Protein AF-M1VYF8-F1 (afdb_monomer_lite)

pLDDT: mean 71.66, std 23.56, range [21.25, 98.38]

Radius of gyration: 38.13 Å; chains: 1; bounding box: 84×83×118 Å

Organism: Claviceps purpurea (strain 20.1) (NCBI:txid1111077)

Secondary structure (DSSP, 8-state):
--HHHHHHHHHHHHHHS--------SS---TT-TTBTTB--HHHHHGGGGGSBS-TTT-BBPPHHHHHHHHHHHHHHHGGGGSSHHHHTTS-HHHHHHHHHHHHHHHHS--SGGG---HHHH----TTTTT-BGGGS-S-GGGT-TTS--PPPGGGGSBPTTTSBBHHHH--SSSS--HHHHHHHHHHHHHHHHHHHHTT-HHHHHHHHHHHHHHHHHHHHHHHSBSHHHHHHHHHT-TTS--SS-TT--EE-S-TTSTT-EEPPB-BPBP-HHHHHHHHHHHHHHHHHTTS--HHHHHHHHHT--S--HHHHHHHHHHHHHHHHTT-TT-THHHHHHHHHHHHHHHHHHHHT-PPP---------------HHHHHHHHHHHHHHHHHHHHHHTTT-TT--TT-------HHHHHHHHHHHHHHHHHHHHHHHHHHHHHHHHHHHHHHHHTT-GGGGGGSTT------BHHHH---STTBTTHHHHHHHHHHHHHHHHHHHHHHHH-TTS-HHHHHHHHGGGS--TTS-SS--HHHHHHHHHHHHHHHHS-HHHHHHHHHHTSHHHHHTTTTB-TT--GGGGTTPPPSSPP-TTSS---BPPP--SS--HHHHHHHHHHHHHHHHHHHHHTT-SS-------TT--S-----SEE--GGGSPTTPPPPSSHHHHHHHHHHHHTT-GGGBPTTBS-BSEEEEE-S-S--TTS-HHHHHHHHHHHHHHHS--TTS---EEEEE-HHHHHHHHHHH-HHHHHHHHHHS-HHHHHHHHHHHHHHHH-EEEE-TTEEE-S-GGGS--TTTTB-EE-TTT--EESB-HHHHHHHTT-TTT---B-EEEEEEEE--TTSSHHHHTT-SSSEEEEEEEEEE-TT-HHHHHHHHHHHHHHHHHHHHHHTSTT--GGGS---HHHHTSHHHHHHHHHHHHHHHH---GGGG-STTTTS--EEETTEEEE-HHHHS-BSSS--SSSPPBTTSTT--EEE----------HHHHTT--HHHHHHHHTS-SSS--------------PPPP---

Foldseek 3Di:
DPPVVVVVVVVVVVVVPDDADAAFAPDADDPPDLCQLQFDHLLSLLCLQQQAALFPVALAGDAPVLSLLLQLLLRLLLLLLLQFLLNLVQFPPLLSLLLVLLLLCVHSVARDQSNPSDCVSSPHHDCLLLVADQPQPDAARCVSPVSDDGDDDVQQQDADLQFLARNQDCVPDPPDHHNLNLLLVLLVQLLVLLLVVVVPPVSSNSVSSSSLSSSLNNLLSLLFFKLQLVLLVVVVPLVQFQSLFAPQQWHAAPDPVRGPDTDHGIAGAHDHLVNSLNSQCSQQVLVVLVVHGHDLVNLLVLLVPDDDALVNLLVVLLVVLLVLCLPPVQCLLLNVLSVVLVVLLVVLVVVVPDDDDDDDDDDDDDDDPDPPSLSLSLNLVSLSVSSRVVVVSVCPVPSDDDPVDPPVPPDPNNVSSSSSSSPSCSSRCVVVSVSSVVSSVVVVVVVVVVVVVDPQCQRLDHNGNGRHHHSSLRGLSPSQQPCSSLSSQLSSLLSLVLSVLSSNSSNDVPDDSVVSSVLSSLSPGRLVHDPDRDPSSCLSSVQSVCQQVVDDPVVNVQQSVCSGSVNSVVPSSGHSPDDSVVVPPDDGDHRDDVVSRDDGDHDDPPPDDDSVVSNVVSVVVVVVSVVSVVVVPPDPDDDDPDPPPDPDDDPPDQKDDPPVLDDPPDDDDPDLLSVLVSSLVSCVVPVVQAQPLALFGLEEEEEGQDSRCSSPPPLLVVQLVQSVCCQHPPDPVAHHHMYHYDHPVNLLVLCCVPVVVCSVLLVAQDDPVLNVLLSLLSCCQARFHKYAYSQKHFLDDSSPLDDLQLQEWDAQPVPRDIAGDYPVRSVVPVVDPPDRSLAFKEWEWQAAADQVDCLCVLVVHPHNTWTASNIMGGRHNDPLSVLLVVVLVVVSVVLQVVLCVDPVSGSVVDDDDSCCRRNRVSSLVSVCVVLCVPQVDDSNSQHCPPPLFRWGDGRNYIYGGCLAADADCDDDDDNNHHHSPDPNHGMHRPCPDDPDDDDVVSVVPRDPVVVVVVVVVPPDDDDDDDDDDDDDDDDDDDDDDD

Sequence (1042 aa):
MAGSAHLLCLLLLVLAFASTVSAFGAGAVPADSEFKEFVWRHGDIAEVLRFLPISFITQQSFTRLQRRQIYFGNWLRDFSQVVDTTCLENVPEPVLRAIVSVLAMLEFGFATDEFEVTRERLGCYTHVEHIDNPRGYHGNAKDVDKRLRGPVDPRELEFDPKSGMKNYIANSSHGWDTSADYIRRQLELCIELGRRGRRGDHSAQKESFIHLGAALHTLEDFAAHSNYIELCLLKMGEKEIFPYVGDKCRVRLPSRVRRRRQVAPLVTGTFGMLDIFHSLLGEADDMAILQSKGTLGDLESKLGYGTVAFDQLFQAIKAALAAVQAFSTENSALLEQLEAVQMIFQKAKNSASSTPEPDMTDGVESMDGAVDANILWQAVEPVLFIHDRMKKWLREESYTADPLEENPAGTQLGATTNRFVFEFLGLIIESSVKELRNALRAAKVRVDEEAAQSDSAAIYEDGSTASDPSHSDLSKDHFSNVLNPPAGLVATVTTNWTTQQVVKCWDDPDLSTEETIRTVLTILHHPAFPKKKTQIQKYMFDVVQTWWKGMEEQERVVLRSKLTKESIKVRGHEDHKLTTQDLQGKKRGPGHFPGSRLEVRPPPVRKSFPLEWAVKEAASDLTWIFGSLAKCVTGPGGLFVSAVWGIGRAVVDTWFIPPQWLPKGQTPPATILEAVELASSVIRSHPERNIPLSRIPLLVHQKWNTARLNGTKEDIVSYIEQWLSHSMAPAPAYSPMAYFLWDDEGVSALVNKYEKDFAKDFAQVFSLVEQVDIFRIIVCKWFGGIYGDIDTKLLRHPSTWIQPSDIAEWTDDLTGKSYGLNQVRFNRLQRVSEEARPVRAIWGIECDTDPETDTHWRYGYTYAIQLTNWALASAPKHPILQFFMDQLAQKAAAAKDAALNTTSGNVSQLHYDPLTRTGPAAVTEATSRWLEQHQGLRWNAVTGLNDDGKTKLAGDVLILPITGFSPVRGNRSRMGEKSWNHPDARLAHIAMGSWHHTNVIVEYVLDPMMLNCICNSATNATAGEAAGSIAVKSEPAPMPGI

Structure (mmCIF, N/CA/C/O backbone):
data_AF-M1VYF8-F1
#
_entry.id   AF-M1VYF8-F1
#
loop_
_atom_site.group_PDB
_atom_site.id
_atom_site.type_symbol
_atom_site.label_atom_id
_atom_site.label_alt_id
_atom_site.label_comp_id
_atom_site.label_asym_id
_atom_site.label_entity_id
_atom_site.label_seq_id
_atom_site.pdbx_PDB_ins_code
_atom_site.Cartn_x
_atom_site.Cartn_y
_atom_site.Cartn_z
_atom_site.occupancy
_atom_site.B_iso_or_equiv
_atom_site.auth_seq_id
_atom_site.auth_comp_id
_atom_site.auth_asym_id
_atom_site.auth_atom_id
_atom_site.pdbx_PDB_model_num
ATOM 1 N N . MET A 1 1 ? -43.473 20.417 -18.398 1.00 40.28 1 MET A N 1
ATOM 2 C CA . MET A 1 1 ? -42.240 20.673 -17.620 1.00 40.28 1 MET A CA 1
ATOM 3 C C . MET A 1 1 ? -42.552 21.330 -16.268 1.00 40.28 1 MET A C 1
ATOM 5 O O . MET A 1 1 ? -42.125 22.445 -16.024 1.00 40.28 1 MET A O 1
ATOM 9 N N . ALA A 1 2 ? -43.303 20.654 -15.388 1.00 31.59 2 ALA A N 1
ATOM 10 C CA . ALA A 1 2 ? -43.598 21.157 -14.033 1.00 31.59 2 ALA A CA 1
ATOM 11 C C . ALA A 1 2 ? -43.507 20.075 -12.929 1.00 31.59 2 ALA A C 1
ATOM 13 O O . ALA A 1 2 ? -43.557 20.404 -11.753 1.00 31.59 2 ALA A O 1
ATOM 14 N N . GLY A 1 3 ? -43.319 18.793 -13.279 1.00 31.48 3 GLY A N 1
ATOM 15 C CA . GLY A 1 3 ? -43.196 17.701 -12.298 1.00 31.48 3 GLY A CA 1
ATOM 16 C C . GLY A 1 3 ? -41.777 17.481 -11.757 1.00 31.48 3 GLY A C 1
ATOM 17 O O . GLY A 1 3 ? -41.609 17.022 -10.633 1.00 31.48 3 GLY A O 1
ATOM 18 N N . SER A 1 4 ? -40.743 17.854 -12.516 1.00 34.62 4 SER A N 1
ATOM 19 C CA . SER A 1 4 ? -39.336 17.608 -12.164 1.00 34.62 4 SER A CA 1
ATOM 20 C C . SER A 1 4 ? -38.781 18.582 -11.118 1.00 34.62 4 SER A C 1
ATOM 22 O O . SER A 1 4 ? -37.924 18.202 -10.326 1.00 34.62 4 SER A O 1
ATOM 24 N N . ALA A 1 5 ? -39.302 19.811 -11.050 1.00 37.03 5 ALA A N 1
ATOM 25 C CA . ALA A 1 5 ? -38.891 20.790 -10.040 1.00 37.03 5 ALA A CA 1
ATOM 26 C C . ALA A 1 5 ? -39.490 20.488 -8.653 1.00 37.03 5 ALA A C 1
ATOM 28 O O . ALA A 1 5 ? -38.835 20.698 -7.638 1.00 37.03 5 ALA A O 1
ATOM 29 N N . HIS A 1 6 ? -40.712 19.944 -8.596 1.00 41.53 6 HIS A N 1
ATOM 30 C CA . HIS A 1 6 ? -41.353 19.579 -7.329 1.00 41.53 6 HIS A CA 1
ATOM 31 C C . HIS A 1 6 ? -40.721 18.348 -6.686 1.00 41.53 6 HIS A C 1
ATOM 33 O O . HIS A 1 6 ? -40.571 18.334 -5.470 1.00 41.53 6 HIS A O 1
ATOM 39 N N . LEU A 1 7 ? -40.270 17.372 -7.481 1.00 44.56 7 LEU A N 1
ATOM 40 C CA . LEU A 1 7 ? -39.548 16.211 -6.962 1.00 44.56 7 LEU A CA 1
ATOM 41 C C . LEU A 1 7 ? -38.173 16.604 -6.400 1.00 44.56 7 LEU A C 1
ATOM 43 O O . LEU A 1 7 ? -37.795 16.123 -5.339 1.00 44.56 7 LEU A O 1
ATOM 47 N N . LEU A 1 8 ? -37.463 17.530 -7.058 1.00 44.50 8 LEU A N 1
ATOM 48 C CA . LEU A 1 8 ? -36.168 18.034 -6.591 1.00 44.50 8 LEU A CA 1
ATOM 49 C C . LEU A 1 8 ? -36.307 18.876 -5.311 1.00 44.50 8 LEU A C 1
ATOM 51 O O . LEU A 1 8 ? -35.515 18.720 -4.387 1.00 44.50 8 LEU A O 1
ATOM 55 N N . CYS A 1 9 ? -37.341 19.720 -5.217 1.00 50.53 9 CYS A N 1
ATOM 56 C CA . CYS A 1 9 ? -37.629 20.480 -3.999 1.00 50.53 9 CYS A CA 1
ATOM 57 C C . CYS A 1 9 ? -38.111 19.590 -2.845 1.00 50.53 9 CYS A C 1
ATOM 59 O O . CYS A 1 9 ? -37.729 19.856 -1.710 1.00 50.53 9 CYS A O 1
ATOM 61 N N . LEU A 1 10 ? -38.891 18.529 -3.106 1.00 49.41 10 LEU A N 1
ATOM 62 C CA . LEU A 1 10 ? -39.258 17.548 -2.076 1.00 49.41 10 LEU A CA 1
ATOM 63 C C . LEU A 1 10 ? -38.033 16.762 -1.600 1.00 49.41 10 LEU A C 1
ATOM 65 O O . LEU A 1 10 ? -37.880 16.563 -0.402 1.00 49.41 10 LEU A O 1
ATOM 69 N N . LEU A 1 11 ? -37.137 16.370 -2.513 1.00 44.06 11 LEU A N 1
ATOM 70 C CA . LEU A 1 11 ? -35.889 15.687 -2.167 1.00 44.06 11 LEU A CA 1
ATOM 71 C C . LEU A 1 11 ? -34.980 16.590 -1.317 1.00 44.06 11 LEU A C 1
ATOM 73 O O . LEU A 1 11 ? -34.431 16.138 -0.321 1.00 44.06 11 LEU A O 1
ATOM 77 N N . LEU A 1 12 ? -34.869 17.877 -1.665 1.00 47.25 12 LEU A N 1
ATOM 78 C CA . LEU A 1 12 ? -34.088 18.864 -0.910 1.00 47.25 12 LEU A CA 1
ATOM 79 C C . LEU A 1 12 ? -34.714 19.202 0.455 1.00 47.25 12 LEU A C 1
ATOM 81 O O . LEU A 1 12 ? -33.978 19.415 1.411 1.00 47.25 12 LEU A O 1
ATOM 85 N N . LEU A 1 13 ? -36.047 19.202 0.576 1.00 43.62 13 LEU A N 1
ATOM 86 C CA . LEU A 1 13 ? -36.751 19.354 1.858 1.00 43.62 13 LEU A CA 1
ATOM 87 C C . LEU A 1 13 ? -36.603 18.111 2.745 1.00 43.62 13 LEU A C 1
ATOM 89 O O . LEU A 1 13 ? -36.360 18.250 3.937 1.00 43.62 13 LEU A O 1
ATOM 93 N N . VAL A 1 14 ? -36.678 16.904 2.178 1.00 46.09 14 VAL A N 1
ATOM 94 C CA . VAL A 1 14 ? -36.452 15.646 2.913 1.00 46.09 14 VAL A CA 1
ATOM 95 C C . VAL A 1 14 ? -34.994 15.533 3.376 1.00 46.09 14 VAL A C 1
ATOM 97 O O . VAL A 1 14 ? -34.746 15.099 4.496 1.00 46.09 14 VAL A O 1
ATOM 100 N N . LEU A 1 15 ? -34.034 16.007 2.574 1.00 40.44 15 LEU A N 1
ATOM 101 C CA . LEU A 1 15 ? -32.621 16.094 2.963 1.00 40.44 15 LEU A CA 1
ATOM 102 C C . LEU A 1 15 ? -32.347 17.196 4.005 1.00 40.44 15 LEU A C 1
ATOM 104 O O . LEU A 1 15 ? -31.397 17.070 4.768 1.00 40.44 15 LEU A O 1
ATOM 108 N N . ALA A 1 16 ? -33.177 18.243 4.080 1.00 33.31 16 ALA A N 1
ATOM 109 C CA . ALA A 1 16 ? -33.053 19.315 5.074 1.00 33.31 16 ALA A CA 1
ATOM 110 C C . ALA A 1 16 ? -33.669 18.976 6.450 1.00 33.31 16 ALA A C 1
ATOM 112 O O . ALA A 1 16 ? -33.381 19.669 7.423 1.00 33.31 16 ALA A O 1
ATOM 113 N N . PHE A 1 17 ? -34.499 17.926 6.542 1.00 31.42 17 PHE A N 1
ATOM 114 C CA . PHE A 1 17 ? -35.147 17.471 7.784 1.00 31.42 17 PHE A CA 1
ATOM 115 C C . PHE A 1 17 ? -34.671 16.093 8.280 1.00 31.42 17 PHE A C 1
ATOM 117 O O . PHE A 1 17 ? -35.175 15.606 9.291 1.00 31.42 17 PHE A O 1
ATOM 124 N N . ALA A 1 18 ? -33.694 15.467 7.617 1.00 26.61 18 ALA A N 1
ATOM 125 C CA . ALA A 1 18 ? -33.064 14.250 8.119 1.00 26.61 18 ALA A CA 1
ATOM 126 C C . ALA A 1 18 ? -32.123 14.603 9.285 1.00 26.61 18 ALA A C 1
ATOM 128 O O . ALA A 1 18 ? -31.043 15.154 9.085 1.00 26.61 18 ALA A O 1
ATOM 129 N N . SER A 1 19 ? -32.562 14.337 10.516 1.00 23.31 19 SER A N 1
ATOM 130 C CA . SER A 1 19 ? -31.759 14.538 11.721 1.00 23.31 19 SER A CA 1
ATOM 131 C C . SER A 1 19 ? -30.647 13.493 11.852 1.00 23.31 19 SER A C 1
ATOM 133 O O . SER A 1 19 ? -30.859 12.305 11.617 1.00 23.31 19 SER A O 1
ATOM 135 N N . THR A 1 20 ? -29.492 14.007 12.269 1.00 36.28 20 THR A N 1
ATOM 136 C CA . THR A 1 20 ? -28.194 13.393 12.577 1.00 36.28 20 THR A CA 1
ATOM 137 C C . THR A 1 20 ? -28.271 12.188 13.513 1.00 36.28 20 THR A C 1
ATOM 139 O O . THR A 1 20 ? -28.824 12.329 14.606 1.00 36.28 20 THR A O 1
ATOM 142 N N . VAL A 1 21 ? -27.649 11.060 13.147 1.00 25.36 21 VAL A N 1
ATOM 143 C CA . VAL A 1 21 ? -27.333 9.963 14.082 1.00 25.36 21 VAL A CA 1
ATOM 144 C C . VAL A 1 21 ? -26.005 9.308 13.661 1.00 25.36 21 VAL A C 1
ATOM 146 O O . VAL A 1 21 ? -25.870 8.833 12.540 1.00 25.36 21 VAL A O 1
ATOM 149 N N . SER A 1 22 ? -25.031 9.338 14.574 1.00 34.62 22 SER A N 1
ATOM 150 C CA . SER A 1 22 ? -23.582 9.096 14.388 1.00 34.62 22 SER A CA 1
ATOM 151 C C . SER A 1 22 ? -23.177 7.638 14.725 1.00 34.62 22 SER A C 1
ATOM 153 O O . SER A 1 22 ? -24.028 6.950 15.278 1.00 34.62 22 SER A O 1
ATOM 155 N N . ALA A 1 23 ? -21.942 7.167 14.397 1.00 30.52 23 ALA A N 1
ATOM 156 C CA . ALA A 1 23 ? -21.320 5.819 14.647 1.00 30.52 23 ALA A CA 1
ATOM 157 C C . ALA A 1 23 ? -19.952 5.911 15.335 1.00 30.52 23 ALA A C 1
ATOM 159 O O . ALA A 1 23 ? -19.183 6.794 14.967 1.00 30.52 23 ALA A O 1
ATOM 160 N N . PHE A 1 24 ? -19.570 4.950 16.182 1.00 35.44 24 PHE A N 1
ATOM 161 C CA . PHE A 1 24 ? -18.148 4.650 16.391 1.00 35.44 24 PHE A CA 1
ATOM 162 C C . PHE A 1 24 ? -17.592 3.842 15.255 1.00 35.44 24 PHE A C 1
ATOM 164 O O . PHE A 1 24 ? -18.242 2.938 14.740 1.00 35.44 24 PHE A O 1
ATOM 171 N N . GLY A 1 25 ? -16.371 4.194 14.889 1.00 53.22 25 GLY A N 1
ATOM 172 C CA . GLY A 1 25 ? -15.800 3.785 13.634 1.00 53.22 25 GLY A CA 1
ATOM 173 C C . GLY A 1 25 ? -14.449 3.137 13.805 1.00 53.22 25 GLY A C 1
ATOM 174 O O . GLY A 1 25 ? -13.637 3.496 14.667 1.00 53.22 25 GLY A O 1
ATOM 175 N N . ALA A 1 26 ? -14.169 2.304 12.821 1.00 50.75 26 ALA A N 1
ATOM 176 C CA . ALA A 1 26 ? -12.851 2.270 12.251 1.00 50.75 26 ALA A CA 1
ATOM 177 C C . ALA A 1 26 ? -12.286 3.692 12.024 1.00 50.75 26 ALA A C 1
ATOM 179 O O . ALA A 1 26 ? -12.977 4.695 11.820 1.00 50.75 26 ALA A O 1
ATOM 180 N N . GLY A 1 27 ? -10.969 3.767 12.097 1.00 58.06 27 GLY A N 1
ATOM 181 C CA . GLY A 1 27 ? -10.159 4.940 11.809 1.00 58.06 27 GLY A CA 1
ATOM 182 C C . GLY A 1 27 ? -9.467 5.512 13.042 1.00 58.06 27 GLY A C 1
ATOM 183 O O . GLY A 1 27 ? -9.478 4.948 14.139 1.00 58.06 27 GLY A O 1
ATOM 184 N N . ALA A 1 28 ? -8.843 6.666 12.849 1.00 61.56 28 ALA A N 1
ATOM 185 C CA . ALA A 1 28 ? -8.187 7.434 13.897 1.00 61.56 28 ALA A CA 1
ATOM 186 C C . ALA A 1 28 ? -8.576 8.905 13.768 1.00 61.56 28 ALA A C 1
ATOM 188 O O . ALA A 1 28 ? -8.799 9.401 12.663 1.00 61.56 28 ALA A O 1
ATOM 189 N N . VAL A 1 29 ? -8.605 9.626 14.888 1.00 61.00 29 VAL A N 1
ATOM 190 C CA . VAL A 1 29 ? -8.725 11.087 14.838 1.00 61.00 29 VAL A CA 1
ATOM 191 C C . VAL A 1 29 ? -7.500 11.656 14.088 1.00 61.00 29 VAL A C 1
ATOM 193 O O . VAL A 1 29 ? -6.375 11.220 14.381 1.00 61.00 29 VAL A O 1
ATOM 196 N N . PRO A 1 30 ? -7.668 12.599 13.135 1.00 57.66 30 PRO A N 1
ATOM 197 C CA . PRO A 1 30 ? -6.548 13.214 12.416 1.00 57.66 30 PRO A CA 1
ATOM 198 C C . PRO A 1 30 ? -5.486 13.778 13.370 1.00 57.66 30 PRO A C 1
ATOM 200 O O . PRO A 1 30 ? -5.810 14.250 14.461 1.00 57.66 30 PRO A O 1
ATOM 203 N N . ALA A 1 31 ? -4.207 13.683 12.999 1.00 57.00 31 ALA A N 1
ATOM 204 C CA . ALA A 1 31 ? -3.097 14.033 13.891 1.00 57.00 31 ALA A CA 1
ATOM 205 C C . ALA A 1 31 ? -3.038 15.536 14.224 1.00 57.00 31 ALA A C 1
ATOM 207 O O . ALA A 1 31 ? -2.603 15.908 15.312 1.00 57.00 31 ALA A O 1
ATOM 208 N N . ASP A 1 32 ? -3.513 16.371 13.305 1.00 49.62 32 ASP A N 1
ATOM 209 C CA . ASP A 1 32 ? -3.642 17.825 13.391 1.00 49.62 32 ASP A CA 1
ATOM 210 C C . ASP A 1 32 ? -4.935 18.286 14.088 1.00 49.62 32 ASP A C 1
ATOM 212 O O . ASP A 1 32 ? -5.091 19.468 14.400 1.00 49.62 32 ASP A O 1
ATOM 216 N N . SER A 1 33 ? -5.856 17.365 14.383 1.00 60.44 33 SER A N 1
ATOM 217 C CA . SER A 1 33 ? -7.113 17.683 15.053 1.00 60.44 33 SER A CA 1
ATOM 218 C C . SER A 1 33 ? -6.898 18.037 16.525 1.00 60.44 33 SER A C 1
ATOM 220 O O . SER A 1 33 ? -6.292 17.286 17.292 1.00 60.44 33 SER A O 1
ATOM 222 N N . GLU A 1 34 ? -7.502 19.139 16.978 1.00 61.81 34 GLU A N 1
ATOM 223 C CA . GLU A 1 34 ? -7.485 19.530 18.395 1.00 61.81 34 GLU A CA 1
ATOM 224 C C . GLU A 1 34 ? -8.204 18.519 19.315 1.00 61.81 34 GLU A C 1
ATOM 226 O O . GLU A 1 34 ? -7.999 18.554 20.532 1.00 61.81 34 GLU A O 1
ATOM 231 N N . PHE A 1 35 ? -8.987 17.595 18.738 1.00 65.69 35 PHE A N 1
ATOM 232 C CA . PHE A 1 35 ? -9.670 16.492 19.423 1.00 65.69 35 PHE A CA 1
ATOM 233 C C . PHE A 1 35 ? -8.777 15.251 19.645 1.00 65.69 35 PHE A C 1
ATOM 235 O O . PHE A 1 35 ? -9.181 14.318 20.349 1.00 65.69 35 PHE A O 1
ATOM 242 N N . LYS A 1 36 ? -7.559 15.221 19.080 1.00 70.81 36 LYS A N 1
ATOM 243 C CA . LYS A 1 36 ? -6.620 14.093 19.187 1.00 70.81 36 LYS A CA 1
ATOM 244 C C . LYS A 1 36 ? -6.201 13.838 20.639 1.00 70.81 36 LYS A C 1
ATOM 246 O O . LYS A 1 36 ? -5.875 14.760 21.386 1.00 70.81 36 LYS A O 1
ATOM 251 N N . GLU A 1 37 ? -6.190 12.561 21.032 1.00 71.00 37 GLU A N 1
ATOM 252 C CA . GLU A 1 37 ? -5.914 12.097 22.406 1.00 71.00 37 GLU A CA 1
ATOM 253 C C . GLU A 1 37 ? -6.892 12.633 23.478 1.00 71.00 37 GLU A C 1
ATOM 255 O O . GLU A 1 37 ? -6.587 12.591 24.676 1.00 71.00 37 GLU A O 1
ATOM 260 N N . PHE A 1 38 ? -8.057 13.131 23.052 1.00 68.12 38 PHE A N 1
ATOM 261 C CA . PHE A 1 38 ? -9.180 13.505 23.914 1.00 68.12 38 PHE A CA 1
ATOM 262 C C . PHE A 1 38 ? -10.412 12.642 23.624 1.00 68.12 38 PHE A C 1
ATOM 264 O O . PHE A 1 38 ? -11.030 12.106 24.544 1.00 68.12 38 PHE A O 1
ATOM 271 N N . VAL A 1 39 ? -10.707 12.485 22.337 1.00 73.81 39 VAL A N 1
ATOM 272 C CA . VAL A 1 39 ? -11.627 11.494 21.784 1.00 73.81 39 VAL A CA 1
ATOM 273 C C . VAL A 1 39 ? -10.825 10.270 21.351 1.00 73.81 39 VAL A C 1
ATOM 275 O O . VAL A 1 39 ? -9.685 10.405 20.897 1.00 73.81 39 VAL A O 1
ATOM 278 N N . TRP A 1 40 ? -11.418 9.087 21.480 1.00 76.62 40 TRP A N 1
ATOM 279 C CA . TRP A 1 40 ? -10.774 7.827 21.114 1.00 76.62 40 TRP A CA 1
ATOM 280 C C . TRP A 1 40 ? -11.569 7.086 20.050 1.00 76.62 40 TRP A C 1
ATOM 282 O O . TRP A 1 40 ? -12.785 7.004 20.171 1.00 76.62 40 TRP A O 1
ATOM 292 N N . ARG A 1 41 ? -10.865 6.517 19.069 1.00 76.81 41 ARG A N 1
ATOM 293 C CA . ARG A 1 41 ? -11.306 5.440 18.166 1.00 76.81 41 ARG A CA 1
ATOM 294 C C . ARG A 1 41 ? -10.337 4.256 18.250 1.00 76.81 41 ARG A C 1
ATOM 296 O O . ARG A 1 41 ? -9.250 4.400 18.823 1.00 76.81 41 ARG A O 1
ATOM 303 N N . HIS A 1 42 ? -10.669 3.108 17.655 1.00 78.44 42 HIS A N 1
ATOM 304 C CA . HIS A 1 42 ? -9.793 1.924 17.676 1.00 78.44 42 HIS A CA 1
ATOM 305 C C . HIS A 1 42 ? -8.378 2.209 17.140 1.00 78.44 42 HIS A C 1
ATOM 307 O O . HIS A 1 42 ? -7.385 1.805 17.755 1.00 78.44 42 HIS A O 1
ATOM 313 N N . GLY A 1 43 ? -8.248 3.006 16.072 1.00 71.81 43 GLY A N 1
ATOM 314 C CA . GLY A 1 43 ? -6.941 3.406 15.544 1.00 71.81 43 GLY A CA 1
ATOM 315 C C . GLY A 1 43 ? -6.122 4.267 16.515 1.00 71.81 43 GLY A C 1
ATOM 316 O O . GLY A 1 43 ? -4.896 4.147 16.568 1.00 71.81 43 GLY A O 1
ATOM 317 N N . ASP A 1 44 ? -6.775 5.093 17.342 1.00 75.62 44 ASP A N 1
ATOM 318 C CA . ASP A 1 44 ? -6.110 5.890 18.383 1.00 75.62 44 ASP A CA 1
ATOM 319 C C . ASP A 1 44 ? -5.614 5.019 19.544 1.00 75.62 44 ASP A C 1
ATOM 321 O O . ASP A 1 44 ? -4.532 5.253 20.093 1.00 75.62 44 ASP A O 1
ATOM 325 N N . ILE A 1 45 ? -6.390 3.995 19.909 1.00 81.38 45 ILE A N 1
ATOM 326 C CA . ILE A 1 45 ? -6.059 3.061 20.991 1.00 81.38 45 ILE A CA 1
ATOM 327 C C . ILE A 1 45 ? -4.841 2.208 20.609 1.00 81.38 45 ILE A C 1
ATOM 329 O O . ILE A 1 45 ? -3.923 2.037 21.422 1.00 81.38 45 ILE A O 1
ATOM 333 N N . ALA A 1 46 ? -4.761 1.751 19.356 1.00 84.56 46 ALA A N 1
ATOM 334 C CA . ALA A 1 46 ? -3.620 0.989 18.849 1.00 84.56 46 ALA A CA 1
ATOM 335 C C . ALA A 1 46 ? -2.287 1.769 18.918 1.00 84.56 46 ALA A C 1
ATOM 337 O O . ALA A 1 46 ? -1.216 1.179 19.099 1.00 84.56 46 ALA A O 1
ATOM 338 N N . GLU A 1 47 ? -2.312 3.106 18.870 1.00 84.00 47 GLU A N 1
ATOM 339 C CA . GLU A 1 47 ? -1.097 3.924 18.977 1.00 84.00 47 GLU A CA 1
ATOM 340 C C . GLU A 1 47 ? -0.458 3.906 20.372 1.00 84.00 47 GLU A C 1
ATOM 342 O O . GLU A 1 47 ? 0.688 4.333 20.531 1.00 84.00 47 GLU A O 1
ATOM 347 N N . VAL A 1 48 ? -1.122 3.356 21.391 1.00 88.81 48 VAL A N 1
ATOM 348 C CA . VAL A 1 48 ? -0.524 3.141 22.721 1.00 88.81 48 VAL A CA 1
ATOM 349 C C . VAL A 1 48 ? 0.635 2.145 22.668 1.00 88.81 48 VAL A C 1
ATOM 351 O O . VAL A 1 48 ? 1.568 2.227 23.471 1.00 88.81 48 VAL A O 1
ATOM 354 N N . LEU A 1 49 ? 0.637 1.249 21.679 1.00 91.12 49 LEU A N 1
ATOM 355 C CA . LEU A 1 49 ? 1.694 0.260 21.479 1.00 91.12 49 LEU A CA 1
ATOM 356 C C . LEU A 1 49 ? 3.060 0.899 21.186 1.00 91.12 49 LEU A C 1
ATOM 358 O O . LEU A 1 49 ? 4.089 0.257 21.387 1.00 91.12 49 LEU A O 1
ATOM 362 N N . ARG A 1 50 ? 3.106 2.183 20.788 1.00 88.31 50 ARG A N 1
ATOM 363 C CA . ARG A 1 50 ? 4.364 2.925 20.582 1.00 88.31 50 ARG A CA 1
ATOM 364 C C . ARG A 1 50 ? 5.205 3.040 21.857 1.00 88.31 50 ARG A C 1
ATOM 366 O O . ARG A 1 50 ? 6.417 3.204 21.775 1.00 88.31 50 ARG A O 1
ATOM 373 N N . PHE A 1 51 ? 4.565 2.951 23.026 1.00 88.88 51 PHE A N 1
ATOM 374 C CA . PHE A 1 51 ? 5.218 3.032 24.335 1.00 88.88 51 PHE A CA 1
ATOM 375 C C . PHE A 1 51 ? 5.712 1.679 24.860 1.00 88.88 51 PHE A C 1
ATOM 377 O O . PHE A 1 51 ? 6.234 1.618 25.976 1.00 88.88 51 PHE A O 1
ATOM 384 N N . LEU A 1 52 ? 5.508 0.599 24.100 1.00 92.38 52 LEU A N 1
ATOM 385 C CA . LEU A 1 52 ? 5.801 -0.762 24.527 1.00 92.38 52 LEU A CA 1
ATOM 386 C C . LEU A 1 52 ? 6.951 -1.376 23.732 1.00 92.38 52 LEU A C 1
ATOM 388 O O . LEU A 1 52 ? 7.112 -1.089 22.540 1.00 92.38 52 LEU A O 1
ATOM 392 N N . PRO A 1 53 ? 7.756 -2.237 24.376 1.00 92.19 53 PRO A N 1
ATOM 393 C CA . PRO A 1 53 ? 8.756 -2.991 23.663 1.00 92.19 53 PRO A CA 1
ATOM 394 C C . PRO A 1 53 ? 8.089 -4.140 22.904 1.00 92.19 53 PRO A C 1
ATOM 396 O O . PRO A 1 53 ? 7.247 -4.851 23.454 1.00 92.19 53 PRO A O 1
ATOM 399 N N . ILE A 1 54 ? 8.526 -4.383 21.670 1.00 91.38 54 ILE A N 1
ATOM 400 C CA . ILE A 1 54 ? 8.195 -5.610 20.947 1.00 91.38 54 ILE A CA 1
ATOM 401 C C . ILE A 1 54 ? 8.924 -6.822 21.527 1.00 91.38 54 ILE A C 1
ATOM 403 O O . ILE A 1 54 ? 8.573 -7.943 21.194 1.00 91.38 54 ILE A O 1
ATOM 407 N N . SER A 1 55 ? 9.934 -6.631 22.378 1.00 91.44 55 SER A N 1
ATOM 408 C CA . SER A 1 55 ? 10.556 -7.680 23.192 1.00 91.44 55 SER A CA 1
ATOM 409 C C . SER A 1 55 ? 11.183 -7.060 24.438 1.00 91.44 55 SER A C 1
ATOM 411 O O . SER A 1 55 ? 11.976 -6.126 24.338 1.00 91.44 55 SER A O 1
ATOM 413 N N . PHE A 1 56 ? 10.868 -7.597 25.612 1.00 92.00 56 PHE A N 1
ATOM 414 C CA . PHE A 1 56 ? 11.465 -7.204 26.888 1.00 92.00 56 PHE A CA 1
ATOM 415 C C . PHE A 1 56 ? 12.944 -7.601 27.000 1.00 92.00 56 PHE A C 1
ATOM 417 O O . PHE A 1 56 ? 13.657 -7.048 27.836 1.00 92.00 56 PHE A O 1
ATOM 424 N N . ILE A 1 57 ? 13.429 -8.512 26.153 1.00 90.25 57 ILE A N 1
ATOM 425 C CA . ILE A 1 57 ? 14.852 -8.875 26.088 1.00 90.25 57 ILE A CA 1
ATOM 426 C C . ILE A 1 57 ? 15.642 -7.794 25.342 1.00 90.25 57 ILE A C 1
ATOM 428 O O . ILE A 1 57 ? 16.667 -7.318 25.825 1.00 90.25 57 ILE A O 1
ATOM 432 N N . THR A 1 58 ? 15.165 -7.384 24.163 1.00 88.44 58 THR A N 1
ATOM 433 C CA . THR A 1 58 ? 15.877 -6.406 23.316 1.00 88.44 58 THR A CA 1
ATOM 434 C C . THR A 1 58 ? 15.537 -4.953 23.646 1.00 88.44 58 THR A C 1
ATOM 436 O O . THR A 1 58 ? 16.294 -4.054 23.279 1.00 88.44 58 THR A O 1
ATOM 439 N N . GLN A 1 59 ? 14.407 -4.721 24.322 1.00 89.19 59 GLN A N 1
ATOM 440 C CA . GLN A 1 59 ? 13.825 -3.405 24.609 1.00 89.19 59 GLN A CA 1
ATOM 441 C C . GLN A 1 59 ? 13.550 -2.564 23.352 1.00 89.19 59 GLN A C 1
ATOM 443 O O . GLN A 1 59 ? 13.436 -1.345 23.437 1.00 89.19 59 GLN A O 1
ATOM 448 N N . GLN A 1 60 ? 13.445 -3.188 22.175 1.00 87.81 60 GLN A N 1
ATOM 449 C CA . GLN A 1 60 ? 13.113 -2.486 20.934 1.00 87.81 60 GLN A CA 1
ATOM 450 C C . GLN A 1 60 ? 11.638 -2.087 20.923 1.00 87.81 60 GLN A C 1
ATOM 452 O O . GLN A 1 60 ? 10.804 -2.889 21.331 1.00 87.81 60 GLN A O 1
ATOM 457 N N . SER A 1 61 ? 11.299 -0.888 20.453 1.00 86.31 61 SER A N 1
ATOM 458 C CA . SER A 1 61 ? 9.906 -0.442 20.318 1.00 86.31 61 SER A CA 1
ATOM 459 C C . SER A 1 61 ? 9.178 -1.120 19.151 1.00 86.31 61 SER A C 1
ATOM 461 O O . SER A 1 61 ? 9.798 -1.558 18.178 1.00 86.31 61 SER A O 1
ATOM 463 N N . PHE A 1 62 ? 7.843 -1.181 19.225 1.00 87.50 62 PHE A N 1
ATOM 464 C CA . PHE A 1 62 ? 7.019 -1.540 18.066 1.00 87.50 62 PHE A CA 1
ATOM 465 C C . PHE A 1 62 ? 7.197 -0.523 16.932 1.00 87.50 62 PHE A C 1
ATOM 467 O O . PHE A 1 62 ? 6.986 0.682 17.112 1.00 87.50 62 PHE A O 1
ATOM 474 N N . THR A 1 63 ? 7.508 -1.014 15.733 1.00 84.44 63 THR A N 1
ATOM 475 C CA . THR A 1 63 ? 7.530 -0.188 14.515 1.00 84.44 63 THR A CA 1
ATOM 476 C C . THR A 1 63 ? 6.122 0.285 14.144 1.00 84.44 63 THR A C 1
ATOM 478 O O . THR A 1 63 ? 5.124 -0.332 14.522 1.00 84.44 63 THR A O 1
ATOM 481 N N . ARG A 1 64 ? 6.018 1.360 13.350 1.00 80.75 64 ARG A N 1
ATOM 482 C CA . ARG A 1 64 ? 4.724 1.847 12.835 1.00 80.75 64 ARG A CA 1
ATOM 483 C C . ARG A 1 64 ? 3.990 0.776 12.021 1.00 80.75 64 ARG A C 1
ATOM 485 O O . ARG A 1 64 ? 2.786 0.625 12.182 1.00 80.75 64 ARG A O 1
ATOM 492 N N . LEU A 1 65 ? 4.708 0.018 11.187 1.00 79.44 65 LEU A N 1
ATOM 493 C CA . LEU A 1 65 ? 4.123 -1.065 10.391 1.00 79.44 65 LEU A CA 1
ATOM 494 C C . LEU A 1 65 ? 3.496 -2.142 11.286 1.00 79.44 65 LEU A C 1
ATOM 496 O O . LEU A 1 65 ? 2.344 -2.498 11.081 1.00 79.44 65 LEU A O 1
ATOM 500 N N . GLN A 1 66 ? 4.207 -2.581 12.328 1.00 87.25 66 GLN A N 1
ATOM 501 C CA . GLN A 1 66 ? 3.696 -3.589 13.265 1.00 87.25 66 GLN A CA 1
ATOM 502 C C . GLN A 1 66 ? 2.455 -3.108 14.020 1.00 87.25 66 GLN A C 1
ATOM 504 O O . GLN A 1 66 ? 1.508 -3.868 14.180 1.00 87.25 66 GLN A O 1
ATOM 509 N N . ARG A 1 67 ? 2.414 -1.838 14.447 1.00 88.56 67 ARG A N 1
ATOM 510 C CA . ARG A 1 67 ? 1.199 -1.281 15.067 1.00 88.56 67 ARG A CA 1
ATOM 511 C C . ARG A 1 67 ? 0.017 -1.271 14.101 1.00 88.56 67 ARG A C 1
ATOM 513 O O . ARG A 1 67 ? -1.084 -1.620 14.505 1.00 88.56 67 ARG A O 1
ATOM 520 N N . ARG A 1 68 ? 0.247 -0.938 12.825 1.00 83.56 68 ARG A N 1
ATOM 521 C CA . ARG A 1 68 ? -0.798 -0.982 11.789 1.00 83.56 68 ARG A CA 1
ATOM 522 C C . ARG A 1 68 ? -1.257 -2.403 11.469 1.00 83.56 68 ARG A C 1
ATOM 524 O O . ARG A 1 68 ? -2.440 -2.580 11.235 1.00 83.56 68 ARG A O 1
ATOM 531 N N . GLN A 1 69 ? -0.370 -3.397 11.504 1.00 87.38 69 GLN A N 1
ATOM 532 C CA . GLN A 1 69 ? -0.738 -4.815 11.368 1.00 87.38 69 GLN A CA 1
ATOM 533 C C . GLN A 1 69 ? -1.639 -5.271 12.521 1.00 87.38 69 GLN A C 1
ATOM 535 O O . GLN A 1 69 ? -2.672 -5.890 12.295 1.00 87.38 69 GLN A O 1
ATOM 540 N N . ILE A 1 70 ? -1.289 -4.906 13.760 1.00 93.19 70 ILE A N 1
ATOM 541 C CA . ILE A 1 70 ? -2.139 -5.185 14.925 1.00 93.19 70 ILE A CA 1
ATOM 542 C C . ILE A 1 70 ? -3.490 -4.484 14.767 1.00 93.19 70 ILE A C 1
ATOM 544 O O . ILE A 1 70 ? -4.533 -5.097 14.959 1.00 93.19 70 ILE A O 1
ATOM 548 N N . TYR A 1 71 ? -3.490 -3.217 14.359 1.00 89.81 71 TYR A N 1
ATOM 549 C CA . TYR A 1 71 ? -4.730 -2.487 14.135 1.00 89.81 71 TYR A CA 1
ATOM 550 C C . TYR A 1 71 ? -5.568 -3.063 12.978 1.00 89.81 71 TYR A C 1
ATOM 552 O O . TYR A 1 71 ? -6.784 -3.092 13.086 1.00 89.81 71 TYR A O 1
ATOM 560 N N . PHE A 1 72 ? -4.961 -3.610 11.923 1.00 89.19 72 PHE A N 1
ATOM 561 C CA . PHE A 1 72 ? -5.694 -4.275 10.839 1.00 89.19 72 PHE A CA 1
ATOM 562 C C . PHE A 1 72 ? -6.497 -5.485 11.331 1.00 89.19 72 PHE A C 1
ATOM 564 O O . PHE A 1 72 ? -7.656 -5.640 10.963 1.00 89.19 72 PHE A O 1
ATOM 571 N N . GLY A 1 73 ? -5.929 -6.303 12.223 1.00 91.00 73 GLY A N 1
ATOM 572 C CA . GLY A 1 73 ? -6.669 -7.407 12.843 1.00 91.00 73 GLY A CA 1
ATOM 573 C C . GLY A 1 73 ? -7.860 -6.950 13.694 1.00 91.00 73 GLY A C 1
ATOM 574 O O . GLY A 1 73 ? -8.868 -7.649 13.747 1.00 91.00 73 GLY A O 1
ATOM 575 N N . ASN A 1 74 ? -7.755 -5.778 14.327 1.00 90.69 74 ASN A N 1
ATOM 576 C CA . ASN A 1 74 ? -8.852 -5.139 15.059 1.00 90.69 74 ASN A CA 1
ATOM 577 C C . ASN A 1 74 ? -9.928 -4.619 14.085 1.00 90.69 74 ASN A C 1
ATOM 579 O O . ASN A 1 74 ? -11.070 -5.058 14.135 1.00 90.69 74 ASN A O 1
ATOM 583 N N . TRP A 1 75 ? -9.511 -3.823 13.101 1.00 87.06 75 TRP A N 1
ATOM 584 C CA . TRP A 1 75 ? -10.342 -3.241 12.045 1.00 87.06 75 TRP A CA 1
ATOM 585 C C . TRP A 1 75 ? -11.141 -4.282 11.246 1.00 87.06 75 TRP A C 1
ATOM 587 O O . TRP A 1 75 ? -12.289 -4.061 10.874 1.00 87.06 75 TRP A O 1
ATOM 597 N N . LEU A 1 76 ? -10.571 -5.465 11.000 1.00 87.56 76 LEU A N 1
ATOM 598 C CA . LEU A 1 76 ? -11.286 -6.557 10.337 1.00 87.56 76 LEU A CA 1
ATOM 599 C C . LEU A 1 76 ? -12.490 -7.071 11.134 1.00 87.56 76 LEU A C 1
ATOM 601 O O . LEU A 1 76 ? -13.326 -7.758 10.551 1.00 87.56 76 LEU A O 1
ATOM 605 N N . ARG A 1 77 ? -12.547 -6.851 12.452 1.00 90.12 77 ARG A N 1
ATOM 606 C CA . ARG A 1 77 ? -13.717 -7.196 13.273 1.00 90.12 77 ARG A CA 1
ATOM 607 C C . ARG A 1 77 ? -14.810 -6.156 13.088 1.00 90.12 77 ARG A C 1
ATOM 609 O O . ARG A 1 77 ? -15.919 -6.552 12.767 1.00 90.12 77 ARG A O 1
ATOM 616 N N . ASP A 1 78 ? -14.477 -4.864 13.112 1.00 77.31 78 ASP A N 1
ATOM 617 C CA . ASP A 1 78 ? -15.426 -3.786 12.774 1.00 77.31 78 ASP A CA 1
ATOM 618 C C . ASP A 1 78 ? -16.132 -4.059 11.436 1.00 77.31 78 ASP A C 1
ATOM 620 O O . ASP A 1 78 ? -17.356 -4.018 11.327 1.00 77.31 78 ASP A O 1
ATOM 624 N N . PHE A 1 79 ? -15.361 -4.431 10.411 1.00 76.88 79 PHE A N 1
ATOM 625 C CA . PHE A 1 79 ? -15.902 -4.687 9.075 1.00 76.88 79 PHE A CA 1
ATOM 626 C C . PHE A 1 79 ? -16.486 -6.090 8.870 1.00 76.88 79 PHE A C 1
ATOM 628 O O . PHE A 1 79 ? -17.124 -6.322 7.838 1.00 76.88 79 PHE A O 1
ATOM 635 N N . SER A 1 80 ? -16.342 -7.022 9.822 1.00 83.50 80 SER A N 1
ATOM 636 C CA . SER A 1 80 ? -17.024 -8.325 9.738 1.00 83.50 80 SER A CA 1
ATOM 637 C C . SER A 1 80 ? -18.549 -8.155 9.816 1.00 83.50 80 SER A C 1
ATOM 639 O O . SER A 1 80 ? -19.279 -8.932 9.198 1.00 83.50 80 SER A O 1
ATOM 641 N N . GLN A 1 81 ? -19.017 -7.071 10.454 1.00 75.62 81 GLN A N 1
ATOM 642 C CA . GLN A 1 81 ? -20.421 -6.640 10.533 1.00 75.62 81 GLN A CA 1
ATOM 643 C C . GLN A 1 81 ? -21.069 -6.393 9.160 1.00 75.62 81 GLN A C 1
ATOM 645 O O . GLN A 1 81 ? -22.284 -6.518 9.018 1.00 75.62 81 GLN A O 1
ATOM 650 N N . VAL A 1 82 ? -20.274 -6.091 8.122 1.00 71.31 82 VAL A N 1
ATOM 651 C CA . VAL A 1 82 ? -20.765 -5.968 6.736 1.00 71.31 82 VAL A CA 1
ATOM 652 C C . VAL A 1 82 ? -21.250 -7.318 6.204 1.00 71.31 82 VAL A C 1
ATOM 654 O O . VAL A 1 82 ? -22.173 -7.367 5.396 1.00 71.31 82 VAL A O 1
ATOM 657 N N . VAL A 1 83 ? -20.641 -8.419 6.646 1.00 78.56 83 VAL A N 1
ATOM 658 C CA . VAL A 1 83 ? -20.979 -9.788 6.240 1.00 78.56 83 VAL A CA 1
ATOM 659 C C . VAL A 1 83 ? -21.991 -10.359 7.239 1.00 78.56 83 VAL A C 1
ATOM 661 O O . VAL A 1 83 ? -21.704 -11.283 8.003 1.00 78.56 83 VAL A O 1
ATOM 664 N N . ASP A 1 84 ? -23.183 -9.769 7.225 1.00 79.75 84 ASP A N 1
ATOM 665 C CA . ASP A 1 84 ? -24.345 -10.132 8.041 1.00 79.75 84 ASP A CA 1
ATOM 666 C C . ASP A 1 84 ? -25.556 -10.520 7.165 1.00 79.75 84 ASP A C 1
ATOM 668 O O . ASP A 1 84 ? -25.585 -10.191 5.978 1.00 79.75 84 ASP A O 1
ATOM 672 N N . THR A 1 85 ? -26.572 -11.176 7.746 1.00 76.69 85 THR A N 1
ATOM 673 C CA . THR A 1 85 ? -27.882 -11.452 7.121 1.00 76.69 85 THR A CA 1
ATOM 674 C C . THR A 1 85 ? -28.414 -10.304 6.264 1.00 76.69 85 THR A C 1
ATOM 676 O O . THR A 1 85 ? -28.725 -10.517 5.094 1.00 76.69 85 THR A O 1
ATOM 679 N N . THR A 1 86 ? -28.422 -9.078 6.795 1.00 71.38 86 THR A N 1
ATOM 680 C CA . THR A 1 86 ? -28.965 -7.887 6.117 1.00 71.38 86 THR A CA 1
ATOM 681 C C . THR A 1 86 ? -28.330 -7.654 4.749 1.00 71.38 86 THR A C 1
ATOM 683 O O . THR A 1 86 ? -29.005 -7.367 3.756 1.00 71.38 86 THR A O 1
ATOM 686 N N . CYS A 1 87 ? -27.006 -7.765 4.695 1.00 69.75 87 CYS A N 1
ATOM 687 C CA . CYS A 1 87 ? -26.244 -7.538 3.480 1.00 69.75 87 CYS A CA 1
ATOM 688 C C . CYS A 1 87 ? -26.246 -8.784 2.594 1.00 69.75 87 CYS A C 1
ATOM 690 O O . CYS A 1 87 ? -26.427 -8.651 1.390 1.00 69.75 87 CYS A O 1
ATOM 692 N N . LEU A 1 88 ? -26.096 -9.979 3.173 1.00 77.12 88 LEU A N 1
ATOM 693 C CA . LEU A 1 88 ? -25.991 -11.247 2.442 1.00 77.12 88 LEU A CA 1
ATOM 694 C C . LEU A 1 88 ? -27.269 -11.637 1.697 1.00 77.12 88 LEU A C 1
ATOM 696 O O . LEU A 1 88 ? -27.188 -12.301 0.667 1.00 77.12 88 LEU A O 1
ATOM 700 N N . GLU A 1 89 ? -28.436 -11.208 2.177 1.00 75.50 89 GLU A N 1
ATOM 701 C CA . GLU A 1 89 ? -29.708 -11.402 1.471 1.00 75.50 89 GLU A CA 1
ATOM 702 C C . GLU A 1 89 ? -29.806 -10.588 0.174 1.00 75.50 89 GLU A C 1
ATOM 704 O O . GLU A 1 89 ? -30.558 -10.953 -0.728 1.00 75.50 89 GLU A O 1
ATOM 709 N N . ASN A 1 90 ? -29.054 -9.489 0.071 1.00 64.88 90 ASN A N 1
ATOM 710 C CA . ASN A 1 90 ? -29.140 -8.546 -1.045 1.00 64.88 90 ASN A CA 1
ATOM 711 C C . ASN A 1 90 ? -27.873 -8.521 -1.912 1.00 64.88 90 ASN A C 1
ATOM 713 O O . ASN A 1 90 ? -27.940 -8.170 -3.087 1.00 64.88 90 ASN A O 1
ATOM 717 N N . VAL A 1 91 ? -26.718 -8.859 -1.339 1.00 65.00 91 VAL A N 1
ATOM 718 C CA . VAL A 1 91 ? -25.398 -8.736 -1.959 1.00 65.00 91 VAL A CA 1
ATOM 719 C C . VAL A 1 91 ? -24.574 -9.992 -1.646 1.00 65.00 91 VAL A C 1
ATOM 721 O O . VAL A 1 91 ? -24.384 -10.324 -0.474 1.00 65.00 91 VAL A O 1
ATOM 724 N N . PRO A 1 92 ? -24.017 -10.683 -2.657 1.00 70.88 92 PRO A N 1
ATOM 725 C CA . PRO A 1 92 ? -23.184 -11.861 -2.430 1.00 70.88 92 PRO A CA 1
ATOM 726 C C . PRO A 1 92 ? -21.950 -11.562 -1.566 1.00 70.88 92 PRO A C 1
ATOM 728 O O . PRO A 1 92 ? -21.277 -10.547 -1.754 1.00 70.88 92 PRO A O 1
ATOM 731 N N . GLU A 1 93 ? -21.577 -12.491 -0.681 1.00 81.44 93 GLU A N 1
ATOM 732 C CA . GLU A 1 93 ? -20.417 -12.321 0.209 1.00 81.44 93 GLU A CA 1
ATOM 733 C C . GLU A 1 93 ? -19.106 -11.926 -0.496 1.00 81.44 93 GLU A C 1
ATOM 735 O O . GLU A 1 93 ? -18.432 -11.023 0.008 1.00 81.44 93 GLU A O 1
ATOM 740 N N . PRO A 1 94 ? -18.734 -12.505 -1.658 1.00 70.62 94 PRO A N 1
ATOM 741 C CA . PRO A 1 94 ? -17.492 -12.113 -2.317 1.00 70.62 94 PRO A CA 1
ATOM 742 C C . PRO A 1 94 ? -17.473 -10.632 -2.723 1.00 70.62 94 PRO A C 1
ATOM 744 O O . PRO A 1 94 ? -16.410 -10.017 -2.721 1.00 70.62 94 PRO A O 1
ATOM 747 N N . VAL A 1 95 ? -18.639 -10.044 -3.014 1.00 63.47 95 VAL A N 1
ATOM 748 C CA . VAL A 1 95 ? -18.786 -8.617 -3.338 1.00 63.47 95 VAL A CA 1
ATOM 749 C C . VAL A 1 95 ? -18.629 -7.759 -2.082 1.00 63.47 95 VAL A C 1
ATOM 751 O O . VAL A 1 95 ? -17.906 -6.766 -2.105 1.00 63.47 95 VAL A O 1
ATOM 754 N N . LEU A 1 96 ? -19.232 -8.166 -0.961 1.00 69.88 96 LEU A N 1
ATOM 755 C CA . LEU A 1 96 ? -19.066 -7.488 0.331 1.00 69.88 96 LEU A CA 1
ATOM 756 C C . LEU A 1 96 ? -17.599 -7.487 0.776 1.00 69.88 96 LEU A C 1
ATOM 758 O O . LEU A 1 96 ? -17.050 -6.446 1.134 1.00 69.88 96 LEU A O 1
ATOM 762 N N . ARG A 1 97 ? -16.929 -8.636 0.669 1.00 75.38 97 ARG A N 1
ATOM 763 C CA . ARG A 1 97 ? -15.500 -8.763 0.967 1.00 75.38 97 ARG A CA 1
ATOM 764 C C . ARG A 1 97 ? -14.639 -7.916 0.032 1.00 75.38 97 ARG A C 1
ATOM 766 O O . ARG A 1 97 ? -13.662 -7.323 0.488 1.00 75.38 97 ARG A O 1
ATOM 773 N N . ALA A 1 98 ? -15.018 -7.796 -1.243 1.00 64.88 98 ALA A N 1
ATOM 774 C CA . ALA A 1 98 ? -14.346 -6.894 -2.170 1.00 64.88 98 ALA A CA 1
ATOM 775 C C . ALA A 1 98 ? -14.436 -5.438 -1.704 1.00 64.88 98 ALA A C 1
ATOM 777 O O . ALA A 1 98 ? -13.409 -4.774 -1.617 1.00 64.88 98 ALA A O 1
ATOM 778 N N . ILE A 1 99 ? -15.627 -4.971 -1.315 1.00 65.88 99 ILE A N 1
ATOM 779 C CA . ILE A 1 99 ? -15.832 -3.618 -0.776 1.00 65.88 99 ILE A CA 1
ATOM 780 C C . ILE A 1 99 ? -14.948 -3.387 0.456 1.00 65.88 99 ILE A C 1
ATOM 782 O O . ILE A 1 99 ? -14.214 -2.402 0.503 1.00 65.88 99 ILE A O 1
ATOM 786 N N . VAL A 1 100 ? -14.940 -4.320 1.412 1.00 72.38 100 VAL A N 1
ATOM 787 C CA . VAL A 1 100 ? -14.092 -4.222 2.613 1.00 72.38 100 VAL A CA 1
ATOM 788 C C . VAL A 1 100 ? -12.603 -4.180 2.253 1.00 72.38 100 VAL A C 1
ATOM 790 O O . VAL A 1 100 ? -11.855 -3.400 2.829 1.00 72.38 100 VAL A O 1
ATOM 793 N N . SER A 1 101 ? -12.159 -4.934 1.248 1.00 69.31 101 SER A N 1
ATOM 794 C CA . SER A 1 101 ? -10.761 -4.907 0.783 1.00 69.31 101 SER A CA 1
ATOM 795 C C . SER A 1 101 ? -10.339 -3.530 0.260 1.00 69.31 101 SER A C 1
ATOM 797 O O . SER A 1 101 ? -9.217 -3.081 0.492 1.00 69.31 101 SER A O 1
ATOM 799 N N . VAL A 1 102 ? -11.256 -2.818 -0.399 1.00 63.25 102 VAL A N 1
ATOM 800 C CA . VAL A 1 102 ? -11.035 -1.438 -0.855 1.00 63.25 102 VAL A CA 1
ATOM 801 C C . VAL A 1 102 ? -10.977 -0.464 0.316 1.00 63.25 102 VAL A C 1
ATOM 803 O O . VAL A 1 102 ? -10.142 0.441 0.328 1.00 63.25 102 VAL A O 1
ATOM 806 N N . LEU A 1 103 ? -11.845 -0.642 1.312 1.00 65.50 103 LEU A N 1
ATOM 807 C CA . LEU A 1 103 ? -11.832 0.177 2.524 1.00 65.50 103 LEU A CA 1
ATOM 808 C C . LEU A 1 103 ? -10.545 -0.045 3.333 1.00 65.50 103 LEU A C 1
ATOM 810 O O . LEU A 1 103 ? -9.930 0.925 3.776 1.00 65.50 103 LEU A O 1
ATOM 814 N N . ALA A 1 104 ? -10.058 -1.286 3.419 1.00 69.62 104 ALA A N 1
ATOM 815 C CA . ALA A 1 104 ? -8.759 -1.600 4.011 1.00 69.62 104 ALA A CA 1
ATOM 816 C C . ALA A 1 104 ? -7.626 -0.880 3.263 1.00 69.62 104 ALA A C 1
ATOM 818 O O . ALA A 1 104 ? -6.760 -0.248 3.871 1.00 69.62 104 ALA A O 1
ATOM 819 N N . MET A 1 105 ? -7.677 -0.885 1.928 1.00 65.12 105 MET A N 1
ATOM 820 C CA . MET A 1 105 ? -6.718 -0.170 1.091 1.00 65.12 105 MET A CA 1
ATOM 821 C C . MET A 1 105 ? -6.701 1.340 1.366 1.00 65.12 105 MET A C 1
ATOM 823 O O . MET A 1 105 ? -5.628 1.951 1.396 1.00 65.12 105 MET A O 1
ATOM 827 N N . LEU A 1 106 ? -7.876 1.945 1.555 1.00 60.47 106 LEU A N 1
ATOM 828 C CA . LEU A 1 106 ? -8.028 3.363 1.884 1.00 60.47 106 LEU A CA 1
ATOM 829 C C . LEU A 1 106 ? -7.416 3.697 3.246 1.00 60.47 106 LEU A C 1
ATOM 831 O O . LEU A 1 106 ? -6.661 4.663 3.350 1.00 60.47 106 LEU A O 1
ATOM 835 N N . GLU A 1 107 ? -7.699 2.874 4.252 1.00 65.44 107 GLU A N 1
ATOM 836 C CA . GLU A 1 107 ? -7.292 3.104 5.639 1.00 65.44 107 GLU A CA 1
ATOM 837 C C . GLU A 1 107 ? -5.800 2.810 5.858 1.00 65.44 107 GLU A C 1
ATOM 839 O O . GLU A 1 107 ? -5.018 3.639 6.337 1.00 65.44 107 GLU A O 1
ATOM 844 N N . PHE A 1 108 ? -5.352 1.619 5.466 1.00 66.62 108 PHE A N 1
ATOM 845 C CA . PHE A 1 108 ? -3.993 1.150 5.731 1.00 66.62 108 PHE A CA 1
ATOM 846 C C . PHE A 1 108 ? -3.012 1.589 4.650 1.00 66.62 108 PHE A C 1
ATOM 848 O O . PHE A 1 108 ? -1.802 1.687 4.892 1.00 66.62 108 PHE A O 1
ATOM 855 N N . GLY A 1 109 ? -3.521 1.942 3.473 1.00 59.28 109 GLY A N 1
ATOM 856 C CA . GLY A 1 109 ? -2.704 2.099 2.287 1.00 59.28 109 GLY A CA 1
ATOM 857 C C . GLY A 1 109 ? -2.207 0.760 1.750 1.00 59.28 109 GLY A C 1
ATOM 858 O O . GLY A 1 109 ? -1.304 0.777 0.931 1.00 59.28 109 GLY A O 1
ATOM 859 N N . PHE A 1 110 ? -2.754 -0.364 2.205 1.00 63.62 110 PHE A N 1
ATOM 860 C CA . PHE A 1 110 ? -2.384 -1.715 1.803 1.00 63.62 110 PHE A CA 1
ATOM 861 C C . PHE A 1 110 ? -3.641 -2.610 1.845 1.00 63.62 110 PHE A C 1
ATOM 863 O O . PHE A 1 110 ? -4.571 -2.307 2.586 1.00 63.62 110 PHE A O 1
ATOM 870 N N . ALA A 1 111 ? -3.673 -3.679 1.065 1.00 60.25 111 ALA A N 1
ATOM 871 C CA . ALA A 1 111 ? -4.770 -4.594 0.794 1.00 60.25 111 ALA A CA 1
ATOM 872 C C . ALA A 1 111 ? -4.339 -6.070 0.572 1.00 60.25 111 ALA A C 1
ATOM 874 O O . ALA A 1 111 ? -5.194 -6.891 0.258 1.00 60.25 111 ALA A O 1
ATOM 875 N N . THR A 1 112 ? -3.051 -6.429 0.704 1.00 63.78 112 THR A N 1
ATOM 876 C CA . THR A 1 112 ? -2.474 -7.773 0.452 1.00 63.78 112 THR A CA 1
ATOM 877 C C . THR A 1 112 ? -1.362 -8.170 1.432 1.00 63.78 112 THR A C 1
ATOM 879 O O . THR A 1 112 ? -0.882 -7.342 2.214 1.00 63.78 112 THR A O 1
ATOM 882 N N . ASP A 1 113 ? -0.954 -9.448 1.399 1.00 69.88 113 ASP A N 1
ATOM 883 C CA . ASP A 1 113 ? -0.048 -10.094 2.365 1.00 69.88 113 ASP A CA 1
ATOM 884 C C . ASP A 1 113 ? -0.559 -9.893 3.804 1.00 69.88 113 ASP A C 1
ATOM 886 O O . ASP A 1 113 ? -1.624 -10.408 4.156 1.00 69.88 113 ASP A O 1
ATOM 890 N N . GLU A 1 114 ? 0.115 -9.092 4.634 1.00 71.94 114 GLU A N 1
ATOM 891 C CA . GLU A 1 114 ? -0.337 -8.804 5.999 1.00 71.94 114 GLU A CA 1
ATOM 892 C C . GLU A 1 114 ? -1.645 -7.986 6.076 1.00 71.94 114 GLU A C 1
ATOM 894 O O . GLU A 1 114 ? -2.258 -7.946 7.139 1.00 71.94 114 GLU A O 1
ATOM 899 N N . PHE A 1 115 ? -2.065 -7.338 4.980 1.00 77.75 115 PHE A N 1
ATOM 900 C CA . PHE A 1 115 ? -3.295 -6.534 4.887 1.00 77.75 115 PHE A CA 1
ATOM 901 C C . PHE A 1 115 ? -4.347 -7.168 3.959 1.00 77.75 115 PHE A C 1
ATOM 903 O O . PHE A 1 115 ? -5.324 -6.521 3.584 1.00 77.75 115 PHE A O 1
ATOM 910 N N . GLU A 1 116 ? -4.155 -8.433 3.569 1.00 79.81 116 GLU A N 1
ATOM 911 C CA . GLU A 1 116 ? -5.110 -9.158 2.729 1.00 79.81 116 GLU A CA 1
ATOM 912 C C . GLU A 1 116 ? -6.406 -9.467 3.483 1.00 79.81 116 GLU A C 1
ATOM 914 O O . GLU A 1 116 ? -6.390 -10.093 4.551 1.00 79.81 116 GLU A O 1
ATOM 919 N N . VAL A 1 117 ? -7.536 -9.072 2.895 1.00 76.94 117 VAL A N 1
ATOM 920 C CA . VAL A 1 117 ? -8.879 -9.372 3.401 1.00 76.94 117 VAL A CA 1
ATOM 921 C C . VAL A 1 117 ? -9.363 -10.701 2.806 1.00 76.94 117 VAL A C 1
ATOM 923 O O . VAL A 1 117 ? -10.113 -10.767 1.826 1.00 76.94 117 VAL A O 1
ATOM 926 N N . THR A 1 118 ? -8.917 -11.799 3.412 1.00 83.44 118 THR A N 1
ATOM 927 C CA . THR A 1 118 ? -9.370 -13.146 3.038 1.00 83.44 118 THR A CA 1
ATOM 928 C C . THR A 1 118 ? -10.734 -13.461 3.645 1.00 83.44 118 THR A C 1
ATOM 930 O O . THR A 1 118 ? -11.188 -12.813 4.592 1.00 83.44 118 THR A O 1
ATOM 933 N N . ARG A 1 119 ? -11.402 -14.488 3.112 1.00 83.81 119 ARG A N 1
ATOM 934 C CA . ARG A 1 119 ? -12.684 -14.966 3.645 1.00 83.81 119 ARG A CA 1
ATOM 935 C C . ARG A 1 119 ? -12.571 -15.391 5.110 1.00 83.81 119 ARG A C 1
ATOM 937 O O . ARG A 1 119 ? -13.495 -15.174 5.887 1.00 83.81 119 ARG A O 1
ATOM 944 N N . GLU A 1 120 ? -11.446 -15.987 5.484 1.00 85.19 120 GLU A N 1
ATOM 945 C CA . GLU A 1 120 ? -11.170 -16.481 6.830 1.00 85.19 120 GLU A CA 1
ATOM 946 C C . GLU A 1 120 ? -10.801 -15.347 7.790 1.00 85.19 120 GLU A C 1
ATOM 948 O O . GLU A 1 120 ? -11.261 -15.354 8.930 1.00 85.19 120 GLU A O 1
ATOM 953 N N . ARG A 1 121 ? -10.006 -14.367 7.335 1.00 88.31 121 ARG A N 1
ATOM 954 C CA . ARG A 1 121 ? -9.608 -13.210 8.149 1.00 88.31 121 ARG A CA 1
ATOM 955 C C . ARG A 1 121 ? -10.761 -12.240 8.375 1.00 88.31 121 ARG A C 1
ATOM 957 O O . ARG A 1 121 ? -10.897 -11.754 9.488 1.00 88.31 121 ARG A O 1
ATOM 964 N N . LEU A 1 122 ? -11.583 -11.970 7.354 1.00 86.50 122 LEU A N 1
ATOM 965 C CA . LEU A 1 122 ? -12.788 -11.146 7.500 1.00 86.50 122 LEU A CA 1
ATOM 966 C C . LEU A 1 122 ? -13.892 -11.903 8.241 1.00 86.50 122 LEU A C 1
ATOM 968 O O . LEU A 1 122 ? -14.543 -11.344 9.117 1.00 86.50 122 LEU A O 1
ATOM 972 N N . GLY A 1 123 ? -14.082 -13.188 7.945 1.00 88.69 123 GLY A N 1
ATOM 973 C CA . GLY A 1 123 ? -15.149 -13.974 8.550 1.00 88.69 123 GLY A CA 1
ATOM 974 C C . GLY A 1 123 ? -16.538 -13.417 8.224 1.00 88.69 123 GLY A C 1
ATOM 975 O O . GLY A 1 123 ? -16.785 -12.913 7.130 1.00 88.69 123 GLY A O 1
ATOM 976 N N . CYS A 1 124 ? -17.454 -13.564 9.171 1.00 87.50 124 CYS A N 1
ATOM 977 C CA . CYS A 1 124 ? -18.781 -12.963 9.150 1.00 87.50 124 CYS A CA 1
ATOM 978 C C . CYS A 1 124 ? -19.063 -12.348 10.515 1.00 87.50 124 CYS A C 1
ATOM 980 O O . CYS A 1 124 ? -18.349 -12.656 11.473 1.00 87.50 124 CYS A O 1
ATOM 982 N N . TYR A 1 125 ? -20.122 -11.549 10.615 1.00 86.00 125 TYR A N 1
ATOM 983 C CA . TYR A 1 125 ? -20.535 -10.995 11.896 1.00 86.00 125 TYR A CA 1
ATOM 984 C C . TYR A 1 125 ? -20.695 -12.096 12.953 1.00 86.00 125 TYR A C 1
ATOM 986 O O . TYR A 1 125 ? -21.384 -13.103 12.736 1.00 86.00 125 TYR A O 1
ATOM 994 N N . THR A 1 126 ? -20.085 -11.894 14.123 1.00 87.62 126 THR A N 1
ATOM 995 C CA . THR A 1 126 ? -20.385 -12.694 15.308 1.00 87.62 126 THR A CA 1
ATOM 996 C C . THR A 1 126 ? -20.450 -11.823 16.561 1.00 87.62 126 THR A C 1
ATOM 998 O O . THR A 1 126 ? -19.511 -11.118 16.906 1.00 87.62 126 THR A O 1
ATOM 1001 N N . HIS A 1 127 ? -21.540 -11.954 17.320 1.00 86.38 127 HIS A N 1
ATOM 1002 C CA . HIS A 1 127 ? -21.721 -11.256 18.604 1.00 86.38 127 HIS A CA 1
ATOM 1003 C C . HIS A 1 127 ? -20.546 -11.403 19.601 1.00 86.38 127 HIS A C 1
ATOM 1005 O O . HIS A 1 127 ? -20.309 -10.512 20.408 1.00 86.38 127 HIS A O 1
ATOM 1011 N N . VAL A 1 128 ? -19.785 -12.511 19.573 1.00 91.75 128 VAL A N 1
ATOM 1012 C CA . VAL A 1 128 ? -18.658 -12.713 20.503 1.00 91.75 128 VAL A CA 1
ATOM 1013 C C . VAL A 1 128 ? -17.480 -11.783 20.223 1.00 91.75 128 VAL A C 1
ATOM 1015 O O . VAL A 1 128 ? -16.748 -11.480 21.166 1.00 91.75 128 VAL A O 1
ATOM 1018 N N . GLU A 1 129 ? -17.308 -11.337 18.975 1.00 91.12 129 GLU A N 1
ATOM 1019 C CA . GLU A 1 129 ? -16.233 -10.428 18.555 1.00 91.12 129 GLU A CA 1
ATOM 1020 C C . GLU A 1 129 ? -16.403 -9.031 19.154 1.00 91.12 129 GLU A C 1
ATOM 1022 O O . GLU A 1 129 ? -15.410 -8.451 19.585 1.00 91.12 129 GLU A O 1
ATOM 1027 N N . HIS A 1 130 ? -17.652 -8.580 19.288 1.00 87.06 130 HIS A N 1
ATOM 1028 C CA . HIS A 1 130 ? -18.044 -7.236 19.737 1.00 87.06 130 HIS A CA 1
ATOM 1029 C C . HIS A 1 130 ? -18.681 -7.215 21.128 1.00 87.06 130 HIS A C 1
ATOM 1031 O O . HIS A 1 130 ? -19.287 -6.238 21.542 1.00 87.06 130 HIS A O 1
ATOM 1037 N N . ILE A 1 131 ? -18.637 -8.341 21.847 1.00 89.69 131 ILE A N 1
ATOM 1038 C CA . ILE A 1 131 ? -19.330 -8.535 23.129 1.00 89.69 131 ILE A CA 1
ATOM 1039 C C . ILE A 1 131 ? -20.845 -8.235 23.097 1.00 89.69 131 ILE A C 1
ATOM 1041 O O . ILE A 1 131 ? -21.465 -7.975 24.131 1.00 89.69 131 ILE A O 1
ATOM 1045 N N . ASP A 1 132 ? -21.476 -8.335 21.933 1.00 88.12 132 ASP A N 1
ATOM 1046 C CA . ASP A 1 132 ? -22.889 -8.026 21.750 1.00 88.12 132 ASP A CA 1
ATOM 1047 C C . ASP A 1 132 ? -23.809 -9.014 22.469 1.00 88.12 132 ASP A C 1
ATOM 1049 O O . ASP A 1 132 ? -23.515 -10.200 22.660 1.00 88.12 132 ASP A O 1
ATOM 1053 N N . ASN A 1 133 ? -24.986 -8.519 22.834 1.00 89.50 133 ASN A N 1
ATOM 1054 C CA . ASN A 1 133 ? -26.086 -9.335 23.306 1.00 89.50 133 ASN A CA 1
ATOM 1055 C C . ASN A 1 133 ? -26.773 -10.014 22.107 1.00 89.50 133 ASN A C 1
ATOM 1057 O O . ASN A 1 133 ? -27.401 -9.328 21.293 1.00 89.50 133 ASN A O 1
ATOM 1061 N N . PRO A 1 134 ? -26.735 -11.359 22.011 1.00 86.25 134 PRO A N 1
ATOM 1062 C CA . PRO A 1 134 ? -27.220 -12.077 20.836 1.00 86.25 134 PRO A CA 1
ATOM 1063 C C . PRO A 1 134 ? -28.747 -12.043 20.675 1.00 86.25 134 PRO A C 1
ATOM 1065 O O . PRO A 1 134 ? -29.251 -12.512 19.660 1.00 86.25 134 PRO A O 1
ATOM 1068 N N . ARG A 1 135 ? -29.500 -11.503 21.647 1.00 82.56 135 ARG A N 1
ATOM 1069 C CA . ARG A 1 135 ? -30.970 -11.428 21.607 1.00 82.56 135 ARG A CA 1
ATOM 1070 C C . ARG A 1 135 ? -31.515 -10.650 20.402 1.00 82.56 135 ARG A C 1
ATOM 1072 O O . ARG A 1 135 ? -32.609 -10.972 19.954 1.00 82.56 135 ARG A O 1
ATOM 1079 N N . GLY A 1 136 ? -30.787 -9.646 19.906 1.00 66.12 136 GLY A N 1
ATOM 1080 C CA . GLY A 1 136 ? -31.227 -8.793 18.790 1.00 66.12 136 GLY A CA 1
ATOM 1081 C C . GLY A 1 136 ? -31.231 -9.482 17.418 1.00 66.12 136 GLY A C 1
ATOM 1082 O O . GLY A 1 136 ? -31.696 -8.903 16.439 1.00 66.12 136 GLY A O 1
ATOM 1083 N N . TYR A 1 137 ? -30.741 -10.722 17.342 1.00 67.06 137 TYR A N 1
ATOM 1084 C CA . TYR A 1 137 ? -30.558 -11.453 16.097 1.00 67.06 137 TYR A CA 1
ATOM 1085 C C . TYR A 1 137 ? -31.754 -12.372 15.806 1.00 67.06 137 TYR A C 1
ATOM 1087 O O . TYR A 1 137 ? -31.986 -13.360 16.508 1.00 67.06 137 TYR A O 1
ATOM 1095 N N . HIS A 1 138 ? -32.548 -12.033 14.788 1.00 59.56 138 HIS A N 1
ATOM 1096 C CA . HIS A 1 138 ? -33.807 -12.717 14.491 1.00 59.56 138 HIS A CA 1
ATOM 1097 C C . HIS A 1 138 ? -33.589 -14.096 13.843 1.00 59.56 138 HIS A C 1
ATOM 1099 O O . HIS A 1 138 ? -32.874 -14.239 12.854 1.00 59.56 138 HIS A O 1
ATOM 1105 N N . GLY A 1 139 ? -34.285 -15.117 14.352 1.00 70.38 139 GLY A N 1
ATOM 1106 C CA . GLY A 1 139 ? -34.385 -16.426 13.700 1.00 70.38 139 GLY A CA 1
ATOM 1107 C C . GLY A 1 139 ? -33.087 -17.243 13.678 1.00 70.38 139 GLY A C 1
ATOM 1108 O O . GLY A 1 139 ? -32.289 -17.218 14.613 1.00 70.38 139 GLY A O 1
ATOM 1109 N N . ASN A 1 140 ? -32.920 -18.053 12.631 1.00 81.06 140 ASN A N 1
ATOM 1110 C CA . ASN A 1 140 ? -31.735 -18.876 12.412 1.00 81.06 140 ASN A CA 1
ATOM 1111 C C . ASN A 1 140 ? -30.936 -18.326 11.226 1.00 81.06 140 ASN A C 1
ATOM 1113 O O . ASN A 1 140 ? -31.122 -18.757 10.092 1.00 81.06 140 ASN A O 1
ATOM 1117 N N . ALA A 1 141 ? -30.002 -17.411 11.480 1.00 81.44 141 ALA A N 1
ATOM 1118 C CA . ALA A 1 141 ? -29.192 -16.794 10.426 1.00 81.44 141 ALA A CA 1
ATOM 1119 C C . ALA A 1 141 ? -28.319 -17.781 9.631 1.00 81.44 141 ALA A C 1
ATOM 1121 O O . ALA A 1 141 ? -27.855 -17.459 8.537 1.00 81.44 141 ALA A O 1
ATOM 1122 N N . LYS A 1 142 ? -28.143 -19.014 10.130 1.00 85.00 142 LYS A N 1
ATOM 1123 C CA . LYS A 1 142 ? -27.522 -20.106 9.365 1.00 85.00 142 LYS A CA 1
ATOM 1124 C C . LYS A 1 142 ? -28.277 -20.476 8.094 1.00 85.00 142 LYS A C 1
ATOM 1126 O O . LYS A 1 142 ? -27.683 -21.117 7.226 1.00 85.00 142 LYS A O 1
ATOM 1131 N N . ASP A 1 143 ? -29.552 -20.105 8.002 1.00 83.56 143 ASP A N 1
ATOM 1132 C CA . ASP A 1 143 ? -30.361 -20.289 6.801 1.00 83.56 143 ASP A CA 1
ATOM 1133 C C . ASP A 1 143 ? -29.901 -19.346 5.669 1.00 83.56 143 ASP A C 1
ATOM 1135 O O . ASP A 1 143 ? -30.047 -19.699 4.501 1.00 83.56 143 ASP A O 1
ATOM 1139 N N . VAL A 1 144 ? -29.272 -18.207 6.004 1.00 82.19 144 VAL A N 1
ATOM 1140 C CA . VAL A 1 144 ? -28.660 -17.263 5.049 1.00 82.19 144 VAL A CA 1
ATOM 1141 C C . VAL A 1 144 ? -27.200 -17.638 4.760 1.00 82.19 144 VAL A C 1
ATOM 1143 O O . VAL A 1 144 ? -26.834 -17.871 3.610 1.00 82.19 144 VAL A O 1
ATOM 1146 N N . ASP A 1 145 ? -26.356 -17.764 5.793 1.00 83.69 145 ASP A N 1
ATOM 1147 C CA . ASP A 1 145 ? -24.971 -18.248 5.669 1.00 83.69 145 ASP A CA 1
ATOM 1148 C C . ASP A 1 145 ? -24.611 -19.143 6.860 1.00 83.69 145 ASP A C 1
ATOM 1150 O O . ASP A 1 145 ? -24.721 -18.752 8.019 1.00 83.69 145 ASP A O 1
ATOM 1154 N N . LYS A 1 146 ? -24.117 -20.356 6.586 1.00 86.38 146 LYS A N 1
ATOM 1155 C CA . LYS A 1 146 ? -23.808 -21.375 7.606 1.00 86.38 146 LYS A CA 1
ATOM 1156 C C . LYS A 1 146 ? -22.800 -20.926 8.673 1.00 86.38 146 LYS A C 1
ATOM 1158 O O . LYS A 1 146 ? -22.745 -21.562 9.730 1.00 86.38 146 LYS A O 1
ATOM 1163 N N . ARG A 1 147 ? -21.972 -19.914 8.384 1.00 87.69 147 ARG A N 1
ATOM 1164 C CA . ARG A 1 147 ? -20.983 -19.339 9.311 1.00 87.69 147 ARG A CA 1
ATOM 1165 C C . ARG A 1 147 ? -21.627 -18.425 10.351 1.00 87.69 147 ARG A C 1
ATOM 1167 O O . ARG A 1 147 ? -21.081 -18.298 11.444 1.00 87.69 147 ARG A O 1
ATOM 1174 N N . LEU A 1 148 ? -22.778 -17.834 10.027 1.00 86.12 148 LEU A N 1
ATOM 1175 C CA . LEU A 1 148 ? -23.518 -16.973 10.938 1.00 86.12 148 LEU A CA 1
ATOM 1176 C C . LEU A 1 148 ? -24.067 -17.763 12.127 1.00 86.12 148 LEU A C 1
ATOM 1178 O O . LEU A 1 148 ? -24.078 -19.002 12.186 1.00 86.12 148 LEU A O 1
ATOM 1182 N N . ARG A 1 149 ? -24.508 -17.012 13.131 1.00 83.31 149 ARG A N 1
ATOM 1183 C CA . ARG A 1 149 ? -24.972 -17.571 14.393 1.00 83.31 149 ARG A CA 1
ATOM 1184 C C . ARG A 1 149 ? -26.230 -18.429 14.199 1.00 83.31 149 ARG A C 1
ATOM 1186 O O . ARG A 1 149 ? -27.110 -18.116 13.406 1.00 83.31 149 ARG A O 1
ATOM 1193 N N . GLY A 1 150 ? -26.308 -19.526 14.954 1.00 82.88 150 GLY A N 1
ATOM 1194 C CA . GLY A 1 150 ? -27.546 -20.299 15.087 1.00 82.88 150 GLY A CA 1
ATOM 1195 C C . GLY A 1 150 ? -28.537 -19.653 16.068 1.00 82.88 150 GLY A C 1
ATOM 1196 O O . GLY A 1 150 ? -28.276 -18.562 16.573 1.00 82.88 150 GLY A O 1
ATOM 1197 N N . PRO A 1 151 ? -29.642 -20.340 16.396 1.00 83.88 151 PRO A N 1
ATOM 1198 C CA . PRO A 1 151 ? -30.635 -19.829 17.335 1.00 83.88 151 PRO A CA 1
ATOM 1199 C C . PRO A 1 151 ? -30.043 -19.551 18.723 1.00 83.88 151 PRO A C 1
ATOM 1201 O O . PRO A 1 151 ? -29.214 -20.319 19.217 1.00 83.88 151 PRO A O 1
ATOM 1204 N N . VAL A 1 152 ? -30.510 -18.471 19.349 1.00 86.31 152 VAL A N 1
ATOM 1205 C CA . VAL A 1 152 ? -30.131 -18.044 20.705 1.00 86.31 152 VAL A CA 1
ATOM 1206 C C . VAL A 1 152 ? -30.650 -19.048 21.738 1.00 86.31 152 VAL A C 1
ATOM 1208 O O . VAL A 1 152 ? -31.842 -19.364 21.759 1.00 86.31 152 VAL A O 1
ATOM 1211 N N . ASP A 1 153 ? -29.773 -19.538 22.617 1.00 88.81 153 ASP A N 1
ATOM 1212 C CA . ASP A 1 153 ? -30.180 -20.348 23.770 1.00 88.81 153 ASP A CA 1
ATOM 1213 C C . ASP A 1 153 ? -30.597 -19.401 24.902 1.00 88.81 153 ASP A C 1
ATOM 1215 O O . ASP A 1 153 ? -29.756 -18.644 25.386 1.00 88.81 153 ASP A O 1
ATOM 1219 N N . PRO A 1 154 ? -31.846 -19.437 25.402 1.00 89.75 154 PRO A N 1
ATOM 1220 C CA . PRO A 1 154 ? -32.293 -18.521 26.453 1.00 89.75 154 PRO A CA 1
ATOM 1221 C C . PRO A 1 154 ? -31.386 -18.492 27.693 1.00 89.75 154 PRO A C 1
ATOM 1223 O O . PRO A 1 154 ? -31.277 -17.458 28.351 1.00 89.75 154 PRO A O 1
ATOM 1226 N N . ARG A 1 155 ? -30.696 -19.602 27.996 1.00 92.56 155 ARG A N 1
ATOM 1227 C CA . ARG A 1 155 ? -29.774 -19.709 29.135 1.00 92.56 155 ARG A CA 1
ATOM 1228 C C . ARG A 1 155 ? -28.542 -18.826 28.979 1.00 92.56 155 ARG A C 1
ATOM 1230 O O . ARG A 1 155 ? -27.967 -18.408 29.981 1.00 92.56 155 ARG A O 1
ATOM 1237 N N . GLU A 1 156 ? -28.120 -18.513 27.759 1.00 91.56 156 GLU A N 1
ATOM 1238 C CA . GLU A 1 156 ? -26.961 -17.646 27.535 1.00 91.56 156 GLU A CA 1
ATOM 1239 C C . GLU A 1 156 ? -27.266 -16.169 27.837 1.00 91.56 156 GLU A C 1
ATOM 1241 O O . GLU A 1 156 ? -26.363 -15.405 28.181 1.00 91.56 156 GLU A O 1
ATOM 1246 N N . LEU A 1 157 ? -28.548 -15.787 27.795 1.00 92.06 157 LEU A N 1
ATOM 1247 C CA . LEU A 1 157 ? -29.043 -14.466 28.185 1.00 92.06 157 LEU A CA 1
ATOM 1248 C C . LEU A 1 157 ? -29.253 -14.339 29.702 1.00 92.06 157 LEU A C 1
ATOM 1250 O O . LEU A 1 157 ? -29.563 -13.253 30.192 1.00 92.06 157 LEU A O 1
ATOM 1254 N N . GLU A 1 158 ? -29.106 -15.414 30.472 1.00 93.75 158 GLU A N 1
ATOM 1255 C CA . GLU A 1 158 ? -29.178 -15.354 31.932 1.00 93.75 158 GLU A CA 1
ATOM 1256 C C . GLU A 1 158 ? -27.889 -14.775 32.541 1.00 93.75 158 GLU A C 1
ATOM 1258 O O . GLU A 1 158 ? -26.849 -14.650 31.890 1.00 93.75 158 GLU A O 1
ATOM 1263 N N . PHE A 1 159 ? -27.948 -14.414 33.824 1.00 94.00 159 PHE A N 1
ATOM 1264 C CA . PHE A 1 159 ? -26.789 -13.915 34.563 1.00 94.00 159 PHE A CA 1
ATOM 1265 C C . PHE A 1 159 ? -26.028 -15.049 35.241 1.00 94.00 159 PHE A C 1
ATOM 1267 O O . PHE A 1 159 ? -26.610 -15.815 36.012 1.00 94.00 159 PHE A O 1
ATOM 1274 N N . ASP A 1 160 ? -24.706 -15.076 35.081 1.00 93.31 160 ASP A N 1
ATOM 1275 C CA . ASP A 1 160 ? -23.855 -15.934 35.895 1.00 93.31 160 ASP A CA 1
ATOM 1276 C C . ASP A 1 160 ? -23.812 -15.396 37.343 1.00 93.31 160 ASP A C 1
ATOM 1278 O O . ASP A 1 160 ? -23.305 -14.294 37.593 1.00 93.31 160 ASP A O 1
ATOM 1282 N N . PRO A 1 161 ? -24.275 -16.165 38.348 1.00 88.62 161 PRO A N 1
ATOM 1283 C CA . PRO A 1 161 ? -24.273 -15.727 39.742 1.00 88.62 161 PRO A CA 1
ATOM 1284 C C . PRO A 1 161 ? -22.864 -15.534 40.327 1.00 88.62 161 PRO A C 1
ATOM 1286 O O . PRO A 1 161 ? -22.726 -14.919 41.390 1.00 88.62 161 PRO A O 1
ATOM 1289 N N . LYS A 1 162 ? -21.810 -16.072 39.694 1.00 89.00 162 LYS A N 1
ATOM 1290 C CA . LYS A 1 162 ? -20.426 -15.949 40.177 1.00 89.00 162 LYS A CA 1
ATOM 1291 C C . LYS A 1 162 ? -19.751 -14.663 39.712 1.00 89.00 162 LYS A C 1
ATOM 1293 O O . LYS A 1 162 ? -18.978 -14.101 40.492 1.00 89.00 162 LYS A O 1
ATOM 1298 N N . SER A 1 163 ? -20.032 -14.208 38.494 1.00 91.38 163 SER A N 1
ATOM 1299 C CA . SER A 1 163 ? -19.430 -13.010 37.898 1.00 91.38 163 SER A CA 1
ATOM 1300 C C . SER A 1 163 ? -20.354 -11.790 37.868 1.00 91.38 163 SER A C 1
ATOM 1302 O O . SER A 1 163 ? -19.854 -10.664 37.866 1.00 91.38 163 SER A O 1
ATOM 1304 N N . GLY A 1 164 ? -21.675 -11.994 37.893 1.00 93.00 164 GLY A N 1
ATOM 1305 C CA . GLY A 1 164 ? -22.671 -10.928 37.757 1.00 93.00 164 GLY A CA 1
ATOM 1306 C C . GLY A 1 164 ? -22.813 -10.385 36.339 1.00 93.00 164 GLY A C 1
ATOM 1307 O O . GLY A 1 164 ? -23.355 -9.293 36.175 1.00 93.00 164 GLY A O 1
ATOM 1308 N N . MET A 1 165 ? -22.288 -11.112 35.355 1.00 96.19 165 MET A N 1
ATOM 1309 C CA . MET A 1 165 ? -22.325 -10.785 33.931 1.00 96.19 165 MET A CA 1
ATOM 1310 C C . MET A 1 165 ? -23.291 -11.735 33.217 1.00 96.19 165 MET A C 1
ATOM 1312 O O . MET A 1 165 ? -23.596 -12.811 33.739 1.00 96.19 165 MET A O 1
ATOM 1316 N N . LYS A 1 166 ? -23.769 -11.359 32.030 1.00 95.06 166 LYS A N 1
ATOM 1317 C CA . LYS A 1 166 ? -24.503 -12.277 31.147 1.00 95.06 166 LYS A CA 1
ATOM 1318 C C . LYS A 1 166 ? -23.641 -13.491 30.766 1.00 95.06 166 LYS A C 1
ATOM 1320 O O . LYS A 1 166 ? -22.420 -13.376 30.636 1.00 95.06 166 LYS A O 1
ATOM 1325 N N . ASN A 1 167 ? -24.264 -14.657 30.601 1.00 95.38 167 ASN A N 1
ATOM 1326 C CA . ASN A 1 167 ? -23.560 -15.921 30.366 1.00 95.38 167 ASN A CA 1
ATOM 1327 C C . ASN A 1 167 ? -22.755 -15.935 29.052 1.00 95.38 167 ASN A C 1
ATOM 1329 O O . ASN A 1 167 ? -21.653 -16.487 29.037 1.00 95.38 167 ASN A O 1
ATOM 1333 N N . TYR A 1 168 ? -23.242 -15.281 27.992 1.00 93.81 168 TYR A N 1
ATOM 1334 C CA . TYR A 1 168 ? -22.530 -15.168 26.709 1.00 93.81 168 TYR A CA 1
ATOM 1335 C C . TYR A 1 168 ? -21.217 -14.356 26.783 1.00 93.81 168 TYR A C 1
ATOM 1337 O O . TYR A 1 168 ? -20.405 -14.412 25.867 1.00 93.81 168 TYR A O 1
ATOM 1345 N N . ILE A 1 169 ? -20.953 -13.624 27.873 1.00 95.94 169 ILE A N 1
ATOM 1346 C CA . ILE A 1 169 ? -19.740 -12.797 27.986 1.00 95.94 169 ILE A CA 1
ATOM 1347 C C . ILE A 1 169 ? -18.511 -13.652 28.318 1.00 95.94 169 ILE A C 1
ATOM 1349 O O . ILE A 1 169 ? -17.476 -13.550 27.662 1.00 95.94 169 ILE A O 1
ATOM 1353 N N . ALA A 1 170 ? -18.602 -14.485 29.361 1.00 95.12 170 ALA A N 1
ATOM 1354 C CA . ALA A 1 170 ? -17.442 -15.227 29.866 1.00 95.12 170 ALA A CA 1
ATOM 1355 C C . ALA A 1 170 ? -17.759 -16.579 30.534 1.00 95.12 170 ALA A C 1
ATOM 1357 O O . ALA A 1 170 ? -16.875 -17.161 31.168 1.00 95.12 170 ALA A O 1
ATOM 1358 N N . ASN A 1 171 ? -18.997 -17.083 30.446 1.00 93.75 171 ASN A N 1
ATOM 1359 C CA . ASN A 1 171 ? -19.380 -18.358 31.059 1.00 93.75 171 ASN A CA 1
ATOM 1360 C C . ASN A 1 171 ? -19.270 -19.532 30.066 1.00 93.75 171 ASN A C 1
ATOM 1362 O O . ASN A 1 171 ? -20.271 -20.087 29.610 1.00 93.75 171 ASN A O 1
ATOM 1366 N N . SER A 1 172 ? -18.030 -19.896 29.740 1.00 89.50 172 SER A N 1
ATOM 1367 C CA . SER A 1 172 ? -17.659 -20.953 28.789 1.00 89.50 172 SER A CA 1
ATOM 1368 C C . SER A 1 172 ? -18.177 -22.355 29.162 1.00 89.50 172 SER A C 1
ATOM 1370 O O . SER A 1 172 ? -18.493 -22.622 30.318 1.00 89.50 172 SER A O 1
ATOM 1372 N N . SER A 1 173 ? -18.125 -23.305 28.215 1.00 85.12 173 SER A N 1
ATOM 1373 C CA . SER A 1 173 ? -18.380 -24.757 28.411 1.00 85.12 173 SER A CA 1
ATOM 1374 C C . SER A 1 173 ? -19.839 -25.195 28.641 1.00 85.12 173 SER A C 1
ATOM 1376 O O . SER A 1 173 ? -20.077 -26.244 29.239 1.00 85.12 173 SER A O 1
ATOM 1378 N N . HIS A 1 174 ? -20.821 -24.441 28.138 1.00 84.56 174 HIS A N 1
ATOM 1379 C CA . HIS A 1 174 ? -22.252 -24.749 28.316 1.00 84.56 174 HIS A CA 1
ATOM 1380 C C . HIS A 1 174 ? -23.029 -24.980 27.003 1.00 84.56 174 HIS A C 1
ATOM 1382 O O . HIS A 1 174 ? -24.250 -25.125 27.028 1.00 84.56 174 HIS A O 1
ATOM 1388 N N . GLY A 1 175 ? -22.327 -25.076 25.866 1.00 84.88 175 GLY A N 1
ATOM 1389 C CA . GLY A 1 175 ? -22.915 -25.342 24.544 1.00 84.88 175 GLY A CA 1
ATOM 1390 C C . GLY A 1 175 ? -23.150 -24.099 23.679 1.00 84.88 175 GLY A C 1
ATOM 1391 O O . GLY A 1 175 ? -23.448 -24.252 22.499 1.00 84.88 175 GLY A O 1
ATOM 1392 N N . TRP A 1 176 ? -22.958 -22.898 24.234 1.00 89.75 176 TRP A N 1
ATOM 1393 C CA . TRP A 1 176 ? -22.843 -21.636 23.498 1.00 89.75 176 TRP A CA 1
ATOM 1394 C C . TRP A 1 176 ? -21.395 -21.132 23.500 1.00 89.75 176 TRP A C 1
ATOM 1396 O O . TRP A 1 176 ? -20.582 -21.548 24.331 1.00 89.75 176 TRP A O 1
ATOM 1406 N N . ASP A 1 177 ? -21.086 -20.241 22.562 1.00 90.50 177 ASP A N 1
ATOM 1407 C CA . ASP A 1 177 ? -19.794 -19.557 22.481 1.00 90.50 177 ASP A CA 1
ATOM 1408 C C . ASP A 1 177 ? -19.818 -18.260 23.300 1.00 90.50 177 ASP A C 1
ATOM 1410 O O . ASP A 1 177 ? -20.885 -17.677 23.500 1.00 90.50 177 ASP A O 1
ATOM 1414 N N . THR A 1 178 ? -18.661 -17.814 23.789 1.00 95.25 178 THR A N 1
ATOM 1415 C CA . THR A 1 178 ? -18.555 -16.585 24.592 1.00 95.25 178 THR A CA 1
ATOM 1416 C C . THR A 1 178 ? -17.452 -15.661 24.093 1.00 95.25 178 THR A C 1
ATOM 1418 O O . THR A 1 178 ? -16.477 -16.123 23.498 1.00 95.25 178 THR A O 1
ATOM 1421 N N . SER A 1 179 ? -17.539 -14.361 24.390 1.00 96.38 179 SER A N 1
ATOM 1422 C CA . SER A 1 179 ? -16.450 -13.417 24.080 1.00 96.38 179 SER A CA 1
ATOM 1423 C C . SER A 1 179 ? -15.129 -13.821 24.740 1.00 96.38 179 SER A C 1
ATOM 1425 O O . SER A 1 179 ? -14.067 -13.696 24.136 1.00 96.38 179 SER A O 1
ATOM 1427 N N . ALA A 1 180 ? -15.170 -14.394 25.949 1.00 97.19 180 ALA A N 1
ATOM 1428 C CA . ALA A 1 180 ? -13.979 -14.953 26.588 1.00 97.19 180 ALA A CA 1
ATOM 1429 C C . ALA A 1 180 ? -13.385 -16.150 25.823 1.00 97.19 180 ALA A C 1
ATOM 1431 O O . ALA A 1 180 ? -12.163 -16.300 25.787 1.00 97.19 180 ALA A O 1
ATOM 1432 N N . ASP A 1 181 ? -14.222 -17.004 25.226 1.00 96.75 181 ASP A N 1
ATOM 1433 C CA . ASP A 1 181 ? -13.764 -18.127 24.401 1.00 96.75 181 ASP A CA 1
ATOM 1434 C C . ASP A 1 181 ? -13.161 -17.643 23.084 1.00 96.75 181 ASP A C 1
ATOM 1436 O O . ASP A 1 181 ? -12.119 -18.149 22.667 1.00 96.75 181 ASP A O 1
ATOM 1440 N N . TYR A 1 182 ? -13.755 -16.617 22.476 1.00 96.50 182 TYR A N 1
ATOM 1441 C CA . TYR A 1 182 ? -13.203 -15.957 21.300 1.00 96.50 182 TYR A CA 1
ATOM 1442 C C . TYR A 1 182 ? -11.827 -15.338 21.578 1.00 96.50 182 TYR A C 1
ATOM 1444 O O . TYR A 1 182 ? -10.849 -15.704 20.922 1.00 96.50 182 TYR A O 1
ATOM 1452 N N . ILE A 1 183 ? -11.714 -14.492 22.611 1.00 97.88 183 ILE A N 1
ATOM 1453 C CA . ILE A 1 183 ? -10.438 -13.886 23.024 1.00 97.88 183 ILE A CA 1
ATOM 1454 C C . ILE A 1 183 ? -9.400 -14.972 23.325 1.00 97.88 183 ILE A C 1
ATOM 1456 O O . ILE A 1 183 ? -8.244 -14.842 22.925 1.00 97.88 183 ILE A O 1
ATOM 1460 N N . ARG A 1 184 ? -9.792 -16.063 24.001 1.00 97.81 184 ARG A N 1
ATOM 1461 C CA . ARG A 1 184 ? -8.892 -17.193 24.270 1.00 97.81 184 ARG A CA 1
ATOM 1462 C C . ARG A 1 184 ? -8.327 -17.776 22.978 1.00 97.81 184 ARG A C 1
ATOM 1464 O O . ARG A 1 184 ? -7.110 -17.852 22.865 1.00 97.81 184 ARG A O 1
ATOM 1471 N N . ARG A 1 185 ? -9.177 -18.127 22.007 1.00 97.12 185 ARG A N 1
ATOM 1472 C CA . ARG A 1 185 ? -8.739 -18.705 20.723 1.00 97.12 185 ARG A CA 1
ATOM 1473 C C . ARG A 1 185 ? -7.788 -17.772 19.972 1.00 97.12 185 ARG A C 1
ATOM 1475 O O . ARG A 1 185 ? -6.750 -18.215 19.491 1.00 97.12 185 ARG A O 1
ATOM 1482 N N . GLN A 1 186 ? -8.108 -16.478 19.919 1.00 97.81 186 GLN A N 1
ATOM 1483 C CA . GLN A 1 186 ? -7.257 -15.482 19.262 1.00 97.81 186 GLN A CA 1
ATOM 1484 C C . GLN A 1 186 ? -5.905 -15.326 19.975 1.00 97.81 186 GLN A C 1
ATOM 1486 O O . GLN A 1 186 ? -4.860 -15.300 19.328 1.00 97.81 186 GLN A O 1
ATOM 1491 N N . LEU A 1 187 ? -5.886 -15.287 21.311 1.00 98.38 187 LEU A N 1
ATOM 1492 C CA . LEU A 1 187 ? -4.641 -15.180 22.074 1.00 98.38 187 LEU A CA 1
ATOM 1493 C C . LEU A 1 187 ? -3.797 -16.462 22.041 1.00 98.38 187 LEU A C 1
ATOM 1495 O O . LEU A 1 187 ? -2.572 -16.367 22.055 1.00 98.38 187 LEU A O 1
ATOM 1499 N N . GLU A 1 188 ? -4.414 -17.645 21.978 1.00 98.19 188 GLU A N 1
ATOM 1500 C CA . GLU A 1 188 ? -3.709 -18.921 21.791 1.00 98.19 188 GLU A CA 1
ATOM 1501 C C . GLU A 1 188 ? -2.954 -18.922 20.459 1.00 98.19 188 GLU A C 1
ATOM 1503 O O . GLU A 1 188 ? -1.736 -19.122 20.454 1.00 98.19 188 GLU A O 1
ATOM 1508 N N . LEU A 1 189 ? -3.643 -18.586 19.361 1.00 97.31 189 LEU A N 1
ATOM 1509 C CA . LEU A 1 189 ? -3.041 -18.455 18.030 1.00 97.31 189 LEU A CA 1
ATOM 1510 C C . LEU A 1 189 ? -1.948 -17.380 18.013 1.00 97.31 189 LEU A C 1
ATOM 1512 O O . LEU A 1 189 ? -0.833 -17.627 17.558 1.00 97.31 189 LEU A O 1
ATOM 1516 N N . CYS A 1 190 ? -2.225 -16.206 18.583 1.00 97.81 190 CYS A N 1
ATOM 1517 C CA . CYS A 1 190 ? -1.270 -15.108 18.711 1.00 97.81 190 CYS A CA 1
ATOM 1518 C C . CYS A 1 190 ? 0.015 -15.525 19.450 1.00 97.81 190 CYS A C 1
ATOM 1520 O O . CYS A 1 190 ? 1.126 -15.241 18.995 1.00 97.81 190 CYS A O 1
ATOM 1522 N N . ILE A 1 191 ? -0.099 -16.218 20.585 1.00 97.88 191 ILE A N 1
ATOM 1523 C CA . ILE A 1 191 ? 1.062 -16.651 21.373 1.00 97.88 191 ILE A CA 1
ATOM 1524 C C . ILE A 1 191 ? 1.835 -17.756 20.651 1.00 97.88 191 ILE A C 1
ATOM 1526 O O . ILE A 1 191 ? 3.066 -17.696 20.594 1.00 97.88 191 ILE A O 1
ATOM 1530 N N . GLU A 1 192 ? 1.144 -18.740 20.078 1.00 96.50 192 GLU A N 1
ATOM 1531 C CA . GLU A 1 192 ? 1.772 -19.823 19.322 1.00 96.50 192 GLU A CA 1
ATOM 1532 C C . GLU A 1 192 ? 2.575 -19.283 18.128 1.00 96.50 192 GLU A C 1
ATOM 1534 O O . GLU A 1 192 ? 3.772 -19.568 17.985 1.00 96.50 192 GLU A O 1
ATOM 1539 N N . LEU A 1 193 ? 1.930 -18.461 17.300 1.00 96.31 193 LEU A N 1
ATOM 1540 C CA . LEU A 1 193 ? 2.515 -17.874 16.100 1.00 96.31 193 LEU A CA 1
ATOM 1541 C C . LEU A 1 193 ? 3.624 -16.875 16.442 1.00 96.31 193 LEU A C 1
ATOM 1543 O O . LEU A 1 193 ? 4.687 -16.901 15.823 1.00 96.31 193 LEU A O 1
ATOM 1547 N N . GLY A 1 194 ? 3.459 -16.068 17.492 1.00 95.31 194 GLY A N 1
ATOM 1548 C CA . GLY A 1 194 ? 4.505 -15.149 17.941 1.00 95.31 194 GLY A CA 1
ATOM 1549 C C . GLY A 1 194 ? 5.747 -15.877 18.464 1.00 95.31 194 GLY A C 1
ATOM 1550 O O . GLY A 1 194 ? 6.874 -15.487 18.148 1.00 95.31 194 GLY A O 1
ATOM 1551 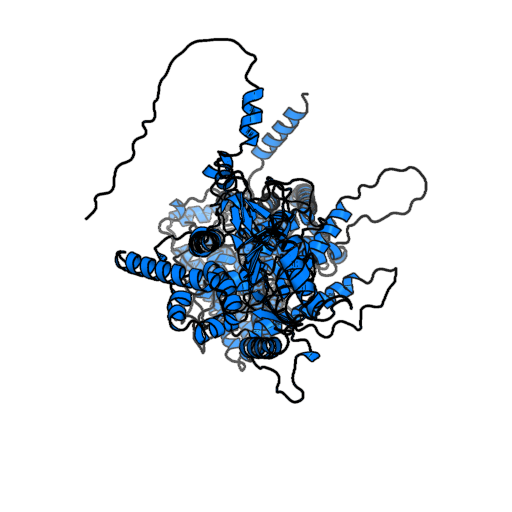N N . ARG A 1 195 ? 5.577 -17.005 19.171 1.00 95.06 195 ARG A N 1
ATOM 1552 C CA . ARG A 1 195 ? 6.692 -17.883 19.579 1.00 95.06 195 ARG A CA 1
ATOM 1553 C C . ARG A 1 195 ? 7.395 -18.521 18.385 1.00 95.06 195 ARG A C 1
ATOM 1555 O O . ARG A 1 195 ? 8.618 -18.656 18.403 1.00 95.06 195 ARG A O 1
ATOM 1562 N N . ARG A 1 196 ? 6.656 -18.913 17.342 1.00 93.56 196 ARG A N 1
ATOM 1563 C CA . ARG A 1 196 ? 7.252 -19.340 16.062 1.00 93.56 196 ARG A CA 1
ATOM 1564 C C . ARG A 1 196 ? 8.044 -18.200 15.422 1.00 93.56 196 ARG A C 1
ATOM 1566 O O . ARG A 1 196 ? 9.187 -18.416 15.026 1.00 93.56 196 ARG A O 1
ATOM 1573 N N . GLY A 1 197 ? 7.502 -16.984 15.446 1.00 90.38 197 GLY A N 1
ATOM 1574 C CA . GLY A 1 197 ? 8.187 -15.763 15.023 1.00 90.38 197 GLY A CA 1
ATOM 1575 C C . GLY A 1 197 ? 9.525 -15.542 15.722 1.00 90.38 197 GLY A C 1
ATOM 1576 O O . GLY A 1 197 ? 10.530 -15.270 15.067 1.00 90.38 197 GLY A O 1
ATOM 1577 N N . ARG A 1 198 ? 9.592 -15.761 17.042 1.00 89.38 198 ARG A N 1
ATOM 1578 C CA . ARG A 1 198 ? 10.856 -15.707 17.804 1.00 89.38 198 ARG A CA 1
ATOM 1579 C C . ARG A 1 198 ? 11.895 -16.736 17.365 1.00 89.38 198 ARG A C 1
ATOM 1581 O O . ARG A 1 198 ? 13.084 -16.490 17.535 1.00 89.38 198 ARG A O 1
ATOM 1588 N N . ARG A 1 199 ? 11.467 -17.859 16.786 1.00 89.25 199 ARG A N 1
ATOM 1589 C CA . ARG A 1 199 ? 12.345 -18.901 16.228 1.00 89.25 199 ARG A CA 1
ATOM 1590 C C . ARG A 1 199 ? 12.741 -18.649 14.766 1.00 89.25 199 ARG A C 1
ATOM 1592 O O . ARG A 1 199 ? 13.430 -19.484 14.191 1.00 89.25 199 ARG A O 1
ATOM 1599 N N . GLY A 1 200 ? 12.338 -17.517 14.180 1.00 79.88 200 GLY A N 1
ATOM 1600 C CA . GLY A 1 200 ? 12.702 -17.109 12.818 1.00 79.88 200 GLY A CA 1
ATOM 1601 C C . GLY A 1 200 ? 11.604 -17.288 11.764 1.00 79.88 200 GLY A C 1
ATOM 1602 O O . GLY A 1 200 ? 11.857 -17.034 10.590 1.00 79.88 200 GLY A O 1
ATOM 1603 N N . ASP A 1 201 ? 10.391 -17.700 12.148 1.00 85.69 201 ASP A N 1
ATOM 1604 C CA . ASP A 1 201 ? 9.248 -17.803 11.229 1.00 85.69 201 ASP A CA 1
ATOM 1605 C C . ASP A 1 201 ? 8.558 -16.437 11.054 1.00 85.69 201 ASP A C 1
ATOM 1607 O O . ASP A 1 201 ? 7.634 -16.074 11.785 1.00 85.69 201 ASP A O 1
ATOM 1611 N N . HIS A 1 202 ? 9.041 -15.647 10.096 1.00 77.69 202 HIS A N 1
ATOM 1612 C CA . HIS A 1 202 ? 8.541 -14.289 9.867 1.00 77.69 202 HIS A CA 1
ATOM 1613 C C . HIS A 1 202 ? 7.070 -14.231 9.422 1.00 77.69 202 HIS A C 1
ATOM 1615 O O . HIS A 1 202 ? 6.382 -13.284 9.796 1.00 77.69 202 HIS A O 1
ATOM 1621 N N . SER A 1 203 ? 6.569 -15.231 8.689 1.00 77.75 203 SER A N 1
ATOM 1622 C CA . SER A 1 203 ? 5.155 -15.287 8.282 1.00 77.75 203 SER A CA 1
ATOM 1623 C C . SER A 1 203 ? 4.252 -15.508 9.498 1.00 77.75 203 SER A C 1
ATOM 1625 O O . SER A 1 203 ? 3.318 -14.740 9.720 1.00 77.75 203 SER A O 1
ATOM 1627 N N . ALA A 1 204 ? 4.608 -16.454 10.377 1.00 87.25 204 ALA A N 1
ATOM 1628 C CA . ALA A 1 204 ? 3.891 -16.635 11.639 1.00 87.25 204 ALA A CA 1
ATOM 1629 C C . ALA A 1 204 ? 3.944 -15.376 12.521 1.00 87.25 204 ALA A C 1
ATOM 1631 O O . ALA A 1 204 ? 2.968 -15.038 13.185 1.00 87.25 204 ALA A O 1
ATOM 1632 N N . GLN A 1 205 ? 5.056 -14.635 12.509 1.00 88.19 205 GLN A N 1
ATOM 1633 C CA . GLN A 1 205 ? 5.135 -13.371 13.237 1.00 88.19 205 GLN A CA 1
ATOM 1634 C C . GLN A 1 205 ? 4.120 -12.337 12.723 1.00 88.19 205 GLN A C 1
ATOM 1636 O O . GLN A 1 205 ? 3.454 -11.711 13.547 1.00 88.19 205 GLN A O 1
ATOM 1641 N N . LYS A 1 206 ? 3.977 -12.174 11.399 1.00 86.19 206 LYS A N 1
ATOM 1642 C CA . LYS A 1 206 ? 2.975 -11.274 10.801 1.00 86.19 206 LYS A CA 1
ATOM 1643 C C . LYS A 1 206 ? 1.558 -11.675 11.241 1.00 86.19 206 LYS A C 1
ATOM 1645 O O . LYS A 1 206 ? 0.846 -10.845 11.800 1.00 86.19 206 LYS A O 1
ATOM 1650 N N . GLU A 1 207 ? 1.200 -12.957 11.119 1.00 91.00 207 GLU A N 1
ATOM 1651 C CA . GLU A 1 207 ? -0.124 -13.459 11.531 1.00 91.00 207 GLU A CA 1
ATOM 1652 C C . GLU A 1 207 ? -0.396 -13.284 13.031 1.00 91.00 207 GLU A C 1
ATOM 1654 O O . GLU A 1 207 ? -1.520 -12.989 13.437 1.00 91.00 207 GLU A O 1
ATOM 1659 N N . SER A 1 208 ? 0.632 -13.400 13.879 1.00 96.00 208 SER A N 1
ATOM 1660 C CA . SER A 1 208 ? 0.474 -13.191 15.323 1.00 96.00 208 SER A CA 1
ATOM 1661 C C . SER A 1 208 ? -0.030 -11.786 15.669 1.00 96.00 208 SER A C 1
ATOM 1663 O O . SER A 1 208 ? -0.772 -11.625 16.638 1.00 96.00 208 SER A O 1
ATOM 1665 N N . PHE A 1 209 ? 0.315 -10.777 14.861 1.00 95.62 209 PHE A N 1
ATOM 1666 C CA . PHE A 1 209 ? -0.178 -9.413 15.039 1.00 95.62 209 PHE A CA 1
ATOM 1667 C C . PHE A 1 209 ? -1.657 -9.284 14.687 1.00 95.62 209 PHE A C 1
ATOM 1669 O O . PHE A 1 209 ? -2.376 -8.603 15.414 1.00 95.62 209 PHE A O 1
ATOM 1676 N N . ILE A 1 210 ? -2.125 -9.975 13.645 1.00 94.19 210 ILE A N 1
ATOM 1677 C CA . ILE A 1 210 ? -3.539 -9.969 13.246 1.00 94.19 210 ILE A CA 1
ATOM 1678 C C . ILE A 1 210 ? -4.400 -10.571 14.358 1.00 94.19 210 ILE A C 1
ATOM 1680 O O . ILE A 1 210 ? -5.366 -9.956 14.805 1.00 94.19 210 ILE A O 1
ATOM 1684 N N . HIS A 1 211 ? -3.989 -11.723 14.894 1.00 97.25 211 HIS A N 1
ATOM 1685 C CA . HIS A 1 211 ? -4.674 -12.360 16.019 1.00 97.25 211 HIS A CA 1
ATOM 1686 C C . HIS A 1 211 ? -4.596 -11.539 17.315 1.00 97.25 211 HIS A C 1
ATOM 1688 O O . HIS A 1 211 ? -5.555 -11.512 18.088 1.00 97.25 211 HIS A O 1
ATOM 1694 N N . LEU A 1 212 ? -3.481 -10.835 17.558 1.00 97.88 212 LEU A N 1
ATOM 1695 C CA . LEU A 1 212 ? -3.399 -9.879 18.664 1.00 97.88 212 LEU A CA 1
ATOM 1696 C C . LEU A 1 212 ? -4.436 -8.765 18.488 1.00 97.88 212 LEU A C 1
ATOM 1698 O O . LEU A 1 212 ? -5.176 -8.490 19.424 1.00 97.88 212 LEU A O 1
ATOM 1702 N N . GLY A 1 213 ? -4.526 -8.176 17.295 1.00 96.06 213 GLY A N 1
ATOM 1703 C CA . GLY A 1 213 ? -5.520 -7.162 16.946 1.00 96.06 213 GLY A CA 1
ATOM 1704 C C . GLY A 1 213 ? -6.953 -7.614 17.181 1.00 96.06 213 GLY A C 1
ATOM 1705 O O . GLY A 1 213 ? -7.711 -6.940 17.871 1.00 96.06 213 GLY A O 1
ATOM 1706 N N . ALA A 1 214 ? -7.290 -8.798 16.674 1.00 95.50 214 ALA A N 1
ATOM 1707 C CA . ALA A 1 214 ? -8.611 -9.394 16.808 1.00 95.50 214 ALA A CA 1
ATOM 1708 C C . ALA A 1 214 ? -9.002 -9.653 18.276 1.00 95.50 214 ALA A C 1
ATOM 1710 O O . ALA A 1 214 ? -10.156 -9.465 18.648 1.00 95.50 214 ALA A O 1
ATOM 1711 N N . ALA A 1 215 ? -8.051 -10.061 19.126 1.00 97.56 215 ALA A N 1
ATOM 1712 C CA . ALA A 1 215 ? -8.282 -10.208 20.564 1.00 97.56 215 ALA A CA 1
ATOM 1713 C C . ALA A 1 215 ? -8.407 -8.857 21.285 1.00 97.56 215 ALA A C 1
ATOM 1715 O O . ALA A 1 215 ? -9.193 -8.724 22.222 1.00 97.56 215 ALA A O 1
ATOM 1716 N N . LEU A 1 216 ? -7.593 -7.876 20.882 1.00 96.88 216 LEU A N 1
ATOM 1717 C CA . LEU A 1 216 ? -7.601 -6.531 21.449 1.00 96.88 216 LEU A CA 1
ATOM 1718 C C . LEU A 1 216 ? -8.922 -5.821 21.173 1.00 96.88 216 LEU A C 1
ATOM 1720 O O . LEU A 1 216 ? -9.466 -5.249 22.106 1.00 96.88 216 LEU A O 1
ATOM 1724 N N . HIS A 1 217 ? -9.468 -5.947 19.965 1.00 94.25 217 HIS A N 1
ATOM 1725 C CA . HIS A 1 217 ? -10.773 -5.402 19.589 1.00 94.25 217 HIS A CA 1
ATOM 1726 C C . HIS A 1 217 ? -11.864 -5.732 20.622 1.00 94.25 217 HIS A C 1
ATOM 1728 O O . HIS A 1 217 ? -12.370 -4.842 21.298 1.00 94.25 217 HIS A O 1
ATOM 1734 N N . THR A 1 218 ? -12.102 -7.018 20.900 1.00 95.12 218 THR A N 1
ATOM 1735 C CA . THR A 1 218 ? -13.108 -7.438 21.895 1.00 95.12 218 THR A CA 1
ATOM 1736 C C . THR A 1 218 ? -12.805 -6.928 23.316 1.00 95.12 218 THR A C 1
ATOM 1738 O O . THR A 1 218 ? -13.708 -6.710 24.126 1.00 95.12 218 THR A O 1
ATOM 1741 N N . LEU A 1 219 ? -11.524 -6.759 23.673 1.00 95.94 219 LEU A N 1
ATOM 1742 C CA . LEU A 1 219 ? -11.113 -6.220 24.978 1.00 95.94 219 LEU A CA 1
ATOM 1743 C C . LEU A 1 219 ? -11.296 -4.698 25.080 1.00 95.94 219 LEU A C 1
ATOM 1745 O O . LEU A 1 219 ? -11.458 -4.186 26.192 1.00 95.94 219 LEU A O 1
ATOM 1749 N N . GLU A 1 220 ? -11.222 -3.990 23.958 1.00 93.31 220 GLU A N 1
ATOM 1750 C CA . GLU A 1 220 ? -11.490 -2.558 23.831 1.00 93.31 220 GLU A CA 1
ATOM 1751 C C . GLU A 1 220 ? -13.004 -2.313 23.918 1.00 93.31 220 GLU A C 1
ATOM 1753 O O . GLU A 1 220 ? -13.446 -1.543 24.781 1.00 93.31 220 GLU A O 1
ATOM 1758 N N . ASP A 1 221 ? -13.790 -3.087 23.163 1.00 91.19 221 ASP A N 1
ATOM 1759 C CA . ASP A 1 221 ? -15.259 -3.037 23.139 1.00 91.19 221 ASP A CA 1
ATOM 1760 C C . ASP A 1 221 ? -15.885 -3.315 24.500 1.00 91.19 221 ASP A C 1
ATOM 1762 O O . ASP A 1 221 ? -16.924 -2.754 24.838 1.00 91.19 221 ASP A O 1
ATOM 1766 N N . PHE A 1 222 ? -15.228 -4.093 25.367 1.00 94.94 222 PHE A N 1
ATOM 1767 C CA . PHE A 1 222 ? -15.739 -4.343 26.715 1.00 94.94 222 PHE A CA 1
ATOM 1768 C C . PHE A 1 222 ? -16.086 -3.057 27.480 1.00 94.94 222 PHE A C 1
ATOM 1770 O O . PHE A 1 222 ? -17.078 -3.028 28.205 1.00 94.94 222 PHE A O 1
ATOM 1777 N N . ALA A 1 223 ? -15.291 -1.990 27.364 1.00 92.12 223 ALA A N 1
ATOM 1778 C CA . ALA A 1 223 ? -15.583 -0.734 28.058 1.00 92.12 223 ALA A CA 1
ATOM 1779 C C . ALA A 1 223 ? -16.642 0.115 27.340 1.00 92.12 223 ALA A C 1
ATOM 1781 O O . ALA A 1 223 ? -17.305 0.925 27.993 1.00 92.12 223 ALA A O 1
ATOM 1782 N N . ALA A 1 224 ? -16.783 -0.070 26.029 1.00 88.56 224 ALA A N 1
ATOM 1783 C CA . ALA A 1 224 ? -17.601 0.752 25.155 1.00 88.56 224 ALA A CA 1
ATOM 1784 C C . ALA A 1 224 ? -19.027 0.197 24.997 1.00 88.56 224 ALA A C 1
ATOM 1786 O O . ALA A 1 224 ? -20.000 0.930 25.178 1.00 88.56 224 ALA A O 1
ATOM 1787 N N . HIS A 1 225 ? -19.137 -1.115 24.783 1.00 90.19 225 HIS A N 1
ATOM 1788 C CA . HIS A 1 225 ? -20.368 -1.869 24.521 1.00 90.19 225 HIS A CA 1
ATOM 1789 C C . HIS A 1 225 ? -20.908 -2.596 25.757 1.00 90.19 225 HIS A C 1
ATOM 1791 O O . HIS A 1 225 ? -21.861 -3.369 25.674 1.00 90.19 225 HIS A O 1
ATOM 1797 N N . SER A 1 226 ? -20.355 -2.315 26.943 1.00 94.94 226 SER A N 1
ATOM 1798 C CA . SER A 1 226 ? -20.967 -2.695 28.221 1.00 94.94 226 SER A CA 1
ATOM 1799 C C . SER A 1 226 ? -21.259 -1.496 29.118 1.00 94.94 226 SER A C 1
ATOM 1801 O O . SER A 1 226 ? -20.736 -0.396 28.934 1.00 94.94 226 SER A O 1
ATOM 1803 N N . ASN A 1 227 ? -22.068 -1.714 30.151 1.00 95.94 227 ASN A N 1
ATOM 1804 C CA . ASN A 1 227 ? -22.322 -0.721 31.197 1.00 95.94 227 ASN A CA 1
ATOM 1805 C C . ASN A 1 227 ? -21.182 -0.618 32.248 1.00 95.94 227 ASN A C 1
ATOM 1807 O O . ASN A 1 227 ? -21.406 -0.222 33.397 1.00 95.94 227 ASN A O 1
ATOM 1811 N N . TYR A 1 228 ? -19.948 -1.030 31.917 1.00 97.25 228 TYR A N 1
ATOM 1812 C CA . TYR A 1 228 ? -18.826 -1.089 32.865 1.00 97.25 228 TYR A CA 1
ATOM 1813 C C . TYR A 1 228 ? -18.501 0.268 33.512 1.00 97.25 228 TYR A C 1
ATOM 1815 O O . TYR A 1 228 ? -18.241 0.327 34.723 1.00 97.25 228 TYR A O 1
ATOM 1823 N N . ILE A 1 229 ? -18.518 1.353 32.732 1.00 96.94 229 ILE A N 1
ATOM 1824 C CA . ILE A 1 229 ? -18.192 2.709 33.199 1.00 96.94 229 ILE A CA 1
ATOM 1825 C C . ILE A 1 229 ? -19.252 3.200 34.191 1.00 96.94 229 ILE A C 1
ATOM 1827 O O . ILE A 1 229 ? -18.915 3.657 35.286 1.00 96.94 229 ILE A O 1
ATOM 1831 N N . GLU A 1 230 ? -20.528 2.996 33.877 1.00 97.00 230 GLU A N 1
ATOM 1832 C CA . GLU A 1 230 ? -21.677 3.297 34.731 1.00 97.00 230 GLU A CA 1
ATOM 1833 C C . GLU A 1 230 ? -21.570 2.534 36.049 1.00 97.00 230 GLU A C 1
ATOM 1835 O O . GLU A 1 230 ? -21.691 3.111 37.132 1.00 97.00 230 GLU A O 1
ATOM 1840 N N . LEU A 1 231 ? -21.257 1.236 35.987 1.00 97.00 231 LEU A N 1
ATOM 1841 C CA . LEU A 1 231 ? -21.055 0.409 37.174 1.00 97.00 231 LEU A CA 1
ATOM 1842 C C . LEU A 1 231 ? -19.855 0.877 38.016 1.00 97.00 231 LEU A C 1
ATOM 1844 O O . LEU A 1 231 ? -19.873 0.733 39.247 1.00 97.00 231 LEU A O 1
ATOM 1848 N N . CYS A 1 232 ? -18.813 1.441 37.399 1.00 97.00 232 CYS A N 1
ATOM 1849 C CA . CYS A 1 232 ? -17.699 2.062 38.114 1.00 97.00 232 CYS A CA 1
ATOM 1850 C C . CYS A 1 232 ? -18.132 3.347 38.830 1.00 97.00 232 CYS A C 1
ATOM 1852 O O . CYS A 1 232 ? -17.810 3.509 40.012 1.00 97.00 232 CYS A O 1
ATOM 1854 N N . LEU A 1 233 ? -18.901 4.212 38.167 1.00 96.62 233 LEU A N 1
ATOM 1855 C CA . LEU A 1 233 ? -19.421 5.458 38.738 1.00 96.62 233 LEU A CA 1
ATOM 1856 C C . LEU A 1 233 ? -20.414 5.187 39.883 1.00 96.62 233 LEU A C 1
ATOM 1858 O O . LEU A 1 233 ? -20.249 5.705 40.992 1.00 96.62 233 LEU A O 1
ATOM 1862 N N . LEU A 1 234 ? -21.338 4.241 39.698 1.00 94.88 234 LEU A N 1
ATOM 1863 C CA . LEU A 1 234 ? -22.240 3.749 40.747 1.00 94.88 234 LEU A CA 1
ATOM 1864 C C . LEU A 1 234 ? -21.469 3.190 41.947 1.00 94.88 234 LEU A C 1
ATOM 1866 O O . LEU A 1 234 ? -21.840 3.387 43.108 1.00 94.88 234 LEU A O 1
ATOM 1870 N N . LYS A 1 235 ? -20.355 2.495 41.696 1.00 92.50 235 LYS A N 1
ATOM 1871 C CA . LYS A 1 235 ? -19.479 1.995 42.760 1.00 92.50 235 LYS A CA 1
ATOM 1872 C C . LYS A 1 235 ? -18.751 3.121 43.502 1.00 92.50 235 LYS A C 1
ATOM 1874 O O . LYS A 1 235 ? -18.452 2.932 44.685 1.00 92.50 235 LYS A O 1
ATOM 1879 N N . MET A 1 236 ? -18.475 4.246 42.844 1.00 94.31 236 MET A N 1
ATOM 1880 C CA . MET A 1 236 ? -17.908 5.453 43.457 1.00 94.31 236 MET A CA 1
ATOM 1881 C C . MET A 1 236 ? -18.936 6.282 44.237 1.00 94.31 236 MET A C 1
ATOM 1883 O O . MET A 1 236 ? -18.532 7.116 45.041 1.00 94.31 236 MET A O 1
ATOM 1887 N N . GLY A 1 237 ? -20.231 5.986 44.091 1.00 92.31 237 GLY A N 1
ATOM 1888 C CA . GLY A 1 237 ? -21.311 6.611 44.856 1.00 92.31 237 GLY A CA 1
ATOM 1889 C C . GLY A 1 237 ? -22.252 7.485 44.030 1.00 92.31 237 GLY A C 1
ATOM 1890 O O . GLY A 1 237 ? -23.185 8.038 44.607 1.00 92.31 237 GLY A O 1
ATOM 1891 N N . GLU A 1 238 ? -22.056 7.572 42.713 1.00 93.94 238 GLU A N 1
ATOM 1892 C CA . GLU A 1 238 ? -22.912 8.327 41.791 1.00 93.94 238 GLU A CA 1
ATOM 1893 C C . GLU A 1 238 ? -24.211 7.551 41.522 1.00 93.94 238 GLU A C 1
ATOM 1895 O O . GLU A 1 238 ? -24.270 6.703 40.638 1.00 93.94 238 GLU A O 1
ATOM 1900 N N . LYS A 1 239 ? -25.245 7.775 42.341 1.00 89.62 239 LYS A N 1
ATOM 1901 C CA . LYS A 1 239 ? -26.477 6.956 42.348 1.00 89.62 239 LYS A CA 1
ATOM 1902 C C . LYS A 1 239 ? -27.468 7.268 41.227 1.00 89.62 239 LYS A C 1
ATOM 1904 O O . LYS A 1 239 ? -28.352 6.454 40.993 1.00 89.62 239 LYS A O 1
ATOM 1909 N N . GLU A 1 240 ? -27.351 8.436 40.604 1.00 90.44 240 GLU A N 1
ATOM 1910 C CA . GLU A 1 240 ? -28.301 8.944 39.599 1.00 90.44 240 GLU A CA 1
ATOM 1911 C C . GLU A 1 240 ? -27.979 8.464 38.176 1.00 90.44 240 GLU A C 1
ATOM 1913 O O . GLU A 1 240 ? -28.736 8.727 37.248 1.00 90.44 240 GLU A O 1
ATOM 1918 N N . ILE A 1 241 ? -26.868 7.744 38.005 1.00 94.88 241 ILE A N 1
ATOM 1919 C CA . ILE A 1 241 ? -26.435 7.221 36.710 1.00 94.88 241 ILE A CA 1
ATOM 1920 C C . ILE A 1 241 ? -27.240 5.974 36.365 1.00 94.88 241 ILE A C 1
ATOM 1922 O O . ILE A 1 241 ? -27.303 5.020 37.149 1.00 94.88 241 ILE A O 1
ATOM 1926 N N . PHE A 1 242 ? -27.819 5.970 35.170 1.00 95.44 242 PHE A N 1
ATOM 1927 C CA . PHE A 1 242 ? -28.590 4.847 34.664 1.00 95.44 242 PHE A CA 1
ATOM 1928 C C . PHE A 1 242 ? -27.668 3.703 34.204 1.00 95.44 242 PHE A C 1
ATOM 1930 O O . PHE A 1 242 ? -26.811 3.912 33.352 1.00 95.44 242 PHE A O 1
ATOM 1937 N N . PRO A 1 243 ? -27.823 2.476 34.732 1.00 94.50 243 PRO A N 1
ATOM 1938 C CA . PRO A 1 243 ? -26.952 1.347 34.401 1.00 94.50 243 PRO A CA 1
ATOM 1939 C C . PRO A 1 243 ? -27.368 0.570 33.140 1.00 94.50 243 PRO A C 1
ATOM 1941 O O . PRO A 1 243 ? -26.911 -0.560 32.982 1.00 94.50 243 PRO A O 1
ATOM 1944 N N . TYR A 1 244 ? -28.253 1.103 32.290 1.00 93.56 244 TYR A N 1
ATOM 1945 C CA . TYR A 1 244 ? -28.789 0.403 31.108 1.00 93.56 244 TYR A CA 1
ATOM 1946 C C . TYR A 1 244 ? -29.536 -0.906 31.415 1.00 93.56 244 TYR A C 1
ATOM 1948 O O . TYR A 1 244 ? -29.541 -1.852 30.633 1.00 93.56 244 TYR A O 1
ATOM 1956 N N . VAL A 1 245 ? -30.191 -0.969 32.576 1.00 94.62 245 VAL A N 1
ATOM 1957 C CA . VAL A 1 245 ? -31.084 -2.070 32.958 1.00 94.62 245 VAL A CA 1
ATOM 1958 C C . VAL A 1 245 ? -32.275 -1.530 33.739 1.00 94.62 245 VAL A C 1
ATOM 1960 O O . VAL A 1 245 ? -32.171 -0.491 34.393 1.00 94.62 245 VAL A O 1
ATOM 1963 N N . GLY A 1 246 ? -33.379 -2.278 33.747 1.00 93.44 246 GLY A N 1
ATOM 1964 C CA . GLY A 1 246 ? -34.567 -1.923 34.516 1.00 93.44 246 GLY A CA 1
ATOM 1965 C C . GLY A 1 246 ? -34.293 -1.771 36.018 1.00 93.44 246 GLY A C 1
ATOM 1966 O O . GLY A 1 246 ? -33.373 -2.371 36.592 1.00 93.44 246 GLY A O 1
ATOM 1967 N N . ASP A 1 247 ? -35.122 -0.985 36.702 1.00 90.75 247 ASP A N 1
ATOM 1968 C CA . ASP A 1 247 ? -34.914 -0.621 38.110 1.00 90.75 247 ASP A CA 1
ATOM 1969 C C . ASP A 1 247 ? -34.921 -1.820 39.073 1.00 90.75 247 ASP A C 1
ATOM 1971 O O . ASP A 1 247 ? -34.254 -1.796 40.112 1.00 90.75 247 ASP A O 1
ATOM 1975 N N . LYS A 1 248 ? -35.629 -2.901 38.721 1.00 92.81 248 LYS A N 1
ATOM 1976 C CA . LYS A 1 248 ? -35.658 -4.151 39.499 1.00 92.81 248 LYS A CA 1
ATOM 1977 C C . LYS A 1 248 ? -34.648 -5.192 39.018 1.00 92.81 248 LYS A C 1
ATOM 1979 O O . LYS A 1 248 ? -34.451 -6.194 39.705 1.00 92.81 248 LYS A O 1
ATOM 1984 N N . CYS A 1 249 ? -33.985 -4.970 37.885 1.00 94.31 249 CYS A N 1
ATOM 1985 C CA . CYS A 1 249 ? -32.951 -5.862 37.369 1.00 94.31 249 CYS A CA 1
ATOM 1986 C C . CYS A 1 249 ? -31.688 -5.762 38.239 1.00 94.31 249 CYS A C 1
ATOM 1988 O O . CYS A 1 249 ? -30.875 -4.842 38.101 1.00 94.31 249 CYS A O 1
ATOM 1990 N N . ARG A 1 250 ? -31.542 -6.664 39.215 1.00 93.50 250 ARG A N 1
ATOM 1991 C CA . ARG A 1 250 ? -30.437 -6.635 40.180 1.00 93.50 250 ARG A CA 1
ATOM 1992 C C . ARG A 1 250 ? -29.903 -8.032 40.488 1.00 93.50 250 ARG A C 1
ATOM 1994 O O . ARG A 1 250 ? -30.664 -8.967 40.717 1.00 93.50 250 ARG A O 1
ATOM 2001 N N . VAL A 1 251 ? -28.581 -8.144 40.608 1.00 92.50 251 VAL A N 1
ATOM 2002 C CA . VAL A 1 251 ? -27.862 -9.378 40.961 1.00 92.50 251 VAL A CA 1
ATOM 2003 C C . VAL A 1 251 ? -27.249 -9.300 42.357 1.00 92.50 251 VAL A C 1
ATOM 2005 O O . VAL A 1 251 ? -26.901 -8.231 42.871 1.00 92.50 251 VAL A O 1
ATOM 2008 N N . ARG A 1 252 ? -27.129 -10.457 43.016 1.00 88.62 252 ARG A N 1
ATOM 2009 C CA . ARG A 1 252 ? -26.625 -10.562 44.392 1.00 88.62 252 ARG A CA 1
ATOM 2010 C C . ARG A 1 252 ? -25.122 -10.821 44.407 1.00 88.62 252 ARG A C 1
ATOM 2012 O O . ARG A 1 252 ? -24.638 -11.739 43.760 1.00 88.62 252 ARG A O 1
ATOM 2019 N N . LEU A 1 253 ? -24.393 -10.078 45.241 1.00 85.56 253 LEU A N 1
ATOM 2020 C CA . LEU A 1 253 ? -22.952 -10.283 45.392 1.00 85.56 253 LEU A CA 1
ATOM 2021 C C . LEU A 1 253 ? -22.612 -11.624 46.097 1.00 85.56 253 LEU A C 1
ATOM 2023 O O . LEU A 1 253 ? -23.229 -11.933 47.123 1.00 85.56 253 LEU A O 1
ATOM 2027 N N . PRO A 1 254 ? -21.562 -12.365 45.674 1.00 75.81 254 PRO A N 1
ATOM 2028 C CA . PRO A 1 254 ? -21.229 -13.704 46.200 1.00 75.81 254 PRO A CA 1
ATOM 2029 C C . PRO A 1 254 ? -20.710 -13.773 47.655 1.00 75.81 254 PRO A C 1
ATOM 2031 O O . PRO A 1 254 ? -20.431 -14.856 48.174 1.00 75.81 254 PRO A O 1
ATOM 2034 N N . SER A 1 255 ? -20.480 -12.645 48.339 1.00 66.94 255 SER A N 1
ATOM 2035 C CA . SER A 1 255 ? -19.804 -12.629 49.652 1.00 66.94 255 SER A CA 1
ATOM 2036 C C . SER A 1 255 ? -20.755 -12.840 50.840 1.00 66.94 255 SER A C 1
ATOM 2038 O O . SER A 1 255 ? -21.742 -12.118 50.992 1.00 66.94 255 SER A O 1
ATOM 2040 N N . ARG A 1 256 ? -20.381 -13.746 51.765 1.00 54.94 256 ARG A N 1
ATOM 2041 C CA . ARG A 1 256 ? -21.096 -14.020 53.035 1.00 54.94 256 ARG A CA 1
ATOM 2042 C C . ARG A 1 256 ? -21.230 -12.787 53.949 1.00 54.94 256 ARG A C 1
ATOM 2044 O O . ARG A 1 256 ? -22.166 -12.748 54.741 1.00 54.94 256 ARG A O 1
ATOM 2051 N N . VAL A 1 257 ? -20.349 -11.786 53.813 1.00 55.72 257 VAL A N 1
ATOM 2052 C CA . VAL A 1 257 ? -20.332 -10.553 54.634 1.00 55.72 257 VAL A CA 1
ATOM 2053 C C . VAL A 1 257 ? -21.212 -9.441 54.038 1.00 55.72 257 VAL A C 1
ATOM 2055 O O . VAL A 1 257 ? -21.762 -8.627 54.767 1.00 55.72 257 VAL A O 1
ATOM 2058 N N . ARG A 1 258 ? -21.435 -9.427 52.714 1.00 56.41 258 ARG A N 1
ATOM 2059 C CA . ARG A 1 258 ? -22.255 -8.415 52.007 1.00 56.41 258 ARG A CA 1
ATOM 2060 C C . ARG A 1 258 ? -23.674 -8.906 51.709 1.00 56.41 258 ARG A C 1
ATOM 2062 O O . ARG A 1 258 ? -24.252 -8.562 50.682 1.00 56.41 258 ARG A O 1
ATOM 2069 N N . ARG A 1 259 ? -24.240 -9.720 52.605 1.00 49.59 259 ARG A N 1
ATOM 2070 C CA . ARG A 1 259 ? -25.382 -10.622 52.359 1.00 49.59 259 ARG A CA 1
ATOM 2071 C C . ARG A 1 259 ? -26.700 -9.995 51.871 1.00 49.59 259 ARG A C 1
ATOM 2073 O O . ARG A 1 259 ? -27.632 -10.753 51.624 1.00 49.59 259 ARG A O 1
ATOM 2080 N N . ARG A 1 260 ? -26.802 -8.681 51.675 1.00 61.97 260 ARG A N 1
ATOM 2081 C CA . ARG A 1 260 ? -27.998 -8.011 51.130 1.00 61.97 260 ARG A CA 1
ATOM 2082 C C . ARG A 1 260 ? -27.718 -6.981 50.036 1.00 61.97 260 ARG A C 1
ATOM 2084 O O . ARG A 1 260 ? -28.662 -6.401 49.518 1.00 61.97 260 ARG A O 1
ATOM 2091 N N . ARG A 1 261 ? -26.454 -6.733 49.676 1.00 78.38 261 ARG A N 1
ATOM 2092 C CA . ARG A 1 261 ? -26.149 -5.719 48.666 1.00 78.38 261 ARG A CA 1
ATOM 2093 C C . ARG A 1 261 ? -26.388 -6.304 47.277 1.00 78.38 261 ARG A C 1
ATOM 2095 O O . ARG A 1 261 ? -25.650 -7.183 46.831 1.00 78.38 261 ARG A O 1
ATOM 2102 N N . GLN A 1 262 ? -27.444 -5.813 46.652 1.00 88.12 262 GLN A N 1
ATOM 2103 C CA . GLN A 1 262 ? -27.766 -6.031 45.256 1.00 88.12 262 GLN A CA 1
ATOM 2104 C C . GLN A 1 262 ? -27.161 -4.903 44.417 1.00 88.12 262 GLN A C 1
ATOM 2106 O O . GLN A 1 262 ? -27.033 -3.772 44.892 1.00 88.12 262 GLN A O 1
ATOM 2111 N N . VAL A 1 263 ? -26.732 -5.228 43.206 1.00 92.69 263 VAL A N 1
ATOM 2112 C CA . VAL A 1 263 ? -26.165 -4.279 42.239 1.00 92.69 263 VAL A CA 1
ATOM 2113 C C . VAL A 1 263 ? -26.784 -4.543 40.870 1.00 92.69 263 VAL A C 1
ATOM 2115 O O . VAL A 1 263 ? -27.299 -5.638 40.645 1.00 92.69 263 VAL A O 1
ATOM 2118 N N . ALA A 1 264 ? -26.779 -3.552 39.982 1.00 95.25 264 ALA A N 1
ATOM 2119 C CA . ALA A 1 264 ? -27.121 -3.794 38.584 1.00 95.25 264 ALA A CA 1
ATOM 2120 C C . ALA A 1 264 ? -26.116 -4.796 37.978 1.00 95.25 264 ALA A C 1
ATOM 2122 O O . ALA A 1 264 ? -24.940 -4.720 38.335 1.00 95.25 264 ALA A O 1
ATOM 2123 N N . PRO A 1 265 ? -26.556 -5.758 37.151 1.00 96.19 265 PRO A N 1
ATOM 2124 C CA . PRO A 1 265 ? -25.656 -6.672 36.454 1.00 96.19 265 PRO A CA 1
ATOM 2125 C C . PRO A 1 265 ? -24.826 -5.954 35.390 1.00 96.19 265 PRO A C 1
ATOM 2127 O O . PRO A 1 265 ? -25.163 -4.847 34.965 1.00 96.19 265 PRO A O 1
ATOM 2130 N N . LEU A 1 266 ? -23.763 -6.623 34.941 1.00 96.88 266 LEU A N 1
ATOM 2131 C CA . LEU A 1 266 ? -23.046 -6.211 33.742 1.00 96.88 266 LEU A CA 1
ATOM 2132 C C . LEU A 1 266 ? -23.759 -6.769 32.510 1.00 96.88 266 LEU A C 1
ATOM 2134 O O . LEU A 1 266 ? -23.936 -7.986 32.396 1.00 96.88 266 LEU A O 1
ATOM 2138 N N . VAL A 1 267 ? -24.172 -5.866 31.628 1.00 95.12 267 VAL A N 1
ATOM 2139 C CA . VAL A 1 267 ? -24.900 -6.163 30.389 1.00 95.12 267 VAL A CA 1
ATOM 2140 C C . VAL A 1 267 ? -24.227 -5.470 29.214 1.00 95.12 267 VAL A C 1
ATOM 2142 O O . VAL A 1 267 ? -23.472 -4.513 29.410 1.00 95.12 267 VAL A O 1
ATOM 2145 N N . THR A 1 268 ? -24.529 -5.957 28.017 1.00 93.25 268 THR A N 1
ATOM 2146 C CA . THR A 1 268 ? -24.108 -5.364 26.747 1.00 93.25 268 THR A CA 1
ATOM 2147 C C . THR A 1 268 ? -25.316 -5.136 25.845 1.00 93.25 268 THR A C 1
ATOM 2149 O O . THR A 1 268 ? -26.416 -5.623 26.135 1.00 93.25 268 THR A O 1
ATOM 2152 N N . GLY A 1 269 ? -25.117 -4.330 24.806 1.00 86.06 269 GLY A N 1
ATOM 2153 C CA . GLY A 1 269 ? -26.154 -3.924 23.866 1.00 86.06 269 GLY A CA 1
ATOM 2154 C C . GLY A 1 269 ? -26.655 -5.058 22.979 1.00 86.06 269 GLY A C 1
ATOM 2155 O O . GLY A 1 269 ? -25.876 -5.897 22.544 1.00 86.06 269 GLY A O 1
ATOM 2156 N N . THR A 1 270 ? -27.960 -5.094 22.720 1.00 82.62 270 THR A N 1
ATOM 2157 C CA . THR A 1 270 ? -28.564 -5.940 21.683 1.00 82.62 270 THR A CA 1
ATOM 2158 C C . THR A 1 270 ? -28.198 -5.399 20.322 1.00 82.62 270 THR A C 1
ATOM 2160 O O . THR A 1 270 ? -28.473 -4.238 20.049 1.00 82.62 270 THR A O 1
ATOM 2163 N N . PHE A 1 271 ? -27.573 -6.246 19.509 1.00 72.19 271 PHE A N 1
ATOM 2164 C CA . PHE A 1 271 ? -27.202 -5.909 18.144 1.00 72.19 271 PHE A CA 1
ATOM 2165 C C . PHE A 1 271 ? -28.271 -6.428 17.183 1.00 72.19 271 PHE A C 1
ATOM 2167 O O . PHE A 1 271 ? -28.559 -7.629 17.155 1.00 72.19 271 PHE A O 1
ATOM 2174 N N . GLY A 1 272 ? -28.884 -5.516 16.437 1.00 63.38 272 GLY A N 1
ATOM 2175 C CA . GLY A 1 272 ? -29.862 -5.804 15.392 1.00 63.38 272 GLY A CA 1
ATOM 2176 C C . GLY A 1 272 ? -29.507 -5.126 14.069 1.00 63.38 272 GLY A C 1
ATOM 2177 O O . GLY A 1 272 ? -28.462 -4.495 13.930 1.00 63.38 272 GLY A O 1
ATOM 2178 N N . MET A 1 273 ? -30.410 -5.213 13.085 1.00 54.66 273 MET A N 1
ATOM 2179 C CA . MET A 1 273 ? -30.201 -4.590 11.768 1.00 54.66 273 MET A CA 1
ATOM 2180 C C . MET A 1 273 ? -29.898 -3.083 11.870 1.00 54.66 273 MET A C 1
ATOM 2182 O O . MET A 1 273 ? -29.073 -2.587 11.110 1.00 54.66 273 MET A O 1
ATOM 2186 N N . LEU A 1 274 ? -30.520 -2.366 12.823 1.00 52.50 274 LEU A N 1
ATOM 2187 C CA . LEU A 1 274 ? -30.251 -0.949 13.138 1.00 52.50 274 LEU A CA 1
ATOM 2188 C C . LEU A 1 274 ? -28.783 -0.663 13.457 1.00 52.50 274 LEU A C 1
ATOM 2190 O O . LEU A 1 274 ? -28.275 0.402 13.118 1.00 52.50 274 LEU A O 1
ATOM 2194 N N . ASP A 1 275 ? -28.117 -1.580 14.145 1.00 55.69 275 ASP A N 1
ATOM 2195 C CA . ASP A 1 275 ? -26.778 -1.338 14.664 1.00 55.69 275 ASP A CA 1
ATOM 2196 C C . ASP A 1 275 ? -25.733 -1.507 13.557 1.00 55.69 275 ASP A C 1
ATOM 2198 O O . ASP A 1 275 ? -24.782 -0.739 13.515 1.00 55.69 275 ASP A O 1
ATOM 2202 N N . ILE A 1 276 ? -25.992 -2.357 12.552 1.00 54.72 276 ILE A N 1
ATOM 2203 C CA . ILE A 1 276 ? -25.221 -2.403 11.292 1.00 54.72 276 ILE A CA 1
ATOM 2204 C C . ILE A 1 276 ? -25.289 -1.048 10.569 1.00 54.72 276 ILE A C 1
ATOM 2206 O O . ILE A 1 276 ? -24.288 -0.565 10.033 1.00 54.72 276 ILE A O 1
ATOM 2210 N N . PHE A 1 277 ? -26.468 -0.408 10.563 1.00 50.59 277 PHE A N 1
ATOM 2211 C CA . PHE A 1 277 ? -26.642 0.936 10.000 1.00 50.59 277 PHE A CA 1
ATOM 2212 C C . PHE A 1 277 ? -25.884 1.990 10.771 1.00 50.59 277 PHE A C 1
ATOM 2214 O O . PHE A 1 277 ? -25.259 2.850 10.150 1.00 50.59 277 PHE A O 1
ATOM 2221 N N . HIS A 1 278 ? -25.972 1.939 12.098 1.00 49.41 278 HIS A N 1
ATOM 2222 C CA . HIS A 1 278 ? -25.235 2.851 12.945 1.00 49.41 278 HIS A CA 1
ATOM 2223 C C . HIS A 1 278 ? -23.744 2.660 12.702 1.00 49.41 278 HIS A C 1
ATOM 2225 O O . HIS A 1 278 ? -23.168 3.597 12.178 1.00 49.41 278 HIS A O 1
ATOM 2231 N N . SER A 1 279 ? -23.163 1.474 12.884 1.00 51.00 279 SER A N 1
ATOM 2232 C CA . SER A 1 279 ? -21.732 1.203 12.669 1.00 51.00 279 SER A CA 1
ATOM 2233 C C . SER A 1 279 ? -21.191 1.653 11.300 1.00 51.00 279 SER A C 1
ATOM 2235 O O . SER A 1 279 ? -20.120 2.249 11.240 1.00 51.00 279 SER A O 1
ATOM 2237 N N . LEU A 1 280 ? -21.921 1.426 10.193 1.00 48.00 280 LEU A N 1
ATOM 2238 C CA . LEU A 1 280 ? -21.422 1.703 8.831 1.00 48.00 280 LEU A CA 1
ATOM 2239 C C . LEU A 1 280 ? -21.727 3.111 8.288 1.00 48.00 280 LEU A C 1
ATOM 2241 O O . LEU A 1 280 ? -20.959 3.633 7.478 1.00 48.00 280 LEU A O 1
ATOM 2245 N N . LEU A 1 281 ? -22.865 3.720 8.648 1.00 43.94 281 LEU A N 1
ATOM 2246 C CA . LEU A 1 281 ? -23.269 5.032 8.113 1.00 43.94 281 LEU A CA 1
ATOM 2247 C C . LEU A 1 281 ? -22.971 6.185 9.060 1.00 43.94 281 LEU A C 1
ATOM 2249 O O . LEU A 1 281 ? -22.709 7.281 8.582 1.00 43.94 281 LEU A O 1
ATOM 2253 N N . GLY A 1 282 ? -22.981 5.992 10.374 1.00 44.41 282 GLY A N 1
ATOM 2254 C CA . GLY A 1 282 ? -22.667 7.094 11.279 1.00 44.41 282 GLY A CA 1
ATOM 2255 C C . GLY A 1 282 ? -21.162 7.425 11.327 1.00 44.41 282 GLY A C 1
ATOM 2256 O O . GLY A 1 282 ? -20.806 8.526 11.739 1.00 44.41 282 GLY A O 1
ATOM 2257 N N . GLU A 1 283 ? -20.290 6.544 10.805 1.00 46.44 283 GLU A N 1
ATOM 2258 C CA . GLU A 1 283 ? -18.889 6.850 10.474 1.00 46.44 283 GLU A CA 1
ATOM 2259 C C . GLU A 1 283 ? -18.848 8.038 9.502 1.00 46.44 283 GLU A C 1
ATOM 2261 O O . GLU A 1 283 ? -17.932 8.863 9.535 1.00 46.44 283 GLU A O 1
ATOM 2266 N N . ALA A 1 284 ? -19.902 8.173 8.684 1.00 40.75 284 ALA A N 1
ATOM 2267 C CA . ALA A 1 284 ? -20.059 9.263 7.752 1.00 40.75 284 ALA A CA 1
ATOM 2268 C C . ALA A 1 284 ? -20.425 10.605 8.339 1.00 40.75 284 ALA A C 1
ATOM 2270 O O . ALA A 1 284 ? -19.886 11.627 7.906 1.00 40.75 284 ALA A O 1
ATOM 2271 N N . ASP A 1 285 ? -21.307 10.586 9.323 1.00 40.66 285 ASP A N 1
ATOM 2272 C CA . ASP A 1 285 ? -21.780 11.785 9.993 1.00 40.66 285 ASP A CA 1
ATOM 2273 C C . ASP A 1 285 ? -20.723 12.305 10.982 1.00 40.66 285 ASP A C 1
ATOM 2275 O O . ASP A 1 285 ? -20.483 13.510 11.059 1.00 40.66 285 ASP A O 1
ATOM 2279 N N . ASP A 1 286 ? -20.005 11.403 11.655 1.00 45.41 286 ASP A N 1
ATOM 2280 C CA . ASP A 1 286 ? -18.851 11.722 12.499 1.00 45.41 286 ASP A CA 1
ATOM 2281 C C . ASP A 1 286 ? -17.721 12.408 11.717 1.00 45.41 286 ASP A C 1
ATOM 2283 O O . ASP A 1 286 ? -17.145 13.408 12.157 1.00 45.41 286 ASP A O 1
ATOM 2287 N N . MET A 1 287 ? -17.396 11.861 10.543 1.00 44.31 287 MET A N 1
ATOM 2288 C CA . MET A 1 287 ? -16.427 12.455 9.629 1.00 44.31 287 MET A CA 1
ATOM 2289 C C . MET A 1 287 ? -16.932 13.814 9.136 1.00 44.31 287 MET A C 1
ATOM 2291 O O . MET A 1 287 ? -16.137 14.753 9.067 1.00 44.31 287 MET A O 1
ATOM 2295 N N . ALA A 1 288 ? -18.240 13.974 8.886 1.00 39.03 288 ALA A N 1
ATOM 2296 C CA . ALA A 1 288 ? -18.826 15.235 8.429 1.00 39.03 288 ALA A CA 1
ATOM 2297 C C . ALA A 1 288 ? -18.739 16.350 9.487 1.00 39.03 288 ALA A C 1
ATOM 2299 O O . ALA A 1 288 ? -18.466 17.500 9.133 1.00 39.03 288 ALA A O 1
ATOM 2300 N N . ILE A 1 289 ? -18.885 16.018 10.778 1.00 43.31 289 ILE A N 1
ATOM 2301 C CA . ILE A 1 289 ? -18.633 16.941 11.903 1.00 43.31 289 ILE A CA 1
ATOM 2302 C C . ILE A 1 289 ? -17.145 17.344 11.960 1.00 43.31 289 ILE A C 1
ATOM 2304 O O . ILE A 1 289 ? -16.829 18.496 12.257 1.00 43.31 289 ILE A O 1
ATOM 2308 N N . LEU A 1 290 ? -16.232 16.437 11.592 1.00 41.28 290 LEU A N 1
ATOM 2309 C CA . LEU A 1 290 ? -14.785 16.674 11.462 1.00 41.28 290 LEU A CA 1
ATOM 2310 C C . LEU A 1 290 ? -14.350 17.227 10.078 1.00 41.28 290 LEU A C 1
ATOM 2312 O O . LEU A 1 290 ? -13.159 17.240 9.782 1.00 41.28 290 LEU A O 1
ATOM 2316 N N . GLN A 1 291 ? -15.277 17.727 9.243 1.00 36.75 291 GLN A N 1
ATOM 2317 C CA . GLN A 1 291 ? -15.042 18.259 7.878 1.00 36.75 291 GLN A CA 1
ATOM 2318 C C . GLN A 1 291 ? -14.582 17.246 6.798 1.00 36.75 291 GLN A C 1
ATOM 2320 O O . GLN A 1 291 ? -13.993 17.635 5.789 1.00 36.75 291 GLN A O 1
ATOM 2325 N N . SER A 1 292 ? -14.895 15.959 6.934 1.00 37.44 292 SER A N 1
ATOM 2326 C CA . SER A 1 292 ? -14.590 14.893 5.959 1.00 37.44 292 SER A CA 1
ATOM 2327 C C . SER A 1 292 ? -15.861 14.127 5.559 1.00 37.44 292 SER A C 1
ATOM 2329 O O . SER A 1 292 ? -16.771 13.970 6.358 1.00 37.44 292 SER A O 1
ATOM 2331 N N . LYS A 1 293 ? -16.020 13.702 4.300 1.00 39.03 293 LYS A N 1
ATOM 2332 C CA . LYS A 1 293 ? -17.204 12.907 3.921 1.00 39.03 293 LYS A CA 1
ATOM 2333 C C . LYS A 1 293 ? -17.001 11.482 4.437 1.00 39.03 293 LYS A C 1
ATOM 2335 O O . LYS A 1 293 ? -15.886 10.983 4.488 1.00 39.03 293 LYS A O 1
ATOM 2340 N N . GLY A 1 294 ? -18.072 10.818 4.835 1.00 46.75 294 GLY A N 1
ATOM 2341 C CA . GLY A 1 294 ? -17.967 9.490 5.418 1.00 46.75 294 GLY A CA 1
ATOM 2342 C C . GLY A 1 294 ? -17.587 8.335 4.554 1.00 46.75 294 GLY A C 1
ATOM 2343 O O . GLY A 1 294 ? -17.931 8.359 3.393 1.00 46.75 294 GLY A O 1
ATOM 2344 N N . THR A 1 295 ? -17.071 7.260 5.133 1.00 50.00 295 THR A N 1
ATOM 2345 C CA . THR A 1 295 ? -16.409 6.139 4.450 1.00 50.00 295 THR A CA 1
ATOM 2346 C C . THR A 1 295 ? -17.121 5.599 3.203 1.00 50.00 295 THR A C 1
ATOM 2348 O O . THR A 1 295 ? -16.475 5.473 2.165 1.00 50.00 295 THR A O 1
ATOM 2351 N N . LEU A 1 296 ? -18.447 5.391 3.213 1.00 50.69 296 LEU A N 1
ATOM 2352 C CA . LEU A 1 296 ? -19.205 4.993 2.007 1.00 50.69 296 LEU A CA 1
ATOM 2353 C C . LEU A 1 296 ? -19.435 6.136 0.996 1.00 50.69 296 LEU A C 1
ATOM 2355 O O . LEU A 1 296 ? -19.403 5.905 -0.211 1.00 50.69 296 LEU A O 1
ATOM 2359 N N . GLY A 1 297 ? -19.660 7.368 1.458 1.00 53.41 297 GLY A N 1
ATOM 2360 C CA . GLY A 1 297 ? -19.800 8.551 0.595 1.00 53.41 297 GLY A CA 1
ATOM 2361 C C . GLY A 1 297 ? -18.459 9.078 0.068 1.00 53.41 297 GLY A C 1
ATOM 2362 O O . GLY A 1 297 ? -18.376 9.579 -1.052 1.00 53.41 297 GLY A O 1
ATOM 2363 N N . ASP A 1 298 ? -17.401 8.913 0.852 1.00 58.72 298 ASP A N 1
ATOM 2364 C CA . ASP A 1 298 ? -16.005 9.109 0.507 1.00 58.72 298 ASP A CA 1
ATOM 2365 C C . ASP A 1 298 ? -15.634 8.074 -0.549 1.00 58.72 298 ASP A C 1
ATOM 2367 O O . ASP A 1 298 ? -15.139 8.461 -1.601 1.00 58.72 298 ASP A O 1
ATOM 2371 N N . LEU A 1 299 ? -15.988 6.797 -0.349 1.00 55.28 299 LEU A N 1
ATOM 2372 C CA . LEU A 1 299 ? -15.859 5.760 -1.369 1.00 55.28 299 LEU A CA 1
ATOM 2373 C C . LEU A 1 299 ? -16.618 6.139 -2.648 1.00 55.28 299 LEU A C 1
ATOM 2375 O O . LEU A 1 299 ? -15.982 6.200 -3.684 1.00 55.28 299 LEU A O 1
ATOM 2379 N N . GLU A 1 300 ? -17.910 6.489 -2.614 1.00 56.31 300 GLU A N 1
ATOM 2380 C CA . GLU A 1 300 ? -18.671 6.917 -3.811 1.00 56.31 300 GLU A CA 1
ATOM 2381 C C . GLU A 1 300 ? -18.021 8.124 -4.512 1.00 56.31 300 GLU A C 1
ATOM 2383 O O . GLU A 1 300 ? -17.902 8.151 -5.736 1.00 56.31 300 GLU A O 1
ATOM 2388 N N . SER A 1 301 ? -17.523 9.103 -3.750 1.00 61.12 301 SER A N 1
ATOM 2389 C CA . SER A 1 301 ? -16.826 10.265 -4.310 1.00 61.12 301 SER A CA 1
ATOM 2390 C C . SER A 1 301 ? -15.464 9.919 -4.922 1.00 61.12 301 SER A C 1
ATOM 2392 O O . SER A 1 301 ? -15.092 10.502 -5.939 1.00 61.12 301 SER A O 1
ATOM 2394 N N . LYS A 1 302 ? -14.743 8.953 -4.336 1.00 58.47 302 LYS A N 1
ATOM 2395 C CA . LYS A 1 302 ? -13.451 8.458 -4.824 1.00 58.47 302 LYS A CA 1
ATOM 2396 C C . LYS A 1 302 ? -13.625 7.477 -5.989 1.00 58.47 302 LYS A C 1
ATOM 2398 O O . LYS A 1 302 ? -12.798 7.455 -6.888 1.00 58.47 302 LYS A O 1
ATOM 2403 N N . LEU A 1 303 ? -14.715 6.716 -6.036 1.00 55.06 303 LEU A N 1
ATOM 2404 C CA . LEU A 1 303 ? -15.126 5.952 -7.217 1.00 55.06 303 LEU A CA 1
ATOM 2405 C C . LEU A 1 303 ? -15.555 6.902 -8.354 1.00 55.06 303 LEU A C 1
ATOM 2407 O O . LEU A 1 303 ? -15.412 6.563 -9.520 1.00 55.06 303 LEU A O 1
ATOM 2411 N N . GLY A 1 304 ? -16.009 8.118 -8.021 1.00 51.84 304 GLY A N 1
ATOM 2412 C CA . GLY A 1 304 ? -16.316 9.209 -8.951 1.00 51.84 304 GLY A CA 1
ATOM 2413 C C . GLY A 1 304 ? -15.161 10.183 -9.240 1.00 51.84 304 GLY A C 1
ATOM 2414 O O . GLY A 1 304 ? -15.437 11.341 -9.565 1.00 51.84 304 GLY A O 1
ATOM 2415 N N . TYR A 1 305 ? -13.891 9.766 -9.112 1.00 43.97 305 TYR A N 1
ATOM 2416 C CA . TYR A 1 305 ? -12.673 10.585 -9.297 1.00 43.97 305 TYR A CA 1
ATOM 2417 C C . TYR A 1 305 ? -12.433 11.080 -10.751 1.00 43.97 305 TYR A C 1
ATOM 2419 O O . TYR A 1 305 ? -11.369 10.886 -11.334 1.00 43.97 305 TYR A O 1
ATOM 2427 N N . GLY A 1 306 ? -13.375 11.847 -11.305 1.00 39.81 306 GLY A N 1
ATOM 2428 C CA . GLY A 1 306 ? -13.194 12.777 -12.425 1.00 39.81 306 GLY A CA 1
ATOM 2429 C C . GLY A 1 306 ? -12.622 12.192 -13.721 1.00 39.81 306 GLY A C 1
ATOM 2430 O O . GLY A 1 306 ? -11.410 12.127 -13.862 1.00 39.81 306 GLY A O 1
ATOM 2431 N N . THR A 1 307 ? -13.503 11.899 -14.686 1.00 43.06 307 THR A N 1
ATOM 2432 C CA . THR A 1 307 ? -13.335 11.925 -16.165 1.00 43.06 307 THR A CA 1
ATOM 2433 C C . THR A 1 307 ? -12.047 11.386 -16.823 1.00 43.06 307 THR A C 1
ATOM 2435 O O . THR A 1 307 ? -11.868 11.586 -18.025 1.00 43.06 307 THR A O 1
ATOM 2438 N N . VAL A 1 308 ? -11.161 10.687 -16.115 1.00 45.16 308 VAL A N 1
ATOM 2439 C CA . VAL A 1 308 ? -9.924 10.115 -16.664 1.00 45.16 308 VAL A CA 1
ATOM 2440 C C . VAL A 1 308 ? -10.142 8.624 -16.863 1.00 45.16 308 VAL A C 1
ATOM 2442 O O . VAL A 1 308 ? -10.441 7.905 -15.920 1.00 45.16 308 VAL A O 1
ATOM 2445 N N . ALA A 1 309 ? -9.999 8.149 -18.100 1.00 53.09 309 ALA A N 1
ATOM 2446 C CA . ALA A 1 309 ? -10.271 6.753 -18.423 1.00 53.09 309 ALA A CA 1
ATOM 2447 C C . ALA A 1 309 ? -9.318 5.815 -17.662 1.00 53.09 309 ALA A C 1
ATOM 2449 O O . ALA A 1 309 ? -8.117 6.084 -17.606 1.00 53.09 309 ALA A O 1
ATOM 2450 N N . PHE A 1 310 ? -9.825 4.686 -17.152 1.00 45.94 310 PHE A N 1
ATOM 2451 C CA . PHE A 1 310 ? -9.023 3.623 -16.528 1.00 45.94 310 PHE A CA 1
ATOM 2452 C C . PHE A 1 310 ? -7.740 3.308 -17.313 1.00 45.94 310 PHE A C 1
ATOM 2454 O O . PHE A 1 310 ? -6.672 3.202 -16.720 1.00 45.94 310 PHE A O 1
ATOM 2461 N N . ASP A 1 311 ? -7.814 3.258 -18.649 1.00 52.47 311 ASP A N 1
ATOM 2462 C CA . ASP A 1 311 ? -6.656 3.018 -19.518 1.00 52.47 311 ASP A CA 1
ATOM 2463 C C . ASP A 1 311 ? -5.561 4.095 -19.363 1.00 52.47 311 ASP A C 1
ATOM 2465 O O . ASP A 1 311 ? -4.377 3.782 -19.412 1.00 52.47 311 ASP A O 1
ATOM 2469 N N . GLN A 1 312 ? -5.913 5.358 -19.115 1.00 48.50 312 GLN A N 1
ATOM 2470 C CA . GLN A 1 312 ? -4.946 6.440 -18.884 1.00 48.50 312 GLN A CA 1
ATOM 2471 C C . GLN A 1 312 ? -4.252 6.309 -17.521 1.00 48.50 312 GLN A C 1
ATOM 2473 O O . GLN A 1 312 ? -3.046 6.531 -17.420 1.00 48.50 312 GLN A O 1
ATOM 2478 N N . LEU A 1 313 ? -4.982 5.900 -16.482 1.00 40.00 313 LEU A N 1
ATOM 2479 C CA . LEU A 1 313 ? -4.426 5.659 -15.145 1.00 40.00 313 LEU A CA 1
ATOM 2480 C C . LEU A 1 313 ? -3.601 4.371 -15.079 1.00 40.00 313 LEU A C 1
ATOM 2482 O O . LEU A 1 313 ? -2.535 4.358 -14.464 1.00 40.00 313 LEU A O 1
ATOM 2486 N N . PHE A 1 314 ? -4.055 3.330 -15.782 1.00 47.38 314 PHE A N 1
ATOM 2487 C CA . PHE A 1 314 ? -3.326 2.087 -16.009 1.00 47.38 314 PHE A CA 1
ATOM 2488 C C . PHE A 1 314 ? -1.971 2.380 -16.639 1.00 47.38 314 PHE A C 1
ATOM 2490 O O . PHE A 1 314 ? -0.940 1.958 -16.123 1.00 47.38 314 PHE A O 1
ATOM 2497 N N . GLN A 1 315 ? -1.957 3.155 -17.727 1.00 51.03 315 GLN A N 1
ATOM 2498 C CA . GLN A 1 315 ? -0.721 3.516 -18.412 1.00 51.03 315 GLN A CA 1
ATOM 2499 C C . GLN A 1 315 ? 0.168 4.425 -17.560 1.00 51.03 315 GLN A C 1
ATOM 2501 O O . GLN A 1 315 ? 1.384 4.269 -17.606 1.00 51.03 315 GLN A O 1
ATOM 2506 N N . ALA A 1 316 ? -0.398 5.313 -16.735 1.00 41.72 316 ALA A N 1
ATOM 2507 C CA . ALA A 1 316 ? 0.374 6.154 -15.819 1.00 41.72 316 ALA A CA 1
ATOM 2508 C C . ALA A 1 316 ? 1.072 5.336 -14.717 1.00 41.72 316 ALA A C 1
ATOM 2510 O O . ALA A 1 316 ? 2.245 5.567 -14.428 1.00 41.72 316 ALA A O 1
ATOM 2511 N N . ILE A 1 317 ? 0.399 4.333 -14.147 1.00 39.34 317 ILE A N 1
ATOM 2512 C CA . ILE A 1 317 ? 1.004 3.418 -13.168 1.00 39.34 317 ILE A CA 1
ATOM 2513 C C . ILE A 1 317 ? 1.945 2.435 -13.809 1.00 39.34 317 ILE A C 1
ATOM 2515 O O . ILE A 1 317 ? 3.015 2.233 -13.261 1.00 39.34 317 ILE A O 1
ATOM 2519 N N . LYS A 1 318 ? 1.597 1.853 -14.958 1.00 47.75 318 LYS A N 1
ATOM 2520 C CA . LYS A 1 318 ? 2.495 0.981 -15.719 1.00 47.75 318 LYS A CA 1
ATOM 2521 C C . LYS A 1 318 ? 3.771 1.736 -16.089 1.00 47.75 318 LYS A C 1
ATOM 2523 O O . LYS A 1 318 ? 4.861 1.199 -15.936 1.00 47.75 318 LYS A O 1
ATOM 2528 N N . ALA A 1 319 ? 3.654 2.998 -16.508 1.00 43.69 319 ALA A N 1
ATOM 2529 C CA . ALA A 1 319 ? 4.795 3.861 -16.804 1.00 43.69 319 ALA A CA 1
ATOM 2530 C C . ALA A 1 319 ? 5.627 4.178 -15.559 1.00 43.69 319 ALA A C 1
ATOM 2532 O O . ALA A 1 319 ? 6.852 4.172 -15.632 1.00 43.69 319 ALA A O 1
ATOM 2533 N N . ALA A 1 320 ? 4.986 4.417 -14.419 1.00 37.31 320 ALA A N 1
ATOM 2534 C CA . ALA A 1 320 ? 5.686 4.763 -13.200 1.00 37.31 320 ALA A CA 1
ATOM 2535 C C . ALA A 1 320 ? 6.257 3.542 -12.447 1.00 37.31 320 ALA A C 1
ATOM 2537 O O . ALA A 1 320 ? 7.375 3.639 -11.971 1.00 37.31 320 ALA A O 1
ATOM 2538 N N . LEU A 1 321 ? 5.598 2.374 -12.434 1.00 40.19 321 LEU A N 1
ATOM 2539 C CA . LEU A 1 321 ? 6.166 1.072 -12.030 1.00 40.19 321 LEU A CA 1
ATOM 2540 C C . LEU A 1 321 ? 7.371 0.700 -12.895 1.00 40.19 321 LEU A C 1
ATOM 2542 O O . LEU A 1 321 ? 8.398 0.301 -12.357 1.00 40.19 321 LEU A O 1
ATOM 2546 N N . ALA A 1 322 ? 7.272 0.891 -14.214 1.00 43.25 322 ALA A N 1
ATOM 2547 C CA . ALA A 1 322 ? 8.385 0.656 -15.130 1.00 43.25 322 ALA A CA 1
ATOM 2548 C C . ALA A 1 322 ? 9.551 1.637 -14.896 1.00 43.25 322 ALA A C 1
ATOM 2550 O O . ALA A 1 322 ? 10.710 1.243 -14.990 1.00 43.25 322 ALA A O 1
ATOM 2551 N N . ALA A 1 323 ? 9.270 2.896 -14.530 1.00 34.47 323 ALA A N 1
ATOM 2552 C CA . ALA A 1 323 ? 10.291 3.884 -14.153 1.00 34.47 323 ALA A CA 1
ATOM 2553 C C . ALA A 1 323 ? 10.986 3.563 -12.812 1.00 34.47 323 ALA A C 1
ATOM 2555 O O . ALA A 1 323 ? 12.087 4.032 -12.546 1.00 34.47 323 ALA A O 1
ATOM 2556 N N . VAL A 1 324 ? 10.335 2.754 -11.981 1.00 31.64 324 VAL A N 1
ATOM 2557 C CA . VAL A 1 324 ? 10.716 2.364 -10.623 1.00 31.64 324 VAL A CA 1
ATOM 2558 C C . VAL A 1 324 ? 11.487 1.036 -10.591 1.00 31.64 324 VAL A C 1
ATOM 2560 O O . VAL A 1 324 ? 12.533 0.933 -9.954 1.00 31.64 324 VAL A O 1
ATOM 2563 N N . GLN A 1 325 ? 11.027 0.032 -11.346 1.00 38.59 325 GLN A N 1
ATOM 2564 C CA . GLN A 1 325 ? 11.732 -1.236 -11.596 1.00 38.59 325 GLN A CA 1
ATOM 2565 C C . GLN A 1 325 ? 13.037 -1.042 -12.374 1.00 38.59 325 GLN A C 1
ATOM 2567 O O . GLN A 1 325 ? 13.894 -1.920 -12.369 1.00 38.59 325 GLN A O 1
ATOM 2572 N N . ALA A 1 326 ? 13.231 0.135 -12.967 1.00 30.95 326 ALA A N 1
ATOM 2573 C CA . ALA A 1 326 ? 14.502 0.578 -13.517 1.00 30.95 326 ALA A CA 1
ATOM 2574 C C . ALA A 1 326 ? 15.632 0.697 -12.461 1.00 30.95 326 ALA A C 1
ATOM 2576 O O . ALA A 1 326 ? 16.787 0.847 -12.859 1.00 30.95 326 ALA A O 1
ATOM 2577 N N . PHE A 1 327 ? 15.312 0.615 -11.153 1.00 26.41 327 PHE A N 1
ATOM 2578 C CA . PHE A 1 327 ? 16.240 0.710 -10.012 1.00 26.41 327 PHE A CA 1
ATOM 2579 C C . PHE A 1 327 ? 16.341 -0.559 -9.132 1.00 26.41 327 PHE A C 1
ATOM 2581 O O . PHE A 1 327 ? 17.232 -0.625 -8.284 1.00 26.41 327 PHE A O 1
ATOM 2588 N N . SER A 1 328 ? 15.481 -1.580 -9.297 1.00 31.09 328 SER A N 1
ATOM 2589 C CA . SER A 1 328 ? 15.609 -2.860 -8.571 1.00 31.09 328 SER A CA 1
ATOM 2590 C C . SER A 1 328 ? 15.138 -4.070 -9.396 1.00 31.09 328 SER A C 1
ATOM 2592 O O . SER A 1 328 ? 14.044 -4.091 -9.954 1.00 31.09 328 SER A O 1
ATOM 2594 N N . THR A 1 329 ? 15.972 -5.115 -9.460 1.00 34.22 329 THR A N 1
ATOM 2595 C CA . THR A 1 329 ? 15.776 -6.350 -10.252 1.00 34.22 329 THR A CA 1
ATOM 2596 C C . THR A 1 329 ? 14.756 -7.337 -9.664 1.00 34.22 329 THR A C 1
ATOM 2598 O O . THR A 1 329 ? 14.643 -8.462 -10.147 1.00 34.22 329 THR A O 1
ATOM 2601 N N . GLU A 1 330 ? 13.994 -6.951 -8.639 1.00 35.78 330 GLU A N 1
ATOM 2602 C CA . GLU A 1 330 ? 13.209 -7.893 -7.820 1.00 35.78 330 GLU A CA 1
ATOM 2603 C C . GLU A 1 330 ? 11.693 -7.796 -7.951 1.00 35.78 330 GLU A C 1
ATOM 2605 O O . GLU A 1 330 ? 10.957 -8.505 -7.264 1.00 35.78 330 GLU A O 1
ATOM 2610 N N . ASN A 1 331 ? 11.199 -6.931 -8.834 1.00 37.31 331 ASN A N 1
ATOM 2611 C CA . ASN A 1 331 ? 9.778 -6.603 -8.865 1.00 37.31 331 ASN A CA 1
ATOM 2612 C C . ASN A 1 331 ? 9.054 -6.959 -10.170 1.00 37.31 331 ASN A C 1
ATOM 2614 O O . ASN A 1 331 ? 7.899 -6.569 -10.282 1.00 37.31 331 ASN A O 1
ATOM 2618 N N . SER A 1 332 ? 9.641 -7.701 -11.127 1.00 42.31 332 SER A N 1
ATOM 2619 C CA . SER A 1 332 ? 8.998 -8.016 -12.431 1.00 42.31 332 SER A CA 1
ATOM 2620 C C . SER A 1 332 ? 7.629 -8.697 -12.309 1.00 42.31 332 SER A C 1
ATOM 2622 O O . SER A 1 332 ? 6.751 -8.458 -13.134 1.00 42.31 332 SER A O 1
ATOM 2624 N N . ALA A 1 333 ? 7.409 -9.431 -11.214 1.00 44.88 333 ALA A N 1
ATOM 2625 C CA . ALA A 1 333 ? 6.117 -10.009 -10.857 1.00 44.88 333 ALA A CA 1
ATOM 2626 C C . ALA A 1 333 ? 4.973 -8.973 -10.841 1.00 44.88 333 ALA A C 1
ATOM 2628 O O . ALA A 1 333 ? 3.855 -9.302 -11.215 1.00 44.88 333 ALA A O 1
ATOM 2629 N N . LEU A 1 334 ? 5.241 -7.712 -10.479 1.00 39.38 334 LEU A N 1
ATOM 2630 C CA . LEU A 1 334 ? 4.211 -6.673 -10.375 1.00 39.38 334 LEU A CA 1
ATOM 2631 C C . LEU A 1 334 ? 3.672 -6.163 -11.706 1.00 39.38 334 LEU A C 1
ATOM 2633 O O . LEU A 1 334 ? 2.503 -5.796 -11.785 1.00 39.38 334 LEU A O 1
ATOM 2637 N N . LEU A 1 335 ? 4.514 -6.100 -12.741 1.00 46.44 335 LEU A N 1
ATOM 2638 C CA . LEU A 1 335 ? 4.072 -5.665 -14.069 1.00 46.44 335 LEU A CA 1
ATOM 2639 C C . LEU A 1 335 ? 3.271 -6.764 -14.764 1.00 46.44 335 LEU A C 1
ATOM 2641 O O . LEU A 1 335 ? 2.227 -6.476 -15.340 1.00 46.44 335 LEU A O 1
ATOM 2645 N N . GLU A 1 336 ? 3.719 -8.013 -14.639 1.00 48.16 336 GLU A N 1
ATOM 2646 C CA . GLU A 1 336 ? 3.007 -9.190 -15.150 1.00 48.16 336 GLU A CA 1
ATOM 2647 C C . GLU A 1 336 ? 1.638 -9.346 -14.463 1.00 48.16 336 GLU A C 1
ATOM 2649 O O . GLU A 1 336 ? 0.622 -9.589 -15.117 1.00 48.16 336 GLU A O 1
ATOM 2654 N N . GLN A 1 337 ? 1.577 -9.113 -13.146 1.00 44.59 337 GLN A N 1
ATOM 2655 C CA . GLN A 1 337 ? 0.318 -9.039 -12.401 1.00 44.59 337 GLN A CA 1
ATOM 2656 C C . GLN A 1 337 ? -0.582 -7.909 -12.925 1.00 44.59 337 GLN A C 1
ATOM 2658 O O . GLN A 1 337 ? -1.783 -8.116 -13.093 1.00 44.59 337 GLN A O 1
ATOM 2663 N N . LEU A 1 338 ? -0.026 -6.728 -13.222 1.00 45.62 338 LEU A N 1
ATOM 2664 C CA . LEU A 1 338 ? -0.778 -5.570 -13.722 1.00 45.62 338 LEU A CA 1
ATOM 2665 C C . LEU A 1 338 ? -1.360 -5.803 -15.121 1.00 45.62 338 LEU A C 1
ATOM 2667 O O . LEU A 1 338 ? -2.493 -5.413 -15.389 1.00 45.62 338 LEU A O 1
ATOM 2671 N N . GLU A 1 339 ? -0.655 -6.505 -16.000 1.00 52.19 339 GLU A N 1
ATOM 2672 C CA . GLU A 1 339 ? -1.175 -6.896 -17.316 1.00 52.19 339 GLU A CA 1
ATOM 2673 C C . GLU A 1 339 ? -2.289 -7.949 -17.215 1.00 52.19 339 GLU A C 1
ATOM 2675 O O . GLU A 1 339 ? -3.300 -7.848 -17.917 1.00 52.19 339 GLU A O 1
ATOM 2680 N N . ALA A 1 340 ? -2.181 -8.897 -16.276 1.00 49.09 340 ALA A N 1
ATOM 2681 C CA . ALA A 1 340 ? -3.263 -9.835 -15.977 1.00 49.09 340 ALA A CA 1
ATOM 2682 C C . ALA A 1 340 ? -4.536 -9.106 -15.509 1.00 49.09 340 ALA A C 1
ATOM 2684 O O . ALA A 1 340 ? -5.631 -9.400 -15.992 1.00 49.09 340 ALA A O 1
ATOM 2685 N N . VAL A 1 341 ? -4.393 -8.090 -14.652 1.00 46.56 341 VAL A N 1
ATOM 2686 C CA . VAL A 1 341 ? -5.496 -7.207 -14.232 1.00 46.56 341 VAL A CA 1
ATOM 2687 C C . VAL A 1 341 ? -6.156 -6.508 -15.418 1.00 46.56 341 VAL A C 1
ATOM 2689 O O . VAL A 1 341 ? -7.383 -6.452 -15.489 1.00 46.56 341 VAL A O 1
ATOM 2692 N N . GLN A 1 342 ? -5.370 -6.002 -16.372 1.00 50.97 342 GLN A N 1
ATOM 2693 C CA . GLN A 1 342 ? -5.899 -5.336 -17.565 1.00 50.97 342 GLN A CA 1
ATOM 2694 C C . GLN A 1 342 ? -6.723 -6.286 -18.438 1.00 50.97 342 GLN A C 1
ATOM 2696 O O . GLN A 1 342 ? -7.783 -5.912 -18.943 1.00 50.97 342 GLN A O 1
ATOM 2701 N N . MET A 1 343 ? -6.263 -7.525 -18.610 1.00 52.59 343 MET A N 1
ATOM 2702 C CA . MET A 1 343 ? -7.010 -8.535 -19.359 1.00 52.59 343 MET A CA 1
ATOM 2703 C C . MET A 1 343 ? -8.341 -8.868 -18.679 1.00 52.59 343 MET A C 1
ATOM 2705 O O . MET A 1 343 ? -9.368 -8.974 -19.356 1.00 52.59 343 MET A O 1
ATOM 2709 N N . ILE A 1 344 ? -8.351 -8.979 -17.347 1.00 48.00 344 ILE A N 1
ATOM 2710 C CA . ILE A 1 344 ? -9.584 -9.231 -16.598 1.00 48.00 344 ILE A CA 1
ATOM 2711 C C . ILE A 1 344 ? -10.524 -8.018 -16.671 1.00 48.00 344 ILE A C 1
ATOM 2713 O O . ILE A 1 344 ? -11.718 -8.197 -16.911 1.00 48.00 344 ILE A O 1
ATOM 2717 N N . PHE A 1 345 ? -9.994 -6.794 -16.571 1.00 48.00 345 PHE A N 1
ATOM 2718 C CA . PHE A 1 345 ? -10.749 -5.552 -16.750 1.00 48.00 345 PHE A CA 1
ATOM 2719 C C . PHE A 1 345 ? -11.495 -5.508 -18.087 1.00 48.00 345 PHE A C 1
ATOM 2721 O O . PHE A 1 345 ? -12.701 -5.267 -18.135 1.00 48.00 345 PHE A O 1
ATOM 2728 N N . GLN A 1 346 ? -10.777 -5.760 -19.187 1.00 53.62 346 GLN A N 1
ATOM 2729 C CA . GLN A 1 346 ? -11.340 -5.720 -20.537 1.00 53.62 346 GLN A CA 1
ATOM 2730 C C . GLN A 1 346 ? -12.410 -6.803 -20.715 1.00 53.62 346 GLN A C 1
ATOM 2732 O O . GLN A 1 346 ? -13.448 -6.559 -21.328 1.00 53.62 346 GLN A O 1
ATOM 2737 N N . LYS A 1 347 ? -12.210 -7.981 -20.114 1.00 51.72 347 LYS A N 1
ATOM 2738 C CA . LYS A 1 347 ? -13.206 -9.056 -20.113 1.00 51.72 347 LYS A CA 1
ATOM 2739 C C . LYS A 1 347 ? -14.457 -8.688 -19.302 1.00 51.72 347 LYS A C 1
ATOM 2741 O O . LYS A 1 347 ? -15.560 -8.879 -19.802 1.00 51.72 347 LYS A O 1
ATOM 2746 N N . ALA A 1 348 ? -14.307 -8.112 -18.108 1.00 46.06 348 ALA A N 1
ATOM 2747 C CA . ALA A 1 348 ? -15.421 -7.673 -17.262 1.00 46.06 348 ALA A CA 1
ATOM 2748 C C . ALA A 1 348 ? -16.238 -6.542 -17.912 1.00 46.06 348 ALA A C 1
ATOM 2750 O O . ALA A 1 348 ? -17.466 -6.588 -17.921 1.00 46.06 348 ALA A O 1
ATOM 2751 N N . LYS A 1 349 ? -15.564 -5.573 -18.545 1.00 47.38 349 LYS A N 1
ATOM 2752 C CA . LYS A 1 349 ? -16.191 -4.485 -19.313 1.00 47.38 349 LYS A CA 1
ATOM 2753 C C . LYS A 1 349 ? -17.009 -5.003 -20.504 1.00 47.38 349 LYS A C 1
ATOM 2755 O O . LYS A 1 349 ? -18.095 -4.492 -20.781 1.00 47.38 349 LYS A O 1
ATOM 2760 N N . ASN A 1 350 ? -16.514 -6.035 -21.186 1.00 48.19 350 ASN A N 1
ATOM 2761 C CA . ASN A 1 350 ? -17.223 -6.673 -22.297 1.00 48.19 350 ASN A CA 1
ATOM 2762 C C . ASN A 1 350 ? -18.436 -7.495 -21.821 1.00 48.19 350 ASN A C 1
ATOM 2764 O O . ASN A 1 350 ? -19.450 -7.519 -22.508 1.00 48.19 350 ASN A O 1
ATOM 2768 N N . SER A 1 351 ? -18.376 -8.104 -20.631 1.00 42.16 351 SER A N 1
ATOM 2769 C CA . SER A 1 351 ? -19.528 -8.788 -20.020 1.00 42.16 351 SER A CA 1
ATOM 2770 C C . SER A 1 351 ? -20.590 -7.822 -19.477 1.00 42.16 351 SER A C 1
ATOM 2772 O O . SER A 1 351 ? -21.776 -8.113 -19.549 1.00 42.16 351 SER A O 1
ATOM 2774 N N . ALA A 1 352 ? -20.192 -6.659 -18.954 1.00 40.72 352 ALA A N 1
ATOM 2775 C CA . ALA A 1 352 ? -21.116 -5.648 -18.427 1.00 40.72 352 ALA A CA 1
ATOM 2776 C C . ALA A 1 352 ? -21.850 -4.845 -19.523 1.00 40.72 352 ALA A C 1
ATOM 2778 O O . ALA A 1 352 ? -22.824 -4.153 -19.234 1.00 40.72 352 ALA A O 1
ATOM 2779 N N . SER A 1 353 ? -21.391 -4.915 -20.779 1.00 38.50 353 SER A N 1
ATOM 2780 C CA . SER A 1 353 ? -21.951 -4.165 -21.915 1.00 38.50 353 SER A CA 1
ATOM 2781 C C . SER A 1 353 ? -22.931 -4.962 -22.787 1.00 38.50 353 SER A C 1
ATOM 2783 O O . SER A 1 353 ? -23.537 -4.383 -23.690 1.00 38.50 353 SER A O 1
ATOM 2785 N N . SER A 1 354 ? -23.164 -6.250 -22.510 1.00 34.69 354 SER A N 1
ATOM 2786 C CA . SER A 1 354 ? -24.204 -7.033 -23.188 1.00 34.69 354 SER A CA 1
ATOM 2787 C C . SER A 1 354 ? -25.584 -6.742 -22.591 1.00 34.69 354 SER A C 1
ATOM 2789 O O . SER A 1 354 ? -25.973 -7.303 -21.569 1.00 34.69 354 SER A O 1
ATOM 2791 N N . THR A 1 355 ? -26.335 -5.853 -23.235 1.00 28.86 355 THR A N 1
ATOM 2792 C CA . THR A 1 355 ? -27.772 -5.657 -22.990 1.00 28.86 355 THR A CA 1
ATOM 2793 C C . THR A 1 355 ? -28.547 -6.771 -23.714 1.00 28.86 355 THR A C 1
ATOM 2795 O O . THR A 1 355 ? -28.251 -7.005 -24.887 1.00 28.86 355 THR A O 1
ATOM 2798 N N . PRO A 1 356 ? -29.520 -7.470 -23.096 1.00 34.09 356 PRO A N 1
ATOM 2799 C CA . PRO A 1 356 ? -30.358 -8.415 -23.828 1.00 34.09 356 PRO A CA 1
ATOM 2800 C C . PRO A 1 356 ? -31.348 -7.631 -24.697 1.00 34.09 356 PRO A C 1
ATOM 2802 O O . PRO A 1 356 ? -32.137 -6.839 -24.176 1.00 34.09 356 PRO A O 1
ATOM 2805 N N . GLU A 1 357 ? -31.316 -7.833 -26.014 1.00 27.25 357 GLU A N 1
ATOM 2806 C CA . GLU A 1 357 ? -32.411 -7.396 -26.883 1.00 27.25 357 GLU A CA 1
ATOM 2807 C C . GLU A 1 357 ? -33.661 -8.258 -26.626 1.00 27.25 357 GLU A C 1
ATOM 2809 O O . GLU A 1 357 ? -33.541 -9.465 -26.396 1.00 27.25 357 GLU A O 1
ATOM 2814 N N . PRO A 1 358 ? -34.871 -7.672 -26.655 1.00 32.16 358 PRO A N 1
ATOM 2815 C CA . PRO A 1 358 ? -36.102 -8.421 -26.490 1.00 32.16 358 PRO A CA 1
ATOM 2816 C C . PRO A 1 358 ? -36.492 -9.038 -27.836 1.00 32.16 358 PRO A C 1
ATOM 2818 O O . PRO A 1 358 ? -37.024 -8.335 -28.693 1.00 32.16 358 PRO A O 1
ATOM 2821 N N . ASP A 1 359 ? -36.276 -10.341 -28.012 1.00 27.69 359 ASP A N 1
ATOM 2822 C CA . ASP A 1 359 ? -36.958 -11.088 -29.071 1.00 27.69 359 ASP A CA 1
ATOM 2823 C C . ASP A 1 359 ? -38.039 -11.996 -28.476 1.00 27.69 359 ASP A C 1
ATOM 2825 O O . ASP A 1 359 ? -37.847 -12.680 -27.467 1.00 27.69 359 ASP A O 1
ATOM 2829 N N . MET A 1 360 ? -39.223 -11.932 -29.077 1.00 31.80 360 MET A N 1
ATOM 2830 C CA . MET A 1 360 ? -40.388 -12.700 -28.665 1.00 31.80 360 MET A CA 1
ATOM 2831 C C . MET A 1 360 ? -40.290 -14.119 -29.226 1.00 31.80 360 MET A C 1
ATOM 2833 O O . MET A 1 360 ? -40.293 -14.292 -30.438 1.00 31.80 360 MET A O 1
ATOM 2837 N N . THR A 1 361 ? -40.321 -15.131 -28.357 1.00 30.73 361 THR A N 1
ATOM 2838 C CA . THR A 1 361 ? -41.297 -16.248 -28.309 1.00 30.73 361 THR A CA 1
ATOM 2839 C C . THR A 1 361 ? -40.698 -17.527 -27.705 1.00 30.73 361 THR A C 1
ATOM 2841 O O . THR A 1 361 ? -39.626 -17.974 -28.087 1.00 30.73 361 THR A O 1
ATOM 2844 N N . ASP A 1 362 ? -41.490 -18.101 -26.793 1.00 26.55 362 ASP A N 1
ATOM 2845 C CA . ASP A 1 362 ? -41.493 -19.460 -26.235 1.00 26.55 362 ASP A CA 1
ATOM 2846 C C . ASP A 1 362 ? -40.332 -19.982 -25.366 1.00 26.55 362 ASP A C 1
ATOM 2848 O O . ASP A 1 362 ? -39.202 -20.171 -25.799 1.00 26.55 362 ASP A O 1
ATOM 2852 N N . GLY A 1 363 ? -40.712 -20.387 -24.143 1.00 26.05 363 GLY A N 1
ATOM 2853 C CA . GLY A 1 363 ? -39.996 -21.373 -23.327 1.00 26.05 363 GLY A CA 1
ATOM 2854 C C . GLY A 1 363 ? -39.532 -20.855 -21.969 1.00 26.05 363 GLY A C 1
ATOM 2855 O O . GLY A 1 363 ? -38.457 -20.286 -21.846 1.00 26.05 363 GLY A O 1
ATOM 2856 N N . VAL A 1 364 ? -40.336 -21.085 -20.929 1.00 32.06 364 VAL A N 1
ATOM 2857 C CA . VAL A 1 364 ? -39.977 -20.825 -19.528 1.00 32.06 364 VAL A CA 1
ATOM 2858 C C . VAL A 1 364 ? -38.853 -21.772 -19.095 1.00 32.06 364 VAL A C 1
ATOM 2860 O O . VAL A 1 364 ? -39.121 -22.922 -18.765 1.00 32.06 364 VAL A O 1
ATOM 2863 N N . GLU A 1 365 ? -37.626 -21.263 -19.020 1.00 24.62 365 GLU A N 1
ATOM 2864 C CA . GLU A 1 365 ? -36.613 -21.718 -18.063 1.00 24.62 365 GLU A CA 1
ATOM 2865 C C . GLU A 1 365 ? -35.976 -20.488 -17.403 1.00 24.62 365 GLU A C 1
ATOM 2867 O O . GLU A 1 365 ? -35.498 -19.565 -18.058 1.00 24.62 365 GLU A O 1
ATOM 2872 N N . SER A 1 366 ? -36.043 -20.449 -16.075 1.00 27.39 366 SER A N 1
ATOM 2873 C CA . SER A 1 366 ? -35.489 -19.401 -15.224 1.00 27.39 366 SER A CA 1
ATOM 2874 C C . SER A 1 366 ? -33.961 -19.367 -15.335 1.00 27.39 366 SER A C 1
ATOM 2876 O O . SER A 1 366 ? -33.284 -20.185 -14.712 1.00 27.39 366 SER A O 1
ATOM 2878 N N . MET A 1 367 ? -33.422 -18.423 -16.111 1.00 22.38 367 MET A N 1
ATOM 2879 C CA . MET A 1 367 ? -31.995 -18.099 -16.107 1.00 22.38 367 MET A CA 1
ATOM 2880 C C . MET A 1 367 ? -31.673 -17.106 -14.986 1.00 22.38 367 MET A C 1
ATOM 2882 O O . MET A 1 367 ? -32.100 -15.953 -14.998 1.00 22.38 367 MET A O 1
ATOM 2886 N N . ASP A 1 368 ? -30.913 -17.610 -14.020 1.00 29.70 368 ASP A N 1
ATOM 2887 C CA . ASP A 1 368 ? -30.265 -16.912 -12.916 1.00 29.70 368 ASP A CA 1
ATOM 2888 C C . ASP A 1 368 ? -29.203 -15.941 -13.473 1.00 29.70 368 ASP A C 1
ATOM 2890 O O . ASP A 1 368 ? -28.177 -16.353 -14.013 1.00 29.70 368 ASP A O 1
ATOM 2894 N N . GLY A 1 369 ? -29.500 -14.640 -13.434 1.00 29.05 369 GLY A N 1
ATOM 2895 C CA . GLY A 1 369 ? -28.685 -13.560 -14.006 1.00 29.05 369 GLY A CA 1
ATOM 2896 C C . GLY A 1 369 ? -27.682 -12.943 -13.028 1.00 29.05 369 GLY A C 1
ATOM 2897 O O . GLY A 1 369 ? -27.376 -11.758 -13.143 1.00 29.05 369 GLY A O 1
ATOM 2898 N N . ALA A 1 370 ? -27.202 -13.699 -12.040 1.00 32.81 370 ALA A N 1
ATOM 2899 C CA . ALA A 1 370 ? -26.160 -13.237 -11.132 1.00 32.81 370 ALA A CA 1
ATOM 2900 C C . ALA A 1 370 ? -24.790 -13.322 -11.826 1.00 32.81 370 ALA A C 1
ATOM 2902 O O . ALA A 1 370 ? -24.317 -14.404 -12.174 1.00 32.81 370 ALA A O 1
ATOM 2903 N N . VAL A 1 371 ? -24.128 -12.177 -12.019 1.00 40.25 371 VAL A N 1
ATOM 2904 C CA . VAL A 1 371 ? -22.695 -12.144 -12.345 1.00 40.25 371 VAL A CA 1
ATOM 2905 C C . VAL A 1 371 ? -21.967 -12.948 -11.266 1.00 40.25 371 VAL A C 1
ATOM 2907 O O . VAL A 1 371 ? -22.091 -12.634 -10.084 1.00 40.25 371 VAL A O 1
ATOM 2910 N N . ASP A 1 372 ? -21.248 -14.004 -11.655 1.00 41.19 372 ASP A N 1
ATOM 2911 C CA . ASP A 1 372 ? -20.582 -14.909 -10.715 1.00 41.19 372 ASP A CA 1
ATOM 2912 C C . ASP A 1 372 ? -19.594 -14.119 -9.836 1.00 41.19 372 ASP A C 1
ATOM 2914 O O . ASP A 1 372 ? -18.530 -13.675 -10.277 1.00 41.19 372 ASP A O 1
ATOM 2918 N N . ALA A 1 373 ? -19.977 -13.903 -8.577 1.00 41.25 373 ALA A N 1
ATOM 2919 C CA . ALA A 1 373 ? -19.259 -13.076 -7.612 1.00 41.25 373 ALA A CA 1
ATOM 2920 C C . ALA A 1 373 ? -17.824 -13.570 -7.344 1.00 41.25 373 ALA A C 1
ATOM 2922 O O . ALA A 1 373 ? -16.962 -12.787 -6.940 1.00 41.25 373 ALA A O 1
ATOM 2923 N N . ASN A 1 374 ? -17.531 -14.845 -7.629 1.00 41.97 374 ASN A N 1
ATOM 2924 C CA . ASN A 1 374 ? -16.169 -15.372 -7.577 1.00 41.97 374 ASN A CA 1
ATOM 2925 C C . ASN A 1 374 ? -15.294 -14.846 -8.720 1.00 41.97 374 ASN A C 1
ATOM 2927 O O . ASN A 1 374 ? -14.117 -14.571 -8.496 1.00 41.97 374 ASN A O 1
ATOM 2931 N N . ILE A 1 375 ? -15.860 -14.645 -9.914 1.00 44.38 375 ILE A N 1
ATOM 2932 C CA . ILE A 1 375 ? -15.154 -14.060 -11.065 1.00 44.38 375 ILE A CA 1
ATOM 2933 C C . ILE A 1 375 ? -14.815 -12.588 -10.782 1.00 44.38 375 ILE A C 1
ATOM 2935 O O . ILE A 1 375 ? -13.738 -12.119 -11.147 1.00 44.38 375 ILE A O 1
ATOM 2939 N N . LEU A 1 376 ? -15.701 -11.873 -10.078 1.00 47.94 376 LEU A N 1
ATOM 2940 C CA . LEU A 1 376 ? -15.488 -10.482 -9.664 1.00 47.94 376 LEU A CA 1
ATOM 2941 C C . LEU A 1 376 ? -14.354 -10.348 -8.633 1.00 47.94 376 LEU A C 1
ATOM 2943 O O . LEU A 1 376 ? -13.495 -9.484 -8.787 1.00 47.94 376 LEU A O 1
ATOM 2947 N N . TRP A 1 377 ? -14.284 -11.218 -7.617 1.00 48.78 377 TRP A N 1
ATOM 2948 C CA . TRP A 1 377 ? -13.164 -11.193 -6.662 1.00 48.78 377 TRP A CA 1
ATOM 2949 C C . TRP A 1 377 ? -11.832 -11.595 -7.313 1.00 48.78 377 TRP A C 1
ATOM 2951 O O . TRP A 1 377 ? -10.822 -10.925 -7.104 1.00 48.78 377 TRP A O 1
ATOM 2961 N N . GLN A 1 378 ? -11.847 -12.615 -8.180 1.00 49.28 378 GLN A N 1
ATOM 2962 C CA . GLN A 1 378 ? -10.680 -13.023 -8.976 1.00 49.28 378 GLN A CA 1
ATOM 2963 C C . GLN A 1 378 ? -10.158 -11.900 -9.891 1.00 49.28 378 GLN A C 1
ATOM 2965 O O . GLN A 1 378 ? -8.992 -11.919 -10.280 1.00 49.28 378 GLN A O 1
ATOM 2970 N N . ALA A 1 379 ? -11.000 -10.915 -10.225 1.00 48.56 379 ALA A N 1
ATOM 2971 C CA . ALA A 1 379 ? -10.617 -9.723 -10.975 1.00 48.56 379 ALA A CA 1
ATOM 2972 C C . ALA A 1 379 ? -9.956 -8.635 -10.122 1.00 48.56 379 ALA A C 1
ATOM 2974 O O . ALA A 1 379 ? -9.070 -7.936 -10.609 1.00 48.56 379 ALA A O 1
ATOM 2975 N N . VAL A 1 380 ? -10.401 -8.473 -8.873 1.00 52.34 380 VAL A N 1
ATOM 2976 C CA . VAL A 1 380 ? -10.005 -7.375 -7.975 1.00 52.34 380 VAL A CA 1
ATOM 2977 C C . VAL A 1 380 ? -8.720 -7.680 -7.210 1.00 52.34 380 VAL A C 1
ATOM 2979 O O . VAL A 1 380 ? -7.867 -6.805 -7.051 1.00 52.34 380 VAL A O 1
ATOM 2982 N N . GLU A 1 381 ? -8.563 -8.924 -6.774 1.00 53.44 381 GLU A N 1
ATOM 2983 C CA . GLU A 1 381 ? -7.451 -9.392 -5.945 1.00 53.44 381 GLU A CA 1
ATOM 2984 C C . GLU A 1 381 ? -6.059 -9.090 -6.542 1.00 53.44 381 GLU A C 1
ATOM 2986 O O . GLU A 1 381 ? -5.221 -8.529 -5.828 1.00 53.44 381 GLU A O 1
ATOM 2991 N N . PRO A 1 382 ? -5.796 -9.306 -7.849 1.00 52.81 382 PRO A N 1
ATOM 2992 C CA . PRO A 1 382 ? -4.482 -8.995 -8.402 1.00 52.81 382 PRO A CA 1
ATOM 2993 C C . PRO A 1 382 ? -4.214 -7.478 -8.478 1.00 52.81 382 PRO A C 1
ATOM 2995 O O . PRO A 1 382 ? -3.063 -7.064 -8.370 1.00 52.81 382 PRO A O 1
ATOM 2998 N N . VAL A 1 383 ? -5.249 -6.627 -8.586 1.00 55.59 383 VAL A N 1
ATOM 2999 C CA . VAL A 1 383 ? -5.109 -5.149 -8.621 1.00 55.59 383 VAL A CA 1
ATOM 3000 C C . VAL A 1 383 ? -4.633 -4.615 -7.278 1.00 55.59 383 VAL A C 1
ATOM 3002 O O . VAL A 1 383 ? -3.715 -3.794 -7.209 1.00 55.59 383 VAL A O 1
ATOM 3005 N N . LEU A 1 384 ? -5.266 -5.105 -6.211 1.00 58.12 384 LEU A N 1
ATOM 3006 C CA . LEU A 1 384 ? -4.939 -4.761 -4.833 1.00 58.12 384 LEU A CA 1
ATOM 3007 C C . LEU A 1 384 ? -3.513 -5.205 -4.488 1.00 58.12 384 LEU A C 1
ATOM 3009 O O . LEU A 1 384 ? -2.762 -4.445 -3.875 1.00 58.12 384 LEU A O 1
ATOM 3013 N N . PHE A 1 385 ? -3.103 -6.381 -4.974 1.00 58.44 385 PHE A N 1
ATOM 3014 C CA . PHE A 1 385 ? -1.742 -6.895 -4.807 1.00 58.44 385 PHE A CA 1
ATOM 3015 C C . PHE A 1 385 ? -0.681 -5.977 -5.410 1.00 58.44 385 PHE A C 1
ATOM 3017 O O . PHE A 1 385 ? 0.347 -5.691 -4.786 1.00 58.44 385 PHE A O 1
ATOM 3024 N N . ILE A 1 386 ? -0.936 -5.450 -6.607 1.00 53.47 386 ILE A N 1
ATOM 3025 C CA . ILE A 1 386 ? 0.034 -4.580 -7.275 1.00 53.47 386 ILE A CA 1
ATOM 3026 C C . ILE A 1 386 ? 0.168 -3.243 -6.566 1.00 53.47 386 ILE A C 1
ATOM 3028 O O . ILE A 1 386 ? 1.278 -2.761 -6.328 1.00 53.47 386 ILE A O 1
ATOM 3032 N N . HIS A 1 387 ? -0.970 -2.652 -6.213 1.00 62.22 387 HIS A N 1
ATOM 3033 C CA . HIS A 1 387 ? -1.034 -1.409 -5.460 1.00 62.22 387 HIS A CA 1
ATOM 3034 C C . HIS A 1 387 ? -0.189 -1.471 -4.182 1.00 62.22 387 HIS A C 1
ATOM 3036 O O . HIS A 1 387 ? 0.577 -0.555 -3.871 1.00 62.22 387 HIS A O 1
ATOM 3042 N N . ASP A 1 388 ? -0.304 -2.573 -3.456 1.00 60.16 388 ASP A N 1
ATOM 3043 C CA . ASP A 1 388 ? 0.364 -2.768 -2.183 1.00 60.16 388 ASP A CA 1
ATOM 3044 C C . ASP A 1 388 ? 1.859 -2.844 -2.297 1.00 60.16 388 ASP A C 1
ATOM 3046 O O . ASP A 1 388 ? 2.585 -2.177 -1.560 1.00 60.16 388 ASP A O 1
ATOM 3050 N N . ARG A 1 389 ? 2.328 -3.651 -3.237 1.00 56.50 389 ARG A N 1
ATOM 3051 C CA . ARG A 1 389 ? 3.753 -3.823 -3.436 1.00 56.50 389 ARG A CA 1
ATOM 3052 C C . ARG A 1 389 ? 4.373 -2.544 -4.000 1.00 56.50 389 ARG A C 1
ATOM 3054 O O . ARG A 1 389 ? 5.471 -2.192 -3.580 1.00 56.50 389 ARG A O 1
ATOM 3061 N N . MET A 1 390 ? 3.643 -1.776 -4.820 1.00 50.81 390 MET A N 1
ATOM 3062 C CA . MET A 1 390 ? 4.031 -0.410 -5.202 1.00 50.81 390 MET A CA 1
ATOM 3063 C C . MET A 1 390 ? 4.165 0.526 -4.000 1.00 50.81 390 MET A C 1
ATOM 3065 O O . MET A 1 390 ? 5.121 1.295 -3.922 1.00 50.81 390 MET A O 1
ATOM 3069 N N . LYS A 1 391 ? 3.227 0.484 -3.049 1.00 53.50 391 LYS A N 1
ATOM 3070 C CA . LYS A 1 391 ? 3.292 1.323 -1.845 1.00 53.50 391 LYS A CA 1
ATOM 3071 C C . LYS A 1 391 ? 4.356 0.875 -0.853 1.00 53.50 391 LYS A C 1
ATOM 3073 O O . LYS A 1 391 ? 4.967 1.739 -0.225 1.00 53.50 391 LYS A O 1
ATOM 3078 N N . LYS A 1 392 ? 4.584 -0.435 -0.700 1.00 54.09 392 LYS A N 1
ATOM 3079 C CA . LYS A 1 392 ? 5.667 -0.981 0.133 1.00 54.09 392 LYS A CA 1
ATOM 3080 C C . LYS A 1 392 ? 7.010 -0.535 -0.442 1.00 54.09 392 LYS A C 1
ATOM 3082 O O . LYS A 1 392 ? 7.817 0.005 0.303 1.00 54.09 392 LYS A O 1
ATOM 3087 N N . TRP A 1 393 ? 7.165 -0.624 -1.764 1.00 46.31 393 TRP A N 1
ATOM 3088 C CA . TRP A 1 393 ? 8.328 -0.126 -2.493 1.00 46.31 393 TRP A CA 1
ATOM 3089 C C . TRP A 1 393 ? 8.524 1.399 -2.342 1.00 46.31 393 TRP A C 1
ATOM 3091 O O . TRP A 1 393 ? 9.611 1.851 -2.005 1.00 46.31 393 TRP A O 1
ATOM 3101 N N . LEU A 1 394 ? 7.465 2.207 -2.476 1.00 44.19 394 LEU A N 1
ATOM 3102 C CA . LEU A 1 394 ? 7.532 3.671 -2.313 1.00 44.19 394 LEU A CA 1
ATOM 3103 C C . LEU A 1 394 ? 7.856 4.147 -0.885 1.00 44.19 394 LEU A C 1
ATOM 3105 O O . LEU A 1 394 ? 8.356 5.254 -0.708 1.00 44.19 394 LEU A O 1
ATOM 3109 N N . ARG A 1 395 ? 7.512 3.364 0.145 1.00 45.31 395 ARG A N 1
ATOM 3110 C CA . ARG A 1 395 ? 7.694 3.735 1.563 1.00 45.31 395 ARG A CA 1
ATOM 3111 C C . ARG A 1 395 ? 9.029 3.275 2.155 1.00 45.31 395 ARG A C 1
ATOM 3113 O O . ARG A 1 395 ? 9.285 3.558 3.327 1.00 45.31 395 ARG A O 1
ATOM 3120 N N . GLU A 1 396 ? 9.891 2.616 1.379 1.00 35.69 396 GLU A N 1
ATOM 3121 C CA . GLU A 1 396 ? 11.220 2.183 1.837 1.00 35.69 396 GLU A CA 1
ATOM 3122 C C . GLU A 1 396 ? 12.180 3.344 2.163 1.00 35.69 396 GLU A C 1
ATOM 3124 O O . GLU A 1 396 ? 13.134 3.133 2.910 1.00 35.69 396 GLU A O 1
ATOM 3129 N N . GLU A 1 397 ? 11.887 4.584 1.751 1.00 32.41 397 GLU A N 1
ATOM 3130 C CA . GLU A 1 397 ? 12.695 5.764 2.114 1.00 32.41 397 GLU A CA 1
ATOM 3131 C C . GLU A 1 397 ? 12.286 6.463 3.429 1.00 32.41 397 GLU A C 1
ATOM 3133 O O . GLU A 1 397 ? 13.046 7.283 3.938 1.00 32.41 397 GLU A O 1
ATOM 3138 N N . SER A 1 398 ? 11.130 6.155 4.038 1.00 36.25 398 SER A N 1
ATOM 3139 C CA . SER A 1 398 ? 10.572 6.987 5.128 1.00 36.25 398 SER A CA 1
ATOM 3140 C C . SER A 1 398 ? 10.538 6.343 6.522 1.00 36.25 398 SER A C 1
ATOM 3142 O O . SER A 1 398 ? 9.823 6.815 7.405 1.00 36.25 398 SER A O 1
ATOM 3144 N N . TYR A 1 399 ? 11.294 5.271 6.773 1.00 37.91 399 TYR A N 1
ATOM 3145 C CA . TYR A 1 399 ? 11.305 4.606 8.090 1.00 37.91 399 TYR A CA 1
ATOM 3146 C C . TYR A 1 399 ? 12.045 5.383 9.200 1.00 37.91 399 TYR A C 1
ATOM 3148 O O . TYR A 1 399 ? 12.159 4.878 10.318 1.00 37.91 399 TYR A O 1
ATOM 3156 N N . THR A 1 400 ? 12.539 6.594 8.924 1.00 37.19 400 THR A N 1
ATOM 3157 C CA . THR A 1 400 ? 13.445 7.337 9.819 1.00 37.19 400 THR A CA 1
ATOM 3158 C C . THR A 1 400 ? 12.919 8.672 10.357 1.00 37.19 400 THR A C 1
ATOM 3160 O O . THR A 1 400 ? 13.664 9.327 11.079 1.00 37.19 400 THR A O 1
ATOM 3163 N N . ALA A 1 401 ? 11.685 9.096 10.062 1.00 31.81 401 ALA A N 1
ATOM 3164 C CA . ALA A 1 401 ? 11.188 10.399 10.525 1.00 31.81 401 ALA A CA 1
ATOM 3165 C C . ALA A 1 401 ? 10.400 10.325 11.851 1.00 31.81 401 ALA A C 1
ATOM 3167 O O . ALA A 1 401 ? 9.529 9.470 12.039 1.00 31.81 401 ALA A O 1
ATOM 3168 N N . ASP A 1 402 ? 10.744 11.243 12.756 1.00 32.28 402 ASP A N 1
ATOM 3169 C CA . ASP A 1 402 ? 10.084 11.568 14.026 1.00 32.28 402 ASP A CA 1
ATOM 3170 C C . ASP A 1 402 ? 8.600 11.952 13.785 1.00 32.28 402 ASP A C 1
ATOM 3172 O O . ASP A 1 402 ? 8.314 12.616 12.787 1.00 32.28 402 ASP A O 1
ATOM 3176 N N . PRO A 1 403 ? 7.624 11.590 14.648 1.00 35.22 403 PRO A N 1
ATOM 3177 C CA . PRO A 1 403 ? 6.192 11.799 14.391 1.00 35.22 403 PRO A CA 1
ATOM 3178 C C . PRO A 1 403 ? 5.726 13.263 14.345 1.00 35.22 403 PRO A C 1
ATOM 3180 O O . PRO A 1 403 ? 4.530 13.497 14.205 1.00 35.22 403 PRO A O 1
ATOM 3183 N N . LEU A 1 404 ? 6.628 14.232 14.518 1.00 30.06 404 LEU A N 1
ATOM 3184 C CA . LEU A 1 404 ? 6.317 15.663 14.474 1.00 30.06 404 LEU A CA 1
ATOM 3185 C C . LEU A 1 404 ? 6.502 16.282 13.083 1.00 30.06 404 LEU A C 1
ATOM 3187 O O . LEU A 1 404 ? 6.108 17.427 12.880 1.00 30.06 404 LEU A O 1
ATOM 3191 N N . GLU A 1 405 ? 7.042 15.533 12.122 1.00 30.64 405 GLU A N 1
ATOM 3192 C CA . GLU A 1 405 ? 7.098 15.945 10.723 1.00 30.64 405 GLU A CA 1
ATOM 3193 C C . GLU A 1 405 ? 6.201 15.025 9.892 1.00 30.64 405 GLU A C 1
ATOM 3195 O O . GLU A 1 405 ? 6.615 13.977 9.388 1.00 30.64 405 GLU A O 1
ATOM 3200 N N . GLU A 1 406 ? 4.937 15.419 9.730 1.00 29.61 406 GLU A N 1
ATOM 3201 C CA . GLU A 1 406 ? 4.158 14.962 8.584 1.00 29.61 406 GLU A CA 1
ATOM 3202 C C . GLU A 1 406 ? 4.842 15.482 7.323 1.00 29.61 406 GLU A C 1
ATOM 3204 O O . GLU A 1 406 ? 4.643 16.617 6.901 1.00 29.61 406 GLU A O 1
ATOM 3209 N N . ASN A 1 407 ? 5.694 14.653 6.727 1.00 29.86 407 ASN A N 1
ATOM 3210 C CA . ASN A 1 407 ? 6.209 14.921 5.400 1.00 29.86 407 ASN A CA 1
ATOM 3211 C C . ASN A 1 407 ? 5.038 14.696 4.416 1.00 29.86 407 ASN A C 1
ATOM 3213 O O . ASN A 1 407 ? 4.610 13.547 4.263 1.00 29.86 407 ASN A O 1
ATOM 3217 N N . PRO A 1 408 ? 4.490 15.727 3.737 1.00 29.75 408 PRO A N 1
ATOM 3218 C CA . PRO A 1 408 ? 3.316 15.590 2.863 1.00 29.75 408 PRO A CA 1
ATOM 3219 C C . PRO A 1 408 ? 3.630 14.864 1.547 1.00 29.75 408 PRO A C 1
ATOM 3221 O O . PRO A 1 408 ? 2.804 14.820 0.637 1.00 29.75 408 PRO A O 1
ATOM 3224 N N . ALA A 1 409 ? 4.837 14.313 1.413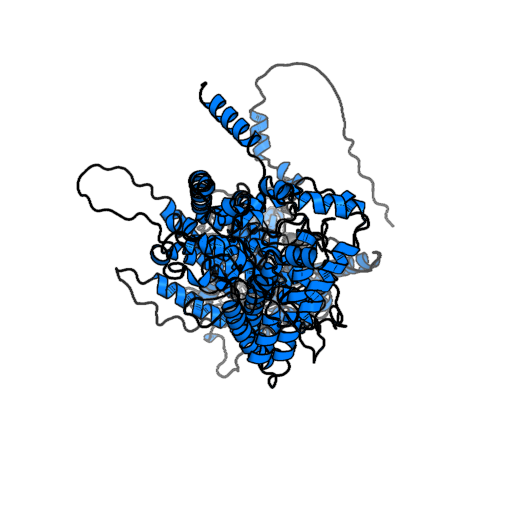 1.00 30.83 409 ALA A N 1
ATOM 3225 C CA . ALA A 1 409 ? 5.335 13.659 0.219 1.00 30.83 409 ALA A CA 1
ATOM 3226 C C . ALA A 1 409 ? 4.736 12.252 0.052 1.00 30.83 409 ALA A C 1
ATOM 3228 O O . ALA A 1 409 ? 5.434 11.240 0.040 1.00 30.83 409 ALA A O 1
ATOM 3229 N N . GLY A 1 410 ? 3.421 12.175 -0.149 1.00 37.88 410 GLY A N 1
ATOM 3230 C CA . GLY A 1 410 ? 2.906 11.167 -1.062 1.00 37.88 410 GLY A CA 1
ATOM 3231 C C . GLY A 1 410 ? 3.483 11.488 -2.438 1.00 37.88 410 GLY A C 1
ATOM 3232 O O . GLY A 1 410 ? 3.171 12.533 -3.005 1.00 37.88 410 GLY A O 1
ATOM 3233 N N . THR A 1 411 ? 4.366 10.640 -2.964 1.00 47.66 411 THR A N 1
ATOM 3234 C CA . THR A 1 411 ? 4.854 10.800 -4.337 1.00 47.66 411 THR A CA 1
ATOM 3235 C C . THR A 1 411 ? 3.654 10.884 -5.286 1.00 47.66 411 THR A C 1
ATOM 3237 O O . THR A 1 411 ? 2.633 10.222 -5.074 1.00 47.66 411 THR A O 1
ATOM 3240 N N . GLN A 1 412 ? 3.759 11.674 -6.359 1.00 42.91 412 GLN A N 1
ATOM 3241 C CA . GLN A 1 412 ? 2.733 11.742 -7.411 1.00 42.91 412 GLN A CA 1
ATOM 3242 C C . GLN A 1 412 ? 2.340 10.335 -7.904 1.00 42.91 412 GLN A C 1
ATOM 3244 O O . GLN A 1 412 ? 1.183 10.089 -8.243 1.00 42.91 412 GLN A O 1
ATOM 3249 N N . LEU A 1 413 ? 3.283 9.385 -7.844 1.00 40.31 413 LEU A N 1
ATOM 3250 C CA . LEU A 1 413 ? 3.060 7.968 -8.091 1.00 40.31 413 LEU A CA 1
ATOM 3251 C C . LEU A 1 413 ? 2.109 7.314 -7.080 1.00 40.31 413 LEU A C 1
ATOM 3253 O O . LEU A 1 413 ? 1.128 6.727 -7.510 1.00 40.31 413 LEU A O 1
ATOM 3257 N N . GLY A 1 414 ? 2.308 7.458 -5.767 1.00 47.84 414 GLY A N 1
ATOM 3258 C CA . GLY A 1 414 ? 1.391 6.892 -4.767 1.00 47.84 414 GLY A CA 1
ATOM 3259 C C . GLY A 1 414 ? -0.054 7.398 -4.908 1.00 47.84 414 GLY A C 1
ATOM 3260 O O . GLY A 1 414 ? -1.002 6.624 -4.761 1.00 47.84 414 GLY A O 1
ATOM 3261 N N . ALA A 1 415 ? -0.233 8.6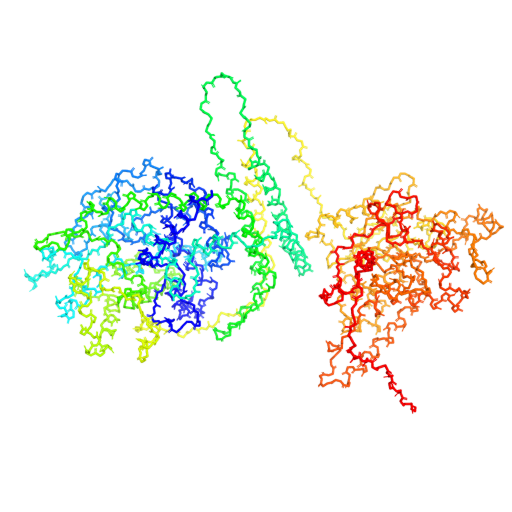76 -5.261 1.00 53.38 415 ALA A N 1
ATOM 3262 C CA . ALA A 1 415 ? -1.549 9.252 -5.553 1.00 53.38 415 ALA A CA 1
ATOM 3263 C C . ALA A 1 415 ? -2.151 8.720 -6.870 1.00 53.38 415 ALA A C 1
ATOM 3265 O O . ALA A 1 415 ? -3.348 8.434 -6.931 1.00 53.38 415 ALA A O 1
ATOM 3266 N N . THR A 1 416 ? -1.327 8.528 -7.904 1.00 48.78 416 THR A N 1
ATOM 3267 C CA . THR A 1 416 ? -1.745 7.937 -9.188 1.00 48.78 416 THR A CA 1
ATOM 3268 C C . THR A 1 416 ? -2.128 6.463 -9.019 1.00 48.78 416 THR A C 1
ATOM 3270 O O . THR A 1 416 ? -3.173 6.056 -9.522 1.00 48.78 416 THR A O 1
ATOM 3273 N N . THR A 1 417 ? -1.352 5.695 -8.239 1.00 52.00 417 THR A N 1
ATOM 3274 C CA . THR A 1 417 ? -1.625 4.298 -7.857 1.00 52.00 417 THR A CA 1
ATOM 3275 C C . THR A 1 417 ? -2.975 4.142 -7.192 1.00 52.00 417 THR A C 1
ATOM 3277 O O . THR A 1 417 ? -3.777 3.325 -7.628 1.00 52.00 417 THR A O 1
ATOM 3280 N N . ASN A 1 418 ? -3.264 4.979 -6.198 1.00 56.88 418 ASN A N 1
ATOM 3281 C CA . ASN A 1 418 ? -4.582 5.020 -5.576 1.00 56.88 418 ASN A CA 1
ATOM 3282 C C . ASN A 1 418 ? -5.685 5.277 -6.615 1.00 56.88 418 ASN A C 1
ATOM 3284 O O . ASN A 1 418 ? -6.659 4.534 -6.674 1.00 56.88 418 ASN A O 1
ATOM 3288 N N . ARG A 1 419 ? -5.522 6.301 -7.464 1.00 61.66 419 ARG A N 1
ATOM 3289 C CA . ARG A 1 419 ? -6.551 6.725 -8.425 1.00 61.66 419 ARG A CA 1
ATOM 3290 C C . ARG A 1 419 ? -6.909 5.646 -9.451 1.00 61.66 419 ARG A C 1
ATOM 3292 O O . ARG A 1 419 ? -8.079 5.458 -9.751 1.00 61.66 419 ARG A O 1
ATOM 3299 N N . PHE A 1 420 ? -5.929 4.910 -9.955 1.00 56.34 420 PHE A N 1
ATOM 3300 C CA . PHE A 1 420 ? -6.156 3.767 -10.843 1.00 56.34 420 PHE A CA 1
ATOM 3301 C C . PHE A 1 420 ? -6.943 2.635 -10.217 1.00 56.34 420 PHE A C 1
ATOM 3303 O O . PHE A 1 420 ? -7.841 2.094 -10.856 1.00 56.34 420 PHE A O 1
ATOM 3310 N N . VAL A 1 421 ? -6.593 2.269 -8.983 1.00 56.62 421 VAL A N 1
ATOM 3311 C CA . VAL A 1 421 ? -7.297 1.201 -8.288 1.00 56.62 421 VAL A CA 1
ATOM 3312 C C . VAL A 1 421 ? -8.740 1.643 -8.068 1.00 56.62 421 VAL A C 1
ATOM 3314 O O . VAL A 1 421 ? -9.645 0.886 -8.384 1.00 56.62 421 VAL A O 1
ATOM 3317 N N . PHE A 1 422 ? -8.991 2.892 -7.657 1.00 58.81 422 PHE A N 1
ATOM 3318 C CA . PHE A 1 422 ? -10.363 3.397 -7.507 1.00 58.81 422 PHE A CA 1
ATOM 3319 C C . PHE A 1 422 ? -11.160 3.449 -8.816 1.00 58.81 422 PHE A C 1
ATOM 3321 O O . PHE A 1 422 ? -12.346 3.149 -8.787 1.00 58.81 422 PHE A O 1
ATOM 3328 N N . GLU A 1 423 ? -10.540 3.746 -9.957 1.00 60.31 423 GLU A N 1
ATOM 3329 C CA . GLU A 1 423 ? -11.212 3.721 -11.269 1.00 60.31 423 GLU A CA 1
ATOM 3330 C C . GLU A 1 423 ? -11.486 2.294 -11.773 1.00 60.31 423 GLU A C 1
ATOM 3332 O O . GLU A 1 423 ? -12.551 2.023 -12.327 1.00 60.31 423 GLU A O 1
ATOM 3337 N N . PHE A 1 424 ? -10.580 1.341 -11.511 1.00 57.28 424 PHE A N 1
ATOM 3338 C CA . PHE A 1 424 ? -10.843 -0.088 -11.737 1.00 57.28 424 PHE A CA 1
ATOM 3339 C C . PHE A 1 424 ? -12.050 -0.557 -10.928 1.00 57.28 424 PHE A C 1
ATOM 3341 O O . PHE A 1 424 ? -12.968 -1.195 -11.443 1.00 57.28 424 PHE A O 1
ATOM 3348 N N . LEU A 1 425 ? -12.025 -0.226 -9.637 1.00 56.72 425 LEU A N 1
ATOM 3349 C CA . LEU A 1 425 ? -13.047 -0.611 -8.686 1.00 56.72 425 LEU A CA 1
ATOM 3350 C C . LEU A 1 425 ? -14.361 0.099 -8.995 1.00 56.72 425 LEU A C 1
ATOM 3352 O O . LEU A 1 425 ? -15.397 -0.527 -8.850 1.00 56.72 425 LEU A O 1
ATOM 3356 N N . GLY A 1 426 ? -14.351 1.340 -9.490 1.00 55.88 426 GLY A N 1
ATOM 3357 C CA . GLY A 1 426 ? -15.557 2.067 -9.899 1.00 55.88 426 GLY A CA 1
ATOM 3358 C C . GLY A 1 426 ? -16.387 1.268 -10.896 1.00 55.88 426 GLY A C 1
ATOM 3359 O O . GLY A 1 426 ? -17.572 1.045 -10.684 1.00 55.88 426 GLY A O 1
ATOM 3360 N N . LEU A 1 427 ? -15.752 0.692 -11.912 1.00 53.28 427 LEU A N 1
ATOM 3361 C CA . LEU A 1 427 ? -16.450 -0.078 -12.946 1.00 53.28 427 LEU A CA 1
ATOM 3362 C C . LEU A 1 427 ? -17.019 -1.423 -12.471 1.00 53.28 427 LEU A C 1
ATOM 3364 O O . LEU A 1 427 ? -17.918 -1.960 -13.115 1.00 53.28 427 LEU A O 1
ATOM 3368 N N . ILE A 1 428 ? -16.502 -1.960 -11.365 1.00 50.25 428 ILE A N 1
ATOM 3369 C CA . ILE A 1 428 ? -16.867 -3.275 -10.814 1.00 50.25 428 ILE A CA 1
ATOM 3370 C C . ILE A 1 428 ? -17.811 -3.141 -9.613 1.00 50.25 428 ILE A C 1
ATOM 3372 O O . ILE A 1 428 ? -18.673 -3.985 -9.396 1.00 50.25 428 ILE A O 1
ATOM 3376 N N . ILE A 1 429 ? -17.629 -2.085 -8.824 1.00 52.66 429 ILE A N 1
ATOM 3377 C CA . ILE A 1 429 ? -18.174 -1.925 -7.478 1.00 52.66 429 ILE A CA 1
ATOM 3378 C C . ILE A 1 429 ? -19.181 -0.773 -7.424 1.00 52.66 429 ILE A C 1
ATOM 3380 O O . ILE A 1 429 ? -19.968 -0.734 -6.490 1.00 52.66 429 ILE A O 1
ATOM 3384 N N . GLU A 1 430 ? -19.251 0.144 -8.397 1.00 57.75 430 GLU A N 1
ATOM 3385 C CA . GLU A 1 430 ? -20.215 1.258 -8.343 1.00 57.75 430 GLU A CA 1
ATOM 3386 C C . GLU A 1 430 ? -21.673 0.768 -8.336 1.00 57.75 430 GLU A C 1
ATOM 3388 O O . GLU A 1 430 ? -22.478 1.265 -7.545 1.00 57.75 430 GLU A O 1
ATOM 3393 N N . SER A 1 431 ? -22.023 -0.225 -9.163 1.00 53.12 431 SER A N 1
ATOM 3394 C CA . SER A 1 431 ? -23.354 -0.851 -9.140 1.00 53.12 431 SER A CA 1
ATOM 3395 C C . SER A 1 431 ? -23.601 -1.576 -7.819 1.00 53.12 431 SER A C 1
ATOM 3397 O O . SER A 1 431 ? -24.643 -1.363 -7.207 1.00 53.12 431 SER A O 1
ATOM 3399 N N . SER A 1 432 ? -22.622 -2.333 -7.322 1.00 55.03 432 SER A N 1
ATOM 3400 C CA . SER A 1 432 ? -22.716 -3.063 -6.055 1.00 55.03 432 SER A CA 1
ATOM 3401 C C . SER A 1 432 ? -22.745 -2.159 -4.822 1.00 55.03 432 SER A C 1
ATOM 3403 O O . SER A 1 432 ? -23.414 -2.484 -3.854 1.00 55.03 432 SER A O 1
ATOM 3405 N N . VAL A 1 433 ? -22.074 -1.006 -4.836 1.00 59.72 433 VAL A N 1
ATOM 3406 C CA . VAL A 1 433 ? -22.134 0.014 -3.776 1.00 59.72 433 VAL A CA 1
ATOM 3407 C C . VAL A 1 433 ? -23.458 0.754 -3.842 1.00 59.72 433 VAL A C 1
ATOM 3409 O O . VAL A 1 433 ? -24.035 1.047 -2.799 1.00 59.72 433 VAL A O 1
ATOM 3412 N N . LYS A 1 434 ? -23.992 1.019 -5.041 1.00 59.34 434 LYS A N 1
ATOM 3413 C CA . LYS A 1 434 ? -25.354 1.546 -5.200 1.00 59.34 434 LYS A CA 1
ATOM 3414 C C . LYS A 1 434 ? -26.393 0.547 -4.696 1.00 59.34 434 LYS A C 1
ATOM 3416 O O . LYS A 1 434 ? -27.295 0.961 -3.977 1.00 59.34 434 LYS A O 1
ATOM 3421 N N . GLU A 1 435 ? -26.258 -0.733 -5.024 1.00 56.62 435 GLU A N 1
ATOM 3422 C CA . GLU A 1 435 ? -27.113 -1.817 -4.530 1.00 56.62 435 GLU A CA 1
ATOM 3423 C C . GLU A 1 435 ? -26.971 -2.002 -3.027 1.00 56.62 435 GLU A C 1
ATOM 3425 O O . GLU A 1 435 ? -27.988 -1.992 -2.349 1.00 56.62 435 GLU A O 1
ATOM 3430 N N . LEU A 1 436 ? -25.752 -2.043 -2.484 1.00 58.22 436 LEU A N 1
ATOM 3431 C CA . LEU A 1 436 ? -25.502 -2.082 -1.046 1.00 58.22 436 LEU A CA 1
ATOM 3432 C C . LEU A 1 436 ? -26.136 -0.867 -0.372 1.00 58.22 436 LEU A C 1
ATOM 3434 O O . LEU A 1 436 ? -26.870 -1.031 0.587 1.00 58.22 436 LEU A O 1
ATOM 3438 N N . ARG A 1 437 ? -25.964 0.349 -0.904 1.00 59.88 437 ARG A N 1
ATOM 3439 C CA . ARG A 1 437 ? -26.592 1.568 -0.368 1.00 59.88 437 ARG A CA 1
ATOM 3440 C C . ARG A 1 437 ? -28.116 1.525 -0.466 1.00 59.88 437 ARG A C 1
ATOM 3442 O O . ARG A 1 437 ? -28.789 2.048 0.415 1.00 59.88 437 ARG A O 1
ATOM 3449 N N . ASN A 1 438 ? -28.672 0.946 -1.525 1.00 59.72 438 ASN A N 1
ATOM 3450 C CA . ASN A 1 438 ? -30.115 0.812 -1.708 1.00 59.72 438 ASN A CA 1
ATOM 3451 C C . ASN A 1 438 ? -30.701 -0.270 -0.798 1.00 59.72 438 ASN A C 1
ATOM 3453 O O . ASN A 1 438 ? -31.735 -0.020 -0.192 1.00 59.72 438 ASN A O 1
ATOM 3457 N N . ALA A 1 439 ? -30.031 -1.414 -0.656 1.00 56.62 439 ALA A N 1
ATOM 3458 C CA . ALA A 1 439 ? -30.353 -2.476 0.287 1.00 56.62 439 ALA A CA 1
ATOM 3459 C C . ALA A 1 439 ? -30.290 -1.936 1.713 1.00 56.62 439 ALA A C 1
ATOM 3461 O O . ALA A 1 439 ? -31.257 -2.057 2.452 1.00 56.62 439 ALA A O 1
ATOM 3462 N N . LEU A 1 440 ? -29.219 -1.210 2.041 1.00 55.25 440 LEU A N 1
ATOM 3463 C CA . LEU A 1 440 ? -29.057 -0.484 3.290 1.00 55.25 440 LEU A CA 1
ATOM 3464 C C . LEU A 1 440 ? -30.214 0.522 3.502 1.00 55.25 440 LEU A C 1
ATOM 3466 O O . LEU A 1 440 ? -30.898 0.495 4.519 1.00 55.25 440 LEU A O 1
ATOM 3470 N N . ARG A 1 441 ? -30.543 1.375 2.529 1.00 58.75 441 ARG A N 1
ATOM 3471 C CA . ARG A 1 441 ? -31.686 2.306 2.650 1.00 58.75 441 ARG A CA 1
ATOM 3472 C C . ARG A 1 441 ? -33.037 1.597 2.788 1.00 58.75 441 ARG A C 1
ATOM 3474 O O . ARG A 1 441 ? -33.884 2.069 3.539 1.00 58.75 441 ARG A O 1
ATOM 3481 N N . ALA A 1 442 ? -33.256 0.503 2.064 1.00 57.31 442 ALA A N 1
ATOM 3482 C CA . ALA A 1 442 ? -34.498 -0.263 2.098 1.00 57.31 442 ALA A CA 1
ATOM 3483 C C . ALA A 1 442 ? -34.658 -1.013 3.425 1.00 57.31 442 ALA A C 1
ATOM 3485 O O . ALA A 1 442 ? -35.749 -1.032 3.991 1.00 57.31 442 ALA A O 1
ATOM 3486 N N . ALA A 1 443 ? -33.566 -1.572 3.945 1.00 51.19 443 ALA A N 1
ATOM 3487 C CA . ALA A 1 443 ? -33.523 -2.158 5.270 1.00 51.19 443 ALA A CA 1
ATOM 3488 C C . ALA A 1 443 ? -33.748 -1.082 6.339 1.00 51.19 443 ALA A C 1
ATOM 3490 O O . ALA A 1 443 ? -34.621 -1.297 7.160 1.00 51.19 443 ALA A O 1
ATOM 3491 N N . LYS A 1 444 ? -33.148 0.120 6.262 1.00 51.84 444 LYS A N 1
ATOM 3492 C CA . LYS A 1 444 ? -33.451 1.233 7.192 1.00 51.84 444 LYS A CA 1
ATOM 3493 C C . LYS A 1 444 ? -34.959 1.498 7.355 1.00 51.84 444 LYS A C 1
ATOM 3495 O O . LYS A 1 444 ? -35.419 1.681 8.473 1.00 51.84 444 LYS A O 1
ATOM 3500 N N . VAL A 1 445 ? -35.739 1.458 6.269 1.00 53.38 445 VAL A N 1
ATOM 3501 C CA . VAL A 1 445 ? -37.204 1.654 6.323 1.00 53.38 445 VAL A CA 1
ATOM 3502 C C . VAL A 1 445 ? -37.920 0.510 7.051 1.00 53.38 445 VAL A C 1
ATOM 3504 O O . VAL A 1 445 ? -38.769 0.774 7.894 1.00 53.38 445 VAL A O 1
ATOM 3507 N N . ARG A 1 446 ? -37.563 -0.752 6.770 1.00 52.69 446 ARG A N 1
ATOM 3508 C CA . ARG A 1 446 ? -38.100 -1.926 7.500 1.00 52.69 446 ARG A CA 1
ATOM 3509 C C . ARG A 1 446 ? -37.702 -1.910 8.973 1.00 52.69 446 ARG A C 1
ATOM 3511 O O . ARG A 1 446 ? -38.424 -2.367 9.847 1.00 52.69 446 ARG A O 1
ATOM 3518 N N . VAL A 1 447 ? -36.529 -1.361 9.225 1.00 50.31 447 VAL A N 1
ATOM 3519 C CA . VAL A 1 447 ? -35.874 -1.335 10.514 1.00 50.31 447 VAL A CA 1
ATOM 3520 C C . VAL A 1 447 ? -36.443 -0.233 11.411 1.00 50.31 447 VAL A C 1
ATOM 3522 O O . VAL A 1 447 ? -36.600 -0.480 12.597 1.00 50.31 447 VAL A O 1
ATOM 3525 N N . ASP A 1 448 ? -36.854 0.924 10.885 1.00 45.75 448 ASP A N 1
ATOM 3526 C CA . ASP A 1 448 ? -37.640 1.908 11.651 1.00 45.75 448 ASP A CA 1
ATOM 3527 C C . ASP A 1 448 ? -38.998 1.312 12.104 1.00 45.75 448 ASP A C 1
ATOM 3529 O O . ASP A 1 448 ? -39.499 1.630 13.186 1.00 45.75 448 ASP A O 1
ATOM 3533 N N . GLU A 1 449 ? -39.573 0.395 11.314 1.00 48.16 449 GLU A N 1
ATOM 3534 C CA . GLU A 1 449 ? -40.807 -0.336 11.644 1.00 48.16 449 GLU A CA 1
ATOM 3535 C C . GLU A 1 449 ? -40.589 -1.457 12.684 1.00 48.16 449 GLU A C 1
ATOM 3537 O O . GLU A 1 449 ? -41.459 -1.667 13.536 1.00 48.16 449 GLU A O 1
ATOM 3542 N N . GLU A 1 450 ? -39.444 -2.153 12.656 1.00 49.69 450 GLU A N 1
ATOM 3543 C CA . GLU A 1 450 ? -39.055 -3.203 13.620 1.00 49.69 450 GLU A CA 1
ATOM 3544 C C . GLU A 1 450 ? -38.481 -2.640 14.932 1.00 49.69 450 GLU A C 1
ATOM 3546 O O . GLU A 1 450 ? -38.779 -3.144 16.013 1.00 49.69 450 GLU A O 1
ATOM 3551 N N . ALA A 1 451 ? -37.715 -1.550 14.878 1.00 47.38 451 ALA A N 1
ATOM 3552 C CA . ALA A 1 451 ? -37.183 -0.836 16.039 1.00 47.38 451 ALA A CA 1
ATOM 3553 C C . ALA A 1 451 ? -38.295 -0.269 16.923 1.00 47.38 451 ALA A C 1
ATOM 3555 O O . ALA A 1 451 ? -38.211 -0.321 18.150 1.00 47.38 451 ALA A O 1
ATOM 3556 N N . ALA A 1 452 ? -39.378 0.210 16.302 1.00 46.41 452 ALA A N 1
ATOM 3557 C CA . ALA A 1 452 ? -40.594 0.617 16.999 1.00 46.41 452 ALA A CA 1
ATOM 3558 C C . ALA A 1 452 ? -41.294 -0.552 17.728 1.00 46.41 452 ALA A C 1
ATOM 3560 O O . ALA A 1 452 ? -42.139 -0.313 18.592 1.00 46.41 452 ALA A O 1
ATOM 3561 N N . GLN A 1 453 ? -40.943 -1.799 17.396 1.00 47.59 453 GLN A N 1
ATOM 3562 C CA . GLN A 1 453 ? -41.463 -3.036 17.989 1.00 47.59 453 GLN A CA 1
ATOM 3563 C C . GLN A 1 453 ? -40.440 -3.743 18.903 1.00 47.59 453 GLN A C 1
ATOM 3565 O O . GLN A 1 453 ? -40.761 -4.782 19.476 1.00 47.59 453 GLN A O 1
ATOM 3570 N N . SER A 1 454 ? -39.227 -3.196 19.062 1.00 57.38 454 SER A N 1
ATOM 3571 C CA . SER A 1 454 ? -38.142 -3.790 19.851 1.00 57.38 454 SER A CA 1
ATOM 3572 C C . SER A 1 454 ? -38.424 -3.782 21.362 1.00 57.38 454 SER A C 1
ATOM 3574 O O . SER A 1 454 ? -38.731 -2.746 21.958 1.00 57.38 454 SER A O 1
ATOM 3576 N N . ASP A 1 455 ? -38.218 -4.935 22.011 1.00 64.62 455 ASP A N 1
ATOM 3577 C CA . ASP A 1 455 ? -38.297 -5.119 23.470 1.00 64.62 455 ASP A CA 1
ATOM 3578 C C . ASP A 1 455 ? -37.268 -4.271 24.254 1.00 64.62 455 ASP A C 1
ATOM 3580 O O . ASP A 1 455 ? -37.388 -4.134 25.475 1.00 64.62 455 ASP A O 1
ATOM 3584 N N . SER A 1 456 ? -36.244 -3.701 23.602 1.00 73.69 456 SER A N 1
ATOM 3585 C CA . SER A 1 456 ? -35.160 -2.958 24.269 1.00 73.69 456 SER A CA 1
ATOM 3586 C C . SER A 1 456 ? -35.664 -1.715 25.012 1.00 73.69 456 SER A C 1
ATOM 3588 O O . SER A 1 456 ? -35.090 -1.325 26.032 1.00 73.69 456 SER A O 1
ATOM 3590 N N . ALA A 1 457 ? -36.802 -1.147 24.593 1.00 78.38 457 ALA A N 1
ATOM 3591 C CA . ALA A 1 457 ? -37.473 -0.054 25.299 1.00 78.38 457 ALA A CA 1
ATOM 3592 C C . ALA A 1 457 ? -37.909 -0.435 26.732 1.00 78.38 457 ALA A C 1
ATOM 3594 O O . ALA A 1 457 ? -38.036 0.440 27.597 1.00 78.38 457 ALA A O 1
ATOM 3595 N N . ALA A 1 458 ? -38.072 -1.732 27.020 1.00 85.25 458 ALA A N 1
ATOM 3596 C CA . ALA A 1 458 ? -38.524 -2.229 28.315 1.00 85.25 458 ALA A CA 1
ATOM 3597 C C . ALA A 1 458 ? -37.570 -1.871 29.465 1.00 85.25 458 ALA A C 1
ATOM 3599 O O . ALA A 1 458 ? -38.000 -1.833 30.618 1.00 85.25 458 ALA A O 1
ATOM 3600 N N . ILE A 1 459 ? -36.285 -1.582 29.214 1.00 89.25 459 ILE A N 1
ATOM 3601 C CA . ILE A 1 459 ? -35.354 -1.152 30.278 1.00 89.25 459 ILE A CA 1
ATOM 3602 C C . ILE A 1 459 ? -35.733 0.212 30.873 1.00 89.25 459 ILE A C 1
ATOM 3604 O O . ILE A 1 459 ? -35.389 0.500 32.021 1.00 89.25 459 ILE A O 1
ATOM 3608 N N . TYR A 1 460 ? -36.441 1.045 30.102 1.00 89.00 460 TYR A N 1
ATOM 3609 C CA . TYR A 1 460 ? -36.860 2.384 30.506 1.00 89.00 460 TYR A CA 1
ATOM 3610 C C . TYR A 1 460 ? -38.195 2.384 31.251 1.00 89.00 460 TYR A C 1
ATOM 3612 O O . TYR A 1 460 ? -38.580 3.410 31.810 1.00 89.00 460 TYR A O 1
ATOM 3620 N N . GLU A 1 461 ? -38.906 1.260 31.289 1.00 89.00 461 GLU A N 1
ATOM 3621 C CA . GLU A 1 461 ? -40.166 1.149 32.016 1.00 89.00 461 GLU A CA 1
ATOM 3622 C C . GLU A 1 461 ? -39.943 1.121 33.531 1.00 89.00 461 GLU A C 1
ATOM 3624 O O . GLU A 1 461 ? -38.971 0.559 34.053 1.00 89.00 461 GLU A O 1
ATOM 3629 N N . ASP A 1 462 ? -40.859 1.739 34.270 1.00 86.38 462 ASP A N 1
ATOM 3630 C CA . ASP A 1 462 ? -40.761 1.814 35.721 1.00 86.38 462 ASP A CA 1
ATOM 3631 C C . ASP A 1 462 ? -40.990 0.449 36.368 1.00 86.38 462 ASP A C 1
ATOM 3633 O O . ASP A 1 462 ? -41.978 -0.247 36.136 1.00 86.38 462 ASP A O 1
ATOM 3637 N N . GLY A 1 463 ? -40.051 0.050 37.226 1.00 88.31 463 GLY A N 1
ATOM 3638 C CA . GLY A 1 463 ? -40.111 -1.246 37.895 1.00 88.31 463 GLY A CA 1
ATOM 3639 C C . GLY A 1 463 ? -39.848 -2.443 36.976 1.00 88.31 463 GLY A C 1
ATOM 3640 O O . GLY A 1 463 ? -40.144 -3.571 37.389 1.00 88.31 463 GLY A O 1
ATOM 3641 N N . SER A 1 464 ? -39.282 -2.206 35.791 1.00 92.12 464 SER A N 1
ATOM 3642 C CA . SER A 1 464 ? -38.870 -3.234 34.841 1.00 92.12 464 SER A CA 1
ATOM 3643 C C . SER A 1 464 ? -37.764 -4.142 35.386 1.00 92.12 464 SER A C 1
ATOM 3645 O O . SER A 1 464 ? -36.925 -3.742 36.202 1.00 92.12 464 SER A O 1
ATOM 3647 N N . THR A 1 465 ? -37.763 -5.387 34.910 1.00 92.12 465 THR A N 1
ATOM 3648 C CA . THR A 1 465 ? -36.687 -6.371 35.126 1.00 92.12 465 THR A CA 1
ATOM 3649 C C . THR A 1 465 ? -35.846 -6.600 33.871 1.00 92.12 465 THR A C 1
ATOM 3651 O O . THR A 1 465 ? -34.938 -7.427 33.903 1.00 92.12 465 THR A O 1
ATOM 3654 N N . ALA A 1 466 ? -36.117 -5.854 32.795 1.00 91.75 466 ALA A N 1
ATOM 3655 C CA . ALA A 1 466 ? -35.410 -5.970 31.531 1.00 91.75 466 ALA A CA 1
ATOM 3656 C C . ALA A 1 466 ? -33.910 -5.680 31.687 1.00 91.75 466 ALA A C 1
ATOM 3658 O O . ALA A 1 466 ? -33.471 -4.914 32.554 1.00 91.75 466 ALA A O 1
ATOM 3659 N N . SER A 1 467 ? -33.123 -6.336 30.843 1.00 91.88 467 SER A N 1
ATOM 3660 C CA . SER A 1 467 ? -31.662 -6.379 30.948 1.00 91.88 467 SER A CA 1
ATOM 3661 C C . SER A 1 467 ? -30.946 -6.384 29.606 1.00 91.88 467 SER A C 1
ATOM 3663 O O . SER A 1 467 ? -29.755 -6.676 29.557 1.00 91.88 467 SER A O 1
ATOM 3665 N N . ASP A 1 468 ? -31.700 -6.160 28.540 1.00 90.06 468 ASP A N 1
ATOM 3666 C CA . ASP A 1 468 ? -31.246 -6.278 27.166 1.00 90.06 468 ASP A CA 1
ATOM 3667 C C . ASP A 1 468 ? -31.380 -4.877 26.541 1.00 90.06 468 ASP A C 1
ATOM 3669 O O . ASP A 1 468 ? -32.385 -4.599 25.894 1.00 90.06 468 ASP A O 1
ATOM 3673 N N . PRO A 1 469 ? -30.462 -3.940 26.859 1.00 88.75 469 PRO A N 1
ATOM 3674 C CA . PRO A 1 469 ? -30.501 -2.595 26.293 1.00 88.75 469 PRO A CA 1
ATOM 3675 C C . PRO A 1 469 ? -30.230 -2.616 24.789 1.00 88.75 469 PRO A C 1
ATOM 3677 O O . PRO A 1 469 ? -29.650 -3.574 24.280 1.00 88.75 469 PRO A O 1
ATOM 3680 N N . SER A 1 470 ? -30.608 -1.554 24.079 1.00 81.56 470 SER A N 1
ATOM 3681 C CA . SER A 1 470 ? -30.171 -1.360 22.691 1.00 81.56 470 SER A CA 1
ATOM 3682 C C . SER A 1 470 ? -28.659 -1.131 22.643 1.00 81.56 470 SER A C 1
ATOM 3684 O O . SER A 1 470 ? -28.118 -0.462 23.530 1.00 81.56 470 SER A O 1
ATOM 3686 N N . HIS A 1 471 ? -27.975 -1.661 21.626 1.00 80.31 471 HIS A N 1
ATOM 3687 C CA . HIS A 1 471 ? -26.570 -1.336 21.375 1.00 80.31 471 HIS A CA 1
ATOM 3688 C C . HIS A 1 471 ? -26.405 0.166 21.117 1.00 80.31 471 HIS A C 1
ATOM 3690 O O . HIS A 1 471 ? -25.643 0.813 21.834 1.00 80.31 471 HIS A O 1
ATOM 3696 N N . SER A 1 472 ? -27.236 0.749 20.248 1.00 72.44 472 SER A N 1
ATOM 3697 C CA . SER A 1 472 ? -27.255 2.190 19.952 1.00 72.44 472 SER A CA 1
ATOM 3698 C C . SER A 1 472 ? -27.326 3.132 21.162 1.00 72.44 472 SER A C 1
ATOM 3700 O O . SER A 1 472 ? -26.809 4.240 21.094 1.00 72.44 472 SER A O 1
ATOM 3702 N N . ASP A 1 473 ? -28.005 2.733 22.242 1.00 76.44 473 ASP A N 1
ATOM 3703 C CA . ASP A 1 473 ? -28.176 3.585 23.429 1.00 76.44 473 ASP A CA 1
ATOM 3704 C C . ASP A 1 473 ? -26.974 3.489 24.368 1.00 76.44 473 ASP A C 1
ATOM 3706 O O . ASP A 1 473 ? -26.661 4.426 25.096 1.00 76.44 473 ASP A O 1
ATOM 3710 N N . LEU A 1 474 ? -26.341 2.318 24.414 1.00 82.69 474 LEU A N 1
ATOM 3711 C CA . LEU A 1 474 ? -25.280 2.017 25.362 1.00 82.69 474 LEU A CA 1
ATOM 3712 C C . LEU A 1 474 ? -23.899 2.365 24.806 1.00 82.69 474 LEU A C 1
ATOM 3714 O O . LEU A 1 474 ? -22.990 2.610 25.608 1.00 82.69 474 LEU A O 1
ATOM 3718 N N . SER A 1 475 ? -23.739 2.355 23.484 1.00 79.94 475 SER A N 1
ATOM 3719 C CA . SER A 1 475 ? -22.447 2.449 22.816 1.00 79.94 475 SER A CA 1
ATOM 3720 C C . SER A 1 475 ? -21.725 3.764 23.119 1.00 79.94 475 SER A C 1
ATOM 3722 O O . SER A 1 475 ? -22.221 4.859 22.851 1.00 79.94 475 SER A O 1
ATOM 3724 N N . LYS A 1 476 ? -20.549 3.670 23.757 1.00 84.44 476 LYS A N 1
ATOM 3725 C CA . LYS A 1 476 ? -19.733 4.831 24.218 1.00 84.44 476 LYS A CA 1
ATOM 3726 C C . LYS A 1 476 ? -18.633 5.178 23.252 1.00 84.44 476 LYS A C 1
ATOM 3728 O O . LYS A 1 476 ? -17.572 5.678 23.604 1.00 84.44 476 LYS A O 1
ATOM 3733 N N . ASP A 1 477 ? -18.853 4.765 22.050 1.00 67.44 477 ASP A N 1
ATOM 3734 C CA . ASP A 1 477 ? -17.817 4.527 21.121 1.00 67.44 477 ASP A CA 1
ATOM 3735 C C . ASP A 1 477 ? -17.888 5.787 20.219 1.00 67.44 477 ASP A C 1
ATOM 3737 O O . ASP A 1 477 ? -16.927 6.544 20.143 1.00 67.44 477 ASP A O 1
ATOM 3741 N N . HIS A 1 478 ? -19.060 6.256 19.805 1.00 69.75 478 HIS A N 1
ATOM 3742 C CA . HIS A 1 478 ? -19.258 7.607 19.255 1.00 69.75 478 HIS A CA 1
ATOM 3743 C C . HIS A 1 478 ? -18.624 8.723 20.101 1.00 69.75 478 HIS A C 1
ATOM 3745 O O . HIS A 1 478 ? -18.866 8.814 21.307 1.00 69.75 478 HIS A O 1
ATOM 3751 N N . PHE A 1 479 ? -17.886 9.649 19.482 1.00 67.12 479 PHE A N 1
ATOM 3752 C CA . PHE A 1 479 ? -17.280 10.762 20.229 1.00 67.12 479 PHE A CA 1
ATOM 3753 C C . PHE A 1 479 ? -18.297 11.771 20.762 1.00 67.12 479 PHE A C 1
ATOM 3755 O O . PHE A 1 479 ? -17.998 12.527 21.689 1.00 67.12 479 PHE A O 1
ATOM 3762 N N . SER A 1 480 ? -19.495 11.776 20.174 1.00 70.81 480 SER A N 1
ATOM 3763 C CA . SER A 1 480 ? -20.649 12.503 20.687 1.00 70.81 480 SER A CA 1
ATOM 3764 C C . SER A 1 480 ? -21.074 11.953 22.052 1.00 70.81 480 SER A C 1
ATOM 3766 O O . SER A 1 480 ? -21.530 12.719 22.897 1.00 70.81 480 SER A O 1
ATOM 3768 N N . ASN A 1 481 ? -20.876 10.662 22.337 1.00 84.25 481 ASN A N 1
ATOM 3769 C CA . ASN A 1 481 ? -21.186 10.111 23.648 1.00 84.25 481 ASN A CA 1
ATOM 3770 C C . ASN A 1 481 ? -20.244 10.702 24.707 1.00 84.25 481 ASN A C 1
ATOM 3772 O O . ASN A 1 481 ? -19.020 10.571 24.649 1.00 84.25 481 ASN A O 1
ATOM 3776 N N . VAL A 1 482 ? -20.821 11.305 25.745 1.00 87.75 482 VAL A N 1
ATOM 3777 C CA . VAL A 1 482 ? -20.059 11.929 26.839 1.00 87.75 482 VAL A CA 1
ATOM 3778 C C . VAL A 1 482 ? -19.180 10.954 27.636 1.00 87.75 482 VAL A C 1
ATOM 3780 O O . VAL A 1 482 ? -18.309 11.387 28.395 1.00 87.75 482 VAL A O 1
ATOM 3783 N N . LEU A 1 483 ? -19.391 9.643 27.482 1.00 91.56 483 LEU A N 1
ATOM 3784 C CA . LEU A 1 483 ? -18.571 8.583 28.067 1.00 91.56 483 LEU A CA 1
ATOM 3785 C C . LEU A 1 483 ? -17.537 7.979 27.102 1.00 91.56 483 LEU A C 1
ATOM 3787 O O . LEU A 1 483 ? -16.823 7.062 27.513 1.00 91.56 483 LEU A O 1
ATOM 3791 N N . ASN A 1 484 ? -17.362 8.523 25.893 1.00 89.88 484 ASN A N 1
ATOM 3792 C CA . ASN A 1 484 ? -16.256 8.137 25.010 1.00 89.88 484 ASN A CA 1
ATOM 3793 C C . ASN A 1 484 ? -14.873 8.329 25.654 1.00 89.88 484 ASN A C 1
ATOM 3795 O O . ASN A 1 484 ? -14.103 7.363 25.691 1.00 89.88 484 ASN A O 1
ATOM 3799 N N . PRO A 1 485 ? -14.549 9.489 26.265 1.00 88.38 485 PRO A N 1
ATOM 3800 C CA . PRO A 1 485 ? -13.236 9.680 26.872 1.00 88.38 485 PRO A CA 1
ATOM 3801 C C . PRO A 1 485 ? -12.857 8.616 27.924 1.00 88.38 485 PRO A C 1
ATOM 3803 O O . PRO A 1 485 ? -11.774 8.038 27.816 1.00 88.38 485 PRO A O 1
ATOM 3806 N N . PRO A 1 486 ? -13.687 8.288 28.940 1.00 92.56 486 PRO A N 1
ATOM 3807 C CA . PRO A 1 486 ? -13.335 7.261 29.920 1.00 92.56 486 PRO A CA 1
ATOM 3808 C C . PRO A 1 486 ? -13.349 5.840 29.348 1.00 92.56 486 PRO A C 1
ATOM 3810 O O . PRO A 1 486 ? -12.555 5.024 29.817 1.00 92.56 486 PRO A O 1
ATOM 3813 N N . ALA A 1 487 ? -14.204 5.532 28.365 1.00 92.69 487 ALA A N 1
ATOM 3814 C CA . ALA A 1 487 ? -14.202 4.231 27.695 1.00 92.69 487 ALA A CA 1
ATOM 3815 C C . ALA A 1 487 ? -12.885 4.017 26.933 1.00 92.69 487 ALA A C 1
ATOM 3817 O O . ALA A 1 487 ? -12.184 3.033 27.182 1.00 92.69 487 ALA A O 1
ATOM 3818 N N . GLY A 1 488 ? -12.473 5.001 26.128 1.00 90.75 488 GLY A N 1
ATOM 3819 C CA . GLY A 1 488 ? -11.188 4.996 25.432 1.00 90.75 488 GLY A CA 1
ATOM 3820 C C . GLY A 1 488 ? -9.996 4.913 26.386 1.00 90.75 488 GLY A C 1
ATOM 3821 O O . GLY A 1 488 ? -9.086 4.112 26.185 1.00 90.75 488 GLY A O 1
ATOM 3822 N N . LEU A 1 489 ? -10.019 5.641 27.508 1.00 92.81 489 LEU A N 1
ATOM 3823 C CA . LEU A 1 489 ? -8.978 5.518 28.532 1.00 92.81 489 LEU A CA 1
ATOM 3824 C C . LEU A 1 489 ? -8.887 4.099 29.121 1.00 92.81 489 LEU A C 1
ATOM 3826 O O . LEU A 1 489 ? -7.777 3.609 29.327 1.00 92.81 489 LEU A O 1
ATOM 3830 N N . VAL A 1 490 ? -10.007 3.416 29.378 1.00 95.44 490 VAL A N 1
ATOM 3831 C CA . VAL A 1 490 ? -9.986 2.009 29.819 1.00 95.44 490 VAL A CA 1
ATOM 3832 C C . VAL A 1 490 ? -9.420 1.103 28.725 1.00 95.44 490 VAL A C 1
ATOM 3834 O O . VAL A 1 490 ? -8.561 0.276 29.034 1.00 95.44 490 VAL A O 1
ATOM 3837 N N . ALA A 1 491 ? -9.823 1.307 27.471 1.00 94.50 491 ALA A N 1
ATOM 3838 C CA . ALA A 1 491 ? -9.332 0.558 26.318 1.00 94.50 491 ALA A CA 1
ATOM 3839 C C . ALA A 1 491 ? -7.808 0.708 26.134 1.00 94.50 491 ALA A C 1
ATOM 3841 O O . ALA A 1 491 ? -7.081 -0.276 26.025 1.00 94.50 491 ALA A O 1
ATOM 3842 N N . THR A 1 492 ? -7.261 1.925 26.257 1.00 94.31 492 THR A N 1
ATOM 3843 C CA . THR A 1 492 ? -5.799 2.130 26.220 1.00 94.31 492 THR A CA 1
ATOM 3844 C C . THR A 1 492 ? -5.057 1.357 27.317 1.00 94.31 492 THR A C 1
ATOM 3846 O O . THR A 1 492 ? -3.942 0.881 27.096 1.00 94.31 492 THR A O 1
ATOM 3849 N N . VAL A 1 493 ? -5.664 1.195 28.499 1.00 96.50 493 VAL A N 1
ATOM 3850 C CA . VAL A 1 493 ? -5.087 0.429 29.613 1.00 96.50 493 VAL A CA 1
ATOM 3851 C C . VAL A 1 493 ? -5.126 -1.072 29.330 1.00 96.50 493 VAL A C 1
ATOM 3853 O O . VAL A 1 493 ? -4.117 -1.749 29.550 1.00 96.50 493 VAL A O 1
ATOM 3856 N N . THR A 1 494 ? -6.258 -1.601 28.856 1.00 96.69 494 THR A N 1
ATOM 3857 C CA . THR A 1 494 ? -6.417 -3.029 28.540 1.00 96.69 494 THR A CA 1
ATOM 3858 C C . THR A 1 494 ? -5.520 -3.434 27.377 1.00 96.69 494 THR A C 1
ATOM 3860 O O . THR A 1 494 ? -4.807 -4.434 27.500 1.00 96.69 494 THR A O 1
ATOM 3863 N N . THR A 1 495 ? -5.447 -2.622 26.322 1.00 96.44 495 THR A N 1
ATOM 3864 C CA . THR A 1 495 ? -4.588 -2.856 25.154 1.00 96.44 495 THR A CA 1
ATOM 3865 C C . THR A 1 495 ? -3.111 -2.846 25.513 1.00 96.44 495 THR A C 1
ATOM 3867 O O . THR A 1 495 ? -2.367 -3.773 25.170 1.00 96.44 495 THR A O 1
ATOM 3870 N N . ASN A 1 496 ? -2.683 -1.855 26.296 1.00 96.62 496 ASN A N 1
ATOM 3871 C CA . ASN A 1 496 ? -1.306 -1.770 26.762 1.00 96.62 496 ASN A CA 1
ATOM 3872 C C . ASN A 1 496 ? -0.930 -2.986 27.624 1.00 96.62 496 ASN A C 1
ATOM 3874 O O . ASN A 1 496 ? 0.045 -3.687 27.348 1.00 96.62 496 ASN A O 1
ATOM 3878 N N . TRP A 1 497 ? -1.722 -3.266 28.660 1.00 96.88 497 TRP A N 1
ATOM 3879 C CA . TRP A 1 497 ? -1.405 -4.315 29.622 1.00 96.88 497 TRP A CA 1
ATOM 3880 C C . TRP A 1 497 ? -1.442 -5.715 28.992 1.00 96.88 497 TRP A C 1
ATOM 3882 O O . TRP A 1 497 ? -0.554 -6.525 29.273 1.00 96.88 497 TRP A O 1
ATOM 3892 N N . THR A 1 498 ? -2.420 -5.987 28.122 1.00 97.94 498 THR A N 1
ATOM 3893 C CA . THR A 1 498 ? -2.555 -7.269 27.411 1.00 97.94 498 THR A CA 1
ATOM 3894 C C . THR A 1 498 ? -1.360 -7.511 26.506 1.00 97.94 498 THR A C 1
ATOM 3896 O O . THR A 1 498 ? -0.729 -8.565 26.596 1.00 97.94 498 THR A O 1
ATOM 3899 N N . THR A 1 499 ? -0.972 -6.504 25.719 1.00 97.62 499 THR A N 1
ATOM 3900 C CA . THR A 1 499 ? 0.194 -6.602 24.835 1.00 97.62 499 THR A CA 1
ATOM 3901 C C . THR A 1 499 ? 1.468 -6.880 25.628 1.00 97.62 499 THR A C 1
ATOM 3903 O O . THR A 1 499 ? 2.256 -7.739 25.241 1.00 97.62 499 THR A O 1
ATOM 3906 N N . GLN A 1 500 ? 1.648 -6.260 26.802 1.00 96.81 500 GLN A N 1
ATOM 3907 C CA . GLN A 1 500 ? 2.779 -6.592 27.674 1.00 96.81 500 GLN A CA 1
ATOM 3908 C C . GLN A 1 500 ? 2.778 -8.057 28.136 1.00 96.81 500 GLN A C 1
ATOM 3910 O O . GLN A 1 500 ? 3.851 -8.653 28.218 1.00 96.81 500 GLN A O 1
ATOM 3915 N N . GLN A 1 501 ? 1.621 -8.641 28.475 1.00 97.31 501 GLN A N 1
ATOM 3916 C CA . GLN A 1 501 ? 1.559 -10.053 28.880 1.00 97.31 501 GLN A CA 1
ATOM 3917 C C . GLN A 1 501 ? 1.891 -10.985 27.714 1.00 97.31 501 GLN A C 1
ATOM 3919 O O . GLN A 1 501 ? 2.675 -11.918 27.877 1.00 97.31 501 GLN A O 1
ATOM 3924 N N . VAL A 1 502 ? 1.334 -10.699 26.537 1.00 97.69 502 VAL A N 1
ATOM 3925 C CA . VAL A 1 502 ? 1.566 -11.478 25.318 1.00 97.69 502 VAL A CA 1
ATOM 3926 C C . VAL A 1 502 ? 3.038 -11.422 24.912 1.00 97.69 502 VAL A C 1
ATOM 3928 O O . VAL A 1 502 ? 3.648 -12.469 24.726 1.00 97.69 502 VAL A O 1
ATOM 3931 N N . VAL A 1 503 ? 3.655 -10.235 24.872 1.00 96.56 503 VAL A N 1
ATOM 3932 C CA . VAL A 1 503 ? 5.074 -10.082 24.496 1.00 96.56 503 VAL A CA 1
ATOM 3933 C C . VAL A 1 503 ? 6.004 -10.801 25.477 1.00 96.56 503 VAL A C 1
ATOM 3935 O O . VAL A 1 503 ? 6.967 -11.431 25.046 1.00 96.56 503 VAL A O 1
ATOM 3938 N N . LYS A 1 504 ? 5.710 -10.777 26.786 1.00 96.00 504 LYS A N 1
ATOM 3939 C CA . LYS A 1 504 ? 6.461 -11.576 27.774 1.00 96.00 504 LYS A CA 1
ATOM 3940 C C . LYS A 1 504 ? 6.348 -13.071 27.487 1.00 96.00 504 LYS A C 1
ATOM 3942 O O . LYS A 1 504 ? 7.346 -13.775 27.541 1.00 96.00 504 LYS A O 1
ATOM 3947 N N . CYS A 1 505 ? 5.149 -13.538 27.148 1.00 95.94 505 CYS A N 1
ATOM 3948 C CA . CYS A 1 505 ? 4.889 -14.934 26.799 1.00 95.94 505 CYS A CA 1
ATOM 3949 C C . CYS A 1 505 ? 5.531 -15.346 25.458 1.00 95.94 505 CYS A C 1
ATOM 3951 O O . CYS A 1 505 ? 5.884 -16.511 25.268 1.00 95.94 505 CYS A O 1
ATOM 3953 N N . TRP A 1 506 ? 5.700 -14.402 24.525 1.00 95.69 506 TRP A N 1
ATOM 3954 C CA . TRP A 1 506 ? 6.488 -14.608 23.309 1.00 95.69 506 TRP A CA 1
ATOM 3955 C C . TRP A 1 506 ? 7.979 -14.755 23.617 1.00 95.69 506 TRP A C 1
ATOM 3957 O O . TRP A 1 506 ? 8.622 -15.628 23.043 1.00 95.69 506 TRP A O 1
ATOM 3967 N N . ASP A 1 507 ? 8.522 -13.897 24.485 1.00 94.38 507 ASP A N 1
ATOM 3968 C CA . ASP A 1 507 ? 9.948 -13.872 24.837 1.00 94.38 507 ASP A CA 1
ATOM 3969 C C . ASP A 1 507 ? 10.385 -15.070 25.684 1.00 94.38 507 ASP A C 1
ATOM 3971 O O . ASP A 1 507 ? 11.503 -15.554 25.518 1.00 94.38 507 ASP A O 1
ATOM 3975 N N . ASP A 1 508 ? 9.510 -15.545 26.570 1.00 93.81 508 ASP A N 1
ATOM 3976 C CA . ASP A 1 508 ? 9.772 -16.671 27.459 1.00 93.81 508 ASP A CA 1
ATOM 3977 C C . ASP A 1 508 ? 8.853 -17.862 27.107 1.00 93.81 508 ASP A C 1
ATOM 3979 O O . ASP A 1 508 ? 7.653 -17.853 27.428 1.00 93.81 508 ASP A O 1
ATOM 3983 N N . PRO A 1 509 ? 9.380 -18.895 26.417 1.00 89.12 509 PRO A N 1
ATOM 3984 C CA . PRO A 1 509 ? 8.602 -20.066 26.034 1.00 89.12 509 PRO A CA 1
ATOM 3985 C C . PRO A 1 509 ? 8.196 -20.942 27.230 1.00 89.12 509 PRO A C 1
ATOM 3987 O O . PRO A 1 509 ? 7.259 -21.727 27.080 1.00 89.12 509 PRO A O 1
ATOM 3990 N N . ASP A 1 510 ? 8.838 -20.792 28.396 1.00 92.88 510 ASP A N 1
ATOM 3991 C CA . ASP A 1 510 ? 8.530 -21.569 29.602 1.00 92.88 510 ASP A CA 1
ATOM 3992 C C . ASP A 1 510 ? 7.297 -21.021 30.343 1.00 92.88 510 ASP A C 1
ATOM 3994 O O . ASP A 1 510 ? 6.682 -21.721 31.155 1.00 92.88 510 ASP A O 1
ATOM 3998 N N . LEU A 1 511 ? 6.876 -19.782 30.049 1.00 94.38 511 LEU A N 1
ATOM 3999 C CA . LEU A 1 511 ? 5.625 -19.237 30.575 1.00 94.38 511 LEU A CA 1
ATOM 4000 C C . LEU A 1 511 ? 4.415 -20.005 30.023 1.00 94.38 511 LEU A C 1
ATOM 4002 O O . LEU A 1 511 ? 4.300 -20.275 28.827 1.00 94.38 511 LEU A O 1
ATOM 4006 N N . SER A 1 512 ? 3.452 -20.315 30.892 1.00 96.50 512 SER A N 1
ATOM 4007 C CA . SER A 1 512 ? 2.213 -20.972 30.471 1.00 96.50 512 SER A CA 1
ATOM 4008 C C . SER A 1 512 ? 1.346 -20.019 29.641 1.00 96.50 512 SER A C 1
ATOM 4010 O O . SER A 1 512 ? 0.940 -18.947 30.110 1.00 96.50 512 SER A O 1
ATOM 4012 N N . THR A 1 513 ? 1.031 -20.437 28.412 1.00 96.06 513 THR A N 1
ATOM 4013 C CA . THR A 1 513 ? 0.069 -19.760 27.530 1.00 96.06 513 THR A CA 1
ATOM 4014 C C . THR A 1 513 ? -1.294 -19.655 28.209 1.00 96.06 513 THR A C 1
ATOM 4016 O O . THR A 1 513 ? -1.865 -18.570 28.279 1.00 96.06 513 THR A O 1
ATOM 4019 N N . GLU A 1 514 ? -1.773 -20.753 28.797 1.00 96.12 514 GLU A N 1
ATOM 4020 C CA . GLU A 1 514 ? -3.069 -20.807 29.474 1.00 96.12 514 GLU A CA 1
ATOM 4021 C C . GLU A 1 514 ? -3.134 -19.820 30.647 1.00 96.12 514 GLU A C 1
ATOM 4023 O O . GLU A 1 514 ? -4.084 -19.049 30.757 1.00 96.12 514 GLU A O 1
ATOM 4028 N N . GLU A 1 515 ? -2.104 -19.777 31.495 1.00 96.56 515 GLU A N 1
ATOM 4029 C CA . GLU A 1 515 ? -2.062 -18.876 32.654 1.00 96.56 515 GLU A CA 1
ATOM 4030 C C . GLU A 1 515 ? -1.978 -17.398 32.238 1.00 96.56 515 GLU A C 1
ATOM 4032 O O . GLU A 1 515 ? -2.616 -16.528 32.845 1.00 96.56 515 GLU A O 1
ATOM 4037 N N . THR A 1 516 ? -1.233 -17.111 31.166 1.00 96.69 516 THR A N 1
ATOM 4038 C CA . THR A 1 516 ? -1.141 -15.771 30.567 1.00 96.69 516 THR A CA 1
ATOM 4039 C C . THR A 1 516 ? -2.520 -15.310 30.103 1.00 96.69 516 THR A C 1
ATOM 4041 O O . THR A 1 516 ? -3.005 -14.259 30.531 1.00 96.69 516 THR A O 1
ATOM 4044 N N . ILE A 1 517 ? -3.199 -16.137 29.304 1.00 97.75 517 ILE A N 1
ATOM 4045 C CA . ILE A 1 517 ? -4.535 -15.849 28.771 1.00 97.75 517 ILE A CA 1
ATOM 4046 C C . ILE A 1 517 ? -5.559 -15.749 29.897 1.00 97.75 517 ILE A C 1
ATOM 4048 O O . ILE A 1 517 ? -6.348 -14.808 29.936 1.00 97.75 517 ILE A O 1
ATOM 4052 N N . ARG A 1 518 ? -5.513 -16.653 30.879 1.00 96.00 518 ARG A N 1
ATOM 4053 C CA . ARG A 1 518 ? -6.376 -16.608 32.064 1.00 96.00 518 ARG A CA 1
ATOM 4054 C C . ARG A 1 518 ? -6.223 -15.291 32.821 1.00 96.00 518 ARG A C 1
ATOM 4056 O O . ARG A 1 518 ? -7.204 -14.793 33.367 1.00 96.00 518 ARG A O 1
ATOM 4063 N N . THR A 1 519 ? -5.018 -14.723 32.862 1.00 96.00 519 THR A N 1
ATOM 4064 C CA . THR A 1 519 ? -4.764 -13.422 33.496 1.00 96.00 519 THR A CA 1
ATOM 4065 C C . THR A 1 519 ? -5.334 -12.273 32.656 1.00 96.00 519 THR A C 1
ATOM 4067 O O . THR A 1 519 ? -5.952 -11.370 33.227 1.00 96.00 519 THR A O 1
ATOM 4070 N N . VAL A 1 520 ? -5.215 -12.334 31.324 1.00 97.69 520 VAL A N 1
ATOM 4071 C CA . VAL A 1 520 ? -5.841 -11.376 30.388 1.00 97.69 520 VAL A CA 1
AT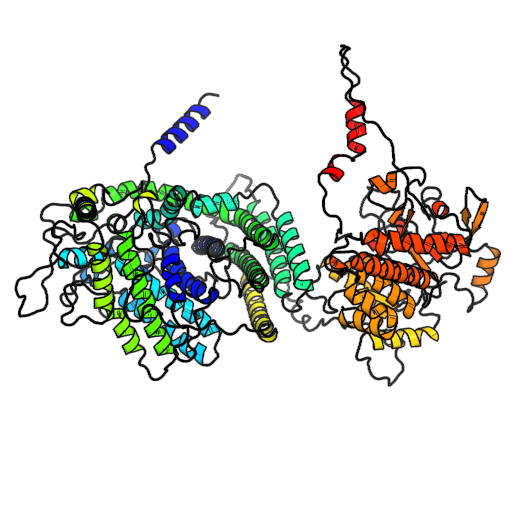OM 4072 C C . VAL A 1 520 ? -7.358 -11.379 30.497 1.00 97.69 520 VAL A C 1
ATOM 4074 O O . VAL A 1 520 ? -7.953 -10.330 30.722 1.00 97.69 520 VAL A O 1
ATOM 4077 N N . LEU A 1 521 ? -7.986 -12.552 30.485 1.00 97.38 521 LEU A N 1
ATOM 4078 C CA . LEU A 1 521 ? -9.441 -12.688 30.588 1.00 97.38 521 LEU A CA 1
ATOM 4079 C C . LEU A 1 521 ? -10.025 -12.135 31.900 1.00 97.38 521 LEU A C 1
ATOM 4081 O O . LEU A 1 521 ? -11.231 -11.927 31.989 1.00 97.38 521 LEU A O 1
ATOM 4085 N N . THR A 1 522 ? -9.200 -11.815 32.909 1.00 96.56 522 THR A N 1
ATOM 4086 C CA . THR A 1 522 ? -9.676 -11.095 34.107 1.00 96.56 522 THR A CA 1
ATOM 4087 C C . THR A 1 522 ? -10.126 -9.656 33.829 1.00 96.56 522 THR A C 1
ATOM 4089 O O . THR A 1 522 ? -10.746 -9.050 34.709 1.00 96.56 522 THR A O 1
ATOM 4092 N N . ILE A 1 523 ? -9.845 -9.123 32.633 1.00 97.62 523 ILE A N 1
ATOM 4093 C CA . ILE A 1 523 ? -10.397 -7.863 32.113 1.00 97.62 523 ILE A CA 1
ATOM 4094 C C . ILE A 1 523 ? -11.924 -7.925 32.032 1.00 97.62 523 ILE A C 1
ATOM 4096 O O . ILE A 1 523 ? -12.576 -6.959 32.422 1.00 97.62 523 ILE A O 1
ATOM 4100 N N . LEU A 1 524 ? -12.501 -9.063 31.633 1.00 97.38 524 LEU A N 1
ATOM 4101 C CA . LEU A 1 524 ? -13.950 -9.256 31.603 1.00 97.38 524 LEU A CA 1
ATOM 4102 C C . LEU A 1 524 ? -14.461 -9.461 33.032 1.00 97.38 524 LEU A C 1
ATOM 4104 O O . LEU A 1 524 ? -14.377 -10.550 33.608 1.00 97.38 524 LEU A O 1
ATOM 4108 N N . HIS A 1 525 ? -14.929 -8.381 33.656 1.00 96.25 525 HIS A N 1
ATOM 4109 C CA . HIS A 1 525 ? -15.393 -8.424 35.038 1.00 96.25 525 HIS A CA 1
ATOM 4110 C C . HIS A 1 525 ? -16.394 -7.323 35.376 1.00 96.25 525 HIS A C 1
ATOM 4112 O O . HIS A 1 525 ? -16.231 -6.157 35.030 1.00 96.25 525 HIS A O 1
ATOM 4118 N N . HIS A 1 526 ? -17.355 -7.655 36.233 1.00 96.12 526 HIS A N 1
ATOM 4119 C CA . HIS A 1 526 ? -18.134 -6.638 36.920 1.00 96.12 526 HIS A CA 1
ATOM 4120 C C . HIS A 1 526 ? -17.285 -5.978 38.030 1.00 96.12 526 HIS A C 1
ATOM 4122 O O . HIS A 1 526 ? -16.779 -6.678 38.916 1.00 96.12 526 HIS A O 1
ATOM 4128 N N . PRO A 1 527 ? -17.189 -4.632 38.122 1.00 94.62 527 PRO A N 1
ATOM 4129 C CA . PRO A 1 527 ? -16.341 -3.958 39.113 1.00 94.62 527 PRO A CA 1
ATOM 4130 C C . PRO A 1 527 ? -16.670 -4.286 40.583 1.00 94.62 527 PRO A C 1
ATOM 4132 O O . PRO A 1 527 ? -15.829 -4.067 41.460 1.00 94.62 527 PRO A O 1
ATOM 4135 N N . ALA A 1 528 ? -17.863 -4.793 40.913 1.00 91.12 528 ALA A N 1
ATOM 4136 C CA . ALA A 1 528 ? -18.286 -5.086 42.286 1.00 91.12 528 ALA A CA 1
ATOM 4137 C C . ALA A 1 528 ? -18.025 -6.535 42.750 1.00 91.12 528 ALA A C 1
ATOM 4139 O O . ALA A 1 528 ? -18.030 -6.778 43.962 1.00 91.12 528 ALA A O 1
ATOM 4140 N N . PHE A 1 529 ? -17.786 -7.471 41.826 1.00 90.94 529 PHE A N 1
ATOM 4141 C CA . PHE A 1 529 ? -17.731 -8.912 42.101 1.00 90.94 529 PHE A CA 1
ATOM 4142 C C . PHE A 1 529 ? -16.362 -9.440 42.573 1.00 90.94 529 PHE A C 1
ATOM 4144 O O . PHE A 1 529 ? -16.345 -10.229 43.526 1.00 90.94 529 PHE A O 1
ATOM 4151 N N . PRO A 1 530 ? -15.211 -9.008 42.012 1.00 86.00 530 PRO A N 1
ATOM 4152 C CA . PRO A 1 530 ? -13.903 -9.481 42.454 1.00 86.00 530 PRO A CA 1
ATOM 4153 C C . PRO A 1 530 ? -13.667 -9.232 43.951 1.00 86.00 530 PRO A C 1
ATOM 4155 O O . PRO A 1 530 ? -13.660 -8.090 44.420 1.00 86.00 530 PRO A O 1
ATOM 4158 N N . LYS A 1 531 ? -13.438 -10.310 44.719 1.00 78.69 531 LYS A N 1
ATOM 4159 C CA . LYS A 1 531 ? -13.087 -10.222 46.152 1.00 78.69 531 LYS A CA 1
ATOM 4160 C C . LYS A 1 531 ? -11.707 -9.592 46.348 1.00 78.69 531 LYS A C 1
ATOM 4162 O O . LYS A 1 531 ? -11.549 -8.700 47.176 1.00 78.69 531 LYS A O 1
ATOM 4167 N N . LYS A 1 532 ? -10.726 -10.060 45.572 1.00 86.62 532 LYS A N 1
ATOM 4168 C CA . LYS A 1 532 ? -9.373 -9.509 45.465 1.00 86.62 532 LYS A CA 1
ATOM 4169 C C . LYS A 1 532 ? -9.173 -9.121 44.005 1.00 86.62 532 LYS A C 1
ATOM 4171 O O . LYS A 1 532 ? -9.070 -10.002 43.161 1.00 86.62 532 LYS A O 1
ATOM 4176 N N . LYS A 1 533 ? -9.177 -7.817 43.721 1.00 89.19 533 LYS A N 1
ATOM 4177 C CA . LYS A 1 533 ? -8.969 -7.314 42.359 1.00 89.19 533 LYS A CA 1
ATOM 4178 C C . LYS A 1 533 ? -7.575 -7.693 41.858 1.00 89.19 533 LYS A C 1
ATOM 4180 O O . LYS A 1 533 ? -6.602 -7.521 42.606 1.00 89.19 533 LYS A O 1
ATOM 4185 N N . THR A 1 534 ? -7.491 -8.153 40.613 1.00 95.00 534 THR A N 1
ATOM 4186 C CA . THR A 1 534 ? -6.213 -8.303 39.900 1.00 95.00 534 THR A CA 1
ATOM 4187 C C . THR A 1 534 ? -5.598 -6.931 39.621 1.00 95.00 534 THR A C 1
ATOM 4189 O O . THR A 1 534 ? -6.217 -5.895 39.879 1.00 95.00 534 THR A O 1
ATOM 4192 N N . GLN A 1 535 ? -4.352 -6.905 39.148 1.00 94.69 535 GLN A N 1
ATOM 4193 C CA . GLN A 1 535 ? -3.666 -5.648 38.859 1.00 94.69 535 GLN A CA 1
ATOM 4194 C C . GLN A 1 535 ? -4.406 -4.854 37.768 1.00 94.69 535 GLN A C 1
ATOM 4196 O O . GLN A 1 535 ? -4.734 -3.690 37.979 1.00 94.69 535 GLN A O 1
ATOM 4201 N N . ILE A 1 536 ? -4.768 -5.516 36.666 1.00 95.88 536 ILE A N 1
ATOM 4202 C CA . ILE A 1 536 ? -5.497 -4.901 35.552 1.00 95.88 536 ILE A CA 1
ATOM 4203 C C . ILE A 1 536 ? -6.887 -4.391 35.965 1.00 95.88 536 ILE A C 1
ATOM 4205 O O . ILE A 1 536 ? -7.233 -3.253 35.673 1.00 95.88 536 ILE A O 1
ATOM 4209 N N . GLN A 1 537 ? -7.633 -5.147 36.779 1.00 96.50 537 GLN A N 1
ATOM 4210 C CA . GLN A 1 537 ? -8.933 -4.708 37.312 1.00 96.50 537 GLN A CA 1
ATOM 4211 C C . GLN A 1 537 ? -8.838 -3.469 38.217 1.00 96.50 537 GLN A C 1
ATOM 4213 O O . GLN A 1 537 ? -9.817 -2.741 38.396 1.00 96.50 537 GLN A O 1
ATOM 4218 N N . LYS A 1 538 ? -7.685 -3.244 38.864 1.00 95.88 538 LYS A N 1
ATOM 4219 C CA . LYS A 1 538 ? -7.436 -1.994 39.595 1.00 95.88 538 LYS A CA 1
ATOM 4220 C C . LYS A 1 538 ? -7.166 -0.866 38.615 1.00 95.88 538 LYS A C 1
ATOM 4222 O O . LYS A 1 538 ? -7.854 0.136 38.704 1.00 95.88 538 LYS A O 1
ATOM 4227 N N . TYR A 1 539 ? -6.271 -1.068 37.649 1.00 96.94 539 TYR A N 1
ATOM 4228 C CA . TYR A 1 539 ? -5.932 -0.050 36.653 1.00 96.94 539 TYR A CA 1
ATOM 4229 C C . TYR A 1 539 ? -7.153 0.442 35.864 1.00 96.94 539 TYR A C 1
ATOM 4231 O O . TYR A 1 539 ? -7.354 1.649 35.769 1.00 96.94 539 TYR A O 1
ATOM 4239 N N . MET A 1 540 ? -8.017 -0.468 35.399 1.00 97.31 540 MET A N 1
ATOM 4240 C CA . MET A 1 540 ? -9.273 -0.113 34.719 1.00 97.31 540 MET A CA 1
ATOM 4241 C C . MET A 1 540 ? -10.205 0.724 35.610 1.00 97.31 540 MET A C 1
ATOM 4243 O O . MET A 1 540 ? -10.821 1.679 35.156 1.00 97.31 540 MET A O 1
ATOM 4247 N N . PHE A 1 541 ? -10.300 0.409 36.904 1.00 96.56 541 PHE A N 1
ATOM 4248 C CA . PHE A 1 541 ? -11.128 1.188 37.828 1.00 96.56 541 PHE A CA 1
ATOM 4249 C C . PHE A 1 541 ? -10.495 2.545 38.180 1.00 96.56 541 PHE A C 1
ATOM 4251 O O . PHE A 1 541 ? -11.192 3.552 38.299 1.00 96.56 541 PHE A O 1
ATOM 4258 N N . ASP A 1 542 ? -9.177 2.570 38.370 1.00 96.06 542 ASP A N 1
ATOM 4259 C CA . ASP A 1 542 ? -8.424 3.743 38.805 1.00 96.06 542 ASP A CA 1
ATOM 4260 C C . ASP A 1 542 ? -8.362 4.806 37.700 1.00 96.06 542 ASP A C 1
ATOM 4262 O O . ASP A 1 542 ? -8.384 5.999 38.008 1.00 96.06 542 ASP A O 1
ATOM 4266 N N . VAL A 1 543 ? -8.355 4.407 36.421 1.00 95.44 543 VAL A N 1
ATOM 4267 C CA . VAL A 1 543 ? -8.390 5.361 35.304 1.00 95.44 543 VAL A CA 1
ATOM 4268 C C . VAL A 1 543 ? -9.742 6.075 35.215 1.00 95.44 543 VAL A C 1
ATOM 4270 O O . VAL A 1 543 ? -9.766 7.303 35.167 1.00 95.44 543 VAL A O 1
ATOM 4273 N N . VAL A 1 544 ? -10.861 5.348 35.345 1.00 96.06 544 VAL A N 1
ATOM 4274 C CA . VAL A 1 544 ? -12.213 5.943 35.407 1.00 96.06 544 VAL A CA 1
ATOM 4275 C C . VAL A 1 544 ? -12.347 6.846 36.629 1.00 96.06 544 VAL A C 1
ATOM 4277 O O . VAL A 1 544 ? -12.881 7.950 36.548 1.00 96.06 544 VAL A O 1
ATOM 4280 N N . GLN A 1 545 ? -11.821 6.406 37.774 1.00 95.25 545 GLN A N 1
ATOM 4281 C CA . GLN A 1 545 ? -11.841 7.207 38.992 1.00 95.25 545 GLN A CA 1
ATOM 4282 C C . GLN A 1 545 ? -11.037 8.503 38.850 1.00 95.25 545 GLN A C 1
ATOM 4284 O O . GLN A 1 545 ? -11.467 9.544 39.344 1.00 95.25 545 GLN A O 1
ATOM 4289 N N . THR A 1 546 ? -9.867 8.433 38.221 1.00 94.38 546 THR A N 1
ATOM 4290 C CA . THR A 1 546 ? -8.986 9.587 38.013 1.00 94.38 546 THR A CA 1
ATOM 4291 C C . THR A 1 546 ? -9.617 10.583 37.051 1.00 94.38 546 THR A C 1
ATOM 4293 O O . THR A 1 546 ? -9.602 11.776 37.330 1.00 94.38 546 THR A O 1
ATOM 4296 N N . TRP A 1 547 ? -10.217 10.090 35.966 1.00 93.00 547 TRP A N 1
ATOM 4297 C CA . TRP A 1 547 ? -10.974 10.902 35.019 1.00 93.00 547 TRP A CA 1
ATOM 4298 C C . TRP A 1 547 ? -12.147 11.616 35.706 1.00 93.00 547 TRP A C 1
ATOM 4300 O O . TRP A 1 547 ? -12.213 12.840 35.670 1.00 93.00 547 TRP A O 1
ATOM 4310 N N . TRP A 1 548 ? -12.993 10.883 36.440 1.00 93.62 548 TRP A N 1
ATOM 4311 C CA . TRP A 1 548 ? -14.152 11.467 37.127 1.00 93.62 548 TRP A CA 1
ATOM 4312 C C . TRP A 1 548 ? -13.748 12.495 38.188 1.00 93.62 548 TRP A C 1
ATOM 4314 O O . TRP A 1 548 ? -14.360 13.549 38.316 1.00 93.62 548 TRP A O 1
ATOM 4324 N N . LYS A 1 549 ? -12.712 12.207 38.984 1.00 92.25 549 LYS A N 1
ATOM 4325 C CA . LYS A 1 549 ? -12.248 13.118 40.045 1.00 92.25 549 LYS A CA 1
ATOM 4326 C C . LYS A 1 549 ? -11.434 14.303 39.529 1.00 92.25 549 LYS A C 1
ATOM 4328 O O . LYS A 1 549 ? -11.251 15.246 40.290 1.00 92.25 549 LYS A O 1
ATOM 4333 N N . GLY A 1 550 ? -10.915 14.224 38.306 1.00 87.75 550 GLY A N 1
ATOM 4334 C CA . GLY A 1 550 ? -10.149 15.294 37.674 1.00 87.75 550 GLY A CA 1
ATOM 4335 C C . GLY A 1 550 ? -11.012 16.429 37.122 1.00 87.75 550 GLY A C 1
ATOM 4336 O O . GLY A 1 550 ? -10.464 17.482 36.824 1.00 87.75 550 GLY A O 1
ATOM 4337 N N . MET A 1 551 ? -12.326 16.219 37.001 1.00 88.25 551 MET A N 1
ATOM 4338 C CA . MET A 1 551 ? -13.294 17.223 36.547 1.00 88.25 551 MET A CA 1
ATOM 4339 C C . MET A 1 551 ? -13.699 18.186 37.660 1.00 88.25 551 MET A C 1
ATOM 4341 O O . MET A 1 551 ? -13.752 17.812 38.839 1.00 88.25 551 MET A O 1
ATOM 4345 N N . GLU A 1 552 ? -14.066 19.407 37.275 1.00 88.56 552 GLU A N 1
ATOM 4346 C CA . GLU A 1 552 ? -14.666 20.362 38.203 1.00 88.56 552 GLU A CA 1
ATOM 4347 C C . GLU A 1 552 ? -16.066 19.902 38.644 1.00 88.56 552 GLU A C 1
ATOM 4349 O O . GLU A 1 552 ? -16.764 19.171 37.940 1.00 88.56 552 GLU A O 1
ATOM 4354 N N . GLU A 1 553 ? -16.524 20.338 39.824 1.00 89.06 553 GLU A N 1
ATOM 4355 C CA . GLU A 1 553 ? -17.845 19.932 40.329 1.00 89.06 553 GLU A CA 1
ATOM 4356 C C . GLU A 1 553 ? -18.982 20.335 39.380 1.00 89.06 553 GLU A C 1
ATOM 4358 O O . GLU A 1 553 ? -19.927 19.572 39.199 1.00 89.06 553 GLU A O 1
ATOM 4363 N N . GLN A 1 554 ? -18.871 21.501 38.738 1.00 87.38 554 GLN A N 1
ATOM 4364 C CA . GLN A 1 554 ? -19.864 21.982 37.775 1.00 87.38 554 GLN A CA 1
ATOM 4365 C C . GLN A 1 554 ? -19.966 21.049 36.560 1.00 87.38 554 GLN A C 1
ATOM 4367 O O . GLN A 1 554 ? -21.071 20.670 36.172 1.00 87.38 554 GLN A O 1
ATOM 4372 N N . GLU A 1 555 ? -18.830 20.601 36.020 1.00 86.75 555 GLU A N 1
ATOM 4373 C CA . GLU A 1 555 ? -18.789 19.633 34.919 1.00 86.75 555 GLU A CA 1
ATOM 4374 C C . GLU A 1 555 ? -19.395 18.287 35.333 1.00 86.75 555 GLU A C 1
ATOM 4376 O O . GLU A 1 555 ? -20.197 17.714 34.595 1.00 86.75 555 GLU A O 1
ATOM 4381 N N . ARG A 1 556 ? -19.082 17.800 36.544 1.00 91.62 556 ARG A N 1
ATOM 4382 C CA . ARG A 1 556 ? -19.658 16.550 37.070 1.00 91.62 556 ARG A CA 1
ATOM 4383 C C . ARG A 1 556 ? -21.171 16.619 37.219 1.00 91.62 556 ARG A C 1
ATOM 4385 O O . ARG A 1 556 ? -21.845 15.627 36.955 1.00 91.62 556 ARG A O 1
ATOM 4392 N N . VAL A 1 557 ? -21.715 17.764 37.632 1.00 92.06 557 VAL A N 1
ATOM 4393 C CA . VAL A 1 557 ? -23.168 17.976 37.725 1.00 92.06 557 VAL A CA 1
ATOM 4394 C C . VAL A 1 557 ? -23.817 17.912 36.343 1.00 92.06 557 VAL A C 1
ATOM 4396 O O . VAL A 1 557 ? -24.811 17.203 36.179 1.00 92.06 557 VAL A O 1
ATOM 4399 N N . VAL A 1 558 ? -23.236 18.583 35.343 1.00 90.06 558 VAL A N 1
ATOM 4400 C CA . VAL A 1 558 ? -23.725 18.528 33.956 1.00 90.06 558 VAL A CA 1
ATOM 4401 C C . VAL A 1 558 ? -23.680 17.094 33.433 1.00 90.06 558 VAL A C 1
ATOM 4403 O O . VAL A 1 558 ? -24.685 16.580 32.944 1.00 90.06 558 VAL A O 1
ATOM 4406 N N . LEU A 1 559 ? -22.553 16.410 33.602 1.00 90.75 559 LEU A N 1
ATOM 4407 C CA . LEU A 1 559 ? -22.377 15.043 33.132 1.00 90.75 559 LEU A CA 1
ATOM 4408 C C . LEU A 1 559 ? -23.339 14.065 33.821 1.00 90.75 559 LEU A C 1
ATOM 4410 O O . LEU A 1 559 ? -23.954 13.236 33.159 1.00 90.75 559 LEU A O 1
ATOM 4414 N N . ARG A 1 560 ? -23.554 14.209 35.133 1.00 93.62 560 ARG A N 1
ATOM 4415 C CA . ARG A 1 560 ? -24.548 13.422 35.873 1.00 93.62 560 ARG A CA 1
ATOM 4416 C C . ARG A 1 560 ? -25.955 13.627 35.318 1.00 93.62 560 ARG A C 1
ATOM 4418 O O . ARG A 1 560 ? -26.661 12.644 35.134 1.00 93.62 560 ARG A O 1
ATOM 4425 N N . SER A 1 561 ? -26.334 14.869 35.002 1.00 93.12 561 SER A N 1
ATOM 4426 C CA . SER A 1 561 ? -27.648 15.167 34.413 1.00 93.12 561 SER A CA 1
ATOM 4427 C C . SER A 1 561 ? -27.842 14.487 33.054 1.00 93.12 561 SER A C 1
ATOM 4429 O O . SER A 1 561 ? -28.913 13.937 32.794 1.00 93.12 561 SER A O 1
ATOM 4431 N N . LYS A 1 562 ? -26.776 14.426 32.241 1.00 91.44 562 LYS A N 1
ATOM 4432 C CA . LYS A 1 562 ? -26.783 13.771 30.930 1.00 91.44 562 LYS A CA 1
ATOM 4433 C C . LYS A 1 562 ? -26.921 12.244 31.020 1.00 91.44 562 LYS A C 1
ATOM 4435 O O . LYS A 1 562 ? -27.509 11.656 30.121 1.00 91.44 562 LYS A O 1
ATOM 4440 N N . LEU A 1 563 ? -26.444 11.623 32.105 1.00 94.19 563 LEU A N 1
ATOM 4441 C CA . LEU A 1 563 ? -26.406 10.164 32.316 1.00 94.19 563 LEU A CA 1
ATOM 4442 C C . LEU A 1 563 ? -27.591 9.596 33.121 1.00 94.19 563 LEU A C 1
ATOM 4444 O O . LEU A 1 563 ? -27.546 8.455 33.592 1.00 94.19 563 LEU A O 1
ATOM 4448 N N . THR A 1 564 ? -28.646 10.387 33.308 1.00 94.12 564 THR A N 1
ATOM 4449 C CA . THR A 1 564 ? -29.898 9.938 33.935 1.00 94.12 564 THR A CA 1
ATOM 4450 C C . THR A 1 564 ? -30.719 9.060 32.986 1.00 94.12 564 THR A C 1
ATOM 4452 O O . THR A 1 564 ? -30.560 9.131 31.766 1.00 94.12 564 THR A O 1
ATOM 4455 N N . LYS A 1 565 ? -31.635 8.248 33.536 1.00 91.81 565 LYS A N 1
ATOM 4456 C CA . LYS A 1 565 ? -32.535 7.363 32.766 1.00 91.81 565 LYS A CA 1
ATOM 4457 C C . LYS A 1 565 ? -33.350 8.168 31.749 1.00 91.81 565 LYS A C 1
ATOM 4459 O O . LYS A 1 565 ? -33.487 7.769 30.597 1.00 91.81 565 LYS A O 1
ATOM 4464 N N . GLU A 1 566 ? -33.850 9.320 32.178 1.00 90.31 566 GLU A N 1
ATOM 4465 C CA . GLU A 1 566 ? -34.690 10.235 31.413 1.00 90.31 566 GLU A CA 1
ATOM 4466 C C . GLU A 1 566 ? -33.903 10.918 30.296 1.00 90.31 566 GLU A C 1
ATOM 4468 O O . GLU A 1 566 ? -34.387 10.984 29.169 1.00 90.31 566 GLU A O 1
ATOM 4473 N N . SER A 1 567 ? -32.683 11.383 30.589 1.00 90.06 567 SER A N 1
ATOM 4474 C CA . SER A 1 567 ? -31.809 12.000 29.587 1.00 90.06 567 SER A CA 1
ATOM 4475 C C . SER A 1 567 ? -31.361 10.982 28.542 1.00 90.06 567 SER A C 1
ATOM 4477 O O . SER A 1 567 ? -31.430 11.253 27.345 1.00 90.06 567 SER A O 1
ATOM 4479 N N . ILE A 1 568 ? -30.968 9.776 28.965 1.00 87.50 568 ILE A N 1
ATOM 4480 C CA . ILE A 1 568 ? -30.537 8.719 28.043 1.00 87.50 568 ILE A CA 1
ATOM 4481 C C . ILE A 1 568 ? -31.671 8.300 27.107 1.00 87.50 568 ILE A C 1
ATOM 4483 O O . ILE A 1 568 ? -31.435 8.186 25.909 1.00 87.50 568 ILE A O 1
ATOM 4487 N N . LYS A 1 569 ? -32.905 8.172 27.611 1.00 84.12 569 LYS A N 1
ATOM 4488 C CA . LYS A 1 569 ? -34.089 7.829 26.804 1.00 84.12 569 LYS A CA 1
ATOM 4489 C C . LYS A 1 569 ? -34.334 8.789 25.631 1.00 84.12 569 LYS A C 1
ATOM 4491 O O . LYS A 1 569 ? -34.918 8.392 24.630 1.00 84.12 569 LYS A O 1
ATOM 4496 N N . VAL A 1 570 ? -33.917 10.049 25.755 1.00 80.94 570 VAL A N 1
ATOM 4497 C CA . VAL A 1 570 ? -34.034 11.071 24.698 1.00 80.94 570 VAL A CA 1
ATOM 4498 C C . VAL A 1 570 ? -32.694 11.377 24.017 1.00 80.94 570 VAL A C 1
ATOM 4500 O O . VAL A 1 570 ? -32.560 12.419 23.381 1.00 80.94 570 VAL A O 1
ATOM 4503 N N . ARG A 1 571 ? -31.694 10.496 24.173 1.00 79.56 571 ARG A N 1
ATOM 4504 C CA . ARG A 1 571 ? -30.317 10.641 23.659 1.00 79.56 571 ARG A CA 1
ATOM 4505 C C . ARG A 1 571 ? -29.587 11.911 24.128 1.00 79.56 571 ARG A C 1
ATOM 4507 O O . ARG A 1 571 ? -28.656 12.381 23.492 1.00 79.56 571 ARG A O 1
ATOM 4514 N N . GLY A 1 572 ? -29.934 12.449 25.299 1.00 81.44 572 GLY A N 1
ATOM 4515 C CA . GLY A 1 572 ? -29.286 13.635 25.883 1.00 81.44 572 GLY A CA 1
ATOM 4516 C C . GLY A 1 572 ? -27.843 13.418 26.368 1.00 81.44 572 GLY A C 1
ATOM 4517 O O . GLY A 1 572 ? -27.167 14.367 26.767 1.00 81.44 572 GLY A O 1
ATOM 4518 N N . HIS A 1 573 ? -27.369 12.171 26.349 1.00 83.38 573 HIS A N 1
ATOM 4519 C CA . HIS A 1 573 ? -25.981 11.800 26.618 1.00 83.38 573 HIS A CA 1
ATOM 4520 C C . HIS A 1 573 ? -25.076 11.920 25.378 1.00 83.38 573 HIS A C 1
ATOM 4522 O O . HIS A 1 573 ? -23.866 11.731 25.496 1.00 83.38 573 HIS A O 1
ATOM 4528 N N . GLU A 1 574 ? -25.638 12.282 24.225 1.00 79.81 574 GLU A N 1
ATOM 4529 C CA . GLU A 1 574 ? -24.895 12.604 23.012 1.00 79.81 574 GLU A CA 1
ATOM 4530 C C . GLU A 1 574 ? -24.747 14.116 22.852 1.00 79.81 574 GLU A C 1
ATOM 4532 O O . GLU A 1 574 ? -25.713 14.879 22.923 1.00 79.81 574 GLU A O 1
ATOM 4537 N N . ASP A 1 575 ? -23.517 14.562 22.635 1.00 71.62 575 ASP A N 1
ATOM 4538 C C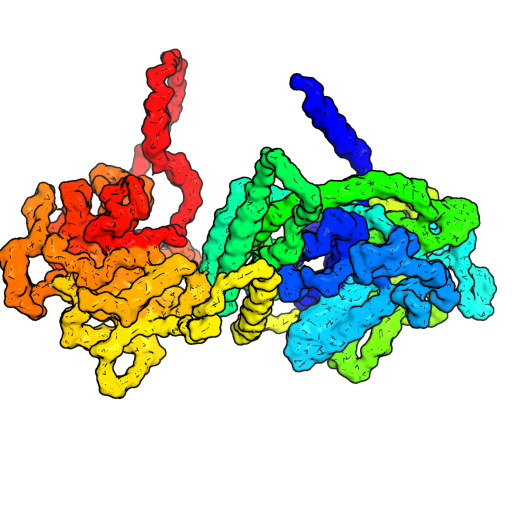A . ASP A 1 575 ? -23.146 15.947 22.416 1.00 71.62 575 ASP A CA 1
ATOM 4539 C C . ASP A 1 575 ? -22.620 16.150 20.993 1.00 71.62 575 ASP A C 1
ATOM 4541 O O . ASP A 1 575 ? -21.422 16.116 20.717 1.00 71.62 575 ASP A O 1
ATOM 4545 N N . HIS A 1 576 ? -23.552 16.395 20.074 1.00 66.19 576 HIS A N 1
ATOM 4546 C CA . HIS A 1 576 ? -23.264 16.673 18.662 1.00 66.19 576 HIS A CA 1
ATOM 4547 C C . HIS A 1 576 ? -22.745 18.105 18.414 1.00 66.19 576 HIS A C 1
ATOM 4549 O O . HIS A 1 576 ? -22.642 18.536 17.268 1.00 66.19 576 HIS A O 1
ATOM 4555 N N . LYS A 1 577 ? -22.461 18.879 19.475 1.00 59.97 577 LYS A N 1
ATOM 4556 C CA . LYS A 1 577 ? -21.995 20.278 19.405 1.00 59.97 577 LYS A CA 1
ATOM 4557 C C . LYS A 1 577 ? -20.635 20.490 20.068 1.00 59.97 577 LYS A C 1
ATOM 4559 O O . LYS A 1 577 ? -20.296 21.631 20.375 1.00 59.97 577 LYS A O 1
ATOM 4564 N N . LEU A 1 578 ? -19.876 19.418 20.289 1.00 63.56 578 LEU A N 1
ATOM 4565 C CA . LEU A 1 578 ? -18.562 19.469 20.921 1.00 63.56 578 LEU A CA 1
ATOM 4566 C C . LEU A 1 578 ? -17.654 20.494 20.213 1.00 63.56 578 LEU A C 1
ATOM 4568 O O . LEU A 1 578 ? -17.409 20.392 19.011 1.00 63.56 578 LEU A O 1
ATOM 4572 N N . THR A 1 579 ? -17.153 21.486 20.951 1.00 62.41 579 THR A N 1
ATOM 4573 C CA . THR A 1 579 ? -16.251 22.516 20.419 1.00 62.41 579 THR A CA 1
ATOM 4574 C C . THR A 1 579 ? -14.852 22.387 21.007 1.00 62.41 579 THR A C 1
ATOM 4576 O O . THR A 1 579 ? -14.631 21.757 22.039 1.00 62.41 579 THR A O 1
ATOM 4579 N N . THR A 1 580 ? -13.875 23.041 20.385 1.00 58.41 580 THR A N 1
ATOM 4580 C CA . THR A 1 580 ? -12.492 23.044 20.879 1.00 58.41 580 THR A CA 1
ATOM 4581 C C . THR A 1 580 ? -12.326 23.807 22.200 1.00 58.41 580 THR A C 1
ATOM 4583 O O . THR A 1 580 ? -11.385 23.552 22.954 1.00 58.41 580 THR A O 1
ATOM 4586 N N . GLN A 1 581 ? -13.275 24.688 22.544 1.00 59.91 581 GLN A N 1
ATOM 4587 C CA . GLN A 1 581 ? -13.326 25.358 23.848 1.00 59.91 581 GLN A CA 1
ATOM 4588 C C . GLN A 1 581 ? -13.620 24.371 24.984 1.00 59.91 581 GLN A C 1
ATOM 4590 O O . GLN A 1 581 ? -13.042 24.505 26.061 1.00 59.91 581 GLN A O 1
ATOM 4595 N N . ASP A 1 582 ? -14.410 23.324 24.723 1.00 64.56 582 ASP A N 1
ATOM 4596 C CA . ASP A 1 582 ? -14.747 22.281 25.702 1.00 64.56 582 ASP A CA 1
ATOM 4597 C C . ASP A 1 582 ? -13.545 21.387 26.066 1.00 64.56 582 ASP A C 1
ATOM 4599 O O . ASP A 1 582 ? -13.630 20.558 26.980 1.00 64.56 582 ASP A O 1
ATOM 4603 N N . LEU A 1 583 ? -12.421 21.550 25.359 1.00 63.38 583 LEU A N 1
ATOM 4604 C CA . LEU A 1 583 ? -11.182 20.785 25.516 1.00 63.38 583 LEU A CA 1
ATOM 4605 C C . LEU A 1 583 ? -10.097 21.535 26.300 1.00 63.38 583 LEU A C 1
ATOM 4607 O O . LEU A 1 583 ? -9.098 20.928 26.703 1.00 63.38 583 LEU A O 1
ATOM 4611 N N . GLN A 1 584 ? -10.245 22.849 26.494 1.00 60.28 584 GLN A N 1
ATOM 4612 C CA . GLN A 1 584 ? -9.215 23.667 27.132 1.00 60.28 584 GLN A CA 1
ATOM 4613 C C . GLN A 1 584 ? -9.005 23.245 28.593 1.00 60.28 584 GLN A C 1
ATOM 4615 O O . GLN A 1 584 ? -9.944 23.126 29.371 1.00 60.28 584 GLN A O 1
ATOM 4620 N N . GLY A 1 585 ? -7.747 22.992 28.968 1.00 62.97 585 GLY A N 1
ATOM 4621 C CA . GLY A 1 585 ? -7.369 22.590 30.330 1.00 62.97 585 GLY A CA 1
ATOM 4622 C C . GLY A 1 585 ? -7.572 21.107 30.665 1.00 62.97 585 GLY A C 1
ATOM 4623 O O . GLY A 1 585 ? -7.146 20.672 31.736 1.00 62.97 585 GLY A O 1
ATOM 4624 N N . LYS A 1 586 ? -8.152 20.300 29.765 1.00 71.94 586 LYS A N 1
ATOM 4625 C CA . LYS A 1 586 ? -8.361 18.865 30.008 1.00 71.94 586 LYS A CA 1
ATOM 4626 C C . LYS A 1 586 ? -7.107 18.037 29.714 1.00 71.94 586 LYS A C 1
ATOM 4628 O O . LYS A 1 586 ? -6.307 18.346 28.830 1.00 71.94 586 LYS A O 1
ATOM 4633 N N . LYS A 1 587 ? -6.919 16.962 30.487 1.00 70.62 587 LYS A N 1
ATOM 4634 C CA . LYS A 1 587 ? -5.749 16.080 30.383 1.00 70.62 587 LYS A CA 1
ATOM 4635 C C . LYS A 1 587 ? -5.808 15.266 29.086 1.00 70.62 587 LYS A C 1
ATOM 4637 O O . LYS A 1 587 ? -6.756 14.514 28.890 1.00 70.62 587 LYS A O 1
ATOM 4642 N N . ARG A 1 588 ? -4.771 15.391 28.255 1.00 77.31 588 ARG A N 1
ATOM 4643 C CA . ARG A 1 588 ? -4.596 14.636 27.004 1.00 77.31 588 ARG A CA 1
ATOM 4644 C C . ARG A 1 588 ? -3.725 13.397 27.206 1.00 77.31 588 ARG A C 1
ATOM 4646 O O . ARG A 1 588 ? -2.870 13.369 28.101 1.00 77.31 588 ARG A O 1
ATOM 4653 N N . GLY A 1 589 ? -3.922 12.402 26.349 1.00 81.31 589 GLY A N 1
ATOM 4654 C CA . GLY A 1 589 ? -3.081 11.209 26.266 1.00 81.31 589 GLY A CA 1
ATOM 4655 C C . GLY A 1 589 ? -3.693 9.961 26.912 1.00 81.31 589 GLY A C 1
ATOM 4656 O O . GLY A 1 589 ? -4.726 10.032 27.580 1.00 81.31 589 GLY A O 1
ATOM 4657 N N . PRO A 1 590 ? -3.053 8.793 26.727 1.00 87.69 590 PRO A N 1
ATOM 4658 C CA . PRO A 1 590 ? -3.616 7.505 27.121 1.00 87.69 590 PRO A CA 1
ATOM 4659 C C . PRO A 1 590 ? -3.686 7.312 28.638 1.00 87.69 590 PRO A C 1
ATOM 4661 O O . PRO A 1 590 ? -3.005 7.989 29.419 1.00 87.69 590 PRO A O 1
ATOM 4664 N N . GLY A 1 591 ? -4.471 6.318 29.054 1.00 86.81 591 GLY A N 1
ATOM 4665 C CA . GLY A 1 591 ? -4.616 5.924 30.448 1.00 86.81 591 GLY A CA 1
ATOM 4666 C C . GLY A 1 591 ? -3.268 5.591 31.093 1.00 86.81 591 GLY A C 1
ATOM 4667 O O . GLY A 1 591 ? -2.508 4.747 30.617 1.00 86.81 591 GLY A O 1
ATOM 4668 N N . HIS A 1 592 ? -2.961 6.261 32.206 1.00 88.50 592 HIS A N 1
ATOM 4669 C CA . HIS A 1 592 ? -1.703 6.075 32.924 1.00 88.50 592 HIS A CA 1
ATOM 4670 C C . HIS A 1 592 ? -1.844 5.053 34.056 1.00 88.50 592 HIS A C 1
ATOM 4672 O O . HIS A 1 592 ? -2.722 5.171 34.909 1.00 88.50 592 HIS A O 1
ATOM 4678 N N . PHE A 1 593 ? -0.920 4.096 34.109 1.00 92.50 593 PHE A N 1
ATOM 4679 C CA . PHE A 1 593 ? -0.755 3.150 35.214 1.00 92.50 593 PHE A CA 1
ATOM 4680 C C . PHE A 1 593 ? 0.733 2.784 35.405 1.00 92.50 593 PHE A C 1
ATOM 4682 O O . PHE A 1 593 ? 1.543 3.029 34.504 1.00 92.50 593 PHE A O 1
ATOM 4689 N N . PRO A 1 594 ? 1.139 2.202 36.551 1.00 91.56 594 PRO A N 1
ATOM 4690 C CA . PRO A 1 594 ? 2.517 1.756 36.761 1.00 91.56 594 PRO A CA 1
ATOM 4691 C C . PRO A 1 594 ? 2.979 0.779 35.668 1.00 91.56 594 PRO A C 1
ATOM 4693 O O . PRO A 1 594 ? 2.411 -0.301 35.528 1.00 91.56 594 PRO A O 1
ATOM 4696 N N . GLY A 1 595 ? 4.004 1.163 34.901 1.00 86.81 595 GLY A N 1
ATOM 4697 C CA . GLY A 1 595 ? 4.502 0.385 33.757 1.00 86.81 595 GLY A CA 1
ATOM 4698 C C . GLY A 1 595 ? 3.789 0.650 32.423 1.00 86.81 595 GLY A C 1
ATOM 4699 O O . GLY A 1 595 ? 4.051 -0.060 31.461 1.00 86.81 595 GLY A O 1
ATOM 4700 N N . SER A 1 596 ? 2.911 1.658 32.344 1.00 87.56 596 SER A N 1
ATOM 4701 C CA . SER A 1 596 ? 2.240 2.073 31.094 1.00 87.56 596 SER A CA 1
ATOM 4702 C C . SER A 1 596 ? 3.185 2.682 30.052 1.00 87.56 596 SER A C 1
ATOM 4704 O O . SER A 1 596 ? 2.903 2.612 28.858 1.00 87.56 596 SER A O 1
ATOM 4706 N N . ARG A 1 597 ? 4.306 3.267 30.495 1.00 87.25 597 ARG A N 1
ATOM 4707 C CA . ARG A 1 597 ? 5.401 3.748 29.646 1.00 87.25 597 ARG A CA 1
ATOM 4708 C C . ARG A 1 597 ? 6.690 3.063 30.071 1.00 87.25 597 ARG A C 1
ATOM 4710 O O . ARG A 1 597 ? 7.058 3.133 31.243 1.00 87.25 597 ARG A O 1
ATOM 4717 N N . LEU A 1 598 ? 7.343 2.404 29.124 1.00 85.38 598 LEU A N 1
ATOM 4718 C CA . LEU A 1 598 ? 8.619 1.726 29.319 1.00 85.38 598 LEU A CA 1
ATOM 4719 C C . LEU A 1 598 ? 9.696 2.458 28.515 1.00 85.38 598 LEU A C 1
ATOM 4721 O O . LEU A 1 598 ? 9.403 3.042 27.471 1.00 85.38 598 LEU A O 1
ATOM 4725 N N . GLU A 1 599 ? 10.935 2.446 29.004 1.00 82.81 599 GLU A N 1
ATOM 4726 C CA . GLU A 1 599 ? 12.067 2.935 28.218 1.00 82.81 599 GLU A CA 1
ATOM 4727 C C . GLU A 1 599 ? 12.348 1.949 27.089 1.00 82.81 599 GLU A C 1
ATOM 4729 O O . GLU A 1 599 ? 12.837 0.843 27.311 1.00 82.81 599 GLU A O 1
ATOM 4734 N N . VAL A 1 600 ? 12.013 2.361 25.872 1.00 86.81 600 VAL A N 1
ATOM 4735 C CA . VAL A 1 600 ? 12.194 1.567 24.662 1.00 86.81 600 VAL A CA 1
ATOM 4736 C C . VAL A 1 600 ? 13.263 2.196 23.784 1.00 86.81 600 VAL A C 1
ATOM 4738 O O . VAL A 1 600 ? 13.410 3.416 23.719 1.00 86.81 600 VAL A O 1
ATOM 4741 N N . ARG A 1 601 ? 14.025 1.355 23.095 1.00 82.25 601 ARG A N 1
ATOM 4742 C CA . ARG A 1 601 ? 15.022 1.769 22.112 1.00 82.25 601 ARG A CA 1
ATOM 4743 C C . ARG A 1 601 ? 14.408 1.668 20.719 1.00 82.25 601 ARG A C 1
ATOM 4745 O O . ARG A 1 601 ? 13.689 0.701 20.457 1.00 82.25 601 ARG A O 1
ATOM 4752 N N . PRO A 1 602 ? 14.683 2.613 19.811 1.00 73.88 602 PRO A N 1
ATOM 4753 C CA . PRO A 1 602 ? 14.266 2.449 18.430 1.00 73.88 602 PRO A CA 1
ATOM 4754 C C . PRO A 1 602 ? 14.903 1.171 17.856 1.00 73.88 602 PRO A C 1
ATOM 4756 O O . PRO A 1 602 ? 16.046 0.842 18.204 1.00 73.88 602 PRO A O 1
ATOM 4759 N N . PRO A 1 603 ? 14.182 0.418 17.011 1.00 67.31 603 PRO A N 1
ATOM 4760 C CA . PRO A 1 603 ? 14.760 -0.733 16.339 1.00 67.31 603 PRO A CA 1
ATOM 4761 C C . PRO A 1 603 ? 15.966 -0.290 15.490 1.00 67.31 603 PRO A C 1
ATOM 4763 O O . PRO A 1 603 ? 15.961 0.817 14.945 1.00 67.31 603 PRO A O 1
ATOM 4766 N N . PRO A 1 604 ? 17.022 -1.117 15.381 1.00 52.06 604 PRO A N 1
ATOM 4767 C CA . PRO A 1 604 ? 18.194 -0.784 14.586 1.00 52.06 604 PRO A CA 1
ATOM 4768 C C . PRO A 1 604 ? 17.786 -0.541 13.134 1.00 52.06 604 PRO A C 1
ATOM 4770 O O . PRO A 1 604 ? 17.040 -1.333 12.554 1.00 52.06 604 PRO A O 1
ATOM 4773 N N . VAL A 1 605 ? 18.306 0.540 12.547 1.00 44.72 605 VAL A N 1
ATOM 4774 C CA . VAL A 1 605 ? 18.128 0.847 11.125 1.00 44.72 605 VAL A CA 1
ATOM 4775 C C . VAL A 1 605 ? 18.736 -0.305 10.332 1.00 44.72 605 VAL A C 1
ATOM 4777 O O . VAL A 1 605 ? 19.958 -0.466 10.284 1.00 44.72 605 VAL A O 1
ATOM 4780 N N . ARG A 1 606 ? 17.888 -1.149 9.738 1.00 37.34 606 ARG A N 1
ATOM 4781 C CA . ARG A 1 606 ? 18.346 -2.142 8.768 1.00 37.34 606 ARG A CA 1
ATOM 4782 C C . ARG A 1 606 ? 18.846 -1.359 7.556 1.00 37.34 606 ARG A C 1
ATOM 4784 O O . ARG A 1 606 ? 18.044 -0.809 6.811 1.00 37.34 606 ARG A O 1
ATOM 4791 N N . LYS A 1 607 ? 20.170 -1.281 7.377 1.00 33.09 607 LYS A N 1
ATOM 4792 C CA . LYS A 1 607 ? 20.755 -0.983 6.063 1.00 33.09 607 LYS A CA 1
ATOM 4793 C C . LYS A 1 607 ? 20.205 -2.048 5.121 1.00 33.09 607 LYS A C 1
ATOM 4795 O O . LYS A 1 607 ? 20.465 -3.213 5.399 1.00 33.09 607 LYS A O 1
ATOM 4800 N N . SER A 1 608 ? 19.381 -1.627 4.158 1.00 33.59 608 SER A N 1
ATOM 4801 C CA . SER A 1 608 ? 18.833 -2.424 3.050 1.00 33.59 608 SER A CA 1
ATOM 4802 C C . SER A 1 608 ? 18.591 -3.903 3.387 1.00 33.59 608 SER A C 1
ATOM 4804 O O . SER A 1 608 ? 19.498 -4.736 3.369 1.00 33.59 608 SER A O 1
ATOM 4806 N N . PHE A 1 609 ? 17.333 -4.228 3.697 1.00 33.41 609 PHE A N 1
ATOM 4807 C CA . PHE A 1 609 ? 16.852 -5.609 3.783 1.00 33.41 609 PHE A CA 1
ATOM 4808 C C . PHE A 1 609 ? 17.358 -6.444 2.584 1.00 33.41 609 PHE A C 1
ATOM 4810 O O . PHE A 1 609 ? 17.372 -5.941 1.462 1.00 33.41 609 PHE A O 1
ATOM 4817 N N . PRO A 1 610 ? 17.786 -7.702 2.791 1.00 35.97 610 PRO A N 1
ATOM 4818 C CA . PRO A 1 610 ? 18.363 -8.506 1.726 1.00 35.97 610 PRO A CA 1
ATOM 4819 C C . PRO A 1 610 ? 17.285 -8.921 0.718 1.00 35.97 610 PRO A C 1
ATOM 4821 O O . PRO A 1 610 ? 16.358 -9.660 1.057 1.00 35.97 610 PRO A O 1
ATOM 4824 N N . LEU A 1 611 ? 17.486 -8.454 -0.515 1.00 36.41 611 LEU A N 1
ATOM 4825 C CA . LEU A 1 611 ? 16.868 -8.844 -1.786 1.00 36.41 611 LEU A CA 1
ATOM 4826 C C . LEU A 1 611 ? 16.356 -10.323 -1.808 1.00 36.41 611 LEU A C 1
ATOM 4828 O O . LEU A 1 611 ? 15.201 -10.630 -2.106 1.00 36.41 611 LEU A O 1
ATOM 4832 N N . GLU A 1 612 ? 17.172 -11.264 -1.316 1.00 33.16 612 GLU A N 1
ATOM 4833 C CA . GLU A 1 612 ? 16.850 -12.702 -1.258 1.00 33.16 612 GLU A CA 1
ATOM 4834 C C . GLU A 1 612 ? 15.509 -13.074 -0.594 1.00 33.16 612 GLU A C 1
ATOM 4836 O O . GLU A 1 612 ? 14.908 -14.079 -0.978 1.00 33.16 612 GLU A O 1
ATOM 4841 N N . TRP A 1 613 ? 15.025 -12.320 0.401 1.00 36.41 613 TRP A N 1
ATOM 4842 C CA . TRP A 1 613 ? 13.745 -12.623 1.059 1.00 36.41 613 TRP A CA 1
ATOM 4843 C C . TRP A 1 613 ? 12.538 -12.208 0.196 1.00 36.41 613 TRP A C 1
ATOM 4845 O O . TRP A 1 613 ? 11.584 -12.980 0.085 1.00 36.41 613 TRP A O 1
ATOM 4855 N N . ALA A 1 614 ? 12.615 -11.062 -0.493 1.00 33.22 614 ALA A N 1
ATOM 4856 C CA . ALA A 1 614 ? 11.568 -10.573 -1.396 1.00 33.22 614 ALA A CA 1
ATOM 4857 C C . ALA A 1 614 ? 11.443 -11.434 -2.666 1.00 33.22 614 ALA A C 1
ATOM 4859 O O . ALA A 1 614 ? 10.338 -11.652 -3.166 1.00 33.22 614 ALA A O 1
ATOM 4860 N N . VAL A 1 615 ? 12.559 -12.000 -3.140 1.00 34.44 615 VAL A N 1
ATOM 4861 C CA . VAL A 1 615 ? 12.586 -12.993 -4.231 1.00 34.44 615 VAL A CA 1
ATOM 4862 C C . VAL A 1 615 ? 11.932 -14.311 -3.821 1.00 34.44 615 VAL A C 1
ATOM 4864 O O . VAL A 1 615 ? 11.281 -14.963 -4.639 1.00 34.44 615 VAL A O 1
ATOM 4867 N N . LYS A 1 616 ? 12.072 -14.710 -2.554 1.00 33.72 616 LYS A N 1
ATOM 4868 C CA . LYS A 1 616 ? 11.530 -15.975 -2.048 1.00 33.72 616 LYS A CA 1
ATOM 4869 C C . LYS A 1 616 ? 10.017 -15.919 -1.816 1.00 33.72 616 LYS A C 1
ATOM 4871 O O . LYS A 1 616 ? 9.346 -16.901 -2.123 1.00 33.72 616 LYS A O 1
ATOM 4876 N N . GLU A 1 617 ? 9.486 -14.788 -1.342 1.00 35.44 617 GLU A N 1
ATOM 4877 C CA . GLU A 1 617 ? 8.032 -14.549 -1.314 1.00 35.44 617 GLU A CA 1
ATOM 4878 C C . GLU A 1 617 ? 7.475 -14.377 -2.740 1.00 35.44 617 GLU A C 1
ATOM 4880 O O . GLU A 1 617 ? 6.544 -15.087 -3.098 1.00 35.44 617 GLU A O 1
ATOM 4885 N N . ALA A 1 618 ? 8.125 -13.609 -3.629 1.00 34.28 618 ALA A N 1
ATOM 4886 C CA . ALA A 1 618 ? 7.663 -13.447 -5.019 1.00 34.28 618 ALA A CA 1
ATOM 4887 C C . ALA A 1 618 ? 7.559 -14.771 -5.805 1.00 34.28 618 ALA A C 1
ATOM 4889 O O . ALA A 1 618 ? 6.639 -14.952 -6.602 1.00 34.28 618 ALA A O 1
ATOM 4890 N N . ALA A 1 619 ? 8.480 -15.714 -5.577 1.00 32.88 619 ALA A N 1
ATOM 4891 C CA . ALA A 1 619 ? 8.425 -17.045 -6.181 1.00 32.88 619 ALA A CA 1
ATOM 4892 C C . ALA A 1 619 ? 7.264 -17.899 -5.633 1.00 32.88 619 ALA A C 1
ATOM 4894 O O . ALA A 1 619 ? 6.636 -18.628 -6.397 1.00 32.88 619 ALA A O 1
ATOM 4895 N N . SER A 1 620 ? 6.973 -17.785 -4.332 1.00 36.09 620 SER A N 1
ATOM 4896 C CA . SER A 1 620 ? 5.812 -18.392 -3.660 1.00 36.09 620 SER A CA 1
ATOM 4897 C C . SER A 1 620 ? 4.493 -17.848 -4.227 1.00 36.09 620 SER A C 1
ATOM 4899 O O . SER A 1 620 ? 3.581 -18.616 -4.553 1.00 36.09 620 SER A O 1
ATOM 4901 N N . ASP A 1 621 ? 4.442 -16.537 -4.447 1.00 35.69 621 ASP A N 1
ATOM 4902 C CA . ASP A 1 621 ? 3.255 -15.803 -4.885 1.00 35.69 621 ASP A CA 1
ATOM 4903 C C . ASP A 1 621 ? 2.942 -16.045 -6.368 1.00 35.69 621 ASP A C 1
ATOM 4905 O O . ASP A 1 621 ? 1.780 -16.190 -6.744 1.00 35.69 621 ASP A O 1
ATOM 4909 N N . LEU A 1 622 ? 3.971 -16.201 -7.212 1.00 34.06 622 LEU A N 1
ATOM 4910 C CA . LEU A 1 622 ? 3.820 -16.637 -8.605 1.00 34.06 622 LEU A CA 1
ATOM 4911 C C . LEU A 1 622 ? 3.140 -18.010 -8.678 1.00 34.06 622 LEU A C 1
ATOM 4913 O O . LEU A 1 622 ? 2.164 -18.180 -9.409 1.00 34.06 622 LEU A O 1
ATOM 4917 N N . THR A 1 623 ? 3.580 -18.982 -7.874 1.00 34.56 623 THR A N 1
ATOM 4918 C CA . THR A 1 623 ? 2.916 -20.296 -7.795 1.00 34.56 623 THR A CA 1
ATOM 4919 C C . THR A 1 623 ? 1.460 -20.215 -7.331 1.00 34.56 623 THR A C 1
ATOM 4921 O O . THR A 1 623 ? 0.635 -21.002 -7.800 1.00 34.56 623 THR A O 1
ATOM 4924 N N . TRP A 1 624 ? 1.121 -19.272 -6.447 1.00 38.12 624 TRP A N 1
ATOM 4925 C CA . TRP A 1 624 ? -0.247 -19.077 -5.963 1.00 38.12 624 TRP A CA 1
ATOM 4926 C C . TRP A 1 624 ? -1.157 -18.435 -7.023 1.00 38.12 624 TRP A C 1
ATOM 4928 O O . TRP A 1 624 ? -2.221 -18.985 -7.308 1.00 38.12 624 TRP A O 1
ATOM 4938 N N . ILE A 1 625 ? -0.717 -17.364 -7.697 1.00 36.00 625 ILE A N 1
ATOM 4939 C CA . ILE A 1 625 ? -1.479 -16.699 -8.774 1.00 36.00 625 ILE A CA 1
ATOM 4940 C C . ILE A 1 625 ? -1.727 -17.655 -9.947 1.00 36.00 625 ILE A C 1
ATOM 4942 O O . ILE A 1 625 ? -2.856 -17.751 -10.430 1.00 36.00 625 ILE A O 1
ATOM 4946 N N . PHE A 1 626 ? -0.716 -18.429 -10.365 1.00 36.94 626 PHE A N 1
ATOM 4947 C CA . PHE A 1 626 ? -0.889 -19.461 -11.396 1.00 36.94 626 PHE A CA 1
ATOM 4948 C C . PHE A 1 626 ? -1.837 -20.587 -10.945 1.00 36.94 626 PHE A C 1
ATOM 4950 O O . PHE A 1 626 ? -2.593 -21.120 -11.760 1.00 36.94 626 PHE A O 1
ATOM 4957 N N . GLY A 1 627 ? -1.856 -20.921 -9.650 1.00 33.78 627 GLY A N 1
ATOM 4958 C CA . GLY A 1 627 ? -2.810 -21.862 -9.057 1.00 33.78 627 GLY A CA 1
ATOM 4959 C C . GLY A 1 627 ? -4.253 -21.342 -9.020 1.00 33.78 627 GLY A C 1
ATOM 4960 O O . GLY A 1 627 ? -5.186 -22.117 -9.238 1.00 33.78 627 GLY A O 1
ATOM 4961 N N . SER A 1 628 ? -4.451 -20.041 -8.795 1.00 33.16 628 SER A N 1
ATOM 4962 C CA . SER A 1 628 ? -5.761 -19.378 -8.855 1.00 33.16 628 SER A CA 1
ATOM 4963 C C . SER A 1 628 ? -6.262 -19.249 -10.298 1.00 33.16 628 SER A C 1
ATOM 4965 O O . SER A 1 628 ? -7.401 -19.619 -10.575 1.00 33.16 628 SER A O 1
ATOM 4967 N N . LEU A 1 629 ? -5.388 -18.886 -11.246 1.00 32.44 629 LEU A N 1
ATOM 4968 C CA . LEU A 1 629 ? -5.673 -18.884 -12.691 1.00 32.44 629 LEU A CA 1
ATOM 4969 C C . LEU A 1 629 ? -6.060 -20.271 -13.222 1.00 32.44 629 LEU A C 1
ATOM 4971 O O . LEU A 1 629 ? -6.951 -20.375 -14.061 1.00 32.44 629 LEU A O 1
ATOM 4975 N N . ALA A 1 630 ? -5.452 -21.345 -12.709 1.00 29.03 630 ALA A N 1
ATOM 4976 C CA . ALA A 1 630 ? -5.825 -22.714 -13.062 1.00 29.03 630 ALA A CA 1
ATOM 4977 C C . ALA A 1 630 ? -7.229 -23.107 -12.555 1.00 29.03 630 ALA A C 1
ATOM 4979 O O . ALA A 1 630 ? -7.921 -23.893 -13.205 1.00 29.03 630 ALA A O 1
ATOM 4980 N N . LYS A 1 631 ? -7.685 -22.546 -11.425 1.00 30.95 631 LYS A N 1
ATOM 4981 C CA . LYS A 1 631 ? -9.039 -22.776 -10.886 1.00 30.95 631 LYS A CA 1
ATOM 4982 C C . LYS A 1 631 ? -10.119 -22.033 -11.681 1.00 30.95 631 LYS A C 1
ATOM 4984 O O . LYS A 1 631 ? -11.213 -22.571 -11.840 1.00 30.95 631 LYS A O 1
ATOM 4989 N N . CYS A 1 632 ? -9.794 -20.877 -12.268 1.00 32.50 632 CYS A N 1
ATOM 4990 C CA . CYS A 1 632 ? -10.686 -20.102 -13.146 1.00 32.50 632 CYS A CA 1
ATOM 4991 C C . CYS A 1 632 ? -11.063 -20.816 -14.462 1.00 32.50 632 CYS A C 1
ATOM 4993 O O . CYS A 1 632 ? -11.891 -20.314 -15.218 1.00 32.50 632 CYS A O 1
ATOM 4995 N N . VAL A 1 633 ? -10.452 -21.969 -14.763 1.00 30.41 633 VAL A N 1
ATOM 4996 C CA . VAL A 1 633 ? -10.570 -22.667 -16.058 1.00 30.41 633 VAL A CA 1
ATOM 4997 C C . VAL A 1 633 ? -11.453 -23.926 -15.983 1.00 30.41 633 VAL A C 1
ATOM 4999 O O . VAL A 1 633 ? -11.721 -24.561 -16.998 1.00 30.41 633 VAL A O 1
ATOM 5002 N N . THR A 1 634 ? -11.998 -24.278 -14.813 1.00 28.16 634 THR A N 1
ATOM 5003 C CA . THR A 1 634 ? -12.891 -25.450 -14.671 1.00 28.16 634 THR A CA 1
ATOM 5004 C C . THR A 1 634 ? -14.371 -25.117 -14.911 1.00 28.16 634 THR A C 1
ATOM 5006 O O . THR A 1 634 ? -15.219 -25.323 -14.053 1.00 28.16 634 THR A O 1
ATOM 5009 N N . GLY A 1 635 ? -14.685 -24.607 -16.106 1.00 27.36 635 GLY A N 1
ATOM 5010 C CA . GLY A 1 635 ? -16.046 -24.552 -16.661 1.00 27.36 635 GLY A CA 1
ATOM 5011 C C . GLY A 1 635 ? -16.223 -25.593 -17.782 1.00 27.36 635 GLY A C 1
ATOM 5012 O O . GLY A 1 635 ? -15.239 -25.929 -18.446 1.00 27.36 635 GLY A O 1
ATOM 5013 N N . PRO A 1 636 ? -17.424 -26.158 -18.012 1.00 23.89 636 PRO A N 1
ATOM 5014 C CA . PRO A 1 636 ? -17.591 -27.312 -18.893 1.00 23.89 636 PRO A CA 1
ATOM 5015 C C . PRO A 1 636 ? -17.544 -26.899 -20.374 1.00 23.89 636 PRO A C 1
ATOM 5017 O O . PRO A 1 636 ? -18.462 -26.254 -20.868 1.00 23.89 636 PRO A O 1
ATOM 5020 N N . GLY A 1 637 ? -16.495 -27.308 -21.095 1.00 24.42 637 GLY A N 1
ATOM 5021 C CA . GLY A 1 637 ? -16.400 -27.170 -22.557 1.00 24.42 637 GLY A CA 1
ATOM 5022 C C . GLY A 1 637 ? -14.957 -27.053 -23.050 1.00 24.42 637 GLY A C 1
ATOM 5023 O O . GLY A 1 637 ? -14.432 -25.956 -23.184 1.00 24.42 637 GLY A O 1
ATOM 5024 N N . GLY A 1 638 ? -14.290 -28.190 -23.269 1.00 23.89 638 GLY A N 1
ATOM 5025 C CA . GLY A 1 638 ? -12.858 -28.254 -23.578 1.00 23.89 638 GLY A CA 1
ATOM 5026 C C . GLY A 1 638 ? -12.455 -27.991 -25.037 1.00 23.89 638 GLY A C 1
ATOM 5027 O O . GLY A 1 638 ? -13.263 -28.174 -25.942 1.00 23.89 638 GLY A O 1
ATOM 5028 N N . LEU A 1 639 ? -11.170 -27.620 -25.196 1.00 21.25 639 LEU A N 1
ATOM 5029 C CA . LEU A 1 639 ? -10.179 -27.791 -26.295 1.00 21.25 639 LEU A CA 1
ATOM 5030 C C . LEU A 1 639 ? -9.233 -26.560 -26.223 1.00 21.25 639 LEU A C 1
ATOM 5032 O O . LEU A 1 639 ? -9.710 -25.442 -26.317 1.00 21.25 639 LEU A O 1
ATOM 5036 N N . PHE A 1 640 ? -7.911 -26.605 -26.026 1.00 22.09 640 PHE A N 1
ATOM 5037 C CA . PHE A 1 640 ? -6.888 -27.561 -26.440 1.00 22.09 640 PHE A CA 1
ATOM 5038 C C . PHE A 1 640 ? -5.689 -27.519 -25.469 1.00 22.09 640 PHE A C 1
ATOM 5040 O O . PHE A 1 640 ? -5.151 -26.461 -25.145 1.00 22.09 640 PHE A O 1
ATOM 5047 N N . VAL A 1 641 ? -5.230 -28.703 -25.069 1.00 24.73 641 VAL A N 1
ATOM 5048 C CA . VAL A 1 641 ? -3.963 -28.958 -24.378 1.00 24.73 641 VAL A CA 1
ATOM 5049 C C . VAL A 1 641 ? -2.859 -29.034 -25.436 1.00 24.73 641 VAL A C 1
ATOM 5051 O O . VAL A 1 641 ? -2.801 -30.008 -26.179 1.00 24.73 641 VAL A O 1
ATOM 5054 N N . SER A 1 642 ? -1.997 -28.014 -25.535 1.00 22.16 642 SER A N 1
ATOM 5055 C CA . SER A 1 642 ? -0.725 -28.114 -26.286 1.00 22.16 642 SER A CA 1
ATOM 5056 C C . SER A 1 642 ? 0.377 -27.126 -25.848 1.00 22.16 642 SER A C 1
ATOM 5058 O O . SER A 1 642 ? 1.407 -27.038 -26.512 1.00 22.16 642 SER A O 1
ATOM 5060 N N . ALA A 1 643 ? 0.223 -26.398 -24.737 1.00 25.09 643 ALA A N 1
ATOM 5061 C CA . ALA A 1 643 ? 1.223 -25.413 -24.287 1.00 25.09 643 ALA A CA 1
ATOM 5062 C C . ALA A 1 643 ? 2.013 -25.831 -23.027 1.00 25.09 643 ALA A C 1
ATOM 5064 O O . ALA A 1 643 ? 2.849 -25.080 -22.537 1.00 25.09 643 ALA A O 1
ATOM 5065 N N . VAL A 1 644 ? 1.788 -27.039 -22.495 1.00 23.89 644 VAL A N 1
ATOM 5066 C CA . VAL A 1 644 ? 2.264 -27.440 -21.151 1.00 23.89 644 VAL A CA 1
ATOM 5067 C C . VAL A 1 644 ? 3.640 -28.141 -21.162 1.00 23.89 644 VAL A C 1
ATOM 5069 O O . VAL A 1 644 ? 4.016 -28.796 -20.201 1.00 23.89 644 VAL A O 1
ATOM 5072 N N . TRP A 1 645 ? 4.461 -27.985 -22.207 1.00 22.05 645 TRP A N 1
ATOM 5073 C CA . TRP A 1 645 ? 5.839 -28.527 -22.201 1.00 22.05 645 TRP A CA 1
ATOM 5074 C C . TRP A 1 645 ? 6.914 -27.600 -22.797 1.00 22.05 645 TRP A C 1
ATOM 5076 O O . TRP A 1 645 ? 7.978 -28.065 -23.195 1.00 22.05 645 TRP A O 1
ATOM 5086 N N . GLY A 1 646 ? 6.651 -26.287 -22.850 1.00 25.53 646 GLY A N 1
ATOM 5087 C CA . GLY A 1 646 ? 7.574 -25.295 -23.427 1.00 25.53 646 GLY A CA 1
ATOM 5088 C C . GLY A 1 646 ? 8.119 -24.227 -22.471 1.00 25.53 646 GLY A C 1
ATOM 5089 O O . GLY A 1 646 ? 8.984 -23.460 -22.871 1.00 25.53 646 GLY A O 1
ATOM 5090 N N . ILE A 1 647 ? 7.657 -24.153 -21.218 1.00 24.00 647 ILE A N 1
ATOM 5091 C CA . ILE A 1 647 ? 7.948 -23.016 -20.318 1.00 24.00 647 ILE A CA 1
ATOM 5092 C C . ILE A 1 647 ? 9.048 -23.384 -19.316 1.00 24.00 647 ILE A C 1
ATOM 5094 O O . ILE A 1 647 ? 8.901 -23.319 -18.100 1.00 24.00 647 ILE A O 1
ATOM 5098 N N . GLY A 1 648 ? 10.176 -23.823 -19.863 1.00 23.41 648 GLY A N 1
ATOM 5099 C CA . GLY A 1 648 ? 11.432 -23.961 -19.148 1.00 23.41 648 GLY A CA 1
ATOM 5100 C C . GLY A 1 648 ? 12.520 -23.267 -19.954 1.00 23.41 648 GLY A C 1
ATOM 5101 O O . GLY A 1 648 ? 13.003 -23.853 -20.915 1.00 23.41 648 GLY A O 1
ATOM 5102 N N . ARG A 1 649 ? 12.918 -22.070 -19.495 1.00 24.03 649 ARG A N 1
ATOM 5103 C CA . ARG A 1 649 ? 13.994 -21.171 -19.979 1.00 24.03 649 ARG A CA 1
ATOM 5104 C C . ARG A 1 649 ? 13.586 -20.063 -20.957 1.00 24.03 649 ARG A C 1
ATOM 5106 O O . ARG A 1 649 ? 13.349 -20.318 -22.128 1.00 24.03 649 ARG A O 1
ATOM 5113 N N . ALA A 1 650 ? 13.768 -18.827 -20.496 1.00 27.16 650 ALA A N 1
ATOM 5114 C CA . ALA A 1 650 ? 14.415 -17.768 -21.268 1.00 27.16 650 ALA A CA 1
ATOM 5115 C C . ALA A 1 650 ? 15.121 -16.808 -20.292 1.00 27.16 650 ALA A C 1
ATOM 5117 O O . ALA A 1 650 ? 14.619 -15.749 -19.942 1.00 27.16 650 ALA A O 1
ATOM 5118 N N . VAL A 1 651 ? 16.295 -17.212 -19.797 1.00 26.52 651 VAL A N 1
ATOM 5119 C CA . VAL A 1 651 ? 17.323 -16.222 -19.454 1.00 26.52 651 VAL A CA 1
ATOM 5120 C C . VAL A 1 651 ? 17.817 -15.740 -20.811 1.00 26.52 651 VAL A C 1
ATOM 5122 O O . VAL A 1 651 ? 18.395 -16.535 -21.551 1.00 26.52 651 VAL A O 1
ATOM 5125 N N . VAL A 1 652 ? 17.503 -14.503 -21.189 1.00 34.62 652 VAL A N 1
ATOM 5126 C CA . VAL A 1 652 ? 18.151 -13.886 -22.348 1.00 34.62 652 VAL A CA 1
ATOM 5127 C C . VAL A 1 652 ? 19.598 -13.654 -21.931 1.00 34.62 652 VAL A C 1
ATOM 5129 O O . VAL A 1 652 ? 19.859 -12.871 -21.017 1.00 34.62 652 VAL A O 1
ATOM 5132 N N . ASP A 1 653 ? 20.528 -14.395 -22.530 1.00 46.25 653 ASP A N 1
ATOM 5133 C CA . ASP A 1 653 ? 21.951 -14.115 -22.366 1.00 46.25 653 ASP A CA 1
ATOM 5134 C C . ASP A 1 653 ? 22.203 -12.664 -22.808 1.00 46.25 653 ASP A C 1
ATOM 5136 O O . ASP A 1 653 ? 21.721 -12.210 -23.846 1.00 46.25 653 ASP A O 1
ATOM 5140 N N . THR A 1 654 ? 22.936 -11.912 -21.993 1.00 61.38 654 THR A N 1
ATOM 5141 C CA . THR A 1 654 ? 23.143 -10.456 -22.101 1.00 61.38 654 THR A CA 1
ATOM 5142 C C . THR A 1 654 ? 23.881 -10.026 -23.385 1.00 61.38 654 THR A C 1
ATOM 5144 O O . THR A 1 654 ? 23.936 -8.843 -23.733 1.00 61.38 654 THR A O 1
ATOM 5147 N N . TRP A 1 655 ? 24.411 -10.990 -24.140 1.00 78.69 655 TRP A N 1
ATOM 5148 C CA . TRP A 1 655 ? 24.949 -10.828 -25.485 1.00 78.69 655 TRP A CA 1
ATOM 5149 C C . TRP A 1 655 ? 24.764 -12.109 -26.308 1.00 78.69 655 TRP A C 1
ATOM 5151 O O . TRP A 1 655 ? 24.714 -13.219 -25.782 1.00 78.69 655 TRP A O 1
ATOM 5161 N N . PHE A 1 656 ? 24.764 -11.963 -27.631 1.00 85.88 656 PHE A N 1
ATOM 5162 C CA . PHE A 1 656 ? 24.802 -13.063 -28.587 1.00 85.88 656 PHE A CA 1
ATOM 5163 C C . PHE A 1 656 ? 25.915 -12.825 -29.609 1.00 85.88 656 PHE A C 1
ATOM 5165 O O . PHE A 1 656 ? 25.948 -11.797 -30.285 1.00 85.88 656 PHE A O 1
ATOM 5172 N N . ILE A 1 657 ? 26.813 -13.802 -29.756 1.00 84.19 657 ILE A N 1
ATOM 5173 C CA . ILE A 1 657 ? 27.835 -13.825 -30.808 1.00 84.19 657 ILE A CA 1
ATOM 5174 C C . ILE A 1 657 ? 27.545 -15.040 -31.696 1.00 84.19 657 ILE A C 1
ATOM 5176 O O . ILE A 1 657 ? 27.488 -16.153 -31.165 1.00 84.19 657 ILE A O 1
ATOM 5180 N N . PRO A 1 658 ? 27.403 -14.874 -33.027 1.00 86.06 658 PRO A N 1
ATOM 5181 C CA . PRO A 1 658 ? 27.210 -16.000 -33.927 1.00 86.06 658 PRO A CA 1
ATOM 5182 C C . PRO A 1 658 ? 28.289 -17.074 -33.704 1.00 86.06 658 PRO A C 1
ATOM 5184 O O . PRO A 1 658 ? 29.476 -16.739 -33.731 1.00 86.06 658 PRO A O 1
ATOM 5187 N N . PRO A 1 659 ? 27.939 -18.360 -33.509 1.00 81.38 659 PRO A N 1
ATOM 5188 C CA . PRO A 1 659 ? 28.917 -19.401 -33.180 1.00 81.38 659 PRO A CA 1
ATOM 5189 C C . PRO A 1 659 ? 30.062 -19.521 -34.196 1.00 81.38 659 PRO A C 1
ATOM 5191 O O . PRO A 1 659 ? 31.202 -19.787 -33.826 1.00 81.38 659 PRO A O 1
ATOM 5194 N N . GLN A 1 660 ? 29.788 -19.248 -35.475 1.00 83.88 660 GLN A N 1
ATOM 5195 C CA . GLN A 1 660 ? 30.778 -19.209 -36.556 1.00 83.88 660 GLN A CA 1
ATOM 5196 C C . GLN A 1 660 ? 31.809 -18.072 -36.429 1.00 83.88 660 GLN A C 1
ATOM 5198 O O . GLN A 1 660 ? 32.797 -18.046 -37.164 1.00 83.88 660 GLN A O 1
ATOM 5203 N N . TRP A 1 661 ? 31.590 -17.110 -35.532 1.00 85.12 661 TRP A N 1
ATOM 5204 C CA . TRP A 1 661 ? 32.545 -16.047 -35.229 1.00 85.12 661 TRP A CA 1
ATOM 5205 C C . TRP A 1 661 ? 33.511 -16.434 -34.109 1.00 85.12 661 TRP A C 1
ATOM 5207 O O . TRP A 1 661 ? 34.525 -15.763 -33.953 1.00 85.12 661 TRP A O 1
ATOM 5217 N N . LEU A 1 662 ? 33.243 -17.504 -33.359 1.00 81.50 662 LEU A N 1
ATOM 5218 C CA . LEU A 1 662 ? 34.065 -17.915 -32.225 1.00 81.50 662 LEU A CA 1
ATOM 5219 C C . LEU A 1 662 ? 35.176 -18.892 -32.667 1.00 81.50 662 LEU A C 1
ATOM 5221 O O . LEU A 1 662 ? 34.887 -19.920 -33.288 1.00 81.50 662 LEU A O 1
ATOM 5225 N N . PRO A 1 663 ? 36.454 -18.617 -32.348 1.00 73.88 663 PRO A N 1
ATOM 5226 C CA . PRO A 1 663 ? 37.552 -19.557 -32.559 1.00 73.88 663 PRO A CA 1
ATOM 5227 C C . PRO A 1 663 ? 37.343 -20.876 -31.801 1.00 73.88 663 PRO A C 1
ATOM 5229 O O . PRO A 1 663 ? 36.929 -20.895 -30.640 1.00 73.88 663 PRO A O 1
ATOM 5232 N N . LYS A 1 664 ? 37.667 -22.009 -32.438 1.00 72.56 664 LYS A N 1
ATOM 5233 C CA . LYS A 1 664 ? 37.552 -23.336 -31.809 1.00 72.56 664 LYS A CA 1
ATOM 5234 C C . LYS A 1 664 ? 38.471 -23.435 -30.583 1.00 72.56 664 LYS A C 1
ATOM 5236 O O . LYS A 1 664 ? 39.678 -23.266 -30.715 1.00 72.56 664 LYS A O 1
ATOM 5241 N N . GLY A 1 665 ? 37.905 -23.777 -29.422 1.00 65.69 665 GLY A N 1
ATOM 5242 C CA . GLY A 1 665 ? 38.652 -24.009 -28.176 1.00 65.69 665 GLY A CA 1
ATOM 5243 C C . GLY A 1 665 ? 38.869 -22.774 -27.292 1.00 65.69 665 GLY A C 1
ATOM 5244 O O . GLY A 1 665 ? 39.603 -22.868 -26.313 1.00 65.69 665 GLY A O 1
ATOM 5245 N N . GLN A 1 666 ? 38.250 -21.634 -27.610 1.00 68.00 666 GLN A N 1
ATOM 5246 C CA . GLN A 1 666 ? 38.317 -20.432 -26.779 1.00 68.00 666 GLN A CA 1
ATOM 5247 C C . GLN A 1 666 ? 37.338 -20.499 -25.595 1.00 68.00 666 GLN A C 1
ATOM 5249 O O . GLN A 1 666 ? 36.217 -20.990 -25.731 1.00 68.00 666 GLN A O 1
ATOM 5254 N N . THR A 1 667 ? 37.759 -20.001 -24.430 1.00 66.56 667 THR A N 1
ATOM 5255 C CA . THR A 1 667 ? 36.899 -19.873 -23.245 1.00 66.56 667 THR A CA 1
ATOM 5256 C C . THR A 1 667 ? 35.795 -18.835 -23.483 1.00 66.56 667 THR A C 1
ATOM 5258 O O . THR A 1 667 ? 36.095 -17.780 -24.051 1.00 66.56 667 THR A O 1
ATOM 5261 N N . PRO A 1 668 ? 34.544 -19.090 -23.051 1.00 68.94 668 PRO A N 1
ATOM 5262 C CA . PRO A 1 668 ? 33.467 -18.107 -23.146 1.00 68.94 668 PRO A CA 1
ATOM 5263 C C . PRO A 1 668 ? 33.836 -16.795 -22.432 1.00 68.94 668 PRO A C 1
ATOM 5265 O O . PRO A 1 668 ? 34.448 -16.862 -21.362 1.00 68.94 668 PRO A O 1
ATOM 5268 N N . PRO A 1 669 ? 33.490 -15.622 -22.996 1.00 77.19 669 PRO A N 1
ATOM 5269 C CA . PRO A 1 669 ? 33.711 -14.339 -22.331 1.00 77.19 669 PRO A CA 1
ATOM 5270 C C . PRO A 1 669 ? 32.906 -14.269 -21.027 1.00 77.19 669 PRO A C 1
ATOM 5272 O O . PRO A 1 669 ? 31.762 -14.721 -20.984 1.00 77.19 669 PRO A O 1
ATOM 5275 N N . ALA A 1 670 ? 33.503 -13.715 -19.970 1.00 77.75 670 ALA A N 1
ATOM 5276 C CA . ALA A 1 670 ? 32.875 -13.606 -18.652 1.00 77.75 670 ALA A CA 1
ATOM 5277 C C . ALA A 1 670 ? 32.101 -12.292 -18.474 1.00 77.75 670 ALA A C 1
ATOM 5279 O O . ALA A 1 670 ? 31.201 -12.210 -17.641 1.00 77.75 670 ALA A O 1
ATOM 5280 N N . THR A 1 671 ? 32.442 -11.265 -19.255 1.00 82.38 671 THR A N 1
ATOM 5281 C CA . THR A 1 671 ? 31.801 -9.946 -19.211 1.00 82.38 671 THR A CA 1
ATOM 5282 C C . THR A 1 671 ? 31.379 -9.491 -20.604 1.00 82.38 671 THR A C 1
ATOM 5284 O O . THR A 1 671 ? 31.958 -9.904 -21.612 1.00 82.38 671 THR A O 1
ATOM 5287 N N . ILE A 1 672 ? 30.408 -8.576 -20.675 1.00 84.44 672 ILE A N 1
ATOM 5288 C CA . ILE A 1 672 ? 29.964 -7.997 -21.950 1.00 84.44 672 ILE A CA 1
ATOM 5289 C C . ILE A 1 672 ? 31.092 -7.244 -22.670 1.00 84.44 672 ILE A C 1
ATOM 5291 O O . ILE A 1 672 ? 31.174 -7.268 -23.898 1.00 84.44 672 ILE A O 1
ATOM 5295 N N . LEU A 1 673 ? 32.012 -6.638 -21.909 1.00 89.69 673 LEU A N 1
ATOM 5296 C CA . LEU A 1 673 ? 33.172 -5.940 -22.454 1.00 89.69 673 LEU A CA 1
ATOM 5297 C C . LEU A 1 673 ? 34.148 -6.917 -23.129 1.00 89.69 673 LEU A C 1
ATOM 5299 O O . LEU A 1 673 ? 34.601 -6.664 -24.242 1.00 89.69 673 LEU A O 1
ATOM 5303 N N . GLU A 1 674 ? 34.412 -8.069 -22.507 1.00 89.06 674 GLU A N 1
ATOM 5304 C CA . GLU A 1 674 ? 35.186 -9.152 -23.130 1.00 89.06 674 GLU A CA 1
ATOM 5305 C C . GLU A 1 674 ? 34.473 -9.726 -24.360 1.00 89.06 674 GLU A C 1
ATOM 5307 O O . GLU A 1 674 ? 35.117 -10.018 -25.370 1.00 89.06 674 GLU A O 1
ATOM 5312 N N . ALA A 1 675 ? 33.145 -9.860 -24.303 1.00 88.38 675 ALA A N 1
ATOM 5313 C CA . ALA A 1 675 ? 32.343 -10.372 -25.407 1.00 88.38 675 ALA A CA 1
ATOM 5314 C C . ALA A 1 675 ? 32.399 -9.445 -26.633 1.00 88.38 675 ALA A C 1
ATOM 5316 O O . ALA A 1 675 ? 32.640 -9.914 -27.751 1.00 88.38 675 ALA A O 1
ATOM 5317 N N . VAL A 1 676 ? 32.235 -8.130 -26.446 1.00 92.38 676 VAL A N 1
ATOM 5318 C CA . VAL A 1 676 ? 32.330 -7.171 -27.557 1.00 92.38 676 VAL A CA 1
ATOM 5319 C C . VAL A 1 676 ? 33.765 -7.032 -28.063 1.00 92.38 676 VAL A C 1
ATOM 5321 O O . VAL A 1 676 ? 33.973 -6.912 -29.270 1.00 92.38 676 VAL A O 1
ATOM 5324 N N . GLU A 1 677 ? 34.774 -7.107 -27.188 1.00 92.62 677 GLU A N 1
ATOM 5325 C CA . GLU A 1 677 ? 36.186 -7.101 -27.585 1.00 92.62 677 GLU A CA 1
ATOM 5326 C C . GLU A 1 677 ? 36.515 -8.309 -28.454 1.00 92.62 677 GLU A C 1
ATOM 5328 O O . GLU A 1 677 ? 37.150 -8.163 -29.504 1.00 92.62 677 GLU A O 1
ATOM 5333 N N . LEU A 1 678 ? 36.014 -9.482 -28.065 1.00 89.88 678 LEU A N 1
ATOM 5334 C CA . LEU A 1 678 ? 36.128 -10.698 -28.846 1.00 89.88 678 LEU A CA 1
ATOM 5335 C C . LEU A 1 678 ? 35.461 -10.524 -30.212 1.00 89.88 678 LEU A C 1
ATOM 5337 O O . LEU A 1 678 ? 36.142 -10.636 -31.230 1.00 89.88 678 LEU A O 1
ATOM 5341 N N . ALA A 1 679 ? 34.175 -10.173 -30.260 1.00 90.44 679 ALA A N 1
ATOM 5342 C CA . ALA A 1 679 ? 33.452 -10.003 -31.521 1.00 90.44 679 ALA A CA 1
ATOM 5343 C C . ALA A 1 679 ? 34.104 -8.946 -32.435 1.00 90.44 679 ALA A C 1
ATOM 5345 O O . ALA A 1 679 ? 34.340 -9.198 -33.619 1.00 90.44 679 ALA A O 1
ATOM 5346 N N . SER A 1 680 ? 34.489 -7.794 -31.877 1.00 91.06 680 SER A N 1
ATOM 5347 C CA . SER A 1 680 ? 35.187 -6.716 -32.587 1.00 91.06 680 SER A CA 1
ATOM 5348 C C . SER A 1 680 ? 36.569 -7.142 -33.094 1.00 91.06 680 SER A C 1
ATOM 5350 O O . SER A 1 680 ? 36.997 -6.720 -34.171 1.00 91.06 680 SER A O 1
ATOM 5352 N N . SER A 1 681 ? 37.299 -7.976 -32.348 1.00 88.25 681 SER A N 1
ATOM 5353 C CA . SER A 1 681 ? 38.596 -8.501 -32.790 1.00 88.25 681 SER A CA 1
ATOM 5354 C C . SER A 1 681 ? 38.452 -9.447 -33.981 1.00 88.25 681 SER A C 1
ATOM 5356 O O . SER A 1 681 ? 39.232 -9.351 -34.927 1.00 88.25 681 SER A O 1
ATOM 5358 N N . VAL A 1 682 ? 37.418 -10.295 -33.987 1.00 86.62 682 VAL A N 1
ATOM 5359 C CA . VAL A 1 682 ? 37.207 -11.260 -35.069 1.00 86.62 682 VAL A CA 1
ATOM 5360 C C . VAL A 1 682 ? 36.715 -10.565 -36.340 1.00 86.62 682 VAL A C 1
ATOM 5362 O O . VAL A 1 682 ? 37.170 -10.905 -37.429 1.00 86.62 682 VAL A O 1
ATOM 5365 N N . ILE A 1 683 ? 35.838 -9.561 -36.238 1.00 88.00 683 ILE A N 1
ATOM 5366 C CA . ILE A 1 683 ? 35.352 -8.829 -37.421 1.00 88.00 683 ILE A CA 1
ATOM 5367 C C . ILE A 1 683 ? 36.483 -8.086 -38.148 1.00 88.00 683 ILE A C 1
ATOM 5369 O O . ILE A 1 683 ? 36.444 -7.963 -39.371 1.00 88.00 683 ILE A O 1
ATOM 5373 N N . ARG A 1 684 ? 37.535 -7.639 -37.446 1.00 83.50 684 ARG A N 1
ATOM 5374 C CA . ARG A 1 684 ? 38.672 -6.945 -38.086 1.00 83.50 684 ARG A CA 1
ATOM 5375 C C . ARG A 1 684 ? 39.359 -7.769 -39.174 1.00 83.50 684 ARG A C 1
ATOM 5377 O O . ARG A 1 684 ? 39.878 -7.181 -40.117 1.00 83.50 684 ARG A O 1
ATOM 5384 N N . SER A 1 685 ? 39.361 -9.094 -39.050 1.00 83.12 685 SER A N 1
ATOM 5385 C CA . SER A 1 685 ? 39.907 -10.014 -40.053 1.00 83.12 685 SER A CA 1
ATOM 5386 C C . SER A 1 685 ? 38.855 -10.574 -41.016 1.00 83.12 685 SER A C 1
ATOM 5388 O O . SER A 1 685 ? 39.207 -11.350 -41.898 1.00 83.12 685 SER A O 1
ATOM 5390 N N . HIS A 1 686 ? 37.589 -10.168 -40.874 1.00 86.06 686 HIS A N 1
ATOM 5391 C CA . HIS A 1 686 ? 36.439 -10.700 -41.607 1.00 86.06 686 HIS A CA 1
ATOM 5392 C C . HIS A 1 686 ? 35.544 -9.568 -42.130 1.00 86.06 686 HIS A C 1
ATOM 5394 O O . HIS A 1 686 ? 34.457 -9.311 -41.593 1.00 86.06 686 HIS A O 1
ATOM 5400 N N . PRO A 1 687 ? 35.995 -8.845 -43.170 1.00 82.12 687 PRO A N 1
ATOM 5401 C CA . PRO A 1 687 ? 35.285 -7.688 -43.691 1.00 82.12 687 PRO A CA 1
ATOM 5402 C C . PRO A 1 687 ? 33.842 -8.009 -44.126 1.00 82.12 687 PRO A C 1
ATOM 5404 O O . PRO A 1 687 ? 32.983 -7.131 -44.110 1.00 82.12 687 PRO A O 1
ATOM 5407 N N . GLU A 1 688 ? 33.524 -9.229 -44.542 1.00 84.62 688 GLU A N 1
ATOM 5408 C CA . GLU A 1 688 ? 32.169 -9.669 -44.910 1.00 84.62 688 GLU A CA 1
ATOM 5409 C C . GLU A 1 688 ? 31.134 -9.559 -43.772 1.00 84.62 688 GLU A C 1
ATOM 5411 O O . GLU A 1 688 ? 29.933 -9.613 -44.024 1.00 84.62 688 GLU A O 1
ATOM 5416 N N . ARG A 1 689 ? 31.588 -9.348 -42.529 1.00 90.38 689 ARG A N 1
ATOM 5417 C CA . ARG A 1 689 ? 30.756 -9.147 -41.330 1.00 90.38 689 ARG A CA 1
ATOM 5418 C C . ARG A 1 689 ? 30.421 -7.678 -41.058 1.00 90.38 689 ARG A C 1
ATOM 5420 O O . ARG A 1 689 ? 29.942 -7.336 -39.979 1.00 90.38 689 ARG A O 1
ATOM 5427 N N . ASN A 1 690 ? 30.673 -6.804 -42.027 1.00 92.25 690 ASN A N 1
ATOM 5428 C CA . ASN A 1 690 ? 30.229 -5.414 -42.008 1.00 92.25 690 ASN A CA 1
ATOM 5429 C C . ASN A 1 690 ? 28.922 -5.253 -42.789 1.00 92.25 690 ASN A C 1
ATOM 5431 O O . ASN A 1 690 ? 28.615 -6.066 -43.663 1.00 92.25 690 ASN A O 1
ATOM 5435 N N . ILE A 1 691 ? 28.189 -4.161 -42.544 1.00 93.31 691 ILE A N 1
ATOM 5436 C CA . ILE A 1 691 ? 27.096 -3.754 -43.434 1.00 93.31 691 ILE A CA 1
ATOM 5437 C C . ILE A 1 691 ? 27.680 -3.629 -44.857 1.00 93.31 691 ILE A C 1
ATOM 5439 O O . ILE A 1 691 ? 28.719 -2.971 -45.023 1.00 93.31 691 ILE A O 1
ATOM 5443 N N . PRO A 1 692 ? 27.067 -4.248 -45.884 1.00 89.69 692 PRO A N 1
ATOM 5444 C CA . PRO A 1 692 ? 27.533 -4.147 -47.263 1.00 89.69 692 PRO A CA 1
ATOM 5445 C C . PRO A 1 692 ? 27.787 -2.698 -47.691 1.00 89.69 692 PRO A C 1
ATOM 5447 O O . PRO A 1 692 ? 27.082 -1.788 -47.271 1.00 89.69 692 PRO A O 1
ATOM 5450 N N . LEU A 1 693 ? 28.818 -2.479 -48.517 1.00 89.19 693 LEU A N 1
ATOM 5451 C CA . LEU A 1 693 ? 29.274 -1.147 -48.960 1.00 89.19 693 LEU A CA 1
ATOM 5452 C C . LEU A 1 693 ? 29.817 -0.239 -47.833 1.00 89.19 693 LEU A C 1
ATOM 5454 O O . LEU A 1 693 ? 30.078 0.944 -48.061 1.00 89.19 693 LEU A O 1
ATOM 5458 N N . SER A 1 694 ? 30.074 -0.783 -46.638 1.00 93.38 694 SER A N 1
ATOM 5459 C CA . SER A 1 694 ? 30.570 -0.010 -45.496 1.00 93.38 694 SER A CA 1
ATOM 5460 C C . SER A 1 694 ? 31.718 -0.673 -44.727 1.00 93.38 694 SER A C 1
ATOM 5462 O O . SER A 1 694 ? 32.048 -1.856 -44.880 1.00 93.38 694 SER A O 1
ATOM 5464 N N . ARG A 1 695 ? 32.350 0.122 -43.860 1.00 93.25 695 ARG A N 1
ATOM 5465 C CA . ARG A 1 695 ? 33.286 -0.347 -42.827 1.00 93.25 695 ARG A CA 1
ATOM 5466 C C . ARG A 1 695 ? 32.631 -0.440 -41.444 1.00 93.25 695 ARG A C 1
ATOM 5468 O O . ARG A 1 695 ? 33.338 -0.464 -40.442 1.00 93.25 695 ARG A O 1
ATOM 5475 N N . ILE A 1 696 ? 31.302 -0.466 -41.402 1.00 96.38 696 ILE A N 1
ATOM 5476 C CA . ILE A 1 696 ? 30.504 -0.502 -40.179 1.00 96.38 696 ILE A CA 1
ATOM 5477 C C . ILE A 1 696 ? 30.263 -1.971 -39.820 1.00 96.38 696 ILE A C 1
ATOM 5479 O O . ILE A 1 696 ? 29.627 -2.676 -40.606 1.00 96.38 696 ILE A O 1
ATOM 5483 N N . PRO A 1 697 ? 30.788 -2.464 -38.691 1.00 96.00 697 PRO A N 1
ATOM 5484 C CA . PRO A 1 697 ? 30.638 -3.862 -38.313 1.00 96.00 697 PRO A CA 1
ATOM 5485 C C . PRO A 1 697 ? 29.181 -4.182 -37.941 1.00 96.00 697 PRO A C 1
ATOM 5487 O O . PRO A 1 697 ? 28.469 -3.326 -37.425 1.00 96.00 697 PRO A O 1
ATOM 5490 N N . LEU A 1 698 ? 28.724 -5.413 -38.187 1.00 94.94 698 LEU A N 1
ATOM 5491 C CA . LEU A 1 698 ? 27.398 -5.897 -37.769 1.00 94.94 698 LEU A CA 1
ATOM 5492 C C . LEU A 1 698 ? 27.403 -6.268 -36.274 1.00 94.94 698 LEU A C 1
ATOM 5494 O O . LEU A 1 698 ? 27.198 -7.421 -35.891 1.00 94.94 698 LEU A O 1
ATOM 5498 N N . LEU A 1 699 ? 27.701 -5.271 -35.440 1.00 95.75 699 LEU A N 1
ATOM 5499 C CA . LEU A 1 699 ? 27.619 -5.315 -33.982 1.00 95.75 699 LEU A CA 1
ATOM 5500 C C . LEU A 1 699 ? 26.461 -4.413 -33.566 1.00 95.75 699 LEU A C 1
ATOM 5502 O O . LEU A 1 699 ? 26.490 -3.224 -33.866 1.00 95.75 699 LEU A O 1
ATOM 5506 N N . VAL A 1 700 ? 25.449 -4.967 -32.913 1.00 95.31 700 VAL A N 1
ATOM 5507 C CA . VAL A 1 700 ? 24.295 -4.212 -32.419 1.00 95.31 700 VAL A CA 1
ATOM 5508 C C . VAL A 1 700 ? 24.493 -3.908 -30.942 1.00 95.31 700 VAL A C 1
ATOM 5510 O O . VAL A 1 700 ? 24.796 -4.801 -30.152 1.00 95.31 700 VAL A O 1
ATOM 5513 N N . HIS A 1 701 ? 24.317 -2.647 -30.573 1.00 95.75 701 HIS A N 1
ATOM 5514 C CA . HIS A 1 701 ? 24.425 -2.150 -29.213 1.00 95.75 701 HIS A CA 1
ATOM 5515 C C . HIS A 1 701 ? 23.098 -1.520 -28.805 1.00 95.75 701 HIS A C 1
ATOM 5517 O O . HIS A 1 701 ? 22.652 -0.556 -29.424 1.00 95.75 701 HIS A O 1
ATOM 5523 N N . GLN A 1 702 ? 22.491 -2.043 -27.746 1.00 90.38 702 GLN A N 1
ATOM 5524 C CA . GLN A 1 702 ? 21.372 -1.395 -27.068 1.00 90.38 702 GLN A CA 1
ATOM 5525 C C . GLN A 1 702 ? 21.725 -1.223 -25.592 1.00 90.38 702 GLN A C 1
ATOM 5527 O O . GLN A 1 702 ? 22.468 -2.035 -25.037 1.00 90.38 702 GLN A O 1
ATOM 5532 N N . LYS A 1 703 ? 21.234 -0.155 -24.960 1.00 85.56 703 LYS A N 1
ATOM 5533 C CA . LYS A 1 703 ? 21.470 0.129 -23.539 1.00 85.56 703 LYS A CA 1
ATOM 5534 C C . LYS A 1 703 ? 20.182 -0.031 -22.756 1.00 85.56 703 LYS A C 1
ATOM 5536 O O . LYS A 1 703 ? 19.168 0.561 -23.116 1.00 85.56 703 LYS A O 1
ATOM 5541 N N . TRP A 1 704 ? 20.254 -0.737 -21.635 1.00 74.31 704 TRP A N 1
ATOM 5542 C CA . TRP A 1 704 ? 19.241 -0.669 -20.589 1.00 74.31 704 TRP A CA 1
ATOM 5543 C C . TRP A 1 704 ? 19.898 -0.598 -19.213 1.00 74.31 704 TRP A C 1
ATOM 5545 O O . TRP A 1 704 ? 21.110 -0.715 -19.108 1.00 74.31 704 TRP A O 1
ATOM 5555 N N . ASN A 1 705 ? 19.148 -0.336 -18.147 1.00 56.00 705 ASN A N 1
ATOM 5556 C CA . ASN A 1 705 ? 19.761 -0.226 -16.813 1.00 56.00 705 ASN A CA 1
ATOM 5557 C C . ASN A 1 705 ? 20.275 -1.588 -16.320 1.00 56.00 705 ASN A C 1
ATOM 5559 O O . ASN A 1 705 ? 21.275 -1.678 -15.614 1.00 56.00 705 ASN A O 1
ATOM 5563 N N . THR A 1 706 ? 19.626 -2.668 -16.756 1.00 52.03 706 THR A N 1
ATOM 5564 C CA . THR A 1 706 ? 20.049 -4.046 -16.516 1.00 52.03 706 THR A CA 1
ATOM 5565 C C . THR A 1 706 ? 19.876 -4.874 -17.784 1.00 52.03 706 THR A C 1
ATOM 5567 O O . THR A 1 706 ? 18.934 -4.676 -18.550 1.00 52.03 706 THR A O 1
ATOM 5570 N N . ALA A 1 707 ? 20.768 -5.840 -17.998 1.00 45.97 707 ALA A N 1
ATOM 5571 C CA . ALA A 1 707 ? 20.657 -6.774 -19.108 1.00 45.97 707 ALA A CA 1
ATOM 5572 C C . ALA A 1 707 ? 19.601 -7.877 -18.852 1.00 45.97 707 ALA A C 1
ATOM 5574 O O . ALA A 1 707 ? 19.354 -8.726 -19.706 1.00 45.97 707 ALA A O 1
ATOM 5575 N N . ARG A 1 708 ? 18.934 -7.843 -17.687 1.00 45.91 708 ARG A N 1
ATOM 5576 C CA . ARG A 1 708 ? 17.714 -8.605 -17.406 1.00 45.91 708 ARG A CA 1
ATOM 5577 C C . ARG A 1 708 ? 16.506 -7.801 -17.881 1.00 45.91 708 ARG A C 1
ATOM 5579 O O . ARG A 1 708 ? 16.126 -6.823 -17.254 1.00 45.91 708 ARG A O 1
ATOM 5586 N N . LEU A 1 709 ? 15.882 -8.237 -18.969 1.00 41.41 709 LEU A N 1
ATOM 5587 C CA . LEU A 1 709 ? 14.746 -7.541 -19.592 1.00 41.41 709 LEU A CA 1
ATOM 5588 C C . LEU A 1 709 ? 13.413 -7.705 -18.844 1.00 41.41 709 LEU A C 1
ATOM 5590 O O . LEU A 1 709 ? 12.390 -7.174 -19.271 1.00 41.41 709 LEU A O 1
ATOM 5594 N N . ASN A 1 710 ? 13.423 -8.421 -17.720 1.00 37.12 710 ASN A N 1
ATOM 5595 C CA . ASN A 1 710 ? 12.255 -8.646 -16.880 1.00 37.12 710 ASN A CA 1
ATOM 5596 C C . ASN A 1 710 ? 11.788 -7.313 -16.271 1.00 37.12 710 ASN A C 1
ATOM 5598 O O . ASN A 1 710 ? 12.510 -6.700 -15.488 1.00 37.12 710 ASN A O 1
ATOM 5602 N N . GLY A 1 711 ? 10.573 -6.877 -16.610 1.00 37.72 711 GLY A N 1
ATOM 5603 C CA . GLY A 1 711 ? 10.014 -5.589 -16.181 1.00 37.72 711 GLY A CA 1
ATOM 5604 C C . GLY A 1 711 ? 10.206 -4.431 -17.175 1.00 37.72 711 GLY A C 1
ATOM 5605 O O . GLY A 1 711 ? 9.742 -3.319 -16.931 1.00 37.72 711 GLY A O 1
ATOM 5606 N N . THR A 1 712 ? 10.840 -4.675 -18.322 1.00 41.81 712 THR A N 1
ATOM 5607 C CA . THR A 1 712 ? 10.797 -3.771 -19.480 1.00 41.81 712 THR A CA 1
ATOM 5608 C C . THR A 1 712 ? 9.412 -3.884 -20.145 1.00 41.81 712 THR A C 1
ATOM 5610 O O . THR A 1 712 ? 8.878 -4.985 -20.236 1.00 41.81 712 THR A O 1
ATOM 5613 N N . LYS A 1 713 ? 8.788 -2.773 -20.585 1.00 48.22 713 LYS A N 1
ATOM 5614 C CA . LYS A 1 713 ? 7.457 -2.792 -21.250 1.00 48.22 713 LYS A CA 1
ATOM 5615 C C . LYS A 1 713 ? 7.430 -3.847 -22.369 1.00 48.22 713 LYS A C 1
ATOM 5617 O O . LYS A 1 713 ? 8.365 -3.865 -23.162 1.00 48.22 713 LYS A O 1
ATOM 5622 N N . GLU A 1 714 ? 6.366 -4.645 -22.483 1.00 53.06 714 GLU A N 1
ATOM 5623 C CA . GLU A 1 714 ? 6.273 -5.739 -23.472 1.00 53.06 714 GLU A CA 1
ATOM 5624 C C . GLU A 1 714 ? 6.549 -5.271 -24.913 1.00 53.06 714 GLU A C 1
ATOM 5626 O O . GLU A 1 714 ? 7.285 -5.928 -25.639 1.00 53.06 714 GLU A O 1
ATOM 5631 N N . ASP A 1 715 ? 6.093 -4.073 -25.298 1.00 52.34 715 ASP A N 1
ATOM 5632 C CA . ASP A 1 715 ? 6.428 -3.477 -26.600 1.00 52.34 715 ASP A CA 1
ATOM 5633 C C . ASP A 1 715 ? 7.945 -3.285 -26.786 1.00 52.34 715 ASP A C 1
ATOM 5635 O O . ASP A 1 715 ? 8.489 -3.610 -27.837 1.00 52.34 715 ASP A O 1
ATOM 5639 N N . ILE A 1 716 ? 8.649 -2.803 -25.758 1.00 56.22 716 ILE A N 1
ATOM 5640 C CA . ILE A 1 716 ? 10.105 -2.607 -25.776 1.00 56.22 716 ILE A CA 1
ATOM 5641 C C . ILE A 1 716 ? 10.830 -3.959 -25.782 1.00 56.22 716 ILE A C 1
ATOM 5643 O O . ILE A 1 716 ? 11.777 -4.138 -26.544 1.00 56.22 716 ILE A O 1
ATOM 5647 N N . VAL A 1 717 ? 10.367 -4.930 -24.987 1.00 61.72 717 VAL A N 1
ATOM 5648 C CA . VAL A 1 717 ? 10.894 -6.304 -25.029 1.00 61.72 717 VAL A CA 1
ATOM 5649 C C . VAL A 1 717 ? 10.711 -6.888 -26.425 1.00 61.72 717 VAL A C 1
ATOM 5651 O O . VAL A 1 717 ? 11.668 -7.423 -26.967 1.00 61.72 717 VAL A O 1
ATOM 5654 N N . SER A 1 718 ? 9.558 -6.682 -27.063 1.00 70.94 718 SER A N 1
ATOM 5655 C CA . SER A 1 718 ? 9.298 -7.150 -28.426 1.00 70.94 718 SER A CA 1
ATOM 5656 C C . SER A 1 718 ? 10.253 -6.532 -29.456 1.00 70.94 718 SER A C 1
ATOM 5658 O O . SER A 1 718 ? 10.659 -7.204 -30.404 1.00 70.94 718 SER A O 1
ATOM 5660 N N . TYR A 1 719 ? 10.671 -5.275 -29.269 1.00 75.50 719 TYR A N 1
ATOM 5661 C CA . TYR A 1 719 ? 11.671 -4.637 -30.128 1.00 75.50 719 TYR A CA 1
ATOM 5662 C C . TYR A 1 719 ? 13.066 -5.210 -29.889 1.00 75.50 719 TYR A C 1
ATOM 5664 O O . TYR A 1 719 ? 13.760 -5.544 -30.850 1.00 75.50 719 TYR A O 1
ATOM 5672 N N . ILE A 1 720 ? 13.457 -5.415 -28.632 1.00 69.38 720 ILE A N 1
ATOM 5673 C CA . ILE A 1 720 ? 14.725 -6.065 -28.283 1.00 69.38 720 ILE A CA 1
ATOM 5674 C C . ILE A 1 720 ? 14.770 -7.505 -28.818 1.00 69.38 720 ILE A C 1
ATOM 5676 O O . ILE A 1 720 ? 15.743 -7.911 -29.453 1.00 69.38 720 ILE A O 1
ATOM 5680 N N . GLU A 1 721 ? 13.696 -8.269 -28.632 1.00 74.50 721 GLU A N 1
ATOM 5681 C CA . GLU A 1 721 ? 13.531 -9.617 -29.172 1.00 74.50 721 GLU A CA 1
ATOM 5682 C C . GLU A 1 721 ? 13.566 -9.623 -30.696 1.00 74.50 721 GLU A C 1
ATOM 5684 O O . GLU A 1 721 ? 14.112 -10.554 -31.284 1.00 74.50 721 GLU A O 1
ATOM 5689 N N . GLN A 1 722 ? 13.044 -8.588 -31.356 1.00 80.75 722 GLN A N 1
ATOM 5690 C CA . GLN A 1 722 ? 13.140 -8.445 -32.803 1.00 80.75 722 GLN A CA 1
ATOM 5691 C C . GLN A 1 722 ? 14.605 -8.296 -33.243 1.00 80.75 722 GLN A C 1
ATOM 5693 O O . GLN A 1 722 ? 15.059 -9.041 -34.117 1.00 80.75 722 GLN A O 1
ATOM 5698 N N . TRP A 1 723 ? 15.375 -7.400 -32.617 1.00 82.81 723 TRP A N 1
ATOM 5699 C CA . TRP A 1 723 ? 16.813 -7.247 -32.881 1.00 82.81 723 TRP A CA 1
ATOM 5700 C C . TRP A 1 723 ? 17.603 -8.534 -32.584 1.00 82.81 723 TRP A C 1
ATOM 5702 O O . TRP A 1 723 ? 18.442 -8.958 -33.390 1.00 82.81 723 TRP A O 1
ATOM 5712 N N . LEU A 1 724 ? 17.307 -9.203 -31.469 1.00 77.44 724 LEU A N 1
ATOM 5713 C CA . LEU A 1 724 ? 17.945 -10.459 -31.077 1.00 77.44 724 LEU A CA 1
ATOM 5714 C C . LEU A 1 724 ? 17.586 -11.612 -32.026 1.00 77.44 724 LEU A C 1
ATOM 5716 O O . LEU A 1 724 ? 18.470 -12.350 -32.457 1.00 77.44 724 LEU A O 1
ATOM 5720 N N . SER A 1 725 ? 16.322 -11.735 -32.431 1.00 75.31 725 SER A N 1
ATOM 5721 C CA . SER A 1 725 ? 15.846 -12.770 -33.361 1.00 75.31 725 SER A CA 1
ATOM 5722 C C . SER A 1 725 ? 16.530 -12.657 -34.719 1.00 75.31 725 SER A C 1
ATOM 5724 O O . SER A 1 725 ? 16.987 -13.658 -35.272 1.00 75.31 725 SER A O 1
ATOM 5726 N N . HIS A 1 726 ? 16.682 -11.430 -35.228 1.00 77.88 726 HIS A N 1
ATOM 5727 C CA . HIS A 1 726 ? 17.445 -11.167 -36.447 1.00 77.88 726 HIS A CA 1
ATOM 5728 C C . HIS A 1 726 ? 18.933 -11.534 -36.314 1.00 77.88 726 HIS A C 1
ATOM 5730 O O . HIS A 1 726 ? 19.564 -11.876 -37.313 1.00 77.88 726 HIS A O 1
ATOM 5736 N N . SER A 1 727 ? 19.479 -11.514 -35.096 1.00 77.31 727 SER A N 1
ATOM 5737 C CA . SER A 1 727 ? 20.858 -11.924 -34.810 1.00 77.31 727 SER A CA 1
ATOM 5738 C C . SER A 1 727 ? 20.999 -13.448 -34.730 1.00 77.31 727 SER A C 1
ATOM 5740 O O . SER A 1 727 ? 21.919 -14.014 -35.321 1.00 77.31 727 SER A O 1
ATOM 5742 N N . MET A 1 728 ? 20.076 -14.122 -34.035 1.00 67.75 728 MET A N 1
ATOM 5743 C CA . MET A 1 728 ? 20.124 -15.564 -33.760 1.00 67.75 728 MET A CA 1
ATOM 5744 C C . MET A 1 728 ? 19.723 -16.432 -34.955 1.00 67.75 728 MET A C 1
ATOM 5746 O O . MET A 1 728 ? 20.317 -17.487 -35.177 1.00 67.75 728 MET A O 1
ATOM 5750 N N . ALA A 1 729 ? 18.717 -16.002 -35.716 1.00 64.06 729 ALA A N 1
ATOM 5751 C CA . ALA A 1 729 ? 18.146 -16.759 -36.825 1.00 64.06 729 ALA A CA 1
ATOM 5752 C C . ALA A 1 729 ? 17.962 -15.866 -38.066 1.00 64.06 729 ALA A C 1
ATOM 5754 O O . ALA A 1 729 ? 16.830 -15.631 -38.502 1.00 64.06 729 ALA A O 1
ATOM 5755 N N . PRO A 1 730 ? 19.056 -15.346 -38.660 1.00 70.56 730 PRO A N 1
ATOM 5756 C CA . PRO A 1 730 ? 18.947 -14.556 -39.876 1.00 70.56 730 PRO A CA 1
ATOM 5757 C C . PRO A 1 730 ? 18.361 -15.418 -41.001 1.00 70.56 730 PRO A C 1
ATOM 5759 O O . PRO A 1 730 ? 18.761 -16.568 -41.201 1.00 70.56 730 PRO A O 1
ATOM 5762 N N . ALA A 1 731 ? 17.419 -14.857 -41.766 1.00 74.00 731 ALA A N 1
ATOM 5763 C CA . ALA A 1 731 ? 16.966 -15.490 -43.000 1.00 74.00 731 ALA A CA 1
ATOM 5764 C C . ALA A 1 731 ? 18.181 -15.763 -43.915 1.00 74.00 731 ALA A C 1
ATOM 5766 O O . ALA A 1 731 ? 19.122 -14.968 -43.898 1.00 74.00 731 ALA A O 1
ATOM 5767 N N . PRO A 1 732 ? 18.175 -16.813 -44.763 1.00 71.50 732 PRO A N 1
ATOM 5768 C CA . PRO A 1 732 ? 19.347 -17.204 -45.563 1.00 71.50 732 PRO A CA 1
ATOM 5769 C C . PRO A 1 732 ? 19.955 -16.096 -46.443 1.00 71.50 732 PRO A C 1
ATOM 5771 O O . PRO A 1 732 ? 21.099 -16.208 -46.872 1.00 71.50 732 PRO A O 1
ATOM 5774 N N . ALA A 1 733 ? 19.192 -15.037 -46.728 1.00 75.44 733 ALA A N 1
ATOM 5775 C CA . ALA A 1 733 ? 19.613 -13.879 -47.510 1.00 75.44 733 ALA A CA 1
ATOM 5776 C C . ALA A 1 733 ? 20.335 -12.779 -46.697 1.00 75.44 733 ALA A C 1
ATOM 5778 O O . ALA A 1 733 ? 20.785 -11.797 -47.288 1.00 75.44 733 ALA A O 1
ATOM 5779 N N . TYR A 1 734 ? 20.431 -12.895 -45.368 1.00 83.62 734 TYR A N 1
ATOM 5780 C CA . TYR A 1 734 ? 20.994 -11.867 -44.487 1.00 83.62 734 TYR A CA 1
ATOM 5781 C C . TYR A 1 734 ? 22.312 -12.300 -43.843 1.00 83.62 734 TYR A C 1
ATOM 5783 O O . TYR A 1 734 ? 22.507 -13.460 -43.481 1.00 83.62 734 TYR A O 1
ATOM 5791 N N . SER A 1 735 ? 23.223 -11.337 -43.678 1.00 84.44 735 SER A N 1
ATOM 5792 C CA . SER A 1 735 ? 24.488 -11.564 -42.978 1.00 84.44 735 SER A CA 1
ATOM 5793 C C . SER A 1 735 ? 24.248 -11.725 -41.471 1.00 84.44 735 SER A C 1
ATOM 5795 O O . SER A 1 735 ? 23.487 -10.936 -40.913 1.00 84.44 735 SER A O 1
ATOM 5797 N N . PRO A 1 736 ? 24.922 -12.668 -40.788 1.00 87.12 736 PRO A N 1
ATOM 5798 C CA . PRO A 1 736 ? 24.867 -12.775 -39.331 1.00 87.12 736 PRO A CA 1
ATOM 5799 C C . PRO A 1 736 ? 25.322 -11.481 -38.646 1.00 87.12 736 PRO A C 1
ATOM 5801 O O . PRO A 1 736 ? 26.249 -10.826 -39.127 1.00 87.12 736 PRO A O 1
ATOM 5804 N N . MET A 1 737 ? 24.718 -11.155 -37.503 1.00 91.31 737 MET A N 1
ATOM 5805 C CA . MET A 1 737 ? 25.117 -10.029 -36.656 1.00 91.31 737 MET A CA 1
ATOM 5806 C C . MET A 1 737 ? 25.237 -10.464 -35.193 1.00 91.31 737 MET A C 1
ATOM 5808 O O . MET A 1 737 ? 24.583 -11.419 -34.775 1.00 91.31 737 MET A O 1
ATOM 5812 N N . ALA A 1 738 ? 26.098 -9.791 -34.431 1.00 90.31 738 ALA A N 1
ATOM 5813 C CA . ALA A 1 738 ? 26.187 -9.979 -32.984 1.00 90.31 738 ALA A CA 1
ATOM 5814 C C . ALA A 1 738 ? 25.377 -8.904 -32.259 1.00 90.31 738 ALA A C 1
ATOM 5816 O O . ALA A 1 738 ? 25.286 -7.771 -32.731 1.00 90.31 738 ALA A O 1
ATOM 5817 N N . TYR A 1 739 ? 24.825 -9.259 -31.104 1.00 90.50 739 TYR A N 1
ATOM 5818 C CA . TYR A 1 739 ? 23.928 -8.420 -30.319 1.00 90.50 739 TYR A CA 1
ATOM 5819 C C . TYR A 1 739 ? 24.457 -8.251 -28.894 1.00 90.50 739 TYR A C 1
ATOM 5821 O O . TYR A 1 739 ? 24.885 -9.226 -28.278 1.00 90.50 739 TYR A O 1
ATOM 5829 N N . PHE A 1 740 ? 24.425 -7.024 -28.374 1.00 90.75 740 PHE A N 1
ATOM 5830 C CA . PHE A 1 740 ? 24.916 -6.671 -27.043 1.00 90.75 740 PHE A CA 1
ATOM 5831 C C . PHE A 1 740 ? 23.917 -5.751 -26.344 1.00 90.75 740 PHE A C 1
ATOM 5833 O O . PHE A 1 740 ? 23.675 -4.633 -26.810 1.00 90.75 740 PHE A O 1
ATOM 5840 N N . LEU A 1 741 ? 23.390 -6.210 -25.208 1.00 86.19 741 LEU A N 1
ATOM 5841 C CA . LEU A 1 741 ? 22.545 -5.416 -24.324 1.00 86.19 741 LEU A CA 1
ATOM 5842 C C . LEU A 1 741 ? 23.369 -4.957 -23.118 1.00 86.19 741 LEU A C 1
ATOM 5844 O O . LEU A 1 741 ? 23.670 -5.740 -22.220 1.00 86.19 741 LEU A O 1
ATOM 5848 N N . TRP A 1 742 ? 23.753 -3.687 -23.125 1.00 85.62 742 TRP A N 1
ATOM 5849 C CA . TRP A 1 742 ? 24.618 -3.083 -22.118 1.00 85.62 742 TRP A CA 1
ATOM 5850 C C . TRP A 1 742 ? 23.823 -2.635 -20.897 1.00 85.62 742 TRP A C 1
ATOM 5852 O O . TRP A 1 742 ? 22.853 -1.897 -21.051 1.00 85.62 742 TRP A O 1
ATOM 5862 N N . ASP A 1 743 ? 24.270 -3.050 -19.711 1.00 80.81 743 ASP A N 1
ATOM 5863 C CA . ASP A 1 743 ? 23.811 -2.552 -18.414 1.00 80.81 743 ASP A CA 1
ATOM 5864 C C . ASP A 1 743 ? 24.737 -1.470 -17.846 1.00 80.81 743 ASP A C 1
ATOM 5866 O O . ASP A 1 743 ? 25.807 -1.188 -18.394 1.00 80.81 743 ASP A O 1
ATOM 5870 N N . ASP A 1 744 ? 24.333 -0.844 -16.739 1.00 78.06 744 ASP A N 1
ATOM 5871 C CA . ASP A 1 744 ? 25.088 0.266 -16.148 1.00 78.06 744 ASP A CA 1
ATOM 5872 C C . ASP A 1 744 ? 26.499 -0.157 -15.681 1.00 78.06 744 ASP A C 1
ATOM 5874 O O . ASP A 1 744 ? 27.444 0.640 -15.745 1.00 78.06 744 ASP A O 1
ATOM 5878 N N . GLU A 1 745 ? 26.681 -1.422 -15.281 1.00 81.94 745 GLU A N 1
ATOM 5879 C CA . GLU A 1 745 ? 27.996 -1.983 -14.948 1.00 81.94 745 GLU A CA 1
ATOM 5880 C C . GLU A 1 745 ? 28.883 -2.097 -16.198 1.00 81.94 745 GLU A C 1
ATOM 5882 O O . GLU A 1 745 ? 30.027 -1.630 -16.194 1.00 81.94 745 GLU A O 1
ATOM 5887 N N . GLY A 1 746 ? 28.351 -2.635 -17.300 1.00 83.69 746 GLY A N 1
ATOM 5888 C CA . GLY A 1 746 ? 29.041 -2.739 -18.583 1.00 83.69 746 GLY A CA 1
ATOM 5889 C C . GLY A 1 746 ? 29.415 -1.379 -19.179 1.00 83.69 746 GLY A C 1
ATOM 5890 O O . GLY A 1 746 ? 30.539 -1.209 -19.662 1.00 83.69 746 GLY A O 1
ATOM 5891 N N . VAL A 1 747 ? 28.516 -0.391 -19.100 1.00 89.00 747 VAL A N 1
ATOM 5892 C CA . VAL A 1 747 ? 28.781 0.999 -19.519 1.00 89.00 747 VAL A CA 1
ATOM 5893 C C . VAL A 1 747 ? 29.912 1.597 -18.683 1.00 89.00 747 VAL A C 1
ATOM 5895 O O . VAL A 1 747 ? 30.877 2.135 -19.231 1.00 89.00 747 VAL A O 1
ATOM 5898 N N . SER A 1 748 ? 29.838 1.453 -17.359 1.00 87.31 748 SER A N 1
ATOM 5899 C CA . SER A 1 748 ? 30.867 1.957 -16.446 1.00 87.31 748 SER A CA 1
ATOM 5900 C C . SER A 1 748 ? 32.227 1.309 -16.716 1.00 87.31 748 SER A C 1
ATOM 5902 O O . SER A 1 748 ? 33.246 2.001 -16.769 1.00 87.31 748 SER A O 1
ATOM 5904 N N . ALA A 1 749 ? 32.268 -0.006 -16.942 1.00 90.06 749 ALA A N 1
ATOM 5905 C CA . ALA A 1 749 ? 33.490 -0.732 -17.283 1.00 90.06 749 ALA A CA 1
ATOM 5906 C C . ALA A 1 749 ? 34.102 -0.245 -18.609 1.00 90.06 749 ALA A C 1
ATOM 5908 O O . ALA A 1 749 ? 35.317 -0.049 -18.700 1.00 90.06 749 ALA A O 1
ATOM 5909 N N . LEU A 1 750 ? 33.265 0.002 -19.620 1.00 94.69 750 LEU A N 1
ATOM 5910 C CA . LEU A 1 750 ? 33.669 0.523 -20.924 1.00 94.69 750 LEU A CA 1
ATOM 5911 C C . LEU A 1 750 ? 34.291 1.922 -20.809 1.00 94.69 750 LEU A C 1
ATOM 5913 O O . LEU A 1 750 ? 35.410 2.131 -21.285 1.00 94.69 750 LEU A O 1
ATOM 5917 N N . VAL A 1 751 ? 33.623 2.851 -20.120 1.00 95.12 751 VAL A N 1
ATOM 5918 C CA . VAL A 1 751 ? 34.124 4.220 -19.910 1.00 95.12 751 VAL A CA 1
ATOM 5919 C C . VAL A 1 751 ? 35.424 4.204 -19.100 1.00 95.12 751 VAL A C 1
ATOM 5921 O O . VAL A 1 751 ? 36.415 4.803 -19.515 1.00 95.12 751 VAL A O 1
ATOM 5924 N N . ASN A 1 752 ? 35.479 3.443 -18.004 1.00 93.19 752 ASN A N 1
ATOM 5925 C CA . ASN A 1 752 ? 36.680 3.325 -17.172 1.00 93.19 752 ASN A CA 1
ATOM 5926 C C . ASN A 1 752 ? 37.872 2.692 -17.907 1.00 93.19 752 ASN A C 1
ATOM 5928 O O . ASN A 1 752 ? 39.025 2.952 -17.557 1.00 93.19 752 ASN A O 1
ATOM 5932 N N . LYS A 1 753 ? 37.637 1.843 -18.913 1.00 95.19 753 LYS A N 1
ATOM 5933 C CA . LYS A 1 753 ? 38.718 1.229 -19.695 1.00 95.19 753 LYS A CA 1
ATOM 5934 C C . LYS A 1 753 ? 39.222 2.151 -20.802 1.00 95.19 753 LYS A C 1
ATOM 5936 O O . LYS A 1 753 ? 40.438 2.265 -20.972 1.00 95.19 753 LYS A O 1
ATOM 5941 N N . TYR A 1 754 ? 38.310 2.790 -21.533 1.00 94.94 754 TYR A N 1
ATOM 5942 C CA . TYR A 1 754 ? 38.607 3.446 -22.807 1.00 94.94 754 TYR A CA 1
ATOM 5943 C C . TYR A 1 754 ? 38.593 4.981 -22.771 1.00 94.94 754 TYR A C 1
ATOM 5945 O O . TYR A 1 754 ? 39.264 5.599 -23.591 1.00 94.94 754 TYR A O 1
ATOM 5953 N N . GLU A 1 755 ? 37.906 5.599 -21.809 1.00 94.31 755 GLU A N 1
ATOM 5954 C CA . GLU A 1 755 ? 37.775 7.057 -21.651 1.00 94.31 755 GLU A CA 1
ATOM 5955 C C . GLU A 1 755 ? 38.180 7.486 -20.227 1.00 94.31 755 GLU A C 1
ATOM 5957 O O . GLU A 1 755 ? 37.492 8.258 -19.564 1.00 94.31 755 GLU A O 1
ATOM 5962 N N . LYS A 1 756 ? 39.304 6.953 -19.726 1.00 91.69 756 LYS A N 1
ATOM 5963 C CA . LYS A 1 756 ? 39.773 7.109 -18.331 1.00 91.69 756 LYS A CA 1
ATOM 5964 C C . LYS A 1 756 ? 39.783 8.548 -17.827 1.00 91.69 756 LYS A C 1
ATOM 5966 O O . LYS A 1 756 ? 39.304 8.812 -16.727 1.00 91.69 756 LYS A O 1
ATOM 5971 N N . ASP A 1 757 ? 40.312 9.461 -18.635 1.00 90.44 757 ASP A N 1
ATOM 5972 C CA . ASP A 1 757 ? 40.449 10.872 -18.262 1.00 90.44 757 ASP A CA 1
ATOM 5973 C C . ASP A 1 757 ? 39.087 11.577 -18.184 1.00 90.44 757 ASP A C 1
ATOM 5975 O O . ASP A 1 757 ? 38.921 12.548 -17.450 1.00 90.44 757 ASP A O 1
ATOM 5979 N N . PHE A 1 758 ? 38.090 11.043 -18.889 1.00 91.69 758 PHE A N 1
ATOM 5980 C CA . PHE A 1 758 ? 36.721 11.537 -18.904 1.00 91.69 758 PHE A CA 1
ATOM 5981 C C . PHE A 1 758 ? 35.806 10.789 -17.920 1.00 91.69 758 PHE A C 1
ATOM 5983 O O . PHE A 1 758 ? 34.759 11.309 -17.556 1.00 91.69 758 PHE A O 1
ATOM 5990 N N . ALA A 1 759 ? 36.191 9.608 -17.424 1.00 90.56 759 ALA A N 1
ATOM 5991 C CA . ALA A 1 759 ? 35.345 8.748 -16.588 1.00 90.56 759 ALA A CA 1
ATOM 5992 C C . ALA A 1 759 ? 34.828 9.435 -15.315 1.00 90.56 759 ALA A C 1
ATOM 5994 O O . ALA A 1 759 ? 33.687 9.229 -14.899 1.00 90.56 759 ALA A O 1
ATOM 5995 N N . LYS A 1 760 ? 35.652 10.300 -14.714 1.00 88.06 760 LYS A N 1
ATOM 5996 C CA . LYS A 1 760 ? 35.239 11.095 -13.555 1.00 88.06 760 LYS A CA 1
ATOM 5997 C C . LYS A 1 760 ? 34.171 12.123 -13.928 1.00 88.06 760 LYS A C 1
ATOM 5999 O O . LYS A 1 760 ? 33.187 12.257 -13.207 1.00 88.06 760 LYS A O 1
ATOM 6004 N N . ASP A 1 761 ? 34.356 12.817 -15.048 1.00 88.38 761 ASP A N 1
ATOM 6005 C CA . ASP A 1 761 ? 33.387 13.797 -15.538 1.00 88.38 761 ASP A CA 1
ATOM 6006 C C . ASP A 1 761 ? 32.090 13.098 -15.960 1.00 88.38 761 ASP A C 1
ATOM 6008 O O . ASP A 1 761 ? 31.015 13.528 -15.556 1.00 88.38 761 ASP A O 1
ATOM 6012 N N . PHE A 1 762 ? 32.182 11.960 -16.653 1.00 88.94 762 PHE A N 1
ATOM 6013 C CA . PHE A 1 762 ? 31.049 11.101 -17.005 1.00 88.94 762 PHE A CA 1
ATOM 6014 C C . PHE A 1 762 ? 30.161 10.773 -15.794 1.00 88.94 762 PHE A C 1
ATOM 6016 O O . PHE A 1 762 ? 28.948 10.938 -15.870 1.00 88.94 762 PHE A O 1
ATOM 6023 N N . ALA A 1 763 ? 30.759 10.376 -14.666 1.00 85.00 763 ALA A N 1
ATOM 6024 C CA . ALA A 1 763 ? 30.017 9.985 -13.467 1.00 85.00 763 ALA A CA 1
ATOM 6025 C C . ALA A 1 763 ? 29.508 11.165 -12.614 1.00 85.00 763 ALA A C 1
ATOM 6027 O O . ALA A 1 763 ? 28.549 10.997 -11.865 1.00 85.00 763 ALA A O 1
ATOM 6028 N N . GLN A 1 764 ? 30.169 12.329 -12.661 1.00 83.88 764 GLN A N 1
ATOM 6029 C CA . GLN A 1 764 ? 29.928 13.428 -11.708 1.00 83.88 764 GLN A CA 1
ATOM 6030 C C . GLN A 1 764 ? 29.289 14.678 -12.326 1.00 83.88 764 GLN A C 1
ATOM 6032 O O . GLN A 1 764 ? 28.684 15.464 -11.602 1.00 83.88 764 GLN A O 1
ATOM 6037 N N . VAL A 1 765 ? 29.452 14.897 -13.632 1.00 82.69 765 VAL A N 1
ATOM 6038 C CA . VAL A 1 765 ? 29.038 16.131 -14.328 1.00 82.69 765 VAL A CA 1
ATOM 6039 C C . VAL A 1 765 ? 27.758 15.935 -15.143 1.00 82.69 765 VAL A C 1
ATOM 6041 O O . VAL A 1 765 ? 27.039 16.906 -15.389 1.00 82.69 765 VAL A O 1
ATOM 6044 N N . PHE A 1 766 ? 27.483 14.704 -15.572 1.00 84.25 766 PHE A N 1
ATOM 6045 C CA . PHE A 1 766 ? 26.391 14.378 -16.483 1.00 84.25 766 PHE A CA 1
ATOM 6046 C C . PHE A 1 766 ? 25.311 13.558 -15.778 1.00 84.25 766 PHE A C 1
ATOM 6048 O O . PHE A 1 766 ? 25.610 12.613 -15.045 1.00 84.25 766 PHE A O 1
ATOM 6055 N N . SER A 1 767 ? 24.052 13.929 -16.008 1.00 82.12 767 SER A N 1
ATOM 6056 C CA . SER A 1 767 ? 22.868 13.198 -15.547 1.00 82.12 767 SER A CA 1
ATOM 6057 C C . SER A 1 767 ? 22.762 11.812 -16.195 1.00 82.12 767 SER A C 1
ATOM 6059 O O . SER A 1 767 ? 23.410 11.534 -17.200 1.00 82.12 767 SER A O 1
ATOM 6061 N N . LEU A 1 768 ? 21.903 10.938 -15.661 1.00 74.69 768 LEU A N 1
ATOM 6062 C CA . LEU A 1 768 ? 21.709 9.590 -16.214 1.00 74.69 768 LEU A CA 1
ATOM 6063 C C . LEU A 1 768 ? 21.260 9.607 -17.686 1.00 74.69 768 LEU A C 1
ATOM 6065 O O . LEU A 1 768 ? 21.698 8.761 -18.458 1.00 74.69 768 LEU A O 1
ATOM 6069 N N . VAL A 1 769 ? 20.440 10.582 -18.095 1.00 75.94 769 VAL A N 1
ATOM 6070 C CA . VAL A 1 769 ? 20.007 10.738 -19.497 1.00 75.94 769 VAL A CA 1
ATOM 6071 C C . VAL A 1 769 ? 21.191 11.128 -20.384 1.00 75.94 769 VAL A C 1
ATOM 6073 O O . VAL A 1 769 ? 21.449 10.475 -21.395 1.00 75.94 769 VAL A O 1
ATOM 6076 N N . GLU A 1 770 ? 21.976 12.123 -19.960 1.00 85.94 770 GLU A N 1
ATOM 6077 C CA . GLU A 1 770 ? 23.195 12.538 -20.665 1.00 85.94 770 GLU A CA 1
ATOM 6078 C C . GLU A 1 770 ? 24.225 11.393 -20.731 1.00 85.94 770 GLU A C 1
ATOM 6080 O O . GLU A 1 770 ? 24.892 11.212 -21.743 1.00 85.94 770 GLU A O 1
ATOM 6085 N N . GLN A 1 771 ? 24.338 10.557 -19.697 1.00 89.19 771 GLN A N 1
ATOM 6086 C CA . GLN A 1 771 ? 25.240 9.400 -19.700 1.00 89.19 771 GLN A CA 1
ATOM 6087 C C . GLN A 1 771 ? 24.871 8.361 -20.774 1.00 89.19 771 GLN A C 1
ATOM 6089 O O . GLN A 1 771 ? 25.771 7.777 -21.381 1.00 89.19 771 GLN A O 1
ATOM 6094 N N . VAL A 1 772 ? 23.582 8.157 -21.070 1.00 86.00 772 VAL A N 1
ATOM 6095 C CA . VAL A 1 772 ? 23.136 7.280 -22.172 1.00 86.00 772 VAL A CA 1
ATOM 6096 C C . VAL A 1 772 ? 23.419 7.915 -23.539 1.00 86.00 772 VAL A C 1
ATOM 6098 O O . VAL A 1 772 ? 23.899 7.240 -24.456 1.00 86.00 772 VAL A O 1
ATOM 6101 N N . ASP A 1 773 ? 23.202 9.226 -23.669 1.00 91.50 773 ASP A N 1
ATOM 6102 C CA . ASP A 1 773 ? 23.592 10.019 -24.847 1.00 91.50 773 ASP A CA 1
ATOM 6103 C C . ASP A 1 773 ? 25.090 9.961 -25.145 1.00 91.50 773 ASP A C 1
ATOM 6105 O O . ASP A 1 773 ? 25.516 9.944 -26.299 1.00 91.50 773 ASP A O 1
ATOM 6109 N N . ILE A 1 774 ? 25.907 9.894 -24.103 1.00 95.00 774 ILE A N 1
ATOM 6110 C CA . ILE A 1 774 ? 27.353 9.780 -24.233 1.00 95.00 774 ILE A CA 1
ATOM 6111 C C . ILE A 1 774 ? 27.754 8.331 -24.535 1.00 95.00 774 ILE A C 1
ATOM 6113 O O . ILE A 1 774 ? 28.591 8.086 -25.409 1.00 95.00 774 ILE A O 1
ATOM 6117 N N . PHE A 1 775 ? 27.142 7.354 -23.860 1.00 95.94 775 PHE A N 1
ATOM 6118 C CA . PHE A 1 775 ? 27.438 5.932 -24.041 1.00 95.94 775 PHE A CA 1
ATOM 6119 C C . PHE A 1 775 ? 27.309 5.494 -25.504 1.00 95.94 775 PHE A C 1
ATOM 6121 O O . PHE A 1 775 ? 28.232 4.868 -26.032 1.00 95.94 775 PHE A O 1
ATOM 6128 N N . ARG A 1 776 ? 26.213 5.863 -26.181 1.00 95.00 776 ARG A N 1
ATOM 6129 C CA . ARG A 1 776 ? 25.972 5.498 -27.591 1.00 95.00 776 ARG A CA 1
ATOM 6130 C C . ARG A 1 776 ? 27.081 5.972 -28.534 1.00 95.00 776 ARG A C 1
ATOM 6132 O O . ARG A 1 776 ? 27.416 5.278 -29.496 1.00 95.00 776 ARG A O 1
ATOM 6139 N N . ILE A 1 777 ? 27.704 7.111 -28.224 1.00 97.38 777 ILE A N 1
ATOM 6140 C CA . ILE A 1 777 ? 28.849 7.645 -28.966 1.00 97.38 777 ILE A CA 1
ATOM 6141 C C . ILE A 1 777 ? 30.122 6.873 -28.619 1.00 97.38 777 ILE A C 1
ATOM 6143 O O . ILE A 1 777 ? 30.844 6.461 -29.528 1.00 97.38 777 ILE A O 1
ATOM 6147 N N . ILE A 1 778 ? 30.396 6.628 -27.332 1.00 97.00 778 ILE A N 1
ATOM 6148 C CA . ILE A 1 778 ? 31.615 5.935 -26.886 1.00 97.00 778 ILE A CA 1
ATOM 6149 C C . ILE A 1 778 ? 31.646 4.486 -27.396 1.00 97.00 778 ILE A C 1
ATOM 6151 O O . ILE A 1 778 ? 32.669 4.052 -27.931 1.00 97.00 778 ILE A O 1
ATOM 6155 N N . VAL A 1 779 ? 30.544 3.736 -27.292 1.00 97.19 779 VAL A N 1
ATOM 6156 C CA . VAL A 1 779 ? 30.506 2.332 -27.738 1.00 97.19 779 VAL A CA 1
ATOM 6157 C C . VAL A 1 779 ? 30.763 2.223 -29.245 1.00 97.19 779 VAL A C 1
ATOM 6159 O O . VAL A 1 779 ? 31.648 1.473 -29.663 1.00 97.19 779 VAL A O 1
ATOM 6162 N N . CYS A 1 780 ? 30.117 3.072 -30.055 1.00 97.00 780 CYS A N 1
ATOM 6163 C CA . CYS A 1 780 ? 30.338 3.130 -31.502 1.00 97.00 780 CYS A CA 1
ATOM 6164 C C . CYS A 1 780 ? 31.738 3.656 -31.862 1.00 97.00 780 CYS A C 1
ATOM 6166 O O . CYS A 1 780 ? 32.354 3.197 -32.826 1.00 97.00 780 CYS A O 1
ATOM 6168 N N . LYS A 1 781 ? 32.292 4.594 -31.086 1.00 96.88 781 LYS A N 1
ATOM 6169 C CA . LYS A 1 781 ? 33.657 5.105 -31.273 1.00 96.88 781 LYS A CA 1
ATOM 6170 C C . LYS A 1 781 ? 34.690 4.000 -31.092 1.00 96.88 781 LYS A C 1
ATOM 6172 O O . LYS A 1 781 ? 35.636 3.933 -31.872 1.00 96.88 781 LYS A O 1
ATOM 6177 N N . TRP A 1 782 ? 34.545 3.133 -30.096 1.00 96.31 782 TRP A N 1
ATOM 6178 C CA . TRP A 1 782 ? 35.569 2.128 -29.798 1.00 96.31 782 TRP A CA 1
ATOM 6179 C C . TRP A 1 782 ? 35.382 0.818 -30.552 1.00 96.31 782 TRP A C 1
ATOM 6181 O O . TRP A 1 782 ? 36.362 0.272 -31.070 1.00 96.31 782 TRP A O 1
ATOM 6191 N N . PHE A 1 783 ? 34.143 0.345 -30.667 1.00 96.19 783 PHE A N 1
ATOM 6192 C CA . PHE A 1 783 ? 33.835 -0.960 -31.252 1.00 96.19 783 PHE A CA 1
ATOM 6193 C C . PHE A 1 783 ? 33.219 -0.875 -32.647 1.00 96.19 783 PHE A C 1
ATOM 6195 O O . PHE A 1 783 ? 33.204 -1.882 -33.358 1.00 96.19 783 PHE A O 1
ATOM 6202 N N . GLY A 1 784 ? 32.820 0.322 -33.088 1.00 95.44 784 GLY A N 1
ATOM 6203 C CA . GLY A 1 784 ? 31.971 0.488 -34.262 1.00 95.44 784 GLY A CA 1
ATOM 6204 C C . GLY A 1 784 ? 30.575 -0.056 -33.989 1.00 95.44 784 GLY A C 1
ATOM 6205 O O . GLY A 1 784 ? 30.206 -0.282 -32.844 1.00 95.44 784 GLY A O 1
ATOM 6206 N N . GLY A 1 785 ? 29.820 -0.304 -35.046 1.00 96.25 785 GLY A N 1
ATOM 6207 C CA . GLY A 1 785 ? 28.556 -1.012 -34.955 1.00 96.25 785 GLY A CA 1
ATOM 6208 C C . GLY A 1 785 ? 27.363 -0.109 -35.172 1.00 96.25 785 GLY A C 1
ATOM 6209 O O . GLY A 1 785 ? 27.467 0.964 -35.765 1.00 96.25 785 GLY A O 1
ATOM 6210 N N . ILE A 1 786 ? 26.228 -0.607 -34.718 1.00 97.50 786 ILE A N 1
ATOM 6211 C CA . ILE A 1 786 ? 24.905 -0.025 -34.834 1.00 97.50 786 ILE A CA 1
ATOM 6212 C C . ILE A 1 786 ? 24.406 0.176 -33.413 1.00 97.50 786 ILE A C 1
ATOM 6214 O O . ILE A 1 786 ? 24.352 -0.780 -32.642 1.00 97.50 786 ILE A O 1
ATOM 6218 N N . TYR A 1 787 ? 24.027 1.398 -33.078 1.00 97.12 787 TYR A N 1
ATOM 6219 C CA . TYR A 1 787 ? 23.314 1.692 -31.849 1.00 97.12 787 TYR A CA 1
ATOM 6220 C C . TYR A 1 787 ? 21.864 2.040 -32.175 1.00 97.12 787 TYR A C 1
ATOM 6222 O O . TYR A 1 787 ? 21.602 2.787 -33.121 1.00 97.12 787 TYR A O 1
ATOM 6230 N N . GLY A 1 788 ? 20.939 1.520 -31.376 1.00 92.50 788 GLY A N 1
ATOM 6231 C CA . GLY A 1 788 ? 19.534 1.906 -31.390 1.00 92.50 788 GLY A CA 1
ATOM 6232 C C . GLY A 1 788 ? 18.957 1.811 -29.985 1.00 92.50 788 GLY A C 1
ATOM 6233 O O . GLY A 1 788 ? 19.188 0.815 -29.296 1.00 92.50 788 GLY A O 1
ATOM 6234 N N . ASP A 1 789 ? 18.203 2.825 -29.565 1.00 89.31 789 ASP A N 1
ATOM 6235 C CA . ASP A 1 789 ? 17.479 2.783 -28.295 1.00 89.31 789 ASP A CA 1
ATOM 6236 C C . ASP A 1 789 ? 16.533 1.572 -28.257 1.00 89.31 789 ASP A C 1
ATOM 6238 O O . ASP A 1 789 ? 16.122 1.023 -29.286 1.00 89.31 789 ASP A O 1
ATOM 6242 N N . ILE A 1 790 ? 16.230 1.084 -27.059 1.00 79.69 790 ILE A N 1
ATOM 6243 C CA . ILE A 1 790 ? 15.475 -0.164 -26.913 1.00 79.69 790 ILE A CA 1
ATOM 6244 C C . ILE A 1 790 ? 14.019 -0.055 -27.380 1.00 79.69 790 ILE A C 1
ATOM 6246 O O . ILE A 1 790 ? 13.405 -1.065 -27.707 1.00 79.69 790 ILE A O 1
ATOM 6250 N N . ASP A 1 791 ? 13.470 1.156 -27.464 1.00 78.56 791 ASP A N 1
ATOM 6251 C CA . ASP A 1 791 ? 12.150 1.453 -28.020 1.00 78.56 791 ASP A CA 1
ATOM 6252 C C . ASP A 1 791 ? 12.190 1.739 -29.536 1.00 78.56 791 ASP A C 1
ATOM 6254 O O . ASP A 1 791 ? 11.301 2.397 -30.088 1.00 78.56 791 ASP A O 1
ATOM 6258 N N . THR A 1 792 ? 13.207 1.213 -30.232 1.00 86.81 792 THR A N 1
ATOM 6259 C CA . THR A 1 792 ? 13.315 1.264 -31.695 1.00 86.81 792 THR A CA 1
ATOM 6260 C C . THR A 1 792 ? 12.878 -0.039 -32.353 1.00 86.81 792 THR A C 1
ATOM 6262 O O . THR A 1 792 ? 13.445 -1.111 -32.138 1.00 86.81 792 THR A O 1
ATOM 6265 N N . LYS A 1 793 ? 11.894 0.063 -33.246 1.00 89.56 793 LYS A N 1
ATOM 6266 C CA . LYS A 1 793 ? 11.416 -1.058 -34.050 1.00 89.56 793 LYS A CA 1
ATOM 6267 C C . LYS A 1 793 ? 12.285 -1.246 -35.289 1.00 89.56 793 LYS A C 1
ATOM 6269 O O . LYS A 1 793 ? 12.348 -0.356 -36.143 1.00 89.56 793 LYS A O 1
ATOM 6274 N N . LEU A 1 794 ? 12.879 -2.428 -35.442 1.00 90.12 794 LEU A N 1
ATOM 6275 C CA . LEU A 1 794 ? 13.663 -2.794 -36.619 1.00 90.12 794 LEU A CA 1
ATOM 6276 C C . LEU A 1 794 ? 12.737 -3.103 -37.804 1.00 90.12 794 LEU A C 1
ATOM 6278 O O . LEU A 1 794 ? 12.064 -4.132 -37.841 1.00 90.12 794 LEU A O 1
ATOM 6282 N N . LEU A 1 795 ? 12.698 -2.205 -38.793 1.00 91.94 795 LEU A N 1
ATOM 6283 C CA . LEU A 1 795 ? 11.875 -2.383 -39.998 1.00 91.94 795 LEU A CA 1
ATOM 6284 C C . LEU A 1 795 ? 12.615 -3.158 -41.094 1.00 91.94 795 LEU A C 1
ATOM 6286 O O . LEU A 1 795 ? 11.987 -3.836 -41.907 1.00 91.94 795 LEU A O 1
ATOM 6290 N N . ARG A 1 796 ? 13.951 -3.068 -41.127 1.00 90.62 796 ARG A N 1
ATOM 6291 C CA . ARG A 1 796 ? 14.808 -3.803 -42.066 1.00 90.62 796 ARG A CA 1
ATOM 6292 C C . ARG A 1 796 ? 16.071 -4.313 -41.407 1.00 90.62 796 ARG A C 1
ATOM 6294 O O . ARG A 1 796 ? 16.688 -3.603 -40.622 1.00 90.62 796 ARG A O 1
ATOM 6301 N N . HIS A 1 797 ? 16.520 -5.490 -41.833 1.00 92.38 797 HIS A N 1
ATOM 6302 C CA . HIS A 1 797 ? 17.777 -6.063 -41.367 1.00 92.38 797 HIS A CA 1
ATOM 6303 C C . HIS A 1 797 ? 18.975 -5.138 -41.690 1.00 92.38 797 HIS A C 1
ATOM 6305 O O . HIS A 1 797 ? 19.088 -4.705 -42.846 1.00 92.38 797 HIS A O 1
ATOM 6311 N N . PRO A 1 798 ? 19.905 -4.872 -40.748 1.00 93.56 798 PRO A N 1
ATOM 6312 C CA . PRO A 1 798 ? 21.013 -3.934 -40.954 1.00 93.56 798 PRO A CA 1
ATOM 6313 C C . PRO A 1 798 ? 21.920 -4.232 -42.147 1.00 93.56 798 PRO A C 1
ATOM 6315 O O . PRO A 1 798 ? 22.413 -3.316 -42.800 1.00 93.56 798 PRO A O 1
ATOM 6318 N N . SER A 1 799 ? 22.068 -5.504 -42.526 1.00 91.50 799 SER A N 1
ATOM 6319 C CA . SER A 1 799 ? 22.807 -5.897 -43.738 1.00 91.50 799 SER A CA 1
ATOM 6320 C C . SER A 1 799 ? 22.180 -5.393 -45.049 1.00 91.50 799 SER A C 1
ATOM 6322 O O . SER A 1 799 ? 22.759 -5.589 -46.111 1.00 91.50 799 SER A O 1
ATOM 6324 N N . THR A 1 800 ? 20.995 -4.781 -45.001 1.00 91.75 800 THR A N 1
ATOM 6325 C CA . THR A 1 800 ? 20.283 -4.218 -46.161 1.00 91.75 800 THR A CA 1
ATOM 6326 C C . THR A 1 800 ? 20.100 -2.703 -46.076 1.00 91.75 800 THR A C 1
ATOM 6328 O O . THR A 1 800 ? 19.443 -2.117 -46.938 1.00 91.75 800 THR A O 1
ATOM 6331 N N . TRP A 1 801 ? 20.662 -2.059 -45.046 1.00 93.62 801 TRP A N 1
ATOM 6332 C CA . TRP A 1 801 ? 20.461 -0.630 -44.801 1.00 93.62 801 TRP A CA 1
ATOM 6333 C C . TRP A 1 801 ? 21.062 0.274 -45.871 1.00 93.62 801 TRP A C 1
ATOM 6335 O O . TRP A 1 801 ? 20.520 1.353 -46.090 1.00 93.62 801 TRP A O 1
ATOM 6345 N N . ILE A 1 802 ? 22.126 -0.176 -46.543 1.00 93.06 802 ILE A N 1
ATOM 6346 C CA . ILE A 1 802 ? 22.778 0.559 -47.628 1.00 93.06 802 ILE A CA 1
ATOM 6347 C C . ILE A 1 802 ? 22.482 -0.138 -48.950 1.00 93.06 802 ILE A C 1
ATOM 6349 O O . ILE A 1 802 ? 22.855 -1.295 -49.159 1.00 93.06 802 ILE A O 1
ATOM 6353 N N . GLN A 1 803 ? 21.850 0.595 -49.855 1.00 89.44 803 GLN A N 1
ATOM 6354 C CA . GLN A 1 803 ? 21.636 0.206 -51.237 1.00 89.44 803 GLN A CA 1
ATOM 6355 C C . GLN A 1 803 ? 22.621 0.934 -52.162 1.00 89.44 803 GLN A C 1
ATOM 6357 O O . GLN A 1 803 ? 23.107 2.020 -51.847 1.00 89.44 803 GLN A O 1
ATOM 6362 N N . PRO A 1 804 ? 22.900 0.384 -53.354 1.00 86.69 804 PRO A N 1
ATOM 6363 C CA . PRO A 1 804 ? 23.678 1.071 -54.380 1.00 86.69 804 PRO A CA 1
ATOM 6364 C C . PRO A 1 804 ? 23.235 2.504 -54.704 1.00 86.69 804 PRO A C 1
ATOM 6366 O O . PRO A 1 804 ? 24.076 3.356 -54.981 1.00 86.69 804 PRO A O 1
ATOM 6369 N N . SER A 1 805 ? 21.928 2.771 -54.665 1.00 88.38 805 SER A N 1
ATOM 6370 C CA . SER A 1 805 ? 21.355 4.100 -54.896 1.00 88.38 805 SER A CA 1
ATOM 6371 C C . SER A 1 805 ? 21.680 5.096 -53.782 1.00 88.38 805 SER A C 1
ATOM 6373 O O . SER A 1 805 ? 21.782 6.285 -54.062 1.00 88.38 805 SER A O 1
ATOM 6375 N N . ASP A 1 806 ? 21.893 4.627 -52.549 1.00 91.56 806 ASP A N 1
ATOM 6376 C CA . ASP A 1 806 ? 22.155 5.485 -51.385 1.00 91.56 806 ASP A CA 1
ATOM 6377 C C . ASP A 1 806 ? 23.537 6.152 -51.447 1.00 91.56 806 ASP A C 1
ATOM 6379 O O . ASP A 1 806 ? 23.753 7.220 -50.881 1.00 91.56 806 ASP A O 1
ATOM 6383 N N . ILE A 1 807 ? 24.487 5.530 -52.152 1.00 91.25 807 ILE A N 1
ATOM 6384 C CA . ILE A 1 807 ? 25.854 6.046 -52.329 1.00 91.25 807 ILE A CA 1
ATOM 6385 C C . ILE A 1 807 ? 26.044 6.785 -53.660 1.00 91.25 807 ILE A C 1
ATOM 6387 O O . ILE A 1 807 ? 27.161 7.212 -53.970 1.00 91.25 807 ILE A O 1
ATOM 6391 N N . ALA A 1 808 ? 24.982 6.904 -54.460 1.00 89.69 808 ALA A N 1
ATOM 6392 C CA . ALA A 1 808 ? 25.025 7.557 -55.758 1.00 89.69 808 ALA A CA 1
ATOM 6393 C C . ALA A 1 808 ? 25.308 9.060 -55.627 1.00 89.69 808 ALA A C 1
ATOM 6395 O O . ALA A 1 808 ? 25.103 9.680 -54.583 1.00 89.69 808 ALA A O 1
ATOM 6396 N N . GLU A 1 809 ? 25.796 9.646 -56.716 1.00 92.12 809 GLU A N 1
ATOM 6397 C CA . GLU A 1 809 ? 26.078 11.075 -56.774 1.00 92.12 809 GLU A CA 1
ATOM 6398 C C . GLU A 1 809 ? 24.808 11.921 -56.558 1.00 92.12 809 GLU A C 1
ATOM 6400 O O . GLU A 1 809 ? 23.702 11.595 -57.017 1.00 92.12 809 GLU A O 1
ATOM 6405 N N . TRP A 1 810 ? 24.967 13.018 -55.826 1.00 93.12 810 TRP A N 1
ATOM 6406 C CA . TRP A 1 810 ? 23.950 14.042 -55.615 1.00 93.12 810 TRP A CA 1
ATOM 6407 C C . TRP A 1 810 ? 24.609 15.421 -55.601 1.00 93.12 810 TRP A C 1
ATOM 6409 O O . TRP A 1 810 ? 25.811 15.533 -55.365 1.00 93.12 810 TRP A O 1
ATOM 6419 N N . THR A 1 811 ? 23.835 16.464 -55.882 1.00 92.81 811 THR A N 1
ATOM 6420 C CA . THR A 1 811 ? 24.356 17.818 -56.082 1.00 92.81 811 THR A CA 1
ATOM 6421 C C . THR A 1 811 ? 23.627 18.782 -55.162 1.00 92.81 811 THR A C 1
ATOM 6423 O O . THR A 1 811 ? 22.403 18.747 -55.091 1.00 92.81 811 THR A O 1
ATOM 6426 N N . ASP A 1 812 ? 24.384 19.629 -54.469 1.00 92.31 812 ASP A N 1
ATOM 6427 C CA . ASP A 1 812 ? 23.847 20.780 -53.748 1.00 92.31 812 ASP A CA 1
ATOM 6428 C C . ASP A 1 812 ? 23.277 21.773 -54.767 1.00 92.31 812 ASP A C 1
ATOM 6430 O O . ASP A 1 812 ? 23.987 22.262 -55.648 1.00 92.31 812 ASP A O 1
ATOM 6434 N N . ASP A 1 813 ? 21.984 22.041 -54.646 1.00 85.75 813 ASP A N 1
ATOM 6435 C CA . ASP A 1 813 ? 21.186 22.880 -55.533 1.00 85.75 813 ASP A CA 1
ATOM 6436 C C . ASP A 1 813 ? 21.622 24.352 -55.540 1.00 85.75 813 ASP A C 1
ATOM 6438 O O . ASP A 1 813 ? 21.517 25.016 -56.571 1.00 85.75 813 ASP A O 1
ATOM 6442 N N . LEU A 1 814 ? 22.165 24.851 -54.427 1.00 88.06 814 LEU A N 1
ATOM 6443 C CA . LEU A 1 814 ? 22.626 26.236 -54.309 1.00 88.06 814 LEU A CA 1
ATOM 6444 C C . LEU A 1 814 ? 24.090 26.406 -54.710 1.00 88.06 814 LEU A C 1
ATOM 6446 O O . LEU A 1 814 ? 24.445 27.391 -55.356 1.00 88.06 814 LEU A O 1
ATOM 6450 N N . THR A 1 815 ? 24.962 25.475 -54.316 1.00 90.44 815 THR A N 1
ATOM 6451 C CA . THR A 1 815 ? 26.411 25.611 -54.567 1.00 90.44 815 THR A CA 1
ATOM 6452 C C . THR A 1 815 ? 26.878 24.912 -55.845 1.00 90.44 815 THR A C 1
ATOM 6454 O O . THR A 1 815 ? 27.997 25.152 -56.300 1.00 90.44 815 THR A O 1
ATOM 6457 N N . GLY A 1 816 ? 26.057 24.032 -56.429 1.00 89.81 816 GLY A N 1
ATOM 6458 C CA . GLY A 1 816 ? 26.401 23.205 -57.590 1.00 89.81 816 GLY A CA 1
ATOM 6459 C C . GLY A 1 816 ? 27.439 22.115 -57.297 1.00 89.81 816 GLY A C 1
ATOM 6460 O O . GLY A 1 816 ? 27.882 21.405 -58.205 1.00 89.81 816 GLY A O 1
ATOM 6461 N N . LYS A 1 817 ? 27.865 21.967 -56.038 1.00 92.62 817 LYS A N 1
ATOM 6462 C CA . LYS A 1 817 ? 28.881 20.997 -55.635 1.00 92.62 817 LYS A CA 1
ATOM 6463 C C . LYS A 1 817 ? 28.269 19.604 -55.534 1.00 92.62 817 LYS A C 1
ATOM 6465 O O . LYS A 1 817 ? 27.225 19.420 -54.916 1.00 92.62 817 LYS A O 1
ATOM 6470 N N . SER A 1 818 ? 28.929 18.620 -56.143 1.00 92.12 818 SER A N 1
ATOM 6471 C CA . SER A 1 818 ? 28.472 17.227 -56.126 1.00 92.12 818 SER A CA 1
ATOM 6472 C C . SER A 1 818 ? 29.205 16.397 -55.072 1.00 92.12 818 SER A C 1
ATOM 6474 O O . SER A 1 818 ? 30.410 16.552 -54.863 1.00 92.12 818 SER A O 1
ATOM 6476 N N . TYR A 1 819 ? 28.461 15.507 -54.426 1.00 93.06 819 TYR A N 1
ATOM 6477 C CA . TYR A 1 819 ? 28.898 14.586 -53.381 1.00 93.06 819 TYR A CA 1
ATOM 6478 C C . TYR A 1 819 ? 28.448 13.160 -53.733 1.00 93.06 819 TYR A C 1
ATOM 6480 O O . TYR A 1 819 ? 27.681 12.953 -54.670 1.00 93.06 819 TYR A O 1
ATOM 6488 N N . GLY A 1 820 ? 28.919 12.158 -52.992 1.00 89.56 820 GLY A N 1
ATOM 6489 C CA . GLY A 1 820 ? 28.659 10.748 -53.290 1.00 89.56 820 GLY A CA 1
ATOM 6490 C C . GLY A 1 820 ? 29.578 10.180 -54.376 1.00 89.56 820 GLY A C 1
ATOM 6491 O O . GLY A 1 820 ? 30.691 10.665 -54.607 1.00 89.56 820 GLY A O 1
ATOM 6492 N N . LEU A 1 821 ? 29.150 9.088 -55.010 1.00 86.75 821 LEU A N 1
ATOM 6493 C CA . LEU A 1 821 ? 29.964 8.350 -55.973 1.00 86.75 821 LEU A CA 1
ATOM 6494 C C . LEU A 1 821 ? 29.377 8.453 -57.376 1.00 86.75 821 LEU A C 1
ATOM 6496 O O . LEU A 1 821 ? 28.312 7.915 -57.667 1.00 86.75 821 LEU A O 1
ATOM 6500 N N . ASN A 1 822 ? 30.130 9.092 -58.270 1.00 83.19 822 ASN A N 1
ATOM 6501 C CA . ASN A 1 822 ? 29.791 9.125 -59.687 1.00 83.19 822 ASN A CA 1
ATOM 6502 C C . ASN A 1 822 ? 29.798 7.720 -60.315 1.00 83.19 822 ASN A C 1
ATOM 6504 O O . ASN A 1 822 ? 30.444 6.791 -59.817 1.00 83.19 822 ASN A O 1
ATOM 6508 N N . GLN A 1 823 ? 29.127 7.575 -61.460 1.00 77.12 823 GLN A N 1
ATOM 6509 C CA . GLN A 1 823 ? 28.950 6.286 -62.139 1.00 77.12 823 GLN A CA 1
ATOM 6510 C C . GLN A 1 823 ? 30.282 5.571 -62.439 1.00 77.12 823 GLN A C 1
ATOM 6512 O O . GLN A 1 823 ? 30.364 4.345 -62.391 1.00 77.12 823 GLN A O 1
ATOM 6517 N N . VAL A 1 824 ? 31.352 6.323 -62.719 1.00 75.56 824 VAL A N 1
ATOM 6518 C CA . VAL A 1 824 ? 32.688 5.770 -63.004 1.00 75.56 824 VAL A CA 1
ATOM 6519 C C . VAL A 1 824 ? 33.310 5.152 -61.753 1.00 75.56 824 VAL A C 1
ATOM 6521 O O . VAL A 1 824 ? 33.856 4.048 -61.819 1.00 75.56 824 VAL A O 1
ATOM 6524 N N . ARG A 1 825 ? 33.228 5.843 -60.610 1.00 72.62 825 ARG A N 1
ATOM 6525 C CA . ARG A 1 825 ? 33.669 5.317 -59.315 1.00 72.62 825 ARG A CA 1
ATOM 6526 C C . ARG A 1 825 ? 32.798 4.139 -58.920 1.00 72.62 825 ARG A C 1
ATOM 6528 O O . ARG A 1 825 ? 33.364 3.090 -58.652 1.00 72.62 825 ARG A O 1
ATOM 6535 N N . PHE A 1 826 ? 31.475 4.265 -59.001 1.00 73.19 826 PHE A N 1
ATOM 6536 C CA . PHE A 1 826 ? 30.512 3.206 -58.700 1.00 73.19 826 PHE A CA 1
ATOM 6537 C C . PHE A 1 826 ? 30.781 1.906 -59.489 1.00 73.19 826 PHE A C 1
ATOM 6539 O O . PHE A 1 826 ? 30.938 0.838 -58.898 1.00 73.19 826 PHE A O 1
ATOM 6546 N N . ASN A 1 827 ? 30.970 1.998 -60.811 1.00 71.31 827 ASN A N 1
ATOM 6547 C CA . ASN A 1 827 ? 31.314 0.854 -61.667 1.00 71.31 827 ASN A CA 1
ATOM 6548 C C . ASN A 1 827 ? 32.688 0.243 -61.328 1.00 71.31 827 ASN A C 1
ATOM 6550 O O . ASN A 1 827 ? 32.920 -0.941 -61.574 1.00 71.31 827 ASN A O 1
ATOM 6554 N N . ARG A 1 828 ? 33.617 1.036 -60.775 1.00 67.88 828 ARG A N 1
ATOM 6555 C CA . ARG A 1 828 ? 34.908 0.546 -60.270 1.00 67.88 828 ARG A CA 1
ATOM 6556 C C . ARG A 1 828 ? 34.740 -0.213 -58.948 1.00 67.88 828 ARG A C 1
ATOM 6558 O O . ARG A 1 828 ? 35.393 -1.239 -58.791 1.00 67.88 828 ARG A O 1
ATOM 6565 N N . LEU A 1 829 ? 33.847 0.230 -58.052 1.00 67.12 829 LEU A N 1
ATOM 6566 C CA . LEU A 1 829 ? 33.537 -0.470 -56.790 1.00 67.12 829 LEU A CA 1
ATOM 6567 C C . LEU A 1 829 ? 33.010 -1.883 -57.059 1.00 67.12 829 LEU A C 1
ATOM 6569 O O . LEU A 1 829 ? 33.427 -2.824 -56.400 1.00 67.12 829 LEU A O 1
ATOM 6573 N N . GLN A 1 830 ? 32.142 -2.046 -58.064 1.00 62.84 830 GLN A N 1
ATOM 6574 C CA . GLN A 1 830 ? 31.584 -3.356 -58.422 1.00 62.84 830 GLN A CA 1
ATOM 6575 C C . GLN A 1 830 ? 32.623 -4.349 -58.973 1.00 62.84 830 GLN A C 1
ATOM 6577 O O . GLN A 1 830 ? 32.366 -5.549 -58.991 1.00 62.84 830 GLN A O 1
ATOM 6582 N N . ARG A 1 831 ? 33.785 -3.873 -59.443 1.00 59.97 831 ARG A N 1
ATOM 6583 C CA . ARG A 1 831 ? 34.836 -4.707 -60.057 1.00 59.97 831 ARG A CA 1
ATOM 6584 C C . ARG A 1 831 ? 35.981 -5.066 -59.107 1.00 59.97 831 ARG A C 1
ATOM 6586 O O . ARG A 1 831 ? 36.716 -6.002 -59.401 1.00 59.97 831 ARG A O 1
ATOM 6593 N N . VAL A 1 832 ? 36.159 -4.334 -58.004 1.00 53.94 832 VAL A N 1
ATOM 6594 C CA . VAL A 1 832 ? 37.261 -4.530 -57.047 1.00 53.94 832 VAL A CA 1
ATOM 6595 C C . VAL A 1 832 ? 36.679 -5.030 -55.724 1.00 53.94 832 VAL A C 1
ATOM 6597 O O . VAL A 1 832 ? 36.121 -4.258 -54.953 1.00 53.94 832 VAL A O 1
ATOM 6600 N N . SER A 1 833 ? 36.797 -6.337 -55.482 1.00 52.97 833 SER A N 1
ATOM 6601 C CA . SER A 1 833 ? 36.100 -7.072 -54.413 1.00 52.97 833 SER A CA 1
ATOM 6602 C C . SER A 1 833 ? 36.465 -6.671 -52.973 1.00 52.97 833 SER A C 1
ATOM 6604 O O . SER A 1 833 ? 35.714 -7.018 -52.063 1.00 52.97 833 SER A O 1
ATOM 6606 N N . GLU A 1 834 ? 37.582 -5.978 -52.721 1.00 48.97 834 GLU A N 1
ATOM 6607 C CA . GLU A 1 834 ? 38.091 -5.828 -51.343 1.00 48.97 834 GLU A CA 1
ATOM 6608 C C . GLU A 1 834 ? 38.209 -4.393 -50.800 1.00 48.97 834 GLU A C 1
ATOM 6610 O O . GLU A 1 834 ? 38.096 -4.211 -49.590 1.00 48.97 834 GLU A O 1
ATOM 6615 N N . GLU A 1 835 ? 38.344 -3.340 -51.616 1.00 50.66 835 GLU A N 1
ATOM 6616 C CA . GLU A 1 835 ? 38.783 -2.036 -51.065 1.00 50.66 835 GLU A CA 1
ATOM 6617 C C . GLU A 1 835 ? 37.712 -0.950 -50.928 1.00 50.66 835 GLU A C 1
ATOM 6619 O O . GLU A 1 835 ? 37.894 0.023 -50.187 1.00 50.66 835 GLU A O 1
ATOM 6624 N N . ALA A 1 836 ? 36.563 -1.086 -51.579 1.00 61.78 836 ALA A N 1
ATOM 6625 C CA . ALA A 1 836 ? 35.731 0.079 -51.830 1.00 61.78 836 ALA A CA 1
ATOM 6626 C C . ALA A 1 836 ? 34.429 0.074 -51.010 1.00 61.78 836 ALA A C 1
ATOM 6628 O O . ALA A 1 836 ? 33.325 -0.118 -51.510 1.00 61.78 836 ALA A O 1
ATOM 6629 N N . ARG A 1 837 ? 34.610 0.281 -49.703 1.00 78.50 837 ARG A N 1
ATOM 6630 C CA . ARG A 1 837 ? 33.569 0.424 -48.674 1.00 78.50 837 ARG A CA 1
ATOM 6631 C C . ARG A 1 837 ? 33.470 1.895 -48.251 1.00 78.50 837 ARG A C 1
ATOM 6633 O O . ARG A 1 837 ? 34.129 2.272 -47.278 1.00 78.50 837 ARG A O 1
ATOM 6640 N N . PRO A 1 838 ? 32.765 2.735 -49.030 1.00 87.25 838 PRO A N 1
ATOM 6641 C CA . PRO A 1 838 ? 32.788 4.191 -48.884 1.00 87.25 838 PRO A CA 1
ATOM 6642 C C . PRO A 1 838 ? 32.140 4.685 -47.588 1.00 87.25 838 PRO A C 1
ATOM 6644 O O . PRO A 1 838 ? 32.547 5.721 -47.076 1.00 87.25 838 PRO A O 1
ATOM 6647 N N . VAL A 1 839 ? 31.167 3.949 -47.045 1.00 94.88 839 VAL A N 1
ATOM 6648 C CA . VAL A 1 839 ? 30.415 4.389 -45.866 1.00 94.88 839 VAL A CA 1
ATOM 6649 C C . VAL A 1 839 ? 31.140 3.987 -44.583 1.00 94.88 839 VAL A C 1
ATOM 6651 O O . VAL A 1 839 ? 31.497 2.821 -44.382 1.00 94.88 839 VAL A O 1
ATOM 6654 N N . ARG A 1 840 ? 31.356 4.957 -43.696 1.00 96.19 840 ARG A N 1
ATOM 6655 C CA . ARG A 1 840 ? 31.980 4.773 -42.381 1.00 96.19 840 ARG A CA 1
ATOM 6656 C C . ARG A 1 840 ? 31.150 5.345 -41.235 1.00 96.19 840 ARG A C 1
ATOM 6658 O O . ARG A 1 840 ? 31.456 5.003 -40.100 1.00 96.19 840 ARG A O 1
ATOM 6665 N N . ALA A 1 841 ? 30.106 6.121 -41.505 1.00 97.50 841 ALA A N 1
ATOM 6666 C CA . ALA A 1 841 ? 29.083 6.482 -40.527 1.00 97.50 841 ALA A CA 1
ATOM 6667 C C . ALA A 1 841 ? 27.708 6.618 -41.198 1.00 97.50 841 ALA A C 1
ATOM 6669 O O . ALA A 1 841 ? 27.634 6.942 -42.382 1.00 97.50 841 ALA A O 1
ATOM 6670 N N . ILE A 1 842 ? 26.642 6.361 -40.444 1.00 98.00 842 ILE A N 1
ATOM 6671 C CA . ILE A 1 842 ? 25.243 6.529 -40.840 1.00 98.00 842 ILE A CA 1
ATOM 6672 C C . ILE A 1 842 ? 24.528 7.321 -39.748 1.00 98.00 842 ILE A C 1
ATOM 6674 O O . ILE A 1 842 ? 24.570 6.930 -38.578 1.00 98.00 842 ILE A O 1
ATOM 6678 N N . TRP A 1 843 ? 23.830 8.375 -40.158 1.00 97.50 843 TRP A N 1
ATOM 6679 C CA . TRP A 1 843 ? 22.901 9.135 -39.325 1.00 97.50 843 TRP A CA 1
ATOM 6680 C C . TRP A 1 843 ? 21.541 9.226 -40.009 1.00 97.50 843 TRP A C 1
ATOM 6682 O O . TRP A 1 843 ? 21.477 9.277 -41.237 1.00 97.50 843 TRP A O 1
ATOM 6692 N N . GLY A 1 844 ? 20.461 9.261 -39.231 1.00 96.25 844 GLY A N 1
ATOM 6693 C CA . GLY A 1 844 ? 19.129 9.582 -39.735 1.00 96.25 844 GLY A CA 1
ATOM 6694 C C . GLY A 1 844 ? 18.748 11.015 -39.407 1.00 96.25 844 GLY A C 1
ATOM 6695 O O . GLY A 1 844 ? 19.227 11.571 -38.424 1.00 96.25 844 GLY A O 1
ATOM 6696 N N . ILE A 1 845 ? 17.880 11.607 -40.218 1.00 95.75 845 ILE A N 1
ATOM 6697 C CA . ILE A 1 845 ? 17.237 12.882 -39.895 1.00 95.75 845 ILE A CA 1
ATOM 6698 C C . ILE A 1 845 ? 16.005 12.615 -39.004 1.00 95.75 845 ILE A C 1
ATOM 6700 O O . ILE A 1 845 ? 15.260 11.657 -39.222 1.00 95.75 845 ILE A O 1
ATOM 6704 N N . GLU A 1 846 ? 15.791 13.445 -37.983 1.00 92.31 846 GLU A N 1
ATOM 6705 C CA . GLU A 1 846 ? 14.580 13.444 -37.140 1.00 92.31 846 GLU A CA 1
ATOM 6706 C C . GLU A 1 846 ? 13.722 14.702 -37.295 1.00 92.31 846 GLU A C 1
ATOM 6708 O O . GLU A 1 846 ? 12.515 14.646 -37.079 1.00 92.31 846 GLU A O 1
ATOM 6713 N N . CYS A 1 847 ? 14.325 15.809 -37.730 1.00 93.00 847 CYS A N 1
ATOM 6714 C CA . CYS A 1 847 ? 13.632 17.036 -38.108 1.00 93.00 847 CYS A CA 1
ATOM 6715 C C . CYS A 1 847 ? 14.117 17.463 -39.488 1.00 93.00 847 CYS A C 1
ATOM 6717 O O . CYS A 1 847 ? 15.326 17.589 -39.677 1.00 93.00 847 CYS A O 1
ATOM 6719 N N . ASP A 1 848 ? 13.193 17.671 -40.425 1.00 94.06 848 ASP A N 1
ATOM 6720 C CA . ASP A 1 848 ? 13.478 18.171 -41.772 1.00 94.06 848 ASP A CA 1
ATOM 6721 C C . ASP A 1 848 ? 12.447 19.244 -42.130 1.00 94.06 848 ASP A C 1
ATOM 6723 O O . ASP A 1 848 ? 11.312 18.958 -42.510 1.00 94.06 848 ASP A O 1
ATOM 6727 N N . THR A 1 849 ? 12.810 20.502 -41.919 1.00 93.12 849 THR A N 1
ATOM 6728 C CA . THR A 1 849 ? 11.942 21.660 -42.170 1.00 93.12 849 THR A CA 1
ATOM 6729 C C . THR A 1 849 ? 12.678 22.694 -43.006 1.00 93.12 849 THR A C 1
ATOM 6731 O O . THR A 1 849 ? 13.903 22.652 -43.112 1.00 93.12 849 THR A O 1
ATOM 6734 N N . ASP A 1 850 ? 11.931 23.634 -43.588 1.00 89.12 850 ASP A N 1
ATOM 6735 C CA . ASP A 1 850 ? 12.514 24.730 -44.358 1.00 89.12 850 ASP A CA 1
ATOM 6736 C C . ASP A 1 850 ? 13.458 25.572 -43.471 1.00 89.12 850 ASP A C 1
ATOM 6738 O O . ASP A 1 850 ? 12.979 26.218 -42.525 1.00 89.12 850 ASP A O 1
ATOM 6742 N N . PRO A 1 851 ? 14.777 25.589 -43.761 1.00 84.75 851 PRO A N 1
ATOM 6743 C CA . PRO A 1 851 ? 15.760 26.327 -42.973 1.00 84.75 851 PRO A CA 1
ATOM 6744 C C . PRO A 1 851 ? 15.572 27.844 -42.965 1.00 84.75 851 PRO A C 1
ATOM 6746 O O . PRO A 1 851 ? 16.102 28.500 -42.072 1.00 84.75 851 PRO A O 1
ATOM 6749 N N . GLU A 1 852 ? 14.818 28.400 -43.915 1.00 85.94 852 GLU A N 1
ATOM 6750 C CA . GLU A 1 852 ? 14.511 29.833 -43.978 1.00 85.94 852 GLU A CA 1
ATOM 6751 C C . GLU A 1 852 ? 13.323 30.222 -43.074 1.00 85.94 852 GLU A C 1
ATOM 6753 O O . GLU A 1 852 ? 12.932 31.389 -43.006 1.00 85.94 852 GLU A O 1
ATOM 6758 N N . THR A 1 853 ? 12.736 29.255 -42.359 1.00 86.50 853 THR A N 1
ATOM 6759 C CA . THR A 1 853 ? 11.566 29.452 -41.493 1.00 86.50 853 THR A CA 1
ATOM 6760 C C . THR A 1 853 ? 11.839 29.069 -40.037 1.00 86.50 853 THR A C 1
ATOM 6762 O O . THR A 1 853 ? 12.742 28.295 -39.720 1.00 86.50 853 THR A O 1
ATOM 6765 N N . ASP A 1 854 ? 10.991 29.549 -39.126 1.00 82.88 854 ASP A N 1
ATOM 6766 C CA . ASP A 1 854 ? 11.007 29.181 -37.703 1.00 82.88 854 ASP A CA 1
ATOM 6767 C C . ASP A 1 854 ? 10.242 27.871 -37.407 1.00 82.88 854 ASP A C 1
ATOM 6769 O O . ASP A 1 854 ? 9.932 27.565 -36.253 1.00 82.88 854 ASP A O 1
ATOM 6773 N N . THR A 1 855 ? 9.931 27.077 -38.439 1.00 83.88 855 THR A N 1
ATOM 6774 C CA . THR A 1 855 ? 9.079 25.881 -38.333 1.00 83.88 855 THR A CA 1
ATOM 6775 C C . THR A 1 855 ? 9.669 24.824 -37.396 1.00 83.88 855 THR A C 1
ATOM 6777 O O . THR A 1 855 ? 8.946 24.274 -36.568 1.00 83.88 855 THR A O 1
ATOM 6780 N N . HIS A 1 856 ? 10.981 24.576 -37.462 1.00 81.69 856 HIS A N 1
ATOM 6781 C CA . HIS A 1 856 ? 11.661 23.636 -36.563 1.00 81.69 856 HIS A CA 1
ATOM 6782 C C . HIS A 1 856 ? 11.510 24.009 -35.091 1.00 81.69 856 HIS A C 1
ATOM 6784 O O . HIS A 1 856 ? 11.182 23.151 -34.275 1.00 81.69 856 HIS A O 1
ATOM 6790 N N . TRP A 1 857 ? 11.678 25.292 -34.765 1.00 81.06 857 TRP A N 1
ATOM 6791 C CA . TRP A 1 857 ? 11.498 25.807 -33.413 1.00 81.06 857 TRP A CA 1
ATOM 6792 C C . TRP A 1 857 ? 10.055 25.608 -32.932 1.00 81.06 857 TRP A C 1
ATOM 6794 O O . TRP A 1 857 ? 9.834 25.120 -31.826 1.00 81.06 857 TRP A O 1
ATOM 6804 N N . ARG A 1 858 ? 9.059 25.899 -33.784 1.00 75.56 858 ARG A N 1
ATOM 6805 C CA . ARG A 1 858 ? 7.634 25.657 -33.474 1.00 75.56 858 ARG A CA 1
ATOM 6806 C C . ARG A 1 858 ? 7.316 24.178 -33.252 1.00 75.56 858 ARG A C 1
ATOM 6808 O O . ARG A 1 858 ? 6.368 23.862 -32.540 1.00 75.56 858 ARG A O 1
ATOM 6815 N N . TYR A 1 859 ? 8.093 23.281 -33.854 1.00 74.62 859 TYR A N 1
ATOM 6816 C CA . TYR A 1 859 ? 7.987 21.834 -33.663 1.00 74.62 859 TYR A CA 1
ATOM 6817 C C . TYR A 1 859 ? 8.869 21.288 -32.532 1.00 74.62 859 TYR A C 1
ATOM 6819 O O . TYR A 1 859 ? 8.846 20.082 -32.296 1.00 74.62 859 TYR A O 1
ATOM 6827 N N . GLY A 1 860 ? 9.582 22.152 -31.799 1.00 76.62 860 GLY A N 1
ATOM 6828 C CA . GLY A 1 860 ? 10.382 21.774 -30.631 1.00 76.62 860 GLY A CA 1
ATOM 6829 C C . GLY A 1 860 ? 11.792 21.268 -30.950 1.00 76.62 860 GLY A C 1
ATOM 6830 O O . GLY A 1 860 ? 12.405 20.622 -30.104 1.00 76.62 860 GLY A O 1
ATOM 6831 N N . TYR A 1 861 ? 12.319 21.547 -32.146 1.00 85.00 861 TYR A N 1
ATOM 6832 C CA . TYR A 1 861 ? 13.673 21.166 -32.562 1.00 85.00 861 TYR A CA 1
ATOM 6833 C C . TYR A 1 861 ? 14.634 22.360 -32.554 1.00 85.00 861 TYR A C 1
ATOM 6835 O O . TYR A 1 861 ? 14.236 23.500 -32.793 1.00 85.00 861 TYR A O 1
ATOM 6843 N N . THR A 1 862 ? 15.923 22.097 -32.311 1.00 90.38 862 THR A N 1
ATOM 6844 C CA . THR A 1 862 ? 16.968 23.134 -32.264 1.00 90.38 862 THR A CA 1
ATOM 6845 C C . THR A 1 862 ? 17.436 23.547 -33.657 1.00 90.38 862 THR A C 1
ATOM 6847 O O . THR A 1 862 ? 17.729 24.718 -33.877 1.00 90.38 862 THR A O 1
ATOM 6850 N N . TYR A 1 863 ? 17.502 22.601 -34.599 1.00 92.44 863 TYR A N 1
ATOM 6851 C CA . TYR A 1 863 ? 17.943 22.849 -35.973 1.00 92.44 863 TYR A CA 1
ATOM 6852 C C . TYR A 1 863 ? 16.854 22.496 -36.988 1.00 92.44 863 TYR A C 1
ATOM 6854 O O . TYR A 1 863 ? 16.103 21.537 -36.800 1.00 92.44 863 TYR A O 1
ATOM 6862 N N . ALA A 1 864 ? 16.817 23.244 -38.097 1.00 91.56 864 ALA A N 1
ATOM 6863 C CA . ALA A 1 864 ? 15.925 22.982 -39.230 1.00 91.56 864 ALA A CA 1
ATOM 6864 C C . ALA A 1 864 ? 16.100 21.581 -39.819 1.00 91.56 864 ALA A C 1
ATOM 6866 O O . ALA A 1 864 ? 15.120 20.940 -40.197 1.00 91.56 864 ALA A O 1
ATOM 6867 N N . ILE A 1 865 ? 17.353 21.120 -39.842 1.00 95.12 865 ILE A N 1
ATOM 6868 C CA . ILE A 1 865 ? 17.730 19.748 -40.154 1.00 95.12 865 ILE A CA 1
ATOM 6869 C C . ILE A 1 865 ? 18.492 19.203 -38.951 1.00 95.12 865 ILE A C 1
ATOM 6871 O O . ILE A 1 865 ? 19.629 19.615 -38.699 1.00 95.12 865 ILE A O 1
ATOM 6875 N N . GLN A 1 866 ? 17.852 18.309 -38.200 1.00 95.81 866 GLN A N 1
ATOM 6876 C CA . GLN A 1 866 ? 18.395 17.718 -36.975 1.00 95.81 866 GLN A CA 1
ATOM 6877 C C . GLN A 1 866 ? 18.544 16.207 -37.139 1.00 95.81 866 GLN A C 1
ATOM 6879 O O . GLN A 1 866 ? 17.657 15.543 -37.678 1.00 95.81 866 GLN A O 1
ATOM 6884 N N . LEU A 1 867 ? 19.678 15.670 -36.692 1.00 96.44 867 LEU A N 1
ATOM 6885 C CA . LEU A 1 867 ? 19.980 14.243 -36.727 1.00 96.44 867 LEU A CA 1
ATOM 6886 C C . LEU A 1 867 ? 19.402 13.511 -35.520 1.00 96.44 867 LEU A C 1
ATOM 6888 O O . LEU A 1 867 ? 19.397 14.048 -34.421 1.00 96.44 867 LEU A O 1
ATOM 6892 N N . THR A 1 868 ? 19.033 12.248 -35.702 1.00 92.88 868 THR A N 1
ATOM 6893 C CA . THR A 1 868 ? 18.714 11.324 -34.611 1.00 92.88 868 THR A CA 1
ATOM 6894 C C . THR A 1 868 ? 19.936 11.130 -33.713 1.00 92.88 868 THR A C 1
ATOM 6896 O O . THR A 1 868 ? 21.023 10.845 -34.219 1.00 92.88 868 THR A O 1
ATOM 6899 N N . ASN A 1 869 ? 19.778 11.178 -32.386 1.00 89.75 869 ASN A N 1
ATOM 6900 C CA . ASN A 1 869 ? 20.788 10.602 -31.481 1.00 89.75 869 ASN A CA 1
ATOM 6901 C C . ASN A 1 869 ? 20.416 9.192 -31.003 1.00 89.75 869 ASN A C 1
ATOM 6903 O O . ASN A 1 869 ? 21.298 8.432 -30.622 1.00 89.75 869 ASN A O 1
ATOM 6907 N N . TRP A 1 870 ? 19.135 8.823 -31.025 1.00 91.38 870 TRP A N 1
ATOM 6908 C CA . TRP A 1 870 ? 18.581 7.543 -30.552 1.00 91.38 870 TRP A CA 1
ATOM 6909 C C . TRP A 1 870 ? 18.862 6.366 -31.491 1.00 91.38 870 TRP A C 1
ATOM 6911 O O . TRP A 1 870 ? 18.668 5.214 -31.110 1.00 91.38 870 TRP A O 1
ATOM 6921 N N . ALA A 1 871 ? 19.419 6.630 -32.675 1.00 94.62 871 ALA A N 1
ATOM 6922 C CA . ALA A 1 871 ? 19.991 5.615 -33.548 1.00 94.62 871 ALA A CA 1
ATOM 6923 C C . ALA A 1 871 ? 21.157 6.164 -34.381 1.00 94.62 871 ALA A C 1
ATOM 6925 O O . ALA A 1 871 ? 21.100 7.287 -34.887 1.00 94.62 871 ALA A O 1
ATOM 6926 N N . LEU A 1 872 ? 22.203 5.351 -34.547 1.00 97.12 872 LEU A N 1
ATOM 6927 C CA . LEU A 1 872 ? 23.348 5.635 -35.416 1.00 97.12 872 LEU A CA 1
ATOM 6928 C C . LEU A 1 872 ? 24.075 4.352 -35.811 1.00 97.12 872 LEU A C 1
ATOM 6930 O O . LEU A 1 872 ? 23.931 3.315 -35.167 1.00 97.12 872 LEU A O 1
ATOM 6934 N N . ALA A 1 873 ? 24.933 4.434 -36.824 1.00 97.81 873 ALA A N 1
ATOM 6935 C CA . ALA A 1 873 ? 25.905 3.379 -37.074 1.00 97.81 873 ALA A CA 1
ATOM 6936 C C . ALA A 1 873 ? 27.260 3.958 -37.483 1.00 97.81 873 ALA A C 1
ATOM 6938 O O . ALA A 1 873 ? 27.325 4.961 -38.187 1.00 97.81 873 ALA A O 1
ATOM 6939 N N . SER A 1 874 ? 28.362 3.346 -37.058 1.00 97.69 874 SER A N 1
ATOM 6940 C CA . SER A 1 874 ? 29.701 3.869 -37.336 1.00 97.69 874 SER A CA 1
ATOM 6941 C C . SER A 1 874 ? 30.756 2.778 -37.438 1.00 97.69 874 SER A C 1
ATOM 6943 O O . SER A 1 874 ? 30.697 1.733 -36.797 1.00 97.69 874 SER A O 1
ATOM 6945 N N . ALA A 1 875 ? 31.785 3.043 -38.232 1.00 96.50 875 ALA A N 1
ATOM 6946 C CA . ALA A 1 875 ? 33.043 2.334 -38.155 1.00 96.50 875 ALA A CA 1
ATOM 6947 C C . ALA A 1 875 ? 33.745 2.707 -36.835 1.00 96.50 875 ALA A C 1
ATOM 6949 O O . ALA A 1 875 ? 33.595 3.841 -36.359 1.00 96.50 875 ALA A O 1
ATOM 6950 N N . PRO A 1 876 ? 34.557 1.802 -36.264 1.00 94.94 876 PRO A N 1
ATOM 6951 C CA . PRO A 1 876 ? 35.374 2.134 -35.108 1.00 94.94 876 PRO A CA 1
ATOM 6952 C C . PRO A 1 876 ? 36.275 3.336 -35.416 1.00 94.94 876 PRO A C 1
ATOM 6954 O O . PRO A 1 876 ? 36.869 3.431 -36.495 1.00 94.94 876 PRO A O 1
ATOM 6957 N N . LYS A 1 877 ? 36.408 4.233 -34.442 1.00 95.00 877 LYS A N 1
ATOM 6958 C CA . LYS A 1 877 ? 37.247 5.437 -34.460 1.00 95.00 877 LYS A CA 1
ATOM 6959 C C . LYS A 1 877 ? 36.906 6.409 -35.589 1.00 95.00 877 LYS A C 1
ATOM 6961 O O . LYS A 1 877 ? 37.796 7.031 -36.170 1.00 95.00 877 LYS A O 1
ATOM 6966 N N . HIS A 1 878 ? 35.625 6.533 -35.927 1.00 96.12 878 HIS A N 1
ATOM 6967 C CA . HIS A 1 878 ? 35.199 7.565 -36.862 1.00 96.12 878 HIS A CA 1
ATOM 6968 C C . HIS A 1 878 ? 35.480 8.967 -36.282 1.00 96.12 878 HIS A C 1
ATOM 6970 O O . HIS A 1 878 ? 35.110 9.219 -35.132 1.00 96.12 878 HIS A O 1
ATOM 6976 N N . PRO A 1 879 ? 36.103 9.890 -37.042 1.00 95.50 879 PRO A N 1
ATOM 6977 C CA . PRO A 1 879 ? 36.537 11.184 -36.510 1.00 95.50 879 PRO A CA 1
ATOM 6978 C C . PRO A 1 879 ? 35.424 12.040 -35.897 1.00 95.50 879 PRO A C 1
ATOM 6980 O O . PRO A 1 879 ? 35.654 12.691 -34.888 1.00 95.50 879 PRO A O 1
ATOM 6983 N N . ILE A 1 880 ? 34.207 11.984 -36.445 1.00 95.88 880 ILE A N 1
ATOM 6984 C CA . ILE A 1 880 ? 33.056 12.749 -35.927 1.00 95.88 880 ILE A CA 1
ATOM 6985 C C . ILE A 1 880 ? 32.713 12.369 -34.482 1.00 95.88 880 ILE A C 1
ATOM 6987 O O . ILE A 1 880 ? 32.385 13.241 -33.684 1.00 95.88 880 ILE A O 1
ATOM 6991 N N . LEU A 1 881 ? 32.840 11.088 -34.117 1.00 96.81 881 LEU A N 1
ATOM 6992 C CA . LEU A 1 881 ? 32.559 10.641 -32.750 1.00 96.81 881 LEU A CA 1
ATOM 6993 C C . LEU A 1 881 ? 33.632 11.140 -31.772 1.00 96.81 881 LEU A C 1
ATOM 6995 O O . LEU A 1 881 ? 33.317 11.489 -30.641 1.00 96.81 881 LEU A O 1
ATOM 6999 N N . GLN A 1 882 ? 34.896 11.218 -32.208 1.00 95.38 882 GLN A N 1
ATOM 7000 C CA . GLN A 1 882 ? 35.956 11.849 -31.414 1.00 95.38 882 GLN A CA 1
ATOM 7001 C C . GLN A 1 882 ? 35.724 13.358 -31.291 1.00 95.38 882 GLN A C 1
ATOM 7003 O O . GLN A 1 882 ? 35.801 13.885 -30.189 1.00 95.38 882 GLN A O 1
ATOM 7008 N N . PHE A 1 883 ? 35.377 14.026 -32.392 1.00 95.06 883 PHE A N 1
ATOM 7009 C CA . PHE A 1 883 ? 35.097 15.459 -32.410 1.00 95.06 883 PHE A CA 1
ATOM 7010 C C . PHE A 1 883 ? 33.959 15.827 -31.445 1.00 95.06 883 PHE A C 1
ATOM 7012 O O . PHE A 1 883 ? 34.081 16.789 -30.692 1.00 95.06 883 PHE A O 1
ATOM 7019 N N . PHE A 1 884 ? 32.897 15.016 -31.385 1.00 96.31 884 PHE A N 1
ATOM 7020 C CA . PHE A 1 884 ? 31.840 15.152 -30.380 1.00 96.31 884 PHE A CA 1
ATOM 7021 C C . PHE A 1 884 ? 32.381 15.034 -28.945 1.00 96.31 884 PHE A C 1
ATOM 7023 O O . PHE A 1 884 ? 32.094 15.893 -28.113 1.00 96.31 884 PHE A O 1
ATOM 7030 N N . MET A 1 885 ? 33.196 14.013 -28.653 1.00 96.00 885 MET A N 1
ATOM 7031 C CA . MET A 1 885 ? 33.779 13.822 -27.315 1.00 96.00 885 MET A CA 1
ATOM 7032 C C . MET A 1 885 ? 34.708 14.974 -26.908 1.00 96.00 885 MET A C 1
ATOM 7034 O O . MET A 1 885 ? 34.690 15.391 -25.751 1.00 96.00 885 MET A O 1
ATOM 7038 N N . ASP A 1 886 ? 35.471 15.532 -27.849 1.00 94.00 886 ASP A N 1
ATOM 7039 C CA . ASP A 1 886 ? 36.352 16.675 -27.592 1.00 94.00 886 ASP A CA 1
ATOM 7040 C C . ASP A 1 886 ? 35.541 17.929 -27.223 1.00 94.00 886 ASP A C 1
ATOM 7042 O O . ASP A 1 886 ? 35.881 18.644 -26.278 1.00 94.00 886 ASP A O 1
ATOM 7046 N N . GLN A 1 887 ? 34.431 18.179 -27.929 1.00 90.81 887 GLN A N 1
ATOM 7047 C CA . GLN A 1 887 ? 33.497 19.263 -27.601 1.00 90.81 887 GLN A CA 1
ATOM 7048 C C . GLN A 1 887 ? 32.813 19.031 -26.248 1.00 90.81 887 GLN A C 1
ATOM 7050 O O . GLN A 1 887 ? 32.657 19.958 -25.452 1.00 90.81 887 GLN A O 1
ATOM 7055 N N . LEU A 1 888 ? 32.436 17.788 -25.953 1.00 92.56 888 LEU A N 1
ATOM 7056 C CA . LEU A 1 888 ? 31.803 17.424 -24.693 1.00 92.56 888 LEU A CA 1
ATOM 7057 C C . LEU A 1 888 ? 32.735 17.632 -23.492 1.00 92.56 888 LEU A C 1
ATOM 7059 O O . LEU A 1 888 ? 32.301 18.157 -22.467 1.00 92.56 888 LEU A O 1
ATOM 7063 N N . ALA A 1 889 ? 34.017 17.284 -23.623 1.00 91.38 889 ALA A N 1
ATOM 7064 C CA . ALA A 1 889 ? 35.022 17.533 -22.591 1.00 91.38 889 ALA A CA 1
ATOM 7065 C C . ALA A 1 889 ? 35.181 19.038 -22.302 1.00 91.38 889 ALA A C 1
ATOM 7067 O O . ALA A 1 889 ? 35.275 19.441 -21.142 1.00 91.38 889 ALA A O 1
ATOM 7068 N N . GLN A 1 890 ? 35.124 19.887 -23.335 1.00 89.06 890 GLN A N 1
ATOM 7069 C CA . GLN A 1 890 ? 35.121 21.346 -23.168 1.00 89.06 890 GLN A CA 1
ATOM 7070 C C . GLN A 1 890 ? 33.855 21.831 -22.444 1.00 89.06 890 GLN A C 1
ATOM 7072 O O . GLN A 1 890 ? 33.953 22.627 -21.509 1.00 89.06 890 GLN A O 1
ATOM 7077 N N . LYS A 1 891 ? 32.673 21.303 -22.803 1.00 88.56 891 LYS A N 1
ATOM 7078 C CA . LYS A 1 891 ? 31.403 21.595 -22.108 1.00 88.56 891 LYS A CA 1
ATOM 7079 C C . LYS A 1 891 ? 31.435 21.147 -20.635 1.00 88.56 891 LYS A C 1
ATOM 7081 O O . LYS A 1 891 ? 30.876 21.830 -19.778 1.00 88.56 891 LYS A O 1
ATOM 7086 N N . ALA A 1 892 ? 32.093 20.029 -20.315 1.00 86.81 892 ALA A N 1
ATOM 7087 C CA . ALA A 1 892 ? 32.280 19.559 -18.940 1.00 86.81 892 ALA A CA 1
ATOM 7088 C C . ALA A 1 892 ? 33.221 20.470 -18.137 1.00 86.81 892 ALA A C 1
ATOM 7090 O O . ALA A 1 892 ? 32.923 20.803 -16.990 1.00 86.81 892 ALA A O 1
ATOM 7091 N N . ALA A 1 893 ? 34.337 20.896 -18.736 1.00 87.38 893 ALA A N 1
ATOM 7092 C CA . ALA A 1 893 ? 35.275 21.832 -18.118 1.00 87.38 893 ALA A CA 1
ATOM 7093 C C . ALA A 1 893 ? 34.602 23.177 -17.809 1.00 87.38 893 ALA A C 1
ATOM 7095 O O . ALA A 1 893 ? 34.625 23.616 -16.663 1.00 87.38 893 ALA A O 1
ATOM 7096 N N . ALA A 1 894 ? 33.892 23.754 -18.784 1.00 85.38 894 ALA A N 1
ATOM 7097 C CA . ALA A 1 894 ? 33.153 25.002 -18.602 1.00 85.38 894 ALA A CA 1
ATOM 7098 C C . ALA A 1 894 ? 32.085 24.905 -17.496 1.00 85.38 894 ALA A C 1
ATOM 7100 O O . ALA A 1 894 ? 31.904 25.846 -16.726 1.00 85.38 894 ALA A O 1
ATOM 7101 N N . ALA A 1 895 ? 31.400 23.762 -17.378 1.00 83.75 895 ALA A N 1
ATOM 7102 C CA . ALA A 1 895 ? 30.422 23.536 -16.314 1.00 83.75 895 ALA A CA 1
ATOM 7103 C C . ALA A 1 895 ? 31.063 23.458 -14.921 1.00 83.75 895 ALA A C 1
ATOM 7105 O O . ALA A 1 895 ? 30.518 23.994 -13.957 1.00 83.75 895 ALA A O 1
ATOM 7106 N N . LYS A 1 896 ? 32.239 22.831 -14.809 1.00 84.94 896 LYS A N 1
ATOM 7107 C CA . LYS A 1 896 ? 33.007 22.802 -13.558 1.00 84.94 896 LYS A CA 1
ATOM 7108 C C . LYS A 1 896 ? 33.499 24.197 -13.171 1.00 84.94 896 LYS A C 1
ATOM 7110 O O . LYS A 1 896 ? 33.352 24.578 -12.014 1.00 84.94 896 LYS A O 1
ATOM 7115 N N . ASP A 1 897 ? 33.997 24.976 -14.129 1.00 83.50 897 ASP A N 1
ATOM 7116 C CA . ASP A 1 897 ? 34.439 26.354 -13.888 1.00 83.50 897 ASP A CA 1
ATOM 7117 C C . ASP A 1 897 ? 33.273 27.261 -13.464 1.00 83.50 897 ASP A C 1
ATOM 7119 O O . ASP A 1 897 ? 33.399 28.049 -12.528 1.00 83.50 897 ASP A O 1
ATOM 7123 N N . ALA A 1 898 ? 32.102 27.109 -14.090 1.00 79.19 898 ALA A N 1
ATOM 7124 C CA . ALA A 1 898 ? 30.892 27.825 -13.695 1.00 79.19 898 ALA A CA 1
ATOM 7125 C C . ALA A 1 898 ? 30.427 27.444 -12.278 1.00 79.19 898 ALA A C 1
ATOM 7127 O O . ALA A 1 898 ? 30.002 28.313 -11.516 1.00 79.19 898 ALA A O 1
ATOM 7128 N N . ALA A 1 899 ? 30.551 26.169 -11.894 1.00 77.19 899 ALA A N 1
ATOM 7129 C CA . ALA A 1 899 ? 30.157 25.690 -10.571 1.00 77.19 899 ALA A CA 1
ATOM 7130 C C . ALA A 1 899 ? 31.020 26.290 -9.452 1.00 77.19 899 ALA A C 1
ATOM 7132 O O . ALA A 1 899 ? 30.490 26.582 -8.381 1.00 77.19 899 ALA A O 1
ATOM 7133 N N . LEU A 1 900 ? 32.308 26.555 -9.702 1.00 74.62 900 LEU A N 1
ATOM 7134 C CA . LEU A 1 900 ? 33.204 27.222 -8.743 1.00 74.62 900 LEU A CA 1
ATOM 7135 C C . LEU A 1 900 ? 32.748 28.644 -8.372 1.00 74.62 900 LEU A C 1
ATOM 7137 O O . LEU A 1 900 ? 33.092 29.130 -7.298 1.00 74.62 900 LEU A O 1
ATOM 7141 N N . ASN A 1 901 ? 31.943 29.288 -9.222 1.00 67.38 901 ASN A N 1
ATOM 7142 C CA . ASN A 1 901 ? 31.393 30.624 -8.981 1.00 67.38 901 ASN A CA 1
ATOM 7143 C C . ASN A 1 901 ? 30.032 30.604 -8.255 1.00 67.38 901 ASN A C 1
ATOM 7145 O O . ASN A 1 901 ? 29.442 31.660 -8.023 1.00 67.38 901 ASN A O 1
ATOM 7149 N N . THR A 1 902 ? 29.521 29.423 -7.887 1.00 64.62 902 THR A N 1
ATOM 7150 C CA . THR A 1 902 ? 28.280 29.256 -7.110 1.00 64.62 902 THR A CA 1
ATOM 7151 C C . THR A 1 902 ? 28.574 29.094 -5.616 1.00 64.62 902 THR A C 1
ATOM 7153 O O . THR A 1 902 ? 29.630 28.599 -5.228 1.00 64.62 902 THR A O 1
ATOM 7156 N N . THR A 1 903 ? 27.628 29.469 -4.747 1.00 55.16 903 THR A N 1
ATOM 7157 C CA . THR A 1 903 ? 27.802 29.478 -3.277 1.00 55.16 903 THR A CA 1
ATOM 7158 C C . THR A 1 903 ? 28.108 28.096 -2.682 1.00 55.16 903 THR A C 1
ATOM 7160 O O . THR A 1 903 ? 28.643 28.007 -1.580 1.00 55.16 903 THR A O 1
ATOM 7163 N N . SER A 1 904 ? 27.776 27.016 -3.397 1.00 56.91 904 SER A N 1
ATOM 7164 C CA . SER A 1 904 ? 27.981 25.629 -2.961 1.00 56.91 904 SER A CA 1
ATOM 7165 C C . SER A 1 904 ? 29.074 24.882 -3.735 1.00 56.91 904 SER A C 1
ATOM 7167 O O . SER A 1 904 ? 29.400 23.759 -3.357 1.00 56.91 904 SER A O 1
ATOM 7169 N N . GLY A 1 905 ? 29.630 25.457 -4.811 1.00 55.88 905 GLY A N 1
ATOM 7170 C CA . GLY A 1 905 ? 30.663 24.806 -5.626 1.00 55.88 905 GLY A CA 1
ATOM 7171 C C . GLY A 1 905 ? 30.193 23.570 -6.410 1.00 55.88 905 GLY A C 1
ATOM 7172 O O . GLY A 1 905 ? 31.032 22.795 -6.867 1.00 55.88 905 GLY A O 1
ATOM 7173 N N . ASN A 1 906 ? 28.879 23.332 -6.524 1.00 60.75 906 ASN A N 1
ATOM 7174 C CA . ASN A 1 906 ? 28.322 22.073 -7.027 1.00 60.75 906 ASN A CA 1
ATOM 7175 C C . ASN A 1 906 ? 27.686 22.235 -8.417 1.00 60.75 906 ASN A C 1
ATOM 7177 O O . ASN A 1 906 ? 26.803 23.067 -8.618 1.00 60.75 906 ASN A O 1
ATOM 7181 N N . VAL A 1 907 ? 28.100 21.383 -9.359 1.00 60.34 907 VAL A N 1
ATOM 7182 C CA . VAL A 1 907 ? 27.607 21.339 -10.745 1.00 60.34 907 VAL A CA 1
ATOM 7183 C C . VAL A 1 907 ? 26.107 21.023 -10.809 1.00 60.34 907 VAL A C 1
ATOM 7185 O O . VAL A 1 907 ? 25.434 21.471 -11.731 1.00 60.34 907 VAL A O 1
ATOM 7188 N N . SER A 1 908 ? 25.546 20.343 -9.801 1.00 57.38 908 SER A N 1
ATOM 7189 C CA . SER A 1 908 ? 24.116 20.007 -9.741 1.00 57.38 908 SER A CA 1
ATOM 7190 C C . SER A 1 908 ? 23.177 21.216 -9.596 1.00 57.38 908 SER A C 1
ATOM 7192 O O . SER A 1 908 ? 21.967 21.051 -9.700 1.00 57.38 908 SER A O 1
ATOM 7194 N N . GLN A 1 909 ? 23.705 22.415 -9.317 1.00 52.38 909 GLN A N 1
ATOM 7195 C CA . GLN A 1 909 ? 22.934 23.667 -9.261 1.00 52.38 909 GLN A CA 1
ATOM 7196 C C . GLN A 1 909 ? 22.848 24.381 -10.620 1.00 52.38 909 GLN A C 1
ATOM 7198 O O . GLN A 1 909 ? 22.123 25.366 -10.753 1.00 52.38 909 GLN A O 1
ATOM 7203 N N . LEU A 1 910 ? 23.588 23.912 -11.629 1.00 59.59 910 LEU A N 1
ATOM 7204 C CA . LEU A 1 910 ? 23.575 24.479 -12.973 1.00 59.59 910 LEU A CA 1
ATOM 7205 C C . LEU A 1 910 ? 22.541 23.738 -13.827 1.00 59.59 910 LEU A C 1
ATOM 7207 O O . LEU A 1 910 ? 22.667 22.541 -14.080 1.00 59.59 910 LEU A O 1
ATOM 7211 N N . HIS A 1 911 ? 21.517 24.456 -14.286 1.00 58.41 911 HIS A N 1
ATOM 7212 C CA . HIS A 1 911 ? 20.511 23.914 -15.196 1.00 58.41 911 HIS A CA 1
ATOM 7213 C C . HIS A 1 911 ? 21.047 23.920 -16.634 1.00 58.41 911 HIS A C 1
ATOM 7215 O O . HIS A 1 911 ? 21.010 24.947 -17.310 1.00 58.41 911 HIS A O 1
ATOM 7221 N N . TYR A 1 912 ? 21.553 22.775 -17.094 1.00 73.56 912 TYR A N 1
ATOM 7222 C CA . TYR A 1 912 ? 21.905 22.548 -18.496 1.00 73.56 912 TYR A CA 1
ATOM 7223 C C . TYR A 1 912 ? 20.801 21.774 -19.210 1.00 73.56 912 TYR A C 1
ATOM 7225 O O . TYR A 1 912 ? 20.214 20.861 -18.637 1.00 73.56 912 TYR A O 1
ATOM 7233 N N . ASP A 1 913 ? 20.548 22.129 -20.468 1.00 76.56 913 ASP A N 1
ATOM 7234 C CA . ASP A 1 913 ? 19.611 21.421 -21.334 1.00 76.56 913 ASP A CA 1
ATOM 7235 C C . ASP A 1 913 ? 20.287 20.182 -21.973 1.00 76.56 913 ASP A C 1
ATOM 7237 O O . ASP A 1 913 ? 21.237 20.343 -22.751 1.00 76.56 913 ASP A O 1
ATOM 7241 N N . PRO A 1 914 ? 19.831 18.947 -21.672 1.00 77.62 914 PRO A N 1
ATOM 7242 C CA . PRO A 1 914 ? 20.424 17.724 -22.218 1.00 77.62 914 PRO A CA 1
ATOM 7243 C C . PRO A 1 914 ? 20.402 17.671 -23.752 1.00 77.62 914 PRO A C 1
ATOM 7245 O O . PRO A 1 914 ? 21.368 17.204 -24.356 1.00 77.62 914 PRO A O 1
ATOM 7248 N N . LEU A 1 915 ? 19.362 18.221 -24.394 1.00 76.38 915 LEU A N 1
ATOM 7249 C CA . LEU A 1 915 ? 19.197 18.252 -25.854 1.00 76.38 915 LEU A CA 1
ATOM 7250 C C . LEU A 1 915 ? 20.400 18.882 -26.565 1.00 76.38 915 LEU A C 1
ATOM 7252 O O . LEU A 1 915 ? 20.954 18.318 -27.513 1.00 76.38 915 LEU A O 1
ATOM 7256 N N . THR A 1 916 ? 20.811 20.054 -26.085 1.00 83.56 916 THR A N 1
ATOM 7257 C CA . THR A 1 916 ? 21.898 20.864 -26.653 1.00 83.56 916 THR A CA 1
ATOM 7258 C C . THR A 1 916 ? 23.277 20.494 -26.108 1.00 83.56 916 THR A C 1
ATOM 7260 O O . THR A 1 916 ? 24.308 20.808 -26.720 1.00 83.56 916 THR A O 1
ATOM 7263 N N . ARG A 1 917 ? 23.333 19.797 -24.969 1.00 85.12 917 ARG A N 1
ATOM 7264 C CA . ARG A 1 917 ? 24.592 19.380 -24.344 1.00 85.12 917 ARG A CA 1
ATOM 7265 C C . ARG A 1 917 ? 25.093 18.029 -24.849 1.00 85.12 917 ARG A C 1
ATOM 7267 O O . ARG A 1 917 ? 26.265 17.953 -25.221 1.00 85.12 917 ARG A O 1
ATOM 7274 N N . THR A 1 918 ? 24.225 17.019 -24.909 1.00 90.88 918 THR A N 1
ATOM 7275 C CA . THR A 1 918 ? 24.562 15.631 -25.300 1.00 90.88 918 THR A CA 1
ATOM 7276 C C . THR A 1 918 ? 23.609 15.018 -26.322 1.00 90.88 918 THR A C 1
ATOM 7278 O O . THR A 1 918 ? 23.972 14.047 -26.987 1.00 90.88 918 THR A O 1
ATOM 7281 N N . GLY A 1 919 ? 22.418 15.592 -26.464 1.00 88.50 919 GLY A N 1
ATOM 7282 C CA . GLY A 1 919 ? 21.336 15.073 -27.282 1.00 88.50 919 GLY A CA 1
ATOM 7283 C C . GLY A 1 919 ? 21.499 15.280 -28.797 1.00 88.50 919 GLY A C 1
ATOM 7284 O O . GLY A 1 919 ? 22.579 15.613 -29.300 1.00 88.50 919 GLY A O 1
ATOM 7285 N N . PRO A 1 920 ? 20.407 15.109 -29.561 1.00 92.00 920 PRO A N 1
ATOM 7286 C CA . PRO A 1 920 ? 20.359 15.297 -31.011 1.00 92.00 920 PRO A CA 1
ATOM 7287 C C . PRO A 1 920 ? 20.937 16.610 -31.533 1.00 92.00 920 PRO A C 1
ATOM 7289 O O . PRO A 1 920 ? 21.626 16.620 -32.556 1.00 92.00 920 PRO A O 1
ATOM 7292 N N . ALA A 1 921 ? 20.730 17.720 -30.823 1.00 91.75 921 ALA A N 1
ATOM 7293 C CA . ALA A 1 921 ? 21.278 19.007 -31.231 1.00 91.75 921 ALA A CA 1
ATOM 7294 C C . ALA A 1 921 ? 22.813 19.029 -31.115 1.00 91.75 921 ALA A C 1
ATOM 7296 O O . ALA A 1 921 ? 23.488 19.515 -32.022 1.00 91.75 921 ALA A O 1
ATOM 7297 N N . ALA A 1 922 ? 23.385 18.434 -30.064 1.00 93.50 922 ALA A N 1
ATOM 7298 C CA . ALA A 1 922 ? 24.837 18.330 -29.906 1.00 93.50 922 ALA A CA 1
ATOM 7299 C C . ALA A 1 922 ? 25.480 17.432 -30.981 1.00 93.50 922 ALA A C 1
ATOM 7301 O O . ALA A 1 922 ? 26.537 17.759 -31.525 1.00 93.50 922 ALA A O 1
ATOM 7302 N N . VAL A 1 923 ? 24.830 16.315 -31.324 1.00 95.69 923 VAL A N 1
ATOM 7303 C CA . VAL A 1 923 ? 25.274 15.415 -32.404 1.00 95.69 923 VAL A CA 1
ATOM 7304 C C . VAL A 1 923 ? 25.197 16.100 -33.769 1.00 95.69 923 VAL A C 1
ATOM 7306 O O . VAL A 1 923 ? 26.124 15.980 -34.577 1.00 95.69 923 VAL A O 1
ATOM 7309 N N . THR A 1 924 ? 24.113 16.840 -34.011 1.00 96.69 924 THR A N 1
ATOM 7310 C CA . THR A 1 924 ? 23.913 17.626 -35.233 1.00 96.69 924 THR A CA 1
ATOM 7311 C C . THR A 1 924 ? 25.005 18.678 -35.371 1.00 96.69 924 THR A C 1
ATOM 7313 O O . THR A 1 924 ? 25.662 18.717 -36.404 1.00 96.69 924 THR A O 1
ATOM 7316 N N . GLU A 1 925 ? 25.274 19.453 -34.315 1.00 95.31 925 GLU A N 1
ATOM 7317 C CA . GLU A 1 925 ? 26.331 20.472 -34.286 1.00 95.31 925 GLU A CA 1
ATOM 7318 C C . GLU A 1 925 ? 27.718 19.877 -34.578 1.00 95.31 925 GLU A C 1
ATOM 7320 O O . GLU A 1 925 ? 28.471 20.410 -35.394 1.00 95.31 925 GLU A O 1
ATOM 7325 N N . ALA A 1 926 ? 28.069 18.760 -33.933 1.00 95.50 926 ALA A N 1
ATOM 7326 C CA . ALA A 1 926 ? 29.365 18.115 -34.135 1.00 95.50 926 ALA A CA 1
ATOM 7327 C C . ALA A 1 926 ? 29.524 17.581 -35.569 1.00 95.50 926 ALA A C 1
ATOM 7329 O O . ALA A 1 926 ? 30.580 17.740 -36.188 1.00 95.50 926 ALA A O 1
ATOM 7330 N N . THR A 1 927 ? 28.472 16.962 -36.108 1.00 96.62 927 THR A N 1
ATOM 7331 C CA . THR A 1 927 ? 28.478 16.356 -37.445 1.00 96.62 927 THR A CA 1
ATOM 7332 C C . THR A 1 927 ? 28.475 17.413 -38.544 1.00 96.62 927 THR A C 1
ATOM 7334 O O . THR A 1 927 ? 29.278 17.316 -39.477 1.00 96.62 927 THR A O 1
ATOM 7337 N N . SER A 1 928 ? 27.622 18.435 -38.428 1.00 96.44 928 SER A N 1
ATOM 7338 C CA . SER A 1 928 ? 27.516 19.517 -39.408 1.00 96.44 928 SER A CA 1
ATOM 7339 C C . SER A 1 928 ? 28.826 20.287 -39.506 1.00 96.44 928 SER A C 1
ATOM 7341 O O . SER A 1 928 ? 29.395 20.363 -40.594 1.00 96.44 928 SER A O 1
ATOM 7343 N N . ARG A 1 929 ? 29.392 20.720 -38.370 1.00 95.81 929 ARG A N 1
ATOM 7344 C CA . ARG A 1 929 ? 30.685 21.420 -38.337 1.00 95.81 929 ARG A CA 1
ATOM 7345 C C . ARG A 1 929 ? 31.807 20.584 -38.929 1.00 95.81 929 ARG A C 1
ATOM 7347 O O . ARG A 1 929 ? 32.622 21.107 -39.687 1.00 95.81 929 ARG A O 1
ATOM 7354 N N . TRP A 1 930 ? 31.864 19.290 -38.614 1.00 95.38 930 TRP A N 1
ATOM 7355 C CA . TRP A 1 930 ? 32.893 18.420 -39.175 1.00 95.38 930 TRP A CA 1
ATOM 7356 C C . TRP A 1 930 ? 32.793 18.339 -40.703 1.00 95.38 930 TRP A C 1
ATOM 7358 O O . TRP A 1 930 ? 33.806 18.482 -41.393 1.00 95.38 930 TRP A O 1
ATOM 7368 N N . LEU A 1 931 ? 31.590 18.125 -41.243 1.00 95.94 931 LEU A N 1
ATOM 7369 C CA . LEU A 1 931 ? 31.363 18.010 -42.685 1.00 95.94 931 LEU A CA 1
ATOM 7370 C C . LEU A 1 931 ? 31.528 19.351 -43.413 1.00 95.94 931 LEU A C 1
ATOM 7372 O O . LEU A 1 931 ? 32.073 19.383 -44.516 1.00 95.94 931 LEU A O 1
ATOM 7376 N N . GLU A 1 932 ? 31.144 20.463 -42.797 1.00 95.25 932 GLU A N 1
ATOM 7377 C CA . GLU A 1 932 ? 31.413 21.814 -43.294 1.00 95.25 932 GLU A CA 1
ATOM 7378 C C . GLU A 1 932 ? 32.919 22.062 -43.410 1.00 95.25 932 GLU A C 1
ATOM 7380 O O . GLU A 1 932 ? 33.409 22.428 -44.477 1.00 95.25 932 GLU A O 1
ATOM 7385 N N . GLN A 1 933 ? 33.679 21.777 -42.351 1.00 94.25 933 GLN A N 1
ATOM 7386 C CA . GLN A 1 933 ? 35.120 22.034 -42.311 1.00 94.25 933 GLN A CA 1
ATOM 7387 C C . GLN A 1 933 ? 35.924 21.106 -43.230 1.00 94.25 933 GLN A C 1
ATOM 7389 O O . GLN A 1 933 ? 36.872 21.551 -43.875 1.00 94.25 933 GLN A O 1
ATOM 7394 N N . HIS A 1 934 ? 35.563 19.821 -43.306 1.00 92.62 934 HIS A N 1
ATOM 7395 C CA . HIS A 1 934 ? 36.383 18.810 -43.986 1.00 92.62 934 HIS A CA 1
ATOM 7396 C C . HIS A 1 934 ? 35.871 18.428 -45.373 1.00 92.62 934 HIS A C 1
ATOM 7398 O O . HIS A 1 934 ? 36.658 18.008 -46.219 1.00 92.62 934 HIS A O 1
ATOM 7404 N N . GLN A 1 935 ? 34.564 18.542 -45.615 1.00 90.56 935 GLN A N 1
ATOM 7405 C CA . GLN A 1 935 ? 33.948 18.215 -46.903 1.00 90.56 935 GLN A CA 1
ATOM 7406 C C . GLN A 1 935 ? 33.447 19.463 -47.632 1.00 90.56 935 GLN A C 1
ATOM 7408 O O . GLN A 1 935 ? 33.082 19.366 -48.806 1.00 90.56 935 GLN A O 1
ATOM 7413 N N . GLY A 1 936 ? 33.441 20.638 -46.989 1.00 91.19 936 GLY A N 1
ATOM 7414 C CA . GLY A 1 936 ? 32.833 21.853 -47.529 1.00 91.19 936 GLY A CA 1
ATOM 7415 C C . GLY A 1 936 ? 31.370 21.615 -47.887 1.00 91.19 936 GLY A C 1
ATOM 7416 O O . GLY A 1 936 ? 30.976 21.948 -49.003 1.00 91.19 936 GLY A O 1
ATOM 7417 N N . LEU A 1 937 ? 30.643 20.886 -47.036 1.00 94.50 937 LEU A N 1
ATOM 7418 C CA . LEU A 1 937 ? 29.209 20.625 -47.157 1.00 94.50 937 LEU A CA 1
ATOM 7419 C C . LEU A 1 937 ? 28.439 21.824 -46.611 1.00 94.50 937 LEU A C 1
ATOM 7421 O O . LEU A 1 937 ? 28.730 22.249 -45.506 1.00 94.50 937 LEU A O 1
ATOM 7425 N N . ARG A 1 938 ? 27.440 22.337 -47.330 1.00 94.25 938 ARG A N 1
ATOM 7426 C CA . ARG A 1 938 ? 26.423 23.202 -46.720 1.00 94.25 938 ARG A CA 1
ATOM 7427 C C . ARG A 1 938 ? 25.446 22.297 -45.978 1.00 94.25 938 ARG A C 1
ATOM 7429 O O . ARG A 1 938 ? 24.783 21.501 -46.637 1.00 94.25 938 ARG A O 1
ATOM 7436 N N . TRP A 1 939 ? 25.341 22.405 -44.651 1.00 95.25 939 TRP A N 1
ATOM 7437 C CA . TRP A 1 939 ? 24.481 21.503 -43.871 1.00 95.25 939 TRP A CA 1
ATOM 7438 C C . TRP A 1 939 ? 23.052 21.444 -44.417 1.00 95.25 939 TRP A C 1
ATOM 7440 O O . TRP A 1 939 ? 22.526 20.365 -44.664 1.00 95.25 939 TRP A O 1
ATOM 7450 N N . ASN A 1 940 ? 22.486 22.602 -44.758 1.00 93.44 940 ASN A N 1
ATOM 7451 C CA . ASN A 1 940 ? 21.126 22.697 -45.283 1.00 93.44 940 ASN A CA 1
ATOM 7452 C C . ASN A 1 940 ? 20.895 21.973 -46.622 1.00 93.44 940 ASN A C 1
ATOM 7454 O O . ASN A 1 940 ? 19.751 21.702 -46.968 1.00 93.44 940 ASN A O 1
ATOM 7458 N N . ALA A 1 941 ? 21.950 21.620 -47.367 1.00 93.44 941 ALA A N 1
ATOM 7459 C CA . ALA A 1 941 ? 21.832 20.851 -48.606 1.00 93.44 941 ALA A CA 1
ATOM 7460 C C . ALA A 1 941 ? 21.419 19.389 -48.366 1.00 93.44 941 ALA A C 1
ATOM 7462 O O . ALA A 1 941 ? 21.085 18.688 -49.320 1.00 93.44 941 ALA A O 1
ATOM 7463 N N . VAL A 1 942 ? 21.462 18.905 -47.116 1.00 93.88 942 VAL A N 1
ATOM 7464 C CA . VAL A 1 942 ? 21.103 17.515 -46.804 1.00 93.88 942 VAL A CA 1
ATOM 7465 C C . VAL A 1 942 ? 19.599 17.272 -46.648 1.00 93.88 942 VAL A C 1
ATOM 7467 O O . VAL A 1 942 ? 19.192 16.113 -46.576 1.00 93.88 942 VAL A O 1
ATOM 7470 N N . THR A 1 943 ? 18.781 18.330 -46.655 1.00 92.75 943 THR A N 1
ATOM 7471 C CA . THR A 1 943 ? 17.312 18.233 -46.591 1.00 92.75 943 THR A CA 1
ATOM 7472 C C . THR A 1 943 ? 16.753 17.289 -47.655 1.00 92.75 943 THR A C 1
ATOM 7474 O O . THR A 1 943 ? 17.236 17.247 -48.788 1.00 92.75 943 THR A O 1
ATOM 7477 N N . GLY A 1 944 ? 15.746 16.503 -47.290 1.00 89.81 944 GLY A N 1
ATOM 7478 C CA . GLY A 1 944 ? 14.994 15.632 -48.188 1.00 89.81 944 GLY A CA 1
ATOM 7479 C C . GLY A 1 944 ? 13.793 16.310 -48.850 1.00 89.81 944 GLY A C 1
ATOM 7480 O O . GLY A 1 944 ? 13.157 15.710 -49.717 1.00 89.81 944 GLY A O 1
ATOM 7481 N N . LEU A 1 945 ? 13.463 17.547 -48.461 1.00 89.19 945 LEU A N 1
ATOM 7482 C CA . LEU A 1 945 ? 12.231 18.225 -48.881 1.00 89.19 945 LEU A CA 1
ATOM 7483 C C . LEU A 1 945 ? 12.156 18.471 -50.396 1.00 89.19 945 LEU A C 1
ATOM 7485 O O . LEU A 1 945 ? 11.069 18.451 -50.970 1.00 89.19 945 LEU A O 1
ATOM 7489 N N . ASN A 1 946 ? 13.307 18.651 -51.049 1.00 86.88 946 ASN A N 1
ATOM 7490 C CA . ASN A 1 946 ? 13.390 19.034 -52.462 1.00 86.88 946 ASN A CA 1
ATOM 7491 C C . ASN A 1 946 ? 13.699 17.864 -53.413 1.00 86.88 946 ASN A C 1
ATOM 7493 O O . ASN A 1 946 ? 13.728 18.057 -54.628 1.00 86.88 946 ASN A O 1
ATOM 7497 N N . ASP A 1 947 ? 13.942 16.658 -52.892 1.00 87.94 947 ASP A N 1
ATOM 7498 C CA . ASP A 1 947 ? 14.377 15.500 -53.686 1.00 87.94 947 ASP A CA 1
ATOM 7499 C C . ASP A 1 947 ? 13.688 14.179 -53.303 1.00 87.94 947 ASP A C 1
ATOM 7501 O O . ASP A 1 947 ? 14.235 13.099 -53.526 1.00 87.94 947 ASP A O 1
ATOM 7505 N N . ASP A 1 948 ? 12.468 14.285 -52.764 1.00 86.44 948 ASP A N 1
ATOM 7506 C CA . ASP A 1 948 ? 11.625 13.171 -52.295 1.00 86.44 948 ASP A CA 1
ATOM 7507 C C . ASP A 1 948 ? 12.313 12.290 -51.237 1.00 86.44 948 ASP A C 1
ATOM 7509 O O . ASP A 1 948 ? 12.102 11.081 -51.159 1.00 86.44 948 ASP A O 1
ATOM 7513 N N . GLY A 1 949 ? 13.137 12.909 -50.388 1.00 87.56 949 GLY A N 1
ATOM 7514 C CA . GLY A 1 949 ? 13.850 12.215 -49.326 1.00 87.56 949 GLY A CA 1
ATOM 7515 C C . GLY A 1 949 ? 15.010 11.377 -49.847 1.00 87.56 949 GLY A C 1
ATOM 7516 O O . GLY A 1 949 ? 15.188 10.244 -49.408 1.00 87.56 949 GLY A O 1
ATOM 7517 N N . LYS A 1 950 ? 15.827 11.900 -50.763 1.00 90.69 950 LYS A N 1
ATOM 7518 C CA . LYS A 1 950 ? 17.004 11.170 -51.249 1.00 90.69 950 LYS A CA 1
ATOM 7519 C C . LYS A 1 950 ? 18.062 11.047 -50.145 1.00 90.69 950 LYS A C 1
ATOM 7521 O O . LYS A 1 950 ? 18.452 12.047 -49.536 1.00 90.69 950 LYS A O 1
ATOM 7526 N N . THR A 1 951 ? 18.583 9.834 -49.944 1.00 94.44 951 THR A N 1
ATOM 7527 C CA . THR A 1 951 ? 19.763 9.557 -49.105 1.00 94.44 951 THR A CA 1
ATOM 7528 C C . THR A 1 951 ? 21.008 10.269 -49.644 1.00 94.44 951 THR A C 1
ATOM 7530 O O . THR A 1 951 ? 21.253 10.273 -50.853 1.00 94.44 951 THR A O 1
ATOM 7533 N N . LYS A 1 952 ? 21.828 10.844 -48.755 1.00 94.88 952 LYS A N 1
ATOM 7534 C CA . LYS A 1 952 ? 22.971 11.686 -49.136 1.00 94.88 952 LYS A CA 1
ATOM 7535 C C . LYS A 1 952 ? 24.270 11.214 -48.498 1.00 94.88 952 LYS A C 1
ATOM 7537 O O . LYS A 1 952 ? 24.454 11.286 -47.287 1.00 94.88 952 LYS A O 1
ATOM 7542 N N . LEU A 1 953 ? 25.209 10.768 -49.331 1.00 95.75 953 LEU A N 1
ATOM 7543 C CA . LEU A 1 953 ? 26.580 10.469 -48.915 1.00 95.75 953 LEU A CA 1
ATOM 7544 C C . LEU A 1 953 ? 27.445 11.734 -49.014 1.00 95.75 953 LEU A C 1
ATOM 7546 O O . LEU A 1 953 ? 27.653 12.252 -50.112 1.00 95.75 953 LEU A O 1
ATOM 7550 N N . ALA A 1 954 ? 27.978 12.208 -47.888 1.00 94.38 954 ALA A N 1
ATOM 7551 C CA . ALA A 1 954 ? 28.919 13.324 -47.811 1.00 94.38 954 ALA A CA 1
ATOM 7552 C C . ALA A 1 954 ? 30.254 12.844 -47.218 1.00 94.38 954 ALA A C 1
ATOM 7554 O O . ALA A 1 954 ? 30.347 12.502 -46.040 1.00 94.38 954 ALA A O 1
ATOM 7555 N N . GLY A 1 955 ? 31.301 12.790 -48.047 1.00 91.75 955 GLY A N 1
ATOM 7556 C CA . GLY A 1 955 ? 32.562 12.151 -47.665 1.00 91.75 955 GLY A CA 1
ATOM 7557 C C . GLY A 1 955 ? 32.362 10.651 -47.428 1.00 91.75 955 GLY A C 1
ATOM 7558 O O . GLY A 1 955 ? 32.045 9.915 -48.362 1.00 91.75 955 GLY A O 1
ATOM 7559 N N . ASP A 1 956 ? 32.541 10.211 -46.184 1.00 94.25 956 ASP A N 1
ATOM 7560 C CA . ASP A 1 956 ? 32.302 8.844 -45.707 1.00 94.25 956 ASP A CA 1
ATOM 7561 C C . ASP A 1 956 ? 31.075 8.720 -44.777 1.00 94.25 956 ASP A C 1
ATOM 7563 O O . ASP A 1 956 ? 30.849 7.658 -44.187 1.00 94.25 956 ASP A O 1
ATOM 7567 N N . VAL A 1 957 ? 30.255 9.772 -44.676 1.00 97.19 957 VAL A N 1
ATOM 7568 C CA . VAL A 1 957 ? 29.061 9.832 -43.822 1.00 97.19 957 VAL A CA 1
ATOM 7569 C C . VAL A 1 957 ? 27.796 9.778 -44.671 1.00 97.19 957 VAL A C 1
ATOM 7571 O O . VAL A 1 957 ? 27.573 10.633 -45.526 1.00 97.19 957 VAL A O 1
ATOM 7574 N N . LEU A 1 958 ? 26.964 8.770 -44.431 1.00 97.50 958 LEU A N 1
ATOM 7575 C CA . LEU A 1 958 ? 25.674 8.590 -45.083 1.00 97.50 958 LEU A CA 1
ATOM 7576 C C . LEU A 1 958 ? 24.568 9.207 -44.217 1.00 97.50 958 LEU A C 1
ATOM 7578 O O . LEU A 1 958 ? 24.337 8.757 -43.096 1.00 97.50 958 LEU A O 1
ATOM 7582 N N . ILE A 1 959 ? 23.884 10.221 -44.734 1.00 97.50 959 ILE A N 1
ATOM 7583 C CA . ILE A 1 959 ? 22.734 10.851 -44.083 1.00 97.50 959 ILE A CA 1
ATOM 7584 C C . ILE A 1 959 ? 21.463 10.293 -44.717 1.00 97.50 959 ILE A C 1
ATOM 7586 O O . ILE A 1 959 ? 21.205 10.499 -45.907 1.00 97.50 959 ILE A O 1
ATOM 7590 N N . LEU A 1 960 ? 20.695 9.548 -43.928 1.00 96.88 960 LEU A N 1
ATOM 7591 C CA . LEU A 1 960 ? 19.397 9.026 -44.327 1.00 96.88 960 LEU A CA 1
ATOM 7592 C C . LEU A 1 960 ? 18.338 10.132 -44.209 1.00 96.88 960 LEU A C 1
ATOM 7594 O O . LEU A 1 960 ? 18.375 10.901 -43.244 1.00 96.88 960 LEU A O 1
ATOM 7598 N N . PRO A 1 961 ? 17.370 10.190 -45.139 1.00 94.75 961 PRO A N 1
ATOM 7599 C CA . PRO A 1 961 ? 16.239 11.112 -45.038 1.00 94.75 961 PRO A CA 1
ATOM 7600 C C . PRO A 1 961 ? 15.431 10.843 -43.765 1.00 94.75 961 PRO A C 1
ATOM 7602 O O . PRO A 1 961 ? 15.559 9.776 -43.157 1.00 94.75 961 PRO A O 1
ATOM 7605 N N . ILE A 1 962 ? 14.520 11.754 -43.409 1.00 93.31 962 ILE A N 1
ATOM 7606 C CA . ILE A 1 962 ? 13.662 11.586 -42.226 1.00 93.31 962 ILE A CA 1
ATOM 7607 C C . ILE A 1 962 ? 12.905 10.246 -42.234 1.00 93.31 962 ILE A C 1
ATOM 7609 O O . ILE A 1 962 ? 12.851 9.554 -41.226 1.00 93.31 962 ILE A O 1
ATOM 7613 N N . THR A 1 963 ? 12.448 9.787 -43.402 1.00 93.44 963 THR A N 1
ATOM 7614 C CA . THR A 1 963 ? 11.817 8.468 -43.601 1.00 93.44 963 THR A CA 1
ATOM 7615 C C . THR A 1 963 ? 12.718 7.285 -43.226 1.00 93.44 963 THR A C 1
ATOM 7617 O O . THR A 1 963 ? 12.218 6.212 -42.904 1.00 93.44 963 THR A O 1
ATOM 7620 N N . GLY A 1 964 ? 14.040 7.453 -43.286 1.00 93.38 964 GLY A N 1
ATOM 7621 C CA . GLY A 1 964 ? 15.022 6.401 -43.041 1.00 93.38 964 GLY A CA 1
ATOM 7622 C C . GLY A 1 964 ? 14.952 5.844 -41.626 1.00 93.38 964 GLY A C 1
ATOM 7623 O O . GLY A 1 964 ? 14.778 4.636 -41.450 1.00 93.38 964 GLY A O 1
ATOM 7624 N N . PHE A 1 965 ? 15.073 6.722 -40.630 1.00 93.31 965 PHE A N 1
ATOM 7625 C CA . PHE A 1 965 ? 15.021 6.360 -39.209 1.00 93.31 965 PHE A CA 1
ATOM 7626 C C . PHE A 1 965 ? 13.748 6.870 -38.512 1.00 93.31 965 PHE A C 1
ATOM 7628 O O . PHE A 1 965 ? 13.257 6.216 -37.600 1.00 93.31 965 PHE A O 1
ATOM 7635 N N . SER A 1 966 ? 13.120 7.943 -38.989 1.00 90.94 966 SER A N 1
ATOM 7636 C CA . SER A 1 966 ? 11.935 8.552 -38.363 1.00 90.94 966 SER A CA 1
ATOM 7637 C C . SER A 1 966 ? 10.649 8.459 -39.223 1.00 90.94 966 SER A C 1
ATOM 7639 O O . SER A 1 966 ? 9.981 9.474 -39.420 1.00 90.94 966 SER A O 1
ATOM 7641 N N . PRO A 1 967 ? 10.255 7.284 -39.769 1.00 91.81 967 PRO A N 1
ATOM 7642 C CA . PRO A 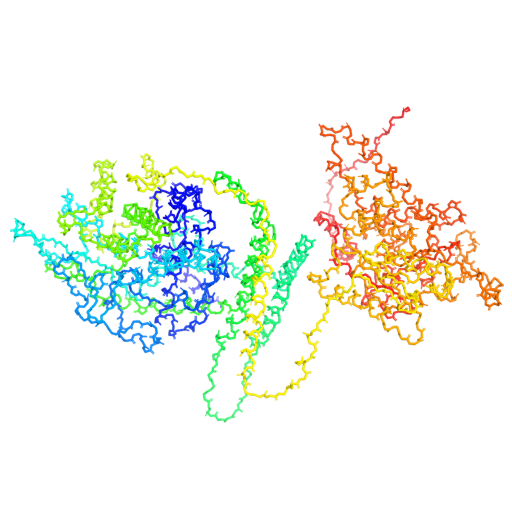1 967 ? 9.009 7.131 -40.522 1.00 91.81 967 PRO A CA 1
ATOM 7643 C C . PRO A 1 967 ? 7.771 7.084 -39.605 1.00 91.81 967 PRO A C 1
ATOM 7645 O O . PRO A 1 967 ? 7.844 6.712 -38.432 1.00 91.81 967 PRO A O 1
ATOM 7648 N N . VAL A 1 968 ? 6.585 7.352 -40.161 1.00 84.25 968 VAL A N 1
ATOM 7649 C CA . VAL A 1 968 ? 5.314 7.414 -39.405 1.00 84.25 968 VAL A CA 1
ATOM 7650 C C . VAL A 1 968 ? 4.433 6.169 -39.554 1.00 84.25 968 VAL A C 1
ATOM 7652 O O . VAL A 1 968 ? 4.422 5.490 -40.580 1.00 84.25 968 VAL A O 1
ATOM 7655 N N . ARG A 1 969 ? 3.629 5.868 -38.524 1.00 72.50 969 ARG A N 1
ATOM 7656 C CA . ARG A 1 969 ? 2.721 4.702 -38.488 1.00 72.50 969 ARG A CA 1
ATOM 7657 C C . ARG A 1 969 ? 1.411 4.908 -39.281 1.00 72.50 969 ARG A C 1
ATOM 7659 O O . ARG A 1 969 ? 0.682 3.943 -39.488 1.00 72.50 969 ARG A O 1
ATOM 7666 N N . GLY A 1 970 ? 1.095 6.131 -39.731 1.00 63.50 970 GLY A N 1
ATOM 7667 C CA . GLY A 1 970 ? -0.163 6.468 -40.424 1.00 63.50 970 GLY A CA 1
ATOM 7668 C C . GLY A 1 970 ? -0.039 7.604 -41.452 1.00 63.50 970 GLY A C 1
ATOM 7669 O O . GLY A 1 970 ? 1.053 8.091 -41.709 1.00 63.50 970 GLY A O 1
ATOM 7670 N N . ASN A 1 971 ? -1.163 8.054 -42.027 1.00 53.66 971 ASN A N 1
ATOM 7671 C CA . ASN A 1 971 ? -1.199 9.032 -43.139 1.00 53.66 971 ASN A CA 1
ATOM 7672 C C . ASN A 1 971 ? -0.913 10.496 -42.743 1.00 53.66 971 ASN A C 1
ATOM 7674 O O . ASN A 1 971 ? -1.052 11.390 -43.575 1.00 53.66 971 ASN A O 1
ATOM 7678 N N . ARG A 1 972 ? -0.571 10.772 -41.480 1.00 54.03 972 ARG A N 1
ATOM 7679 C CA . ARG A 1 972 ? -0.237 12.124 -41.014 1.00 54.03 972 ARG A CA 1
ATOM 7680 C C . ARG A 1 972 ? 1.279 12.256 -40.937 1.00 54.03 972 ARG A C 1
ATOM 7682 O O . ARG A 1 972 ? 1.879 11.767 -39.987 1.00 54.03 972 ARG A O 1
ATOM 7689 N N . SER A 1 973 ? 1.853 12.901 -41.945 1.00 67.19 973 SER A N 1
ATOM 7690 C CA . SER A 1 973 ? 3.245 13.352 -41.966 1.00 67.19 973 SER A CA 1
ATOM 7691 C C . SER A 1 973 ? 3.308 14.802 -41.481 1.00 67.19 973 SER A C 1
ATOM 7693 O O . SER A 1 973 ? 2.438 15.600 -41.841 1.00 67.19 973 SER A O 1
ATOM 7695 N N . ARG A 1 974 ? 4.297 15.132 -40.645 1.00 70.19 974 ARG A N 1
ATOM 7696 C CA . ARG A 1 974 ? 4.538 16.507 -40.172 1.00 70.19 974 ARG A CA 1
ATOM 7697 C C . ARG A 1 974 ? 5.579 17.242 -41.019 1.00 70.19 974 ARG A C 1
ATOM 7699 O O . ARG A 1 974 ? 5.497 18.457 -41.140 1.00 70.19 974 ARG A O 1
ATOM 7706 N N . MET A 1 975 ? 6.540 16.514 -41.582 1.00 83.56 975 MET A N 1
ATOM 7707 C CA . MET A 1 975 ? 7.772 17.023 -42.203 1.00 83.56 975 MET A CA 1
ATOM 7708 C C . MET A 1 975 ? 8.126 16.287 -43.515 1.00 83.56 975 MET A C 1
ATOM 7710 O O . MET A 1 975 ? 9.265 16.298 -43.966 1.00 83.56 975 MET A O 1
ATOM 7714 N N . GLY A 1 976 ? 7.159 15.619 -44.150 1.00 79.12 976 GLY A N 1
ATOM 7715 C CA . GLY A 1 976 ? 7.352 14.862 -45.397 1.00 79.12 976 GLY A CA 1
ATOM 7716 C C . GLY A 1 976 ? 7.790 13.399 -45.220 1.00 79.12 976 GLY A C 1
ATOM 7717 O O . GLY A 1 976 ? 7.947 12.682 -46.212 1.00 79.12 976 GLY A O 1
ATOM 7718 N N . GLU A 1 977 ? 7.949 12.927 -43.982 1.00 88.25 977 GLU A N 1
ATOM 7719 C CA . GLU A 1 977 ? 8.277 11.545 -43.641 1.00 88.25 977 GLU A CA 1
ATOM 7720 C C . GLU A 1 977 ? 7.211 10.542 -44.114 1.00 88.25 977 GLU A C 1
ATOM 7722 O O . GLU A 1 977 ? 6.004 10.744 -43.957 1.00 88.25 977 GLU A O 1
ATOM 7727 N N . LYS A 1 978 ? 7.658 9.435 -44.718 1.00 90.69 978 LYS A N 1
ATOM 7728 C CA . LYS A 1 978 ? 6.771 8.403 -45.277 1.00 90.69 978 LYS A CA 1
ATOM 7729 C C . LYS A 1 978 ? 6.453 7.313 -44.243 1.00 90.69 978 LYS A C 1
ATOM 7731 O O . LYS A 1 978 ? 6.995 7.276 -43.140 1.00 90.69 978 LYS A O 1
ATOM 7736 N N . SER A 1 979 ? 5.548 6.404 -44.613 1.00 90.00 979 SER A N 1
ATOM 7737 C CA . SER A 1 979 ? 5.082 5.337 -43.717 1.00 90.00 979 SER A CA 1
ATOM 7738 C C . SER A 1 979 ? 6.148 4.278 -43.400 1.00 90.00 979 SER A C 1
ATOM 7740 O O . SER A 1 979 ? 7.093 4.094 -44.164 1.00 90.00 979 SER A O 1
ATOM 7742 N N . TRP A 1 980 ? 5.931 3.483 -42.349 1.00 89.75 980 TRP A N 1
ATOM 7743 C CA . TRP A 1 980 ? 6.787 2.336 -41.986 1.00 89.75 980 TRP A CA 1
ATOM 7744 C C . TRP A 1 980 ? 6.966 1.288 -43.095 1.00 89.75 980 TRP A C 1
ATOM 7746 O O . TRP A 1 980 ? 7.954 0.560 -43.098 1.00 89.75 980 TRP A O 1
ATOM 7756 N N . ASN A 1 981 ? 6.033 1.214 -44.045 1.00 88.75 981 ASN A N 1
ATOM 7757 C CA . ASN A 1 981 ? 6.109 0.282 -45.171 1.00 88.75 981 ASN A CA 1
ATOM 7758 C C . ASN A 1 981 ? 6.895 0.856 -46.362 1.00 88.75 981 ASN A C 1
ATOM 7760 O O . ASN A 1 981 ? 7.042 0.181 -47.382 1.00 88.75 981 ASN A O 1
ATOM 7764 N N . HIS A 1 982 ? 7.365 2.106 -46.273 1.00 90.62 982 HIS A N 1
ATOM 7765 C CA . HIS A 1 982 ? 8.094 2.749 -47.358 1.00 90.62 982 HIS A CA 1
ATOM 7766 C C . HIS A 1 982 ? 9.413 2.018 -47.631 1.00 90.62 982 HIS A C 1
ATOM 7768 O O . HIS A 1 982 ? 10.101 1.616 -46.687 1.00 90.62 982 HIS A O 1
ATOM 7774 N N . PRO A 1 983 ? 9.831 1.881 -48.903 1.00 88.12 983 PRO A N 1
ATOM 7775 C CA . PRO A 1 983 ? 11.072 1.209 -49.229 1.00 88.12 983 PRO A CA 1
ATOM 7776 C C . PRO A 1 983 ? 12.328 1.891 -48.682 1.00 88.12 983 PRO A C 1
ATOM 7778 O O . PRO A 1 983 ? 13.384 1.270 -48.713 1.00 88.12 983 PRO A O 1
ATOM 7781 N N . ASP A 1 984 ? 12.230 3.107 -48.149 1.00 88.81 984 ASP A N 1
ATOM 7782 C CA . ASP A 1 984 ? 13.337 3.827 -47.503 1.00 88.81 984 ASP A CA 1
ATOM 7783 C C . ASP A 1 984 ? 13.335 3.752 -45.976 1.00 88.81 984 ASP A C 1
ATOM 7785 O O . ASP A 1 984 ? 14.363 4.018 -45.364 1.00 88.81 984 ASP A O 1
ATOM 7789 N N . ALA A 1 985 ? 12.270 3.233 -45.362 1.00 92.81 985 ALA A N 1
ATOM 7790 C CA . ALA A 1 985 ? 12.221 3.005 -43.924 1.00 92.81 985 ALA A CA 1
ATOM 7791 C C . ALA A 1 985 ? 13.182 1.874 -43.507 1.00 92.81 985 ALA A C 1
ATOM 7793 O O . ALA A 1 985 ? 13.191 0.791 -44.103 1.00 92.81 985 ALA A O 1
ATOM 7794 N N . ARG A 1 986 ? 14.045 2.134 -42.519 1.00 93.06 986 ARG A N 1
ATOM 7795 C CA . ARG A 1 986 ? 15.039 1.184 -41.970 1.00 93.06 986 ARG A CA 1
ATOM 7796 C C . ARG A 1 986 ? 14.746 0.855 -40.513 1.00 93.06 986 ARG A C 1
ATOM 7798 O O . ARG A 1 986 ? 14.777 -0.313 -40.123 1.00 93.06 986 ARG A O 1
ATOM 7805 N N . LEU A 1 987 ? 14.437 1.890 -39.746 1.00 92.94 987 LEU A N 1
ATOM 7806 C CA . LEU A 1 987 ? 14.194 1.856 -38.313 1.00 92.94 987 LEU A CA 1
ATOM 7807 C C . LEU A 1 987 ? 13.022 2.793 -38.001 1.00 92.94 987 LEU A C 1
ATOM 7809 O O . LEU A 1 987 ? 12.763 3.697 -38.790 1.00 92.94 987 LEU A O 1
ATOM 7813 N N . ALA A 1 988 ? 12.303 2.563 -36.904 1.00 89.50 988 ALA A N 1
ATOM 7814 C CA . ALA A 1 988 ? 11.284 3.487 -36.415 1.00 89.50 988 ALA A CA 1
ATOM 7815 C C . ALA A 1 988 ? 11.395 3.680 -34.904 1.00 89.50 988 ALA A C 1
ATOM 7817 O O . ALA A 1 988 ? 11.500 2.705 -34.161 1.00 89.50 988 ALA A O 1
ATOM 7818 N N . HIS A 1 989 ? 11.320 4.932 -34.463 1.00 84.69 989 HIS A N 1
ATOM 7819 C CA . HIS A 1 989 ? 11.279 5.298 -33.051 1.00 84.69 989 HIS A CA 1
ATOM 7820 C C . HIS A 1 989 ? 9.834 5.394 -32.559 1.00 84.69 989 HIS A C 1
ATOM 7822 O O . HIS A 1 989 ? 8.987 6.001 -33.218 1.00 84.69 989 HIS A O 1
ATOM 7828 N N . ILE A 1 990 ? 9.543 4.790 -31.406 1.00 75.69 990 ILE A N 1
ATOM 7829 C CA . ILE A 1 990 ? 8.188 4.767 -30.834 1.00 75.69 990 ILE A CA 1
ATOM 7830 C C . ILE A 1 990 ? 7.976 5.910 -29.823 1.00 75.69 990 ILE A C 1
ATOM 7832 O O . ILE A 1 990 ? 6.843 6.145 -29.405 1.00 75.69 990 ILE A O 1
ATOM 7836 N N . ALA A 1 991 ? 9.035 6.674 -29.507 1.00 57.34 991 ALA A N 1
ATOM 7837 C CA . ALA A 1 991 ? 9.012 7.885 -28.681 1.00 57.34 991 ALA A CA 1
ATOM 7838 C C . ALA A 1 991 ? 8.319 7.673 -27.324 1.00 57.34 991 ALA A C 1
ATOM 7840 O O . ALA A 1 991 ? 7.450 8.445 -26.914 1.00 57.34 991 ALA A O 1
ATOM 7841 N N . MET A 1 992 ? 8.682 6.588 -26.630 1.00 39.62 992 MET A N 1
ATOM 7842 C CA . MET A 1 992 ? 7.999 6.143 -25.409 1.00 39.62 992 MET A CA 1
ATOM 7843 C C . MET A 1 992 ? 8.507 6.817 -24.124 1.00 39.62 992 MET A C 1
ATOM 7845 O O . MET A 1 992 ? 7.970 6.544 -23.044 1.00 39.62 992 MET A O 1
ATOM 7849 N N . GLY A 1 993 ? 9.496 7.708 -24.242 1.00 37.66 993 GLY A N 1
ATOM 7850 C CA . GLY A 1 993 ? 9.943 8.645 -23.214 1.00 37.66 993 GLY A CA 1
ATOM 7851 C C . GLY A 1 993 ? 10.012 10.065 -23.784 1.00 37.66 993 GLY A C 1
ATOM 7852 O O . GLY A 1 993 ? 10.589 10.278 -24.845 1.00 37.66 993 GLY A O 1
ATOM 7853 N N . SER A 1 994 ? 9.415 11.038 -23.092 1.00 32.19 994 SER A N 1
ATOM 7854 C CA . SER A 1 994 ? 9.565 12.463 -23.408 1.00 32.19 994 SER A CA 1
ATOM 7855 C C . SER A 1 994 ? 10.346 13.140 -22.286 1.00 32.19 994 SER A C 1
ATOM 7857 O O . SER A 1 994 ? 9.968 13.039 -21.122 1.00 32.19 994 SER A O 1
ATOM 7859 N N . TRP A 1 995 ? 11.422 13.841 -22.640 1.00 36.19 995 TRP A N 1
ATOM 7860 C CA . TRP A 1 995 ? 12.196 14.720 -21.751 1.00 36.19 995 TRP A CA 1
ATOM 7861 C C . TRP A 1 995 ? 11.529 16.080 -21.494 1.00 36.19 995 TRP A C 1
ATOM 7863 O O . TRP A 1 995 ? 12.065 16.903 -20.756 1.00 36.19 995 TRP A O 1
ATOM 7873 N N . HIS A 1 996 ? 10.388 16.359 -22.132 1.00 27.52 996 HIS A N 1
ATOM 7874 C CA . HIS A 1 996 ? 9.781 17.681 -22.104 1.00 27.52 996 HIS A CA 1
ATOM 7875 C C . HIS A 1 996 ? 8.944 17.821 -20.833 1.00 27.52 996 HIS A C 1
ATOM 7877 O O . HIS A 1 996 ? 7.924 17.152 -20.667 1.00 27.52 996 HIS A O 1
ATOM 7883 N N . HIS A 1 997 ? 9.346 18.725 -19.940 1.00 25.53 997 HIS A N 1
ATOM 7884 C CA . HIS A 1 997 ? 8.420 19.266 -18.954 1.00 25.53 997 HIS A CA 1
ATOM 7885 C C . HIS A 1 997 ? 7.310 19.999 -19.717 1.00 25.53 997 HIS A C 1
ATOM 7887 O O . HIS A 1 997 ? 7.585 20.947 -20.456 1.00 25.53 997 HIS A O 1
ATOM 7893 N N . THR A 1 998 ? 6.061 19.565 -19.554 1.00 24.97 998 THR A N 1
ATOM 7894 C CA . THR A 1 998 ? 4.889 20.295 -20.050 1.00 24.97 998 THR A CA 1
ATOM 7895 C C . THR A 1 998 ? 4.878 21.687 -19.427 1.00 24.97 998 THR A C 1
ATOM 7897 O O . THR A 1 998 ? 4.597 21.842 -18.236 1.00 24.97 998 THR A O 1
ATOM 7900 N N . ASN A 1 999 ? 5.201 22.704 -20.225 1.00 24.64 999 ASN A N 1
ATOM 7901 C CA . ASN A 1 999 ? 5.010 24.099 -19.865 1.00 24.64 999 ASN A CA 1
ATOM 7902 C C . ASN A 1 999 ? 3.713 24.575 -20.524 1.00 24.64 999 ASN A C 1
ATOM 7904 O O . ASN A 1 999 ? 3.675 24.866 -21.720 1.00 24.64 999 ASN A O 1
ATOM 7908 N N . VAL A 1 1000 ? 2.647 24.642 -19.723 1.00 29.28 1000 VAL A N 1
ATOM 7909 C CA . VAL A 1 1000 ? 1.272 24.953 -20.157 1.00 29.28 1000 VAL A CA 1
ATOM 7910 C C . VAL A 1 1000 ? 1.182 26.296 -20.905 1.00 29.28 1000 VAL A C 1
ATOM 7912 O O . VAL A 1 1000 ? 0.279 26.490 -21.711 1.00 29.28 1000 VAL A O 1
ATOM 7915 N N . ILE A 1 1001 ? 2.136 27.212 -20.698 1.00 27.84 1001 ILE A N 1
ATOM 7916 C CA . ILE A 1 1001 ? 2.164 28.535 -21.344 1.00 27.84 1001 ILE A CA 1
ATOM 7917 C C . ILE A 1 1001 ? 2.682 28.466 -22.792 1.00 27.84 1001 ILE A C 1
ATOM 7919 O O . ILE A 1 1001 ? 2.241 29.245 -23.633 1.00 27.84 1001 ILE A O 1
ATOM 7923 N N . VAL A 1 1002 ? 3.584 27.533 -23.112 1.00 28.94 1002 VAL A N 1
ATOM 7924 C CA . VAL A 1 1002 ? 4.157 27.392 -24.465 1.00 28.94 1002 VAL A CA 1
ATOM 7925 C C . VAL A 1 1002 ? 3.252 26.531 -25.351 1.00 28.94 1002 VAL A C 1
ATOM 7927 O O . VAL A 1 1002 ? 3.024 26.873 -26.510 1.00 28.94 1002 VAL A O 1
ATOM 7930 N N . GLU A 1 1003 ? 2.666 25.467 -24.791 1.00 30.17 1003 GLU A N 1
ATOM 7931 C CA . GLU A 1 1003 ? 1.811 24.528 -25.536 1.00 30.17 1003 GLU A CA 1
ATOM 7932 C C . GLU A 1 1003 ? 0.442 25.108 -25.934 1.00 30.17 1003 GLU A C 1
ATOM 7934 O O . GLU A 1 1003 ? -0.130 24.671 -26.928 1.00 30.17 1003 GLU A O 1
ATOM 7939 N N . TYR A 1 1004 ? -0.076 26.121 -25.226 1.00 29.80 1004 TYR A N 1
ATOM 7940 C CA . TYR A 1 1004 ? -1.355 26.764 -25.576 1.00 29.80 1004 TYR A CA 1
ATOM 7941 C C . TYR A 1 1004 ? -1.233 27.969 -26.523 1.00 29.80 1004 TYR A C 1
ATOM 7943 O O . TYR A 1 1004 ? -2.244 28.413 -27.066 1.00 29.80 1004 TYR A O 1
ATOM 7951 N N . VAL A 1 1005 ? -0.031 28.521 -26.730 1.00 30.62 1005 VAL A N 1
ATOM 7952 C CA . VAL A 1 1005 ? 0.147 29.801 -27.450 1.00 30.62 1005 VAL A CA 1
ATOM 7953 C C . VAL A 1 1005 ? 0.688 29.627 -28.878 1.00 30.62 1005 VAL A C 1
ATOM 7955 O O . VAL A 1 1005 ? 0.579 30.550 -29.683 1.00 30.62 1005 VAL A O 1
ATOM 7958 N N . LEU A 1 1006 ? 1.203 28.453 -29.254 1.00 28.88 1006 LEU A N 1
ATOM 7959 C CA . LEU A 1 1006 ? 1.849 28.237 -30.559 1.00 28.88 1006 LEU A CA 1
ATOM 7960 C C . LEU A 1 1006 ? 1.290 27.035 -31.339 1.00 28.88 1006 LEU A C 1
ATOM 7962 O O . LEU A 1 1006 ? 2.057 26.288 -31.937 1.00 28.88 1006 LEU A O 1
ATOM 7966 N N . ASP A 1 1007 ? -0.036 26.869 -31.399 1.00 28.89 1007 ASP A N 1
ATOM 7967 C CA . ASP A 1 1007 ? -0.663 26.023 -32.427 1.00 28.89 1007 ASP A CA 1
ATOM 7968 C C . ASP A 1 1007 ? -0.972 26.857 -33.696 1.00 28.89 1007 ASP A C 1
ATOM 7970 O O . ASP A 1 1007 ? -1.958 27.606 -33.729 1.00 28.89 1007 ASP A O 1
ATOM 7974 N N . PRO A 1 1008 ? -0.162 26.759 -34.772 1.00 33.84 1008 PRO A N 1
ATOM 7975 C CA . PRO A 1 1008 ? -0.407 27.480 -36.019 1.00 33.84 1008 PRO A CA 1
ATOM 7976 C C . PRO A 1 1008 ? -1.644 26.983 -36.793 1.00 33.84 1008 PRO A C 1
ATOM 7978 O O . PRO A 1 1008 ? -2.076 27.670 -37.721 1.00 33.84 1008 PRO A O 1
ATOM 7981 N N . MET A 1 1009 ? -2.272 25.855 -36.425 1.00 33.31 1009 MET A N 1
ATOM 7982 C CA . MET A 1 1009 ? -3.555 25.442 -37.016 1.00 33.31 1009 MET A CA 1
ATOM 7983 C C . MET A 1 1009 ? -4.762 26.163 -36.403 1.00 33.31 1009 MET A C 1
ATOM 7985 O O . MET A 1 1009 ? -5.751 26.397 -37.106 1.00 33.31 1009 MET A O 1
ATOM 7989 N N . MET A 1 1010 ? -4.674 26.601 -35.143 1.00 31.38 1010 MET A N 1
ATOM 7990 C CA . MET A 1 1010 ? -5.731 27.395 -34.507 1.00 31.38 1010 MET A CA 1
ATOM 7991 C C . MET A 1 1010 ? -5.775 28.838 -35.034 1.00 31.38 1010 MET A C 1
ATOM 7993 O O . MET A 1 1010 ? -6.864 29.396 -35.173 1.00 31.38 1010 MET A O 1
ATOM 7997 N N . LEU A 1 1011 ? -4.639 29.426 -35.442 1.00 30.31 1011 LEU A N 1
ATOM 7998 C CA . LEU A 1 1011 ? -4.634 30.769 -36.047 1.00 30.31 1011 LEU A CA 1
ATOM 7999 C C . LEU A 1 1011 ? -5.320 30.816 -37.427 1.00 30.31 1011 LEU A C 1
ATOM 8001 O O . LEU A 1 1011 ? -6.028 31.778 -37.721 1.00 30.31 1011 LEU A O 1
ATOM 8005 N N . ASN A 1 1012 ? -5.200 29.768 -38.249 1.00 30.12 1012 ASN A N 1
ATOM 8006 C CA . ASN A 1 1012 ? -5.882 29.722 -39.551 1.00 30.12 1012 ASN A CA 1
ATOM 8007 C C . ASN A 1 1012 ? -7.400 29.495 -39.438 1.00 30.12 1012 ASN A C 1
ATOM 8009 O O . ASN A 1 1012 ? -8.147 29.909 -40.327 1.00 30.12 1012 ASN A O 1
ATOM 8013 N N . CYS A 1 1013 ? -7.877 28.889 -38.345 1.00 31.80 1013 CYS A N 1
ATOM 8014 C CA . CYS A 1 1013 ? -9.313 28.765 -38.079 1.00 31.80 1013 CYS A CA 1
ATOM 8015 C C . CYS A 1 1013 ? -9.920 30.063 -37.525 1.00 31.80 1013 CYS A C 1
ATOM 8017 O O . CYS A 1 1013 ? -11.067 30.370 -37.837 1.00 31.80 1013 CYS A O 1
ATOM 8019 N N . ILE A 1 1014 ? -9.152 30.853 -36.766 1.00 32.81 1014 ILE A N 1
ATOM 8020 C CA . ILE A 1 1014 ? -9.630 32.109 -36.163 1.00 32.81 1014 ILE A CA 1
ATOM 8021 C C . ILE A 1 1014 ? -9.591 33.280 -37.166 1.00 32.81 1014 ILE A C 1
ATOM 8023 O O . ILE A 1 1014 ? -10.469 34.143 -37.135 1.00 32.81 1014 ILE A O 1
ATOM 8027 N N . CYS A 1 1015 ? -8.651 33.300 -38.119 1.00 29.70 1015 CYS A N 1
ATOM 8028 C CA . CYS A 1 1015 ? -8.571 34.372 -39.124 1.00 29.70 1015 CYS A CA 1
ATOM 8029 C C . CYS A 1 1015 ? -9.608 34.268 -40.261 1.00 29.70 1015 CYS A C 1
ATOM 8031 O O . CYS A 1 1015 ? -9.893 35.277 -40.903 1.00 29.70 1015 CYS A O 1
ATOM 8033 N N . ASN A 1 1016 ? -10.223 33.101 -40.488 1.00 30.45 1016 ASN A N 1
ATOM 8034 C CA . ASN A 1 1016 ? -11.247 32.922 -41.530 1.00 30.45 1016 ASN A CA 1
ATOM 8035 C C . ASN A 1 1016 ? -12.695 33.112 -41.040 1.00 30.45 1016 ASN A C 1
ATOM 8037 O O . ASN A 1 1016 ? -13.606 33.188 -41.862 1.00 30.45 1016 ASN A O 1
ATOM 8041 N N . SER A 1 1017 ? -12.931 33.230 -39.729 1.00 31.30 1017 SER A N 1
ATOM 8042 C CA . SER A 1 1017 ? -14.275 33.419 -39.157 1.00 31.30 1017 SER A CA 1
ATOM 8043 C C . SER A 1 1017 ? -14.628 34.874 -38.814 1.00 31.30 1017 SER A C 1
ATOM 8045 O O . SER A 1 1017 ? -15.721 35.124 -38.313 1.00 31.30 1017 SER A O 1
ATOM 8047 N N . ALA A 1 1018 ? -13.742 35.843 -39.078 1.00 30.05 1018 ALA A N 1
ATOM 8048 C CA . ALA A 1 1018 ? -13.902 37.237 -38.642 1.00 30.05 1018 ALA A CA 1
ATOM 8049 C C . ALA A 1 1018 ? -13.854 38.279 -39.782 1.00 30.05 1018 ALA A C 1
ATOM 8051 O O . ALA A 1 1018 ? -13.328 39.374 -39.602 1.00 30.05 1018 ALA A O 1
ATOM 8052 N N . THR A 1 1019 ? -14.423 37.978 -40.954 1.00 31.05 1019 THR A N 1
ATOM 8053 C CA . THR A 1 1019 ? -14.565 38.945 -42.069 1.00 31.05 1019 THR A CA 1
ATOM 8054 C C . THR A 1 1019 ? -16.010 39.293 -42.434 1.00 31.05 1019 THR A C 1
ATOM 8056 O O . THR A 1 1019 ? -16.251 39.827 -43.509 1.00 31.05 1019 THR A O 1
ATOM 8059 N N . ASN A 1 1020 ? -16.980 39.084 -41.536 1.00 31.73 1020 ASN A N 1
ATOM 8060 C CA . ASN A 1 1020 ? -18.359 39.550 -41.734 1.00 31.73 1020 ASN A CA 1
ATOM 8061 C C . ASN A 1 1020 ? -18.993 40.065 -40.430 1.00 31.73 1020 ASN A C 1
ATOM 8063 O O . ASN A 1 1020 ? -19.791 39.359 -39.825 1.00 31.73 1020 ASN A O 1
ATOM 8067 N N . ALA A 1 1021 ? -18.649 41.290 -40.008 1.00 28.91 1021 ALA A N 1
ATOM 8068 C CA . ALA A 1 1021 ? -19.545 42.210 -39.283 1.00 28.91 1021 ALA A CA 1
ATOM 8069 C C . ALA A 1 1021 ? -18.848 43.555 -38.970 1.00 28.91 1021 ALA A C 1
ATOM 8071 O O . ALA A 1 1021 ? -18.003 43.646 -38.090 1.00 28.91 1021 ALA A O 1
ATOM 8072 N N . THR A 1 1022 ? -19.231 44.585 -39.729 1.00 29.14 1022 THR A N 1
ATOM 8073 C CA . THR A 1 1022 ? -19.440 46.001 -39.343 1.00 29.14 1022 THR A CA 1
ATOM 8074 C C . THR A 1 1022 ? -18.514 46.718 -38.339 1.00 29.14 1022 THR A C 1
ATOM 8076 O O . THR A 1 1022 ? -18.525 46.464 -37.141 1.00 29.14 1022 THR A O 1
ATOM 8079 N N . ALA A 1 1023 ? -17.860 47.747 -38.891 1.00 29.25 1023 ALA A N 1
ATOM 8080 C CA . ALA A 1 1023 ? -17.348 49.009 -38.341 1.00 29.25 1023 ALA A CA 1
ATOM 8081 C C . ALA A 1 1023 ? -17.827 49.504 -36.953 1.00 29.25 1023 ALA A C 1
ATOM 8083 O O . ALA A 1 1023 ? -19.021 49.533 -36.665 1.00 29.25 1023 ALA A O 1
ATOM 8084 N N . GLY A 1 1024 ? -16.881 50.078 -36.194 1.00 25.22 1024 GLY A N 1
ATOM 8085 C CA . GLY A 1 1024 ? -17.121 50.988 -35.065 1.00 25.22 1024 GLY A CA 1
ATOM 8086 C C . GLY A 1 1024 ? -15.827 51.354 -34.324 1.00 25.22 1024 GLY A C 1
ATOM 8087 O O . GLY A 1 1024 ? -15.128 50.479 -33.831 1.00 25.22 1024 GLY A O 1
ATOM 8088 N N . GLU A 1 1025 ? -15.494 52.643 -34.294 1.00 29.30 1025 GLU A N 1
ATOM 8089 C CA . GLU A 1 1025 ? -14.293 53.262 -33.710 1.00 29.30 1025 GLU A CA 1
ATOM 8090 C C . GLU A 1 1025 ? -14.123 53.032 -32.193 1.00 29.30 1025 GLU A C 1
ATOM 8092 O O . GLU A 1 1025 ? -15.093 53.143 -31.450 1.00 29.30 1025 GLU A O 1
ATOM 8097 N N . ALA A 1 1026 ? -12.879 52.840 -31.726 1.00 27.12 1026 ALA A N 1
ATOM 8098 C CA . ALA A 1 1026 ? -12.280 53.566 -30.589 1.00 27.12 1026 ALA A CA 1
ATOM 8099 C C . ALA A 1 1026 ? -10.837 53.092 -30.324 1.00 27.12 1026 ALA A C 1
ATOM 8101 O O . ALA A 1 1026 ? -10.561 51.907 -30.154 1.00 27.12 1026 ALA A O 1
ATOM 8102 N N . ALA A 1 1027 ? -9.916 54.053 -30.290 1.00 26.95 1027 ALA A N 1
ATOM 8103 C CA . ALA A 1 1027 ? -8.488 53.884 -30.058 1.00 26.95 1027 ALA A CA 1
ATOM 8104 C C . ALA A 1 1027 ? -8.138 53.640 -28.576 1.00 26.95 1027 ALA A C 1
ATOM 8106 O O . ALA A 1 1027 ? -8.753 54.216 -27.681 1.00 26.95 1027 ALA A O 1
ATOM 8107 N N . GLY A 1 1028 ? -7.070 52.873 -28.333 1.00 25.47 1028 GLY A N 1
ATOM 8108 C CA . GLY A 1 1028 ? -6.426 52.729 -27.026 1.00 25.47 1028 GLY A CA 1
ATOM 8109 C C . GLY A 1 1028 ? -5.095 51.985 -27.144 1.00 25.47 1028 GLY A C 1
ATOM 8110 O O . GLY A 1 1028 ? -5.062 50.762 -27.199 1.00 25.47 1028 GLY A O 1
ATOM 8111 N N . SER A 1 1029 ? -3.999 52.736 -27.243 1.00 26.31 1029 SER A N 1
ATOM 8112 C CA . SER A 1 1029 ? -2.625 52.259 -27.432 1.00 26.31 1029 SER A CA 1
ATOM 8113 C C . SER A 1 1029 ? -2.027 51.599 -26.185 1.00 26.31 1029 SER A C 1
ATOM 8115 O O . SER A 1 1029 ? -2.051 52.226 -25.127 1.00 26.31 1029 SER A O 1
ATOM 8117 N N . ILE A 1 1030 ? -1.325 50.469 -26.333 1.00 26.33 1030 ILE A N 1
ATOM 8118 C CA . ILE A 1 1030 ? -0.131 50.154 -25.526 1.00 26.33 1030 ILE A CA 1
ATOM 8119 C C . ILE A 1 1030 ? 0.926 49.537 -26.450 1.00 26.33 1030 ILE A C 1
ATOM 8121 O O . ILE A 1 1030 ? 0.746 48.453 -26.996 1.00 26.33 1030 ILE A O 1
ATOM 8125 N N . ALA A 1 1031 ? 2.021 50.273 -26.638 1.00 25.72 1031 ALA A N 1
ATOM 8126 C CA . ALA A 1 1031 ? 3.220 49.859 -27.355 1.00 25.72 1031 ALA A CA 1
ATOM 8127 C C . ALA A 1 1031 ? 4.168 49.102 -26.411 1.00 25.72 1031 ALA A C 1
ATOM 8129 O O . ALA A 1 1031 ? 4.469 49.596 -25.324 1.00 25.72 1031 ALA A O 1
ATOM 8130 N N . VAL A 1 1032 ? 4.689 47.948 -26.839 1.00 26.33 1032 VAL A N 1
ATOM 8131 C CA . VAL A 1 1032 ? 5.810 47.266 -26.172 1.00 26.33 1032 VAL A CA 1
ATOM 8132 C C . VAL A 1 1032 ? 7.083 47.575 -26.956 1.00 26.33 1032 VAL A C 1
ATOM 8134 O O . VAL A 1 1032 ? 7.216 47.209 -28.121 1.00 26.33 1032 VAL A O 1
ATOM 8137 N N . LYS A 1 1033 ? 7.993 48.315 -26.314 1.00 24.55 1033 LYS A N 1
ATOM 8138 C CA . LYS A 1 1033 ? 9.321 48.667 -26.826 1.00 24.55 1033 LYS A CA 1
ATOM 8139 C C . LYS A 1 1033 ? 10.249 47.450 -26.802 1.00 24.55 1033 LYS A C 1
ATOM 8141 O O . LYS A 1 1033 ? 10.435 46.833 -25.759 1.00 24.55 1033 LYS A O 1
ATOM 8146 N N . SER A 1 1034 ? 10.874 47.192 -27.941 1.00 28.27 1034 SER A N 1
ATOM 8147 C CA . SER A 1 1034 ? 12.076 46.383 -28.126 1.00 28.27 1034 SER A CA 1
ATOM 8148 C C . SER A 1 1034 ? 13.329 47.246 -27.947 1.00 28.27 1034 SER A C 1
ATOM 8150 O O . SER A 1 1034 ? 13.419 48.276 -28.608 1.00 28.27 1034 SER A O 1
ATOM 8152 N N . GLU A 1 1035 ? 14.304 46.814 -27.143 1.00 24.27 1035 GLU A N 1
ATOM 8153 C CA . GLU A 1 1035 ? 15.732 47.112 -27.367 1.00 24.27 1035 GLU A CA 1
ATOM 8154 C C . GLU A 1 1035 ? 16.638 46.187 -26.513 1.00 24.27 1035 GLU A C 1
ATOM 8156 O O . GLU A 1 1035 ? 16.319 45.953 -25.343 1.00 24.27 1035 GLU A O 1
ATOM 8161 N N . PRO A 1 1036 ? 17.742 45.641 -27.070 1.00 29.77 1036 PRO A N 1
ATOM 8162 C CA . PRO A 1 1036 ? 18.702 44.782 -26.370 1.00 29.77 1036 PRO A CA 1
ATOM 8163 C C . PRO A 1 1036 ? 19.895 45.586 -25.815 1.00 29.77 1036 PRO A C 1
ATOM 8165 O O . PRO A 1 1036 ? 20.347 46.546 -26.437 1.00 29.77 1036 PRO A O 1
ATOM 8168 N N . ALA A 1 1037 ? 20.451 45.174 -24.670 1.00 25.72 1037 ALA A N 1
ATOM 8169 C CA . ALA A 1 1037 ? 21.657 45.779 -24.092 1.00 25.72 1037 ALA A CA 1
ATOM 8170 C C . ALA A 1 1037 ? 22.932 44.949 -24.397 1.00 25.72 1037 ALA A C 1
ATOM 8172 O O . ALA A 1 1037 ? 22.853 43.719 -24.432 1.00 25.72 1037 ALA A O 1
ATOM 8173 N N . PRO A 1 1038 ? 24.099 45.595 -24.617 1.00 34.47 1038 PRO A N 1
ATOM 8174 C CA . PRO A 1 1038 ? 25.303 44.984 -25.185 1.00 34.47 1038 PRO A CA 1
ATOM 8175 C C . PRO A 1 1038 ? 26.306 44.452 -24.142 1.00 34.47 1038 PRO A C 1
ATOM 8177 O O . PRO A 1 1038 ? 26.368 44.916 -23.005 1.00 34.47 1038 PRO A O 1
ATOM 8180 N N . MET A 1 1039 ? 27.149 43.515 -24.588 1.00 29.86 1039 MET A N 1
ATOM 8181 C CA . MET A 1 1039 ? 28.366 43.032 -23.915 1.00 29.86 1039 MET A CA 1
ATOM 8182 C C . MET A 1 1039 ? 29.417 44.145 -23.739 1.00 29.86 1039 MET A C 1
ATOM 8184 O O . MET A 1 1039 ? 29.613 44.928 -24.672 1.00 29.86 1039 MET A O 1
ATOM 8188 N N . PRO A 1 1040 ? 30.205 44.145 -22.648 1.00 42.06 1040 PRO A N 1
ATOM 8189 C CA . PRO A 1 1040 ? 31.523 44.764 -22.635 1.00 42.06 1040 PRO A CA 1
ATOM 8190 C C . PRO A 1 1040 ? 32.621 43.690 -22.639 1.00 42.06 1040 PRO A C 1
ATOM 8192 O O . PRO A 1 1040 ? 32.672 42.828 -21.765 1.00 42.06 1040 PRO A O 1
ATOM 8195 N N . GLY A 1 1041 ? 33.500 43.755 -23.639 1.00 34.38 1041 GLY A N 1
ATOM 8196 C CA . GLY A 1 1041 ? 34.738 42.978 -23.682 1.00 34.38 1041 GLY A CA 1
ATOM 8197 C C . GLY A 1 1041 ? 35.892 43.671 -22.959 1.00 34.38 1041 GLY A C 1
ATOM 8198 O O . GLY A 1 1041 ? 35.904 44.899 -22.888 1.00 34.38 1041 GLY A O 1
ATOM 8199 N N . ILE A 1 1042 ? 36.848 42.863 -22.488 1.00 33.47 1042 ILE A N 1
ATOM 8200 C CA . ILE A 1 1042 ? 38.300 42.948 -22.747 1.00 33.47 1042 ILE A CA 1
ATOM 8201 C C . ILE A 1 1042 ? 38.785 41.511 -22.941 1.00 33.47 1042 ILE A C 1
ATOM 8203 O O . ILE A 1 1042 ? 38.349 40.653 -22.139 1.00 33.47 1042 ILE A O 1
#

InterPro domains:
  IPR007577 Glycosyltransferase, DXD sugar-binding motif [PF04488] (719-803)
  IPR010816 Heterokaryon incompatibility Het-C [PF07217] (8-570)
  IPR029044 Nucleotide-diphospho-sugar transferases [SSF53448] (695-946)
  IPR052577 VWA7 [PTHR14905] (5-573)